Protein AF-U4USR5-F1 (afdb_monomer_lite)

Structure (mmCIF, N/CA/C/O backbone):
data_AF-U4USR5-F1
#
_entry.id   AF-U4USR5-F1
#
loop_
_atom_site.group_PDB
_atom_site.id
_atom_site.type_symbol
_atom_site.label_atom_id
_atom_site.label_alt_id
_atom_site.label_comp_id
_atom_site.label_asym_id
_atom_site.label_entity_id
_atom_site.label_seq_id
_atom_site.pdbx_PDB_ins_code
_atom_site.Cartn_x
_atom_site.Cartn_y
_atom_site.Cartn_z
_atom_site.occupancy
_atom_site.B_iso_or_equiv
_atom_site.auth_seq_id
_atom_site.auth_comp_id
_atom_site.auth_asym_id
_atom_site.auth_atom_id
_atom_site.pdbx_PDB_model_num
ATOM 1 N N . ASN A 1 1 ? 14.265 26.854 -24.270 1.00 50.91 1 ASN A N 1
ATOM 2 C CA . ASN A 1 1 ? 14.059 27.687 -23.066 1.00 50.91 1 ASN A CA 1
ATOM 3 C C . ASN A 1 1 ? 12.694 27.380 -22.438 1.00 50.91 1 ASN A C 1
ATOM 5 O O . ASN A 1 1 ? 11.731 27.232 -23.185 1.00 50.91 1 ASN A O 1
ATOM 9 N N . LYS A 1 2 ? 12.562 27.215 -21.108 1.00 52.47 2 LYS A N 1
ATOM 10 C CA . LYS A 1 2 ? 11.242 26.923 -20.485 1.00 52.47 2 LYS A CA 1
ATOM 11 C C . LYS A 1 2 ? 10.250 28.086 -20.670 1.00 52.47 2 LYS A C 1
ATOM 13 O O . LYS A 1 2 ? 9.057 27.814 -20.776 1.00 52.47 2 LYS A O 1
ATOM 18 N N . SER A 1 3 ? 10.740 29.326 -20.756 1.00 67.44 3 SER A N 1
ATOM 19 C CA . SER A 1 3 ? 9.973 30.542 -21.072 1.00 67.44 3 SER A CA 1
ATOM 20 C C . SER A 1 3 ? 9.390 30.514 -22.492 1.00 67.44 3 SER A C 1
ATOM 22 O O . SER A 1 3 ? 8.180 30.634 -22.654 1.00 67.44 3 SER A O 1
ATOM 24 N N . ASP A 1 4 ? 10.209 30.221 -23.504 1.00 74.31 4 ASP A N 1
ATOM 25 C CA . ASP A 1 4 ? 9.803 30.189 -24.920 1.00 74.31 4 ASP A CA 1
ATOM 26 C C . ASP A 1 4 ? 8.753 29.098 -25.225 1.00 74.31 4 ASP A C 1
ATOM 28 O O . ASP A 1 4 ? 7.831 29.305 -26.013 1.00 74.31 4 ASP A O 1
ATOM 32 N N . ILE A 1 5 ? 8.814 27.942 -24.546 1.00 73.31 5 ILE A N 1
ATOM 33 C CA . ILE A 1 5 ? 7.788 26.882 -24.665 1.00 73.31 5 ILE A CA 1
ATOM 34 C C . ILE A 1 5 ? 6.439 27.353 -24.101 1.00 73.31 5 ILE A C 1
ATOM 36 O O . ILE A 1 5 ? 5.382 26.996 -24.631 1.00 73.31 5 ILE A O 1
ATOM 40 N N . VAL A 1 6 ? 6.459 28.125 -23.010 1.00 76.69 6 VAL A N 1
ATOM 41 C CA . VAL A 1 6 ? 5.252 28.714 -22.416 1.00 76.69 6 VAL A CA 1
ATOM 42 C C . VAL A 1 6 ? 4.698 29.804 -23.339 1.00 76.69 6 VAL A C 1
ATOM 44 O O . VAL A 1 6 ? 3.502 29.771 -23.630 1.00 76.69 6 VAL A O 1
ATOM 47 N N . LEU A 1 7 ? 5.557 30.670 -23.884 1.00 81.75 7 LEU A N 1
ATOM 48 C CA . LEU A 1 7 ? 5.206 31.705 -24.862 1.00 81.75 7 LEU A CA 1
ATOM 49 C C . LEU A 1 7 ? 4.586 31.098 -26.136 1.00 81.75 7 LEU A C 1
ATOM 51 O O . LEU A 1 7 ? 3.471 31.454 -26.505 1.00 81.75 7 LEU A O 1
ATOM 55 N N . SER A 1 8 ? 5.204 30.072 -26.729 1.00 80.62 8 SER A N 1
ATOM 56 C CA . SER A 1 8 ? 4.692 29.345 -27.907 1.00 80.62 8 SER A CA 1
ATOM 57 C C . SER A 1 8 ? 3.323 28.681 -27.671 1.00 80.62 8 SER A C 1
ATOM 59 O O . SER A 1 8 ? 2.438 28.697 -28.537 1.00 80.62 8 SER A O 1
ATOM 61 N N . LYS A 1 9 ? 3.095 28.109 -26.479 1.00 79.44 9 LYS A N 1
ATOM 62 C CA . LYS A 1 9 ? 1.786 27.542 -26.101 1.00 79.44 9 LYS A CA 1
ATOM 63 C C . LYS A 1 9 ? 0.728 28.630 -25.918 1.00 79.44 9 LYS A C 1
ATOM 65 O O . LYS A 1 9 ? -0.415 28.419 -26.328 1.00 79.44 9 LYS A O 1
ATOM 70 N N . SER A 1 10 ? 1.097 29.771 -25.338 1.00 84.81 10 SER A N 1
ATOM 71 C CA . SER A 1 10 ? 0.219 30.935 -25.204 1.00 84.81 10 SER A CA 1
ATOM 72 C C . SER A 1 10 ? -0.142 31.520 -26.571 1.00 84.81 10 SER A C 1
ATOM 74 O O . SER A 1 10 ? -1.332 31.648 -26.850 1.00 84.81 10 SER A O 1
ATOM 76 N N . LEU A 1 11 ? 0.833 31.741 -27.462 1.00 85.25 11 LEU A N 1
ATOM 77 C CA . LEU A 1 11 ? 0.613 32.189 -28.846 1.00 85.25 11 LEU A CA 1
ATOM 78 C C . LEU A 1 11 ? -0.328 31.240 -29.599 1.00 85.25 11 LEU A C 1
ATOM 80 O O . LEU A 1 11 ? -1.320 31.676 -30.173 1.00 85.25 11 LEU A O 1
ATOM 84 N N . SER A 1 12 ? -0.097 29.923 -29.512 1.00 82.62 12 SER A N 1
ATOM 85 C CA . SER A 1 12 ? -0.971 28.920 -30.141 1.00 82.62 12 SER A CA 1
ATOM 86 C C . SER A 1 12 ? -2.401 28.982 -29.605 1.00 82.62 12 SER A C 1
ATOM 88 O O . SER A 1 12 ? -3.348 28.842 -30.370 1.00 82.62 12 SER A O 1
ATOM 90 N N . ARG A 1 13 ? -2.580 29.156 -28.290 1.00 83.69 13 ARG A N 1
ATOM 91 C CA . ARG A 1 13 ? -3.912 29.208 -27.672 1.00 83.69 13 ARG A CA 1
ATOM 92 C C . ARG A 1 13 ? -4.676 30.463 -28.093 1.00 83.69 13 ARG A C 1
ATOM 94 O O . ARG A 1 13 ? -5.873 30.370 -28.345 1.00 83.69 13 ARG A O 1
ATOM 101 N N . ILE A 1 14 ? -3.995 31.604 -28.150 1.00 84.38 14 ILE A N 1
ATOM 102 C CA . ILE A 1 14 ? -4.607 32.897 -28.459 1.00 84.38 14 ILE A CA 1
ATOM 103 C C . ILE A 1 14 ? -4.929 32.985 -29.946 1.00 84.38 14 ILE A C 1
ATOM 105 O O . ILE A 1 14 ? -6.106 33.042 -30.296 1.00 84.38 14 ILE A O 1
ATOM 109 N N . LEU A 1 15 ? -3.923 32.854 -30.811 1.00 82.69 15 LEU A N 1
ATOM 110 C CA . LEU A 1 15 ? -4.082 33.033 -32.255 1.00 82.69 15 LEU A CA 1
ATOM 111 C C . LEU A 1 15 ? -5.043 32.001 -32.883 1.00 82.69 15 LEU A C 1
ATOM 113 O O . LEU A 1 15 ? -5.721 32.314 -33.852 1.00 82.69 15 LEU A O 1
ATOM 117 N N . ARG A 1 16 ? -5.175 30.785 -32.319 1.00 79.25 16 ARG A N 1
ATOM 118 C CA . ARG A 1 16 ? -6.024 29.719 -32.901 1.00 79.25 16 ARG A CA 1
ATOM 119 C C . ARG A 1 16 ? -7.463 29.682 -32.399 1.00 79.25 16 ARG A C 1
ATOM 121 O O . ARG A 1 16 ? -8.344 29.202 -33.114 1.00 79.25 16 ARG A O 1
ATOM 128 N N . HIS A 1 17 ? -7.695 30.096 -31.157 1.00 76.38 17 HIS A N 1
ATOM 129 C CA . HIS A 1 17 ? -8.967 29.826 -30.480 1.00 76.38 17 HIS A CA 1
ATOM 130 C C . HIS A 1 17 ? -9.586 31.060 -29.832 1.00 76.38 17 HIS A C 1
ATOM 132 O O . HIS A 1 17 ? -10.804 31.124 -29.743 1.00 76.38 17 HIS A O 1
ATOM 138 N N . ARG A 1 18 ? -8.774 32.013 -29.357 1.00 80.62 18 ARG A N 1
ATOM 139 C CA . ARG A 1 18 ? -9.235 33.031 -28.401 1.00 80.62 18 ARG A CA 1
ATOM 140 C C . ARG A 1 18 ? -8.898 34.468 -28.800 1.00 80.62 18 ARG A C 1
ATOM 142 O O . ARG A 1 18 ? -9.087 35.350 -27.981 1.00 80.62 18 ARG A O 1
ATOM 149 N N . ALA A 1 19 ? -8.427 34.724 -30.024 1.00 82.50 19 ALA A N 1
ATOM 150 C CA . ALA A 1 19 ? -8.044 36.073 -30.455 1.00 82.50 19 ALA A CA 1
ATOM 151 C C . ALA A 1 19 ? -9.203 37.078 -30.302 1.00 82.50 19 ALA A C 1
ATOM 153 O O . ALA A 1 19 ? -9.041 38.087 -29.625 1.00 82.50 19 ALA A O 1
ATOM 154 N N . ARG A 1 20 ? -10.405 36.733 -30.793 1.00 80.19 20 ARG A N 1
ATOM 155 C CA . ARG A 1 20 ? -11.615 37.564 -30.623 1.00 80.19 20 ARG A CA 1
ATOM 156 C C . ARG A 1 20 ? -12.079 37.673 -29.164 1.00 80.19 20 ARG A C 1
ATOM 158 O O . ARG A 1 20 ? -12.487 38.743 -28.735 1.00 80.19 20 ARG A O 1
ATOM 165 N N . GLU A 1 21 ? -11.982 36.586 -28.390 1.00 79.19 21 GLU A N 1
ATOM 166 C CA . GLU A 1 21 ? -12.336 36.569 -26.954 1.00 79.19 21 GLU A CA 1
ATOM 167 C C . GLU A 1 21 ? -11.385 37.397 -26.079 1.00 79.19 21 GLU A C 1
ATOM 169 O O . GLU A 1 21 ? -11.712 37.730 -24.943 1.00 79.19 21 GLU A O 1
ATOM 174 N N . GLU A 1 22 ? -10.176 37.659 -26.569 1.00 79.38 22 GLU A N 1
ATOM 175 C CA . GLU A 1 22 ? -9.161 38.461 -25.888 1.00 79.38 22 GLU A CA 1
ATOM 176 C C . GLU A 1 22 ? -9.014 39.842 -26.547 1.00 79.38 22 GLU A C 1
ATOM 178 O O . GLU A 1 22 ? -7.989 40.494 -26.362 1.00 79.38 22 GLU A O 1
ATOM 183 N N . HIS A 1 23 ? -10.047 40.266 -27.292 1.00 80.25 23 HIS A N 1
ATOM 184 C CA . HIS A 1 23 ? -10.189 41.571 -27.946 1.00 80.25 23 HIS A CA 1
ATOM 185 C C . HIS A 1 23 ? -9.025 41.957 -28.868 1.00 80.25 23 HIS A C 1
ATOM 187 O O . HIS A 1 23 ? -8.764 43.136 -29.077 1.00 80.25 23 HIS A O 1
ATOM 193 N N . LEU A 1 24 ? -8.330 40.968 -29.430 1.00 82.25 24 LEU A N 1
ATOM 194 C CA . LEU A 1 24 ? -7.304 41.201 -30.436 1.00 82.25 24 LEU A CA 1
ATOM 195 C C . LEU A 1 24 ? -7.965 41.306 -31.808 1.00 82.25 24 LEU A C 1
ATOM 197 O O . LEU A 1 24 ? -8.731 40.416 -32.205 1.00 82.25 24 LEU A O 1
ATOM 201 N N . CYS A 1 25 ? -7.638 42.372 -32.535 1.00 79.44 25 CYS A N 1
ATOM 202 C CA . CYS A 1 25 ? -8.069 42.582 -33.908 1.00 79.44 25 CYS A CA 1
ATOM 203 C C . CYS A 1 25 ? -7.372 41.565 -34.818 1.00 79.44 25 CYS A C 1
ATOM 205 O O . CYS A 1 25 ? -6.269 41.784 -35.309 1.00 79.44 25 CYS A O 1
ATOM 207 N N . ILE A 1 26 ? -8.012 40.407 -34.997 1.00 83.19 26 ILE A N 1
ATOM 208 C CA . ILE A 1 26 ? -7.543 39.364 -35.905 1.00 83.19 26 ILE A CA 1
ATOM 209 C C . ILE A 1 26 ? -8.125 39.590 -37.298 1.00 83.19 26 ILE A C 1
ATOM 211 O O . ILE A 1 26 ? -9.346 39.634 -37.474 1.00 83.19 26 ILE A O 1
ATOM 215 N N . SER A 1 27 ? -7.249 39.729 -38.289 1.00 78.69 27 SER A N 1
ATOM 216 C CA . SER A 1 27 ? -7.652 39.905 -39.682 1.00 78.69 27 SER A CA 1
ATOM 217 C C . SER A 1 27 ? -8.358 38.657 -40.226 1.00 78.69 27 SER A C 1
ATOM 219 O O . SER A 1 27 ? -8.267 37.565 -39.656 1.00 78.69 27 SER A O 1
ATOM 221 N N . GLN A 1 28 ? -9.036 38.784 -41.372 1.00 70.75 28 GLN A N 1
ATOM 222 C CA . GLN A 1 28 ? -9.653 37.638 -42.058 1.00 70.75 28 GLN A CA 1
ATOM 223 C C . GLN A 1 28 ? -8.629 36.561 -42.475 1.00 70.75 28 GLN A C 1
ATOM 225 O O . GLN A 1 28 ? -8.991 35.393 -42.627 1.00 70.75 28 GLN A O 1
ATOM 230 N N . GLU A 1 29 ? -7.351 36.936 -42.596 1.00 66.06 29 GLU A N 1
ATOM 231 C CA . GLU A 1 29 ? -6.219 36.043 -42.882 1.00 66.06 29 GLU A CA 1
ATOM 232 C C . GLU A 1 29 ? -5.592 35.429 -41.613 1.00 66.06 29 GLU A C 1
ATOM 234 O O . GLU A 1 29 ? -4.699 34.587 -41.700 1.00 66.06 29 GLU A O 1
ATOM 239 N N . GLY A 1 30 ? -6.059 35.816 -40.421 1.00 75.75 30 GLY A N 1
ATOM 240 C CA . GLY A 1 30 ? -5.604 35.267 -39.141 1.00 75.75 30 GLY A CA 1
ATOM 241 C C . GLY A 1 30 ? -4.398 35.975 -38.508 1.00 75.75 30 GLY A C 1
ATOM 242 O O . GLY A 1 30 ? -3.832 35.436 -37.553 1.00 75.75 30 GLY A O 1
ATOM 243 N N . TYR A 1 31 ? -3.998 37.147 -39.015 1.00 84.94 31 TYR A N 1
ATOM 244 C CA . TYR A 1 31 ? -2.898 37.957 -38.470 1.00 84.94 31 TYR A CA 1
ATOM 245 C C . TYR A 1 31 ? -3.375 38.905 -37.367 1.00 84.94 31 TYR A C 1
ATOM 247 O O . TYR A 1 31 ? -4.493 39.413 -37.420 1.00 84.94 31 TYR A O 1
ATOM 255 N N . VAL A 1 32 ? -2.513 39.127 -36.375 1.00 88.44 32 VAL A N 1
ATOM 256 C CA . VAL A 1 32 ? -2.702 40.051 -35.248 1.00 88.44 32 VAL A CA 1
ATOM 257 C C . VAL A 1 32 ? -1.451 40.919 -35.106 1.00 88.44 32 VAL A C 1
ATOM 259 O O . VAL A 1 32 ? -0.339 40.391 -35.167 1.00 88.44 32 VAL A O 1
ATOM 262 N N . ALA A 1 33 ? -1.611 42.223 -34.872 1.00 88.38 33 ALA A N 1
ATOM 263 C CA . ALA A 1 33 ? -0.493 43.133 -34.625 1.00 88.38 33 ALA A CA 1
ATOM 264 C C . ALA A 1 33 ? 0.290 42.742 -33.357 1.00 88.38 33 ALA A C 1
ATOM 266 O O . ALA A 1 33 ? -0.286 42.499 -32.294 1.00 88.38 33 ALA A O 1
ATOM 267 N N . VAL A 1 34 ? 1.619 42.684 -33.457 1.00 89.00 34 VAL A N 1
ATOM 268 C CA . VAL A 1 34 ? 2.506 42.261 -32.363 1.00 89.00 34 VAL A CA 1
ATOM 269 C C . VAL A 1 34 ? 2.450 43.244 -31.195 1.00 89.00 34 VAL A C 1
ATOM 271 O O . VAL A 1 34 ? 2.435 42.804 -30.049 1.00 89.00 34 VAL A O 1
ATOM 274 N N . ASP A 1 35 ? 2.318 44.544 -31.452 1.00 84.56 35 ASP A N 1
ATOM 275 C CA . ASP A 1 35 ? 2.227 45.553 -30.389 1.00 84.56 35 ASP A CA 1
ATOM 276 C C . ASP A 1 35 ? 0.935 45.425 -29.573 1.00 84.56 35 ASP A C 1
ATOM 278 O O . ASP A 1 35 ? 0.939 45.587 -28.352 1.00 84.56 35 ASP A O 1
ATOM 282 N N . GLU A 1 36 ? -0.180 45.079 -30.221 1.00 83.38 36 GLU A N 1
ATOM 283 C CA . GLU A 1 36 ? -1.437 44.770 -29.530 1.00 83.38 36 GLU A CA 1
ATOM 284 C C . GLU A 1 36 ? -1.353 43.438 -28.784 1.00 83.38 36 GLU A C 1
ATOM 286 O O . GLU A 1 36 ? -1.863 43.295 -27.669 1.00 83.38 36 GLU A O 1
ATOM 291 N N . LEU A 1 37 ? -0.654 42.465 -29.370 1.00 86.56 37 LEU A N 1
ATOM 292 C CA . LEU A 1 37 ? -0.422 41.176 -28.745 1.00 86.56 37 LEU A CA 1
ATOM 293 C C . LEU A 1 37 ? 0.428 41.307 -27.477 1.00 86.56 37 LEU A C 1
ATOM 295 O O . LEU A 1 37 ? 0.087 40.691 -26.475 1.00 86.56 37 LEU A O 1
ATOM 299 N N . LEU A 1 38 ? 1.486 42.121 -27.475 1.00 85.69 38 LEU A N 1
ATOM 300 C CA . LEU A 1 38 ? 2.340 42.353 -26.303 1.00 85.69 38 LEU A CA 1
ATOM 301 C C . LEU A 1 38 ? 1.616 43.098 -25.175 1.00 85.69 38 LEU A C 1
ATOM 303 O O . LEU A 1 38 ? 1.870 42.839 -23.999 1.00 85.69 38 LEU A O 1
ATOM 307 N N . LYS A 1 39 ? 0.637 43.943 -25.517 1.00 80.25 39 LYS A N 1
ATOM 308 C CA . LYS A 1 39 ? -0.266 44.589 -24.548 1.00 80.25 39 LYS A CA 1
ATOM 309 C C . LYS A 1 39 ? -1.272 43.612 -23.929 1.00 80.25 39 LYS A C 1
ATOM 311 O O . LYS A 1 39 ? -1.892 43.915 -22.910 1.00 80.25 39 LYS A O 1
ATOM 316 N N . ASN A 1 40 ? -1.448 42.425 -24.510 1.00 80.12 40 ASN A N 1
ATOM 317 C CA . ASN A 1 40 ? -2.347 41.413 -23.979 1.00 80.12 40 ASN A CA 1
ATOM 318 C C . ASN A 1 40 ? -1.774 40.787 -22.695 1.00 80.12 40 ASN A C 1
ATOM 320 O O . ASN A 1 40 ? -0.601 40.419 -22.623 1.00 80.12 40 ASN A O 1
ATOM 324 N N . ARG A 1 41 ? -2.629 40.561 -21.688 1.00 76.81 41 ARG A N 1
ATOM 325 C CA . ARG A 1 41 ? -2.259 39.999 -20.370 1.00 76.81 41 ARG A CA 1
ATOM 326 C C . ARG A 1 41 ? -1.422 38.716 -20.410 1.00 76.81 41 ARG A C 1
ATOM 328 O O . ARG A 1 41 ? -0.750 38.403 -19.430 1.00 76.81 41 ARG A O 1
ATOM 335 N N . TYR A 1 42 ? -1.465 37.948 -21.500 1.00 76.19 42 TYR A N 1
ATOM 336 C CA . TYR A 1 42 ? -0.664 36.732 -21.654 1.00 76.19 42 TYR A CA 1
ATOM 337 C C . TYR A 1 42 ? 0.784 36.972 -22.114 1.00 76.19 42 TYR A C 1
ATOM 339 O O . TYR A 1 42 ? 1.575 36.034 -22.014 1.00 76.19 42 TYR A O 1
ATOM 347 N N . PHE A 1 43 ? 1.125 38.178 -22.580 1.00 82.44 43 PHE A N 1
ATOM 348 C CA . PHE A 1 43 ? 2.419 38.517 -23.188 1.00 82.44 43 PHE A CA 1
ATOM 349 C C . PHE A 1 43 ? 3.072 39.790 -22.603 1.00 82.44 43 PHE A C 1
ATOM 351 O O . PHE A 1 43 ? 4.078 40.240 -23.130 1.00 82.44 43 PHE A O 1
ATOM 358 N N . HIS A 1 44 ? 2.566 40.319 -21.479 1.00 69.88 44 HIS A N 1
ATOM 359 C CA . HIS A 1 44 ? 3.055 41.561 -20.843 1.00 69.88 44 HIS A CA 1
ATOM 360 C C . HIS A 1 44 ? 4.520 41.528 -20.361 1.00 69.88 44 HIS A C 1
ATOM 362 O O . HIS A 1 44 ? 5.138 42.575 -20.219 1.00 69.88 44 HIS A O 1
ATOM 368 N N . ASN A 1 45 ? 5.077 40.337 -20.117 1.00 73.12 45 ASN A N 1
ATOM 369 C CA . ASN A 1 45 ? 6.492 40.141 -19.765 1.00 73.12 45 ASN A CA 1
ATOM 370 C C . ASN A 1 45 ? 7.314 39.625 -20.960 1.00 73.12 45 ASN A C 1
ATOM 372 O O . ASN A 1 45 ? 8.316 38.939 -20.763 1.00 73.12 45 ASN A O 1
ATOM 376 N N . CYS A 1 46 ? 6.843 39.844 -22.188 1.00 81.94 46 CYS A N 1
ATOM 377 C CA . CYS A 1 46 ? 7.515 39.425 -23.413 1.00 81.94 46 CYS A CA 1
ATOM 378 C C . CYS A 1 46 ? 7.888 40.656 -24.236 1.00 81.94 46 CYS A C 1
ATOM 380 O O . CYS A 1 46 ? 7.136 41.627 -24.280 1.00 81.94 46 CYS A O 1
ATOM 382 N N . THR A 1 47 ? 9.032 40.608 -24.907 1.00 86.31 47 THR A N 1
ATOM 383 C CA . THR A 1 47 ? 9.431 41.642 -25.867 1.00 86.31 47 THR A CA 1
ATOM 384 C C . THR A 1 47 ? 9.158 41.203 -27.305 1.00 86.31 47 THR A C 1
ATOM 386 O O . THR A 1 47 ? 8.844 40.039 -27.585 1.00 86.31 47 THR A O 1
ATOM 389 N N . VAL A 1 48 ? 9.290 42.133 -28.252 1.00 84.62 48 VAL A N 1
ATOM 390 C CA . VAL A 1 48 ? 9.220 41.819 -29.688 1.00 84.62 48 VAL A CA 1
ATOM 391 C C . VAL A 1 48 ? 10.315 40.814 -30.062 1.00 84.62 48 VAL A C 1
ATOM 393 O O . VAL A 1 48 ? 10.077 39.897 -30.850 1.00 84.62 48 VAL A O 1
ATOM 396 N N . GLU A 1 49 ? 11.491 40.926 -29.448 1.00 83.56 49 GLU A N 1
ATOM 397 C CA . GLU A 1 49 ? 12.619 40.011 -29.616 1.00 83.56 49 GLU A CA 1
ATOM 398 C C . GLU A 1 49 ? 12.279 38.610 -29.098 1.00 83.56 49 GLU A C 1
ATOM 400 O O . GLU A 1 49 ? 12.650 37.626 -29.735 1.00 83.56 49 GLU A O 1
ATOM 405 N N . ASP A 1 50 ? 11.513 38.490 -28.008 1.00 84.12 50 ASP A N 1
ATOM 406 C CA . ASP A 1 50 ? 11.026 37.194 -27.524 1.00 84.12 50 ASP A CA 1
ATOM 407 C C . ASP A 1 50 ? 10.042 36.547 -28.509 1.00 84.12 50 ASP A C 1
ATOM 409 O O . ASP A 1 50 ? 10.081 35.331 -28.716 1.00 84.12 50 ASP A O 1
ATOM 413 N N . ILE A 1 51 ? 9.177 37.340 -29.152 1.00 84.38 51 ILE A N 1
ATOM 414 C CA . ILE A 1 51 ? 8.241 36.844 -30.172 1.00 84.38 51 ILE A CA 1
ATOM 415 C C . ILE A 1 51 ? 8.989 36.409 -31.430 1.00 84.38 51 ILE A C 1
ATOM 417 O O . ILE A 1 51 ? 8.751 35.295 -31.901 1.00 84.38 51 ILE A O 1
ATOM 421 N N . LYS A 1 52 ? 9.913 37.231 -31.943 1.00 83.38 52 LYS A N 1
ATOM 422 C CA . LYS A 1 52 ? 10.778 36.871 -33.080 1.00 83.38 52 LYS A CA 1
ATOM 423 C C . LYS A 1 52 ? 11.539 35.582 -32.779 1.00 83.38 52 LYS A C 1
ATOM 425 O O . LYS A 1 52 ? 11.426 34.612 -33.525 1.00 83.38 52 LYS A O 1
ATOM 430 N N . ARG A 1 53 ? 12.149 35.496 -31.591 1.00 84.31 53 ARG A N 1
ATOM 431 C CA . ARG A 1 53 ? 12.842 34.292 -31.121 1.00 84.31 53 ARG A CA 1
ATOM 432 C C . ARG A 1 53 ? 11.925 33.071 -31.081 1.00 84.31 53 ARG A C 1
ATOM 434 O O . ARG A 1 53 ? 12.353 31.990 -31.473 1.00 84.31 53 ARG A O 1
ATOM 441 N N . VAL A 1 54 ? 10.675 33.192 -30.629 1.00 82.25 54 VAL A N 1
ATOM 442 C CA . VAL A 1 54 ? 9.725 32.062 -30.582 1.00 82.25 54 VAL A CA 1
ATOM 443 C C . VAL A 1 54 ? 9.207 31.654 -31.956 1.00 82.25 54 VAL A C 1
ATOM 445 O O . VAL A 1 54 ? 8.942 30.470 -32.162 1.00 82.25 54 VAL A O 1
ATOM 448 N N . VAL A 1 55 ? 9.058 32.590 -32.888 1.00 81.44 55 VAL A N 1
ATOM 449 C CA . VAL A 1 55 ? 8.663 32.299 -34.273 1.00 81.44 55 VAL A CA 1
ATOM 450 C C . VAL A 1 55 ? 9.785 31.526 -34.967 1.00 81.44 55 VAL A C 1
ATOM 452 O O . VAL A 1 55 ? 9.530 30.419 -35.457 1.00 81.44 55 VAL A O 1
ATOM 455 N N . ASP A 1 56 ? 11.018 32.028 -34.864 1.00 72.62 56 ASP A N 1
ATOM 456 C CA . ASP A 1 56 ? 12.222 31.437 -35.462 1.00 72.62 56 ASP A CA 1
ATOM 457 C C . ASP A 1 56 ? 12.568 30.073 -34.848 1.00 72.62 56 ASP A C 1
ATOM 459 O O . ASP A 1 56 ? 12.966 29.144 -35.550 1.00 72.62 56 ASP A O 1
ATOM 463 N N . SER A 1 57 ? 12.349 29.909 -33.538 1.00 64.69 57 SER A N 1
ATOM 464 C CA . SER A 1 57 ? 12.594 28.650 -32.818 1.00 64.69 57 SER A CA 1
ATOM 465 C C . SER A 1 57 ? 11.395 27.693 -32.777 1.00 64.69 57 SER A C 1
ATOM 467 O O . SER A 1 57 ? 11.457 26.656 -32.108 1.00 64.69 57 SER A O 1
ATOM 469 N N . SER A 1 58 ? 10.277 27.995 -33.456 1.00 62.59 58 SER A N 1
ATOM 470 C CA . SER A 1 58 ? 9.089 27.139 -33.375 1.00 62.59 58 SER A CA 1
ATOM 471 C C . SER A 1 58 ? 9.256 25.827 -34.153 1.00 62.59 58 SER A C 1
ATOM 473 O O . SER A 1 58 ? 9.271 25.797 -35.385 1.00 62.59 58 SER A O 1
ATOM 475 N N . ASP A 1 59 ? 9.265 24.700 -33.431 1.00 50.47 59 ASP A N 1
ATOM 476 C CA . ASP A 1 59 ? 9.210 23.367 -34.039 1.00 50.47 59 ASP A CA 1
ATOM 477 C C . ASP A 1 59 ? 7.968 23.263 -34.938 1.00 50.47 59 ASP A C 1
ATOM 479 O O . ASP A 1 59 ? 6.841 23.147 -34.425 1.00 50.47 59 ASP A O 1
ATOM 483 N N . LYS A 1 60 ? 8.181 23.225 -36.263 1.00 56.72 60 LYS A N 1
ATOM 484 C CA . LYS A 1 60 ? 7.172 23.135 -37.342 1.00 56.72 60 LYS A CA 1
ATOM 485 C C . LYS A 1 60 ? 6.630 24.466 -37.898 1.00 56.72 60 LYS A C 1
ATOM 487 O O . LYS A 1 60 ? 5.503 24.453 -38.387 1.00 56.72 60 LYS A O 1
ATOM 492 N N . GLN A 1 61 ? 7.369 25.583 -37.816 1.00 61.56 61 GLN A N 1
ATOM 493 C CA . GLN A 1 61 ? 6.973 26.872 -38.430 1.00 61.56 61 GLN A CA 1
ATOM 494 C C . GLN A 1 61 ? 5.525 27.244 -38.065 1.00 61.56 61 GLN A C 1
ATOM 496 O O . GLN A 1 61 ? 4.645 27.425 -38.909 1.00 61.56 61 GLN A O 1
ATOM 501 N N . ARG A 1 62 ? 5.220 27.207 -36.762 1.00 66.31 62 ARG A N 1
ATOM 502 C CA . ARG A 1 62 ? 3.831 27.244 -36.259 1.00 66.31 62 ARG A CA 1
ATOM 503 C C . ARG A 1 62 ? 3.190 28.617 -36.368 1.00 66.31 62 ARG A C 1
ATOM 505 O O . ARG A 1 62 ? 1.961 28.703 -36.269 1.00 66.31 62 ARG A O 1
ATOM 512 N N . PHE A 1 63 ? 4.026 29.629 -36.531 1.00 78.62 63 PHE A N 1
ATOM 513 C CA . PHE A 1 63 ? 3.671 31.027 -36.610 1.00 78.62 63 PHE A CA 1
ATOM 514 C C . PHE A 1 63 ? 4.436 31.663 -37.758 1.00 78.62 63 PHE A C 1
ATOM 516 O O . PHE A 1 63 ? 5.536 31.217 -38.079 1.00 78.62 63 PHE A O 1
ATOM 523 N N . SER A 1 64 ? 3.864 32.706 -38.337 1.00 80.00 64 SER A N 1
ATOM 524 C CA . SER A 1 64 ? 4.533 33.521 -39.344 1.00 80.00 64 SER A CA 1
ATOM 525 C C . SER A 1 64 ? 4.443 34.982 -38.940 1.00 80.00 64 SER A C 1
ATOM 527 O O . SER A 1 64 ? 3.385 35.433 -38.499 1.00 80.00 64 SER A O 1
ATOM 529 N N . LEU A 1 65 ? 5.564 35.691 -39.077 1.00 84.06 65 LEU A N 1
ATOM 530 C CA . LEU A 1 65 ? 5.643 37.138 -38.919 1.00 84.06 65 LEU A CA 1
ATOM 531 C C . LEU A 1 65 ? 5.622 37.802 -40.291 1.00 84.06 65 LEU A C 1
ATOM 533 O O . LEU A 1 65 ? 6.206 37.284 -41.242 1.00 84.06 65 LEU A O 1
ATOM 537 N N . ARG A 1 66 ? 4.975 38.959 -40.382 1.00 84.12 66 ARG A N 1
ATOM 538 C CA . ARG A 1 66 ? 5.070 39.850 -41.540 1.00 84.12 66 ARG A CA 1
ATOM 539 C C . ARG A 1 66 ? 5.103 41.298 -41.078 1.00 84.12 66 ARG A C 1
ATOM 541 O O . ARG A 1 66 ? 4.590 41.608 -40.007 1.00 84.12 66 ARG A O 1
ATOM 548 N N . VAL A 1 67 ? 5.675 42.173 -41.895 1.00 82.12 67 VAL A N 1
ATOM 549 C CA . VAL A 1 67 ? 5.498 43.619 -41.742 1.00 82.12 67 VAL A CA 1
ATOM 550 C C . VAL A 1 67 ? 4.416 44.039 -42.725 1.00 82.12 67 VAL A C 1
ATOM 552 O O . VAL A 1 67 ? 4.549 43.794 -43.922 1.00 82.12 67 VAL A O 1
ATOM 555 N N . PHE A 1 68 ? 3.336 44.626 -42.224 1.00 77.44 68 PHE A N 1
ATOM 556 C CA . PHE A 1 68 ? 2.225 45.111 -43.034 1.00 77.44 68 PHE A CA 1
ATOM 557 C C . PHE A 1 68 ? 1.893 46.540 -42.598 1.00 77.44 68 PHE A C 1
ATOM 559 O O . PHE A 1 68 ? 1.715 46.801 -41.411 1.00 77.44 68 PHE A O 1
ATOM 566 N N . ASN A 1 69 ? 1.888 47.483 -43.545 1.00 76.44 69 ASN A N 1
ATOM 567 C CA . ASN A 1 69 ? 1.703 48.921 -43.293 1.00 76.44 69 ASN A CA 1
ATOM 568 C C . ASN A 1 69 ? 2.620 49.501 -42.195 1.00 76.44 69 ASN A C 1
ATOM 570 O O . ASN A 1 69 ? 2.196 50.316 -41.382 1.00 76.44 69 ASN A O 1
ATOM 574 N N . GLY A 1 70 ? 3.881 49.060 -42.151 1.00 72.19 70 GLY A N 1
ATOM 575 C CA . GLY A 1 70 ? 4.865 49.523 -41.165 1.00 72.19 70 GLY A CA 1
ATOM 576 C C . GLY A 1 70 ? 4.726 48.908 -39.766 1.00 72.19 70 GLY A C 1
ATOM 577 O O . GLY A 1 70 ? 5.593 49.143 -38.929 1.00 72.19 70 GLY A O 1
ATOM 578 N N . ALA A 1 71 ? 3.706 48.078 -39.518 1.00 75.81 71 ALA A N 1
ATOM 579 C CA . ALA A 1 71 ? 3.501 47.373 -38.255 1.00 75.81 71 ALA A CA 1
ATOM 580 C C . ALA A 1 71 ? 3.862 45.884 -38.375 1.00 75.81 71 ALA A C 1
ATOM 582 O O . ALA A 1 71 ? 3.621 45.239 -39.399 1.00 75.81 71 ALA A O 1
ATOM 583 N N . LEU A 1 72 ? 4.454 45.321 -37.319 1.00 88.12 72 LEU A N 1
ATOM 584 C CA . LEU A 1 72 ? 4.796 43.900 -37.262 1.00 88.12 72 LEU A CA 1
ATOM 585 C C . LEU A 1 72 ? 3.566 43.087 -36.832 1.00 88.12 72 LEU A C 1
ATOM 587 O O . LEU A 1 72 ? 2.981 43.357 -35.788 1.00 88.12 72 LEU A O 1
ATOM 591 N N . GLU A 1 73 ? 3.195 42.062 -37.597 1.00 90.12 73 GLU A N 1
ATOM 592 C CA . GLU A 1 73 ? 2.036 41.198 -37.339 1.00 90.12 73 GLU A CA 1
ATOM 593 C C . GLU A 1 73 ? 2.432 39.721 -37.256 1.00 90.12 73 GLU A C 1
ATOM 595 O O . GLU A 1 73 ? 3.357 39.277 -37.937 1.00 90.12 73 GLU A O 1
ATOM 600 N N . ILE A 1 74 ? 1.686 38.936 -36.472 1.00 89.12 74 ILE A N 1
ATOM 601 C CA . ILE A 1 74 ? 1.873 37.493 -36.286 1.00 89.12 74 ILE A CA 1
ATOM 602 C C . ILE A 1 74 ? 0.571 36.712 -36.505 1.00 89.12 74 ILE A C 1
ATOM 604 O O . ILE A 1 74 ? -0.494 37.111 -36.037 1.00 89.12 74 ILE A O 1
ATOM 608 N N . CYS A 1 75 ? 0.652 35.554 -37.161 1.00 84.25 75 CYS A N 1
ATOM 609 C CA . CYS A 1 75 ? -0.460 34.607 -37.291 1.00 84.25 75 CYS A CA 1
ATOM 610 C C . CYS A 1 75 ? -0.062 33.193 -36.852 1.00 84.25 75 CYS A C 1
ATOM 612 O O . CYS A 1 75 ? 1.121 32.863 -36.749 1.00 84.25 75 CYS A O 1
ATOM 614 N N . ALA A 1 76 ? -1.053 32.335 -36.587 1.00 80.25 76 ALA A N 1
ATOM 615 C CA . ALA A 1 76 ? -0.828 30.901 -36.427 1.00 80.25 76 ALA A CA 1
ATOM 616 C C . ALA A 1 76 ? -1.133 30.167 -37.734 1.00 80.25 76 ALA A C 1
ATOM 618 O O . ALA A 1 76 ? -2.205 30.308 -38.302 1.00 80.25 76 ALA A O 1
ATOM 619 N N . ASN A 1 77 ? -0.250 29.267 -38.159 1.00 67.12 77 ASN A N 1
ATOM 620 C CA . ASN A 1 77 ? -0.386 28.638 -39.476 1.00 67.12 77 ASN A CA 1
ATOM 621 C C . ASN A 1 77 ? -1.410 27.479 -39.515 1.00 67.12 77 ASN A C 1
ATOM 623 O O . ASN A 1 77 ? -1.774 26.992 -40.587 1.00 67.12 77 ASN A O 1
ATOM 627 N N . GLN A 1 78 ? -1.886 26.977 -38.361 1.00 64.50 78 GLN A N 1
ATOM 628 C CA . GLN A 1 78 ? -2.753 25.784 -38.285 1.00 64.50 78 GLN A CA 1
ATOM 629 C C . GLN A 1 78 ? -3.676 25.753 -37.053 1.00 64.50 78 GLN A C 1
ATOM 631 O O . GLN A 1 78 ? -3.341 26.306 -36.014 1.00 64.50 78 GLN A O 1
ATOM 636 N N . GLY A 1 79 ? -4.773 24.979 -37.121 1.00 60.34 79 GLY A N 1
ATOM 637 C CA . GLY A 1 79 ? -5.540 24.527 -35.946 1.00 60.34 79 GLY A CA 1
ATOM 638 C C . GLY A 1 79 ? -6.616 25.475 -35.402 1.00 60.34 79 GLY A C 1
ATOM 639 O O . GLY A 1 79 ? -6.946 25.365 -34.223 1.00 60.34 79 GLY A O 1
ATOM 640 N N . HIS A 1 80 ? -7.147 26.383 -36.224 1.00 68.31 80 HIS A N 1
ATOM 641 C CA . HIS A 1 80 ? -8.151 27.364 -35.805 1.00 68.31 80 HIS A CA 1
ATOM 642 C C . HIS A 1 80 ? -9.511 26.741 -35.461 1.00 68.31 80 HIS A C 1
ATOM 644 O O . HIS A 1 80 ? -9.979 25.824 -36.139 1.00 68.31 80 HIS A O 1
ATOM 650 N N . SER A 1 81 ? -10.158 27.284 -34.431 1.00 65.81 81 SER A N 1
ATOM 651 C CA . SER A 1 81 ? -11.584 27.065 -34.139 1.00 65.81 81 SER A CA 1
ATOM 652 C C . SER A 1 81 ? -12.412 28.353 -34.195 1.00 65.81 81 SER A C 1
ATOM 654 O O . SER A 1 81 ? -13.590 28.324 -33.860 1.00 65.81 81 SER A O 1
ATOM 656 N N . ILE A 1 82 ? -11.800 29.482 -34.568 1.00 73.56 82 ILE A N 1
ATOM 657 C CA . ILE A 1 82 ? -12.482 30.771 -34.737 1.00 73.56 82 ILE A CA 1
ATOM 658 C C . ILE A 1 82 ? -13.278 30.718 -36.055 1.00 73.56 82 ILE A C 1
ATOM 660 O O . ILE A 1 82 ? -12.720 30.366 -37.094 1.00 73.56 82 ILE A O 1
ATOM 664 N N . GLN A 1 83 ? -14.582 31.006 -36.003 1.00 61.03 83 GLN A N 1
ATOM 665 C CA . GLN A 1 83 ? -15.489 30.980 -37.164 1.00 61.03 83 GLN A CA 1
ATOM 666 C C . GLN A 1 83 ? -15.368 32.268 -38.003 1.00 61.03 83 GLN A C 1
ATOM 668 O O . GLN A 1 83 ? -15.171 33.340 -37.438 1.00 61.03 83 GLN A O 1
ATOM 673 N N . GLY A 1 84 ? -15.491 32.194 -39.333 1.00 60.72 84 GLY A N 1
ATOM 674 C CA . GLY A 1 84 ? -15.395 33.365 -40.226 1.00 60.72 84 GLY A CA 1
ATOM 675 C C . GLY A 1 84 ? -13.966 33.877 -40.457 1.00 60.72 84 GLY A C 1
ATOM 676 O O . GLY A 1 84 ? -13.740 35.084 -40.463 1.00 60.72 84 GLY A O 1
ATOM 677 N N . LEU A 1 85 ? -12.991 32.965 -40.547 1.00 64.38 85 LEU A N 1
ATOM 678 C CA . LEU A 1 85 ? -11.646 33.225 -41.078 1.00 64.38 85 LEU A CA 1
ATOM 679 C C . LEU A 1 85 ? -11.590 32.569 -42.465 1.00 64.38 85 LEU A C 1
ATOM 681 O O . LEU A 1 85 ? -11.348 31.364 -42.563 1.00 64.38 85 LEU A O 1
ATOM 685 N N . ASP A 1 86 ? -11.897 33.336 -43.511 1.00 52.03 86 ASP A N 1
ATOM 686 C CA . ASP A 1 86 ? -12.343 32.773 -44.796 1.00 52.03 86 ASP A CA 1
ATOM 687 C C . ASP A 1 86 ? -11.250 32.540 -45.841 1.00 52.03 86 ASP A C 1
ATOM 689 O O . ASP A 1 86 ? -11.524 31.964 -46.891 1.00 52.03 86 ASP A O 1
ATOM 693 N N . LYS A 1 87 ? -9.985 32.860 -45.561 1.00 52.47 87 LYS A N 1
ATOM 694 C CA . LYS A 1 87 ? -8.870 32.444 -46.427 1.00 52.47 87 LYS A CA 1
ATOM 695 C C . LYS A 1 87 ? -7.638 32.059 -45.618 1.00 52.47 87 LYS A C 1
ATOM 697 O O . LYS A 1 87 ? -6.603 32.709 -45.666 1.00 52.47 87 LYS A O 1
ATOM 702 N N . LEU A 1 88 ? -7.701 30.912 -44.943 1.00 53.25 88 LEU A N 1
ATOM 703 C CA . LEU A 1 88 ? -6.498 30.079 -44.917 1.00 53.25 88 LEU A CA 1
ATOM 704 C C . LEU A 1 88 ? -6.420 29.492 -46.317 1.00 53.25 88 LEU A C 1
ATOM 706 O O . LEU A 1 88 ? -7.239 28.642 -46.635 1.00 53.25 88 LEU A O 1
ATOM 710 N N . SER A 1 89 ? -5.529 29.998 -47.162 1.00 53.81 89 SER A N 1
ATOM 711 C CA . SER A 1 89 ? -5.378 29.587 -48.557 1.00 53.81 89 SER A CA 1
ATOM 712 C C . SER A 1 89 ? -5.333 28.053 -48.667 1.00 53.81 89 SER A C 1
ATOM 714 O O . SER A 1 89 ? -4.317 27.429 -48.366 1.00 53.81 89 SER A O 1
ATOM 716 N N . LEU A 1 90 ? -6.470 27.438 -48.999 1.00 60.22 90 LEU A N 1
ATOM 717 C CA . LEU A 1 90 ? -6.674 25.994 -49.066 1.00 60.22 90 LEU A CA 1
ATOM 718 C C . LEU A 1 90 ? -6.971 25.641 -50.524 1.00 60.22 90 LEU A C 1
ATOM 720 O O . LEU A 1 90 ? -7.938 26.129 -51.101 1.00 60.22 90 LEU A O 1
ATOM 724 N N . VAL A 1 91 ? -6.131 24.803 -51.117 1.00 66.88 91 VAL A N 1
ATOM 725 C CA . VAL A 1 91 ? -6.250 24.335 -52.497 1.00 66.88 91 VAL A CA 1
ATOM 726 C C . VAL A 1 91 ? -6.983 22.987 -52.490 1.00 66.88 91 VAL A C 1
ATOM 728 O O . VAL A 1 91 ? -6.551 22.080 -51.771 1.00 66.88 91 VAL A O 1
ATOM 731 N N . PRO A 1 92 ? -8.091 22.821 -53.234 1.00 72.38 92 PRO A N 1
ATOM 732 C CA . PRO A 1 92 ? -8.785 21.540 -53.326 1.00 72.38 92 PRO A CA 1
ATOM 733 C C . PRO A 1 92 ? -7.911 20.499 -54.032 1.00 72.38 92 PRO A C 1
ATOM 735 O O . PRO A 1 92 ? -7.291 20.784 -55.056 1.00 72.38 92 PRO A O 1
ATOM 738 N N . ILE A 1 93 ? -7.878 19.284 -53.493 1.00 76.06 93 ILE A N 1
ATOM 739 C CA . ILE A 1 93 ? -7.182 18.150 -54.103 1.00 76.06 93 ILE A CA 1
ATOM 740 C C . ILE A 1 93 ? -8.163 17.462 -55.043 1.00 76.06 93 ILE A C 1
ATOM 742 O O . ILE A 1 93 ? -9.178 16.938 -54.592 1.00 76.06 93 ILE A O 1
ATOM 746 N N . ARG A 1 94 ? -7.864 17.499 -56.344 1.00 73.38 94 ARG A N 1
ATOM 747 C CA . ARG A 1 94 ? -8.701 16.894 -57.393 1.00 73.38 94 ARG A CA 1
ATOM 748 C C . ARG A 1 94 ? -8.216 15.511 -57.826 1.00 73.38 94 ARG A C 1
ATOM 750 O O . ARG A 1 94 ? -9.022 14.721 -58.291 1.00 73.38 94 ARG A O 1
ATOM 757 N N . GLU A 1 95 ? -6.938 15.205 -57.607 1.00 68.25 95 GLU A N 1
ATOM 758 C CA . GLU A 1 95 ? -6.331 13.912 -57.935 1.00 68.25 95 GLU A CA 1
ATOM 759 C C . GLU A 1 95 ? -5.472 13.397 -56.766 1.00 68.25 95 GLU A C 1
ATOM 761 O O . GLU A 1 95 ? -4.900 14.210 -56.026 1.00 68.25 95 GLU A O 1
ATOM 766 N N . PRO A 1 96 ? -5.360 12.069 -56.555 1.00 66.69 96 PRO A N 1
ATOM 767 C CA . PRO A 1 96 ? -4.530 11.508 -55.492 1.00 66.69 96 PRO A CA 1
ATOM 768 C C . PRO A 1 96 ? -3.049 11.809 -55.759 1.00 66.69 96 PRO A C 1
ATOM 770 O O . PRO A 1 96 ? -2.469 11.315 -56.721 1.00 66.69 96 PRO A O 1
ATOM 773 N N . GLY A 1 97 ? -2.416 12.623 -54.912 1.00 63.66 97 GLY A N 1
ATOM 774 C CA . GLY A 1 97 ? -0.974 12.869 -55.010 1.00 63.66 97 GLY A CA 1
ATOM 775 C C . GLY A 1 97 ? -0.129 11.694 -54.494 1.00 63.66 97 GLY A C 1
ATOM 776 O O . GLY A 1 97 ? -0.642 10.787 -53.843 1.00 63.66 97 GLY A O 1
ATOM 777 N N . GLN A 1 98 ? 1.194 11.740 -54.707 1.00 62.97 98 GLN A N 1
ATOM 778 C CA . GLN A 1 98 ? 2.168 10.770 -54.164 1.00 62.97 98 GLN A CA 1
ATOM 779 C C . GLN A 1 98 ? 2.428 10.964 -52.650 1.00 62.97 98 GLN A C 1
ATOM 781 O O . GLN A 1 98 ? 3.570 11.085 -52.210 1.00 62.97 98 GLN A O 1
ATOM 786 N N . PHE A 1 99 ? 1.378 11.065 -51.835 1.00 65.69 99 PHE A N 1
ATOM 787 C CA . PHE A 1 99 ? 1.489 11.217 -50.382 1.00 65.69 99 PHE A CA 1
ATOM 788 C C . PHE A 1 99 ? 0.376 10.459 -49.656 1.00 65.69 99 PHE A C 1
ATOM 790 O O . PHE A 1 99 ? -0.746 10.348 -50.145 1.00 65.69 99 PHE A O 1
ATOM 797 N N . GLU A 1 100 ? 0.681 9.952 -48.464 1.00 72.44 100 GLU A N 1
ATOM 798 C CA . GLU A 1 100 ? -0.278 9.197 -47.654 1.00 72.44 100 GLU A CA 1
ATOM 799 C C . GLU A 1 100 ? -1.243 10.136 -46.920 1.00 72.44 100 GLU A C 1
ATOM 801 O O . GLU A 1 100 ? -0.924 11.292 -46.663 1.00 72.44 100 GLU A O 1
ATOM 806 N N . VAL A 1 101 ? -2.428 9.659 -46.538 1.00 78.31 101 VAL A N 1
ATOM 807 C CA . VAL A 1 101 ? -3.400 10.443 -45.757 1.00 78.31 101 VAL A CA 1
ATOM 808 C C . VAL A 1 101 ? -3.629 9.750 -44.428 1.00 78.31 101 VAL A C 1
ATOM 810 O O . VAL A 1 101 ? -4.348 8.760 -44.354 1.00 78.31 101 VAL A O 1
ATOM 813 N N . ILE A 1 102 ? -2.999 10.249 -43.364 1.00 76.00 102 ILE A N 1
ATOM 814 C CA . ILE A 1 102 ? -2.933 9.532 -42.085 1.00 76.00 102 ILE A CA 1
ATOM 815 C C . ILE A 1 102 ? -3.566 10.345 -40.958 1.00 76.00 102 ILE A C 1
ATOM 817 O O . ILE A 1 102 ? -3.288 11.535 -40.783 1.00 76.00 102 ILE A O 1
ATOM 821 N N . HIS A 1 103 ? -4.376 9.683 -40.133 1.00 80.56 103 HIS A N 1
ATOM 822 C CA . HIS A 1 103 ? -4.905 10.215 -38.882 1.00 80.56 103 HIS A CA 1
ATOM 823 C C . HIS A 1 103 ? -4.371 9.431 -37.675 1.00 80.56 103 HIS A C 1
ATOM 825 O O . HIS A 1 103 ? -4.487 8.212 -37.613 1.00 80.56 103 HIS A O 1
ATOM 831 N N . GLY A 1 104 ? -3.805 10.123 -36.682 1.00 72.75 104 GLY A N 1
ATOM 832 C CA . GLY A 1 104 ? -3.301 9.490 -35.457 1.00 72.75 104 GLY A CA 1
ATOM 833 C C . GLY A 1 104 ? -4.267 9.611 -34.278 1.00 72.75 104 GLY A C 1
ATOM 834 O O . GLY A 1 104 ? -4.729 10.710 -33.963 1.00 72.75 104 GLY A O 1
ATOM 835 N N . THR A 1 105 ? -4.521 8.503 -33.576 1.00 72.69 105 THR A N 1
ATOM 836 C CA . THR A 1 105 ? -5.432 8.419 -32.419 1.00 72.69 105 THR A CA 1
ATOM 837 C C . THR A 1 105 ? -4.899 7.493 -31.306 1.00 72.69 105 THR A C 1
ATOM 839 O O . THR A 1 105 ? -3.785 6.975 -31.382 1.00 72.69 105 THR A O 1
ATOM 842 N N . TYR A 1 106 ? -5.655 7.322 -30.218 1.00 69.50 106 TYR A N 1
ATOM 843 C CA . TYR A 1 106 ? -5.297 6.480 -29.062 1.00 69.50 106 TYR A CA 1
ATOM 844 C C . TYR A 1 106 ? -6.113 5.182 -29.041 1.00 69.50 106 TYR A C 1
ATOM 846 O O . TYR A 1 106 ? -7.267 5.180 -29.470 1.00 69.50 106 TYR A O 1
ATOM 854 N N . PHE A 1 107 ? -5.566 4.103 -28.466 1.00 61.03 107 PHE A N 1
ATOM 855 C CA . PHE A 1 107 ? -6.200 2.774 -28.477 1.00 61.03 107 PHE A CA 1
ATOM 856 C C . PHE A 1 107 ? -7.582 2.786 -27.806 1.00 61.03 107 PHE A C 1
ATOM 858 O O . PHE A 1 107 ? -8.554 2.264 -28.342 1.00 61.03 107 PHE A O 1
ATOM 865 N N . GLY A 1 108 ? -7.722 3.525 -26.700 1.00 59.38 108 GLY A N 1
ATOM 866 C CA . GLY A 1 108 ? -9.008 3.712 -26.015 1.00 59.38 108 GLY A CA 1
ATOM 867 C C . GLY A 1 108 ? -10.077 4.470 -26.821 1.00 59.38 108 GLY A C 1
ATOM 868 O O . GLY A 1 108 ? -11.213 4.582 -26.367 1.00 59.38 108 GLY A O 1
ATOM 869 N N . LYS A 1 109 ? -9.740 5.027 -27.993 1.00 71.06 109 LYS A N 1
ATOM 870 C CA . LYS A 1 109 ? -10.688 5.657 -28.929 1.00 71.06 109 LYS A CA 1
ATOM 871 C C . LYS A 1 109 ? -10.967 4.794 -30.161 1.00 71.06 109 LYS A C 1
ATOM 873 O O . LYS A 1 109 ? -11.923 5.089 -30.872 1.00 71.06 109 LYS A O 1
ATOM 878 N N . TRP A 1 110 ? -10.193 3.729 -30.381 1.00 74.00 110 TRP A N 1
ATOM 879 C CA . TRP A 1 110 ? -10.289 2.882 -31.568 1.00 74.00 110 TRP A CA 1
ATOM 880 C C . TRP A 1 110 ? -11.661 2.228 -31.715 1.00 74.00 110 TRP A C 1
ATOM 882 O O . TRP A 1 110 ? -12.273 2.363 -32.764 1.00 74.00 110 TRP A O 1
ATOM 892 N N . ALA A 1 111 ? -12.200 1.624 -30.651 1.00 67.62 111 ALA A N 1
ATOM 893 C CA . ALA A 1 111 ? -13.510 0.964 -30.704 1.00 67.62 111 ALA A CA 1
ATOM 894 C C . ALA A 1 111 ? -14.639 1.912 -31.151 1.00 67.62 111 ALA A C 1
ATOM 896 O O . ALA A 1 111 ? -15.522 1.522 -31.910 1.00 67.62 111 ALA A O 1
ATOM 897 N N . LYS A 1 112 ? -14.579 3.180 -30.720 1.00 72.00 112 LYS A N 1
ATOM 898 C CA . LYS A 1 112 ? -15.542 4.208 -31.123 1.00 72.00 112 LYS A CA 1
ATOM 899 C C . LYS A 1 112 ? -15.337 4.635 -32.577 1.00 72.00 112 LYS A C 1
ATOM 901 O O . LYS A 1 112 ? -16.303 4.698 -33.322 1.00 72.00 112 LYS A O 1
ATOM 906 N N . ILE A 1 113 ? -14.092 4.896 -32.980 1.00 77.56 113 ILE A N 1
ATOM 907 C CA . ILE A 1 113 ? -13.755 5.311 -34.352 1.00 77.56 113 ILE A CA 1
ATOM 908 C C . ILE A 1 113 ? -14.079 4.200 -35.358 1.00 77.56 113 ILE A C 1
ATOM 910 O O . ILE A 1 113 ? -14.587 4.496 -36.429 1.00 77.56 113 ILE A O 1
ATOM 914 N N . LYS A 1 114 ? -13.862 2.930 -35.001 1.00 69.75 114 LYS A N 1
ATOM 915 C CA . LYS A 1 114 ? -14.218 1.779 -35.837 1.00 69.75 114 LYS A CA 1
ATOM 916 C C . LYS A 1 114 ? -15.723 1.726 -36.129 1.00 69.75 114 LYS A C 1
ATOM 918 O O . LYS A 1 114 ? -16.102 1.456 -37.256 1.00 69.75 114 LYS A O 1
ATOM 923 N N . ARG A 1 115 ? -16.557 2.013 -35.123 1.00 68.38 115 ARG A N 1
ATOM 924 C CA . ARG A 1 115 ? -18.022 1.971 -35.237 1.00 68.38 115 ARG A CA 1
ATOM 925 C C . ARG A 1 115 ? -18.623 3.226 -35.872 1.00 68.38 115 ARG A C 1
ATOM 927 O O . ARG A 1 115 ? -19.541 3.134 -36.666 1.00 68.38 115 ARG A O 1
ATOM 934 N N . GLU A 1 116 ? -18.158 4.403 -35.465 1.00 70.31 116 GLU A N 1
ATOM 935 C CA . GLU A 1 116 ? -18.812 5.686 -35.780 1.00 70.31 116 GLU A CA 1
ATOM 936 C C . GLU A 1 116 ? -18.028 6.530 -36.784 1.00 70.31 116 GLU A C 1
ATOM 938 O O . GLU A 1 116 ? -18.534 7.536 -37.277 1.00 70.31 116 GLU A O 1
ATOM 943 N N . GLY A 1 117 ? -16.782 6.155 -37.066 1.00 72.00 117 GLY A N 1
ATOM 944 C CA . GLY A 1 117 ? -15.947 6.886 -37.992 1.00 72.00 117 GLY A CA 1
ATOM 945 C C . GLY A 1 117 ? -15.070 7.998 -37.412 1.00 72.00 117 GLY A C 1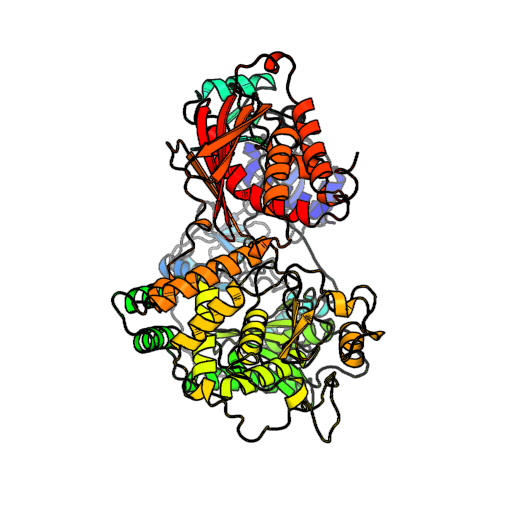
ATOM 946 O O . GLY A 1 117 ? -15.086 8.312 -36.219 1.00 72.00 117 GLY A O 1
ATOM 947 N N . LEU A 1 118 ? -14.267 8.618 -38.278 1.00 78.69 118 LEU A N 1
ATOM 948 C CA . LEU A 1 118 ? -13.500 9.828 -37.986 1.00 78.69 118 LEU A CA 1
ATOM 949 C C . LEU A 1 118 ? -14.404 11.057 -38.056 1.00 78.69 118 LEU A C 1
ATOM 951 O O . LEU A 1 118 ? -15.011 11.306 -39.089 1.00 78.69 118 LEU A O 1
ATOM 955 N N . SER A 1 119 ? -14.432 11.866 -36.993 1.00 76.62 119 SER A N 1
ATOM 956 C CA . SER A 1 119 ? -15.285 13.058 -36.881 1.00 76.62 119 SER A CA 1
ATOM 957 C C . SER A 1 119 ? -14.486 14.335 -36.629 1.00 76.62 119 SER A C 1
ATOM 959 O O . SER A 1 119 ? -13.519 14.344 -35.860 1.00 76.62 119 SER A O 1
ATOM 961 N N . ARG A 1 120 ? -14.941 15.452 -37.217 1.00 68.31 120 ARG A N 1
ATOM 962 C CA . ARG A 1 120 ? -14.395 16.800 -36.960 1.00 68.31 120 ARG A CA 1
ATOM 963 C C . ARG A 1 120 ? -14.675 17.309 -35.546 1.00 68.31 120 ARG A C 1
ATOM 965 O O . ARG A 1 120 ? -13.991 18.227 -35.087 1.00 68.31 120 ARG A O 1
ATOM 972 N N . MET A 1 121 ? -15.625 16.695 -34.834 1.00 74.06 121 MET A N 1
ATOM 973 C CA . MET A 1 121 ? -16.123 17.178 -33.543 1.00 74.06 121 MET A CA 1
ATOM 974 C C . MET A 1 121 ? -16.451 18.684 -33.630 1.00 74.06 121 MET A C 1
ATOM 976 O O . MET A 1 121 ? -17.136 19.101 -34.556 1.00 74.06 121 MET A O 1
ATOM 980 N N . SER A 1 122 ? -15.940 19.518 -32.719 1.00 62.59 122 SER A N 1
ATOM 981 C CA . SER A 1 122 ? -16.158 20.973 -32.716 1.00 62.59 122 SER A CA 1
ATOM 982 C C . SER A 1 122 ? -15.235 21.774 -33.650 1.00 62.59 122 SER A C 1
ATOM 984 O O . SER A 1 122 ? -15.223 23.001 -33.590 1.00 62.59 122 SER A O 1
ATOM 986 N N . ARG A 1 123 ? -14.413 21.122 -34.485 1.00 60.59 123 ARG A N 1
ATOM 987 C CA . ARG A 1 123 ? -13.480 21.804 -35.399 1.00 60.59 123 ARG A CA 1
ATOM 988 C C . ARG A 1 123 ? -14.101 22.050 -36.773 1.00 60.59 123 ARG A C 1
ATOM 990 O O . ARG A 1 123 ? -15.012 21.341 -37.199 1.00 60.59 123 ARG A O 1
ATOM 997 N N . ASN A 1 124 ? -13.513 23.001 -37.500 1.00 60.12 124 ASN A N 1
ATOM 998 C CA . ASN A 1 124 ? -13.902 23.298 -38.881 1.00 60.12 124 ASN A CA 1
ATOM 999 C C . ASN A 1 124 ? -13.474 22.184 -39.857 1.00 60.12 124 ASN A C 1
ATOM 1001 O O . ASN A 1 124 ? -14.158 21.955 -40.843 1.00 60.12 124 ASN A O 1
ATOM 1005 N N . HIS A 1 125 ? -12.371 21.473 -39.580 1.00 67.38 125 HIS A N 1
ATOM 1006 C CA . HIS A 1 125 ? -11.841 20.407 -40.442 1.00 67.38 125 HIS A CA 1
ATOM 1007 C C . HIS A 1 125 ? -11.274 19.231 -39.624 1.00 67.38 125 HIS A C 1
ATOM 1009 O O . HIS A 1 125 ? -10.722 19.427 -38.533 1.00 67.38 125 HIS A O 1
ATOM 1015 N N . ILE A 1 126 ? -11.336 18.016 -40.176 1.00 72.69 126 ILE A N 1
ATOM 1016 C CA . ILE A 1 126 ? -10.496 16.883 -39.769 1.00 72.69 126 ILE A CA 1
ATOM 1017 C C . ILE A 1 126 ? -9.099 17.102 -40.340 1.00 72.69 126 ILE A C 1
ATOM 1019 O O . ILE A 1 126 ? -8.934 17.391 -41.524 1.00 72.69 126 ILE A O 1
ATOM 1023 N N . HIS A 1 127 ? -8.092 16.978 -39.482 1.00 73.81 127 HIS A N 1
ATOM 1024 C CA . HIS A 1 127 ? -6.698 17.137 -39.869 1.00 73.81 127 HIS A CA 1
ATOM 1025 C C . HIS A 1 127 ? -6.063 15.775 -40.134 1.00 73.81 127 HIS A C 1
ATOM 1027 O O . HIS A 1 127 ? -6.133 14.879 -39.284 1.00 73.81 127 HIS A O 1
ATOM 1033 N N . PHE A 1 128 ? -5.401 15.679 -41.280 1.00 77.81 128 PHE A N 1
ATOM 1034 C CA . PHE A 1 128 ? -4.625 14.529 -41.709 1.00 77.81 128 PHE A CA 1
ATOM 1035 C C . PHE A 1 128 ? -3.169 14.945 -41.913 1.00 77.81 128 PHE A C 1
ATOM 1037 O O . PHE A 1 128 ? -2.863 16.103 -42.215 1.00 77.81 128 PHE A O 1
ATOM 1044 N N . ALA A 1 129 ? -2.258 14.002 -41.718 1.00 73.25 129 ALA A N 1
ATOM 1045 C CA . ALA A 1 129 ? -0.863 14.170 -42.078 1.00 73.25 129 ALA A CA 1
ATOM 1046 C C . ALA A 1 129 ? -0.583 13.486 -43.412 1.00 73.25 129 ALA A C 1
ATOM 1048 O O . ALA A 1 129 ? -1.173 12.453 -43.712 1.00 73.25 129 ALA A O 1
ATOM 1049 N N . LYS A 1 130 ? 0.362 14.060 -44.158 1.00 68.94 130 LYS A N 1
ATOM 1050 C CA . LYS A 1 130 ? 0.849 13.529 -45.435 1.00 68.94 130 LYS A CA 1
ATOM 1051 C C . LYS A 1 130 ? 1.834 12.350 -45.306 1.00 68.94 130 LYS A C 1
ATOM 1053 O O . LYS A 1 130 ? 2.408 11.906 -46.291 1.00 68.94 130 LYS A O 1
ATOM 1058 N N . GLY A 1 131 ? 2.086 11.929 -44.067 1.00 65.50 131 GLY A N 1
ATOM 1059 C CA . GLY A 1 131 ? 3.114 10.970 -43.684 1.00 65.50 131 GLY A CA 1
ATOM 1060 C C . GLY A 1 131 ? 3.182 10.811 -42.163 1.00 65.50 131 GLY A C 1
ATOM 1061 O O . GLY A 1 131 ? 2.625 11.615 -41.394 1.00 65.50 131 GLY A O 1
ATOM 1062 N N . LEU A 1 132 ? 3.840 9.746 -41.710 1.00 59.66 132 LEU A N 1
ATOM 1063 C CA . LEU A 1 132 ? 3.995 9.445 -40.287 1.00 59.66 132 LEU A CA 1
ATOM 1064 C C . LEU A 1 132 ? 4.849 10.515 -39.569 1.00 59.66 132 LEU A C 1
ATOM 1066 O O . LEU A 1 132 ? 5.655 11.183 -40.214 1.00 59.66 132 LEU A O 1
ATOM 1070 N N . PRO A 1 133 ? 4.720 10.680 -38.232 1.00 51.44 133 PRO A N 1
ATOM 1071 C CA . PRO A 1 133 ? 5.473 11.642 -37.400 1.00 51.44 133 PRO A CA 1
ATOM 1072 C C . PRO A 1 133 ? 6.992 11.698 -37.580 1.00 51.44 133 PRO A C 1
ATOM 1074 O O . PRO A 1 133 ? 7.658 12.559 -37.009 1.00 51.44 133 PRO A O 1
ATOM 1077 N N . CYS A 1 134 ? 7.536 10.724 -38.280 1.00 48.19 134 CYS A N 1
ATOM 1078 C CA . CYS A 1 134 ? 8.919 10.344 -38.270 1.00 48.19 134 CYS A CA 1
ATOM 1079 C C . CYS A 1 134 ? 9.485 10.113 -39.682 1.00 48.19 134 CYS A C 1
ATOM 1081 O O . CYS A 1 134 ? 10.642 9.718 -39.819 1.00 48.19 134 CYS A O 1
ATOM 1083 N N . ASP A 1 135 ? 8.699 10.460 -40.704 1.00 54.34 135 ASP A N 1
ATOM 1084 C CA . ASP A 1 135 ? 9.178 10.763 -42.047 1.00 54.34 135 ASP A CA 1
ATOM 1085 C C . ASP A 1 135 ? 9.699 12.214 -42.078 1.00 54.34 135 ASP A C 1
ATOM 1087 O O . ASP A 1 135 ? 8.945 13.163 -41.862 1.00 54.34 135 ASP A O 1
ATOM 1091 N N . LYS A 1 136 ? 11.008 12.398 -42.298 1.00 45.97 136 LYS A N 1
ATOM 1092 C CA . LYS A 1 136 ? 11.652 13.726 -42.322 1.00 45.97 136 LYS A CA 1
ATOM 1093 C C . LYS A 1 136 ? 11.251 14.570 -43.535 1.00 45.97 136 LYS A C 1
ATOM 1095 O O . LYS A 1 136 ? 11.450 15.781 -43.500 1.00 45.97 136 LYS A O 1
ATOM 1100 N N . SER A 1 137 ? 10.705 13.950 -44.583 1.00 43.16 137 SER A N 1
ATOM 1101 C CA . SER A 1 137 ? 10.278 14.642 -45.804 1.00 43.16 137 SER A CA 1
ATOM 1102 C C . SER A 1 137 ? 8.918 15.338 -45.655 1.00 43.16 137 SER A C 1
ATOM 1104 O O . SER A 1 137 ? 8.542 16.150 -46.499 1.00 43.16 137 SER A O 1
ATOM 1106 N N . VAL A 1 138 ? 8.193 15.076 -44.556 1.00 48.59 138 VAL A N 1
ATOM 1107 C CA . VAL A 1 138 ? 6.834 15.579 -44.331 1.00 48.59 138 VAL A CA 1
ATOM 1108 C C . VAL A 1 138 ? 6.665 16.124 -42.910 1.00 48.59 138 VAL A C 1
ATOM 1110 O O . VAL A 1 138 ? 6.875 15.438 -41.912 1.00 48.59 138 VAL A O 1
ATOM 1113 N N . ILE A 1 139 ? 6.176 17.359 -42.778 1.00 50.16 139 ILE A N 1
ATOM 1114 C CA . ILE A 1 139 ? 5.831 17.941 -41.472 1.00 50.16 139 ILE A CA 1
ATOM 1115 C C . ILE A 1 139 ? 4.509 17.327 -40.981 1.00 50.16 139 ILE A C 1
ATOM 1117 O O . ILE A 1 139 ? 3.416 17.822 -41.248 1.00 50.16 139 ILE A O 1
ATOM 1121 N N . SER A 1 140 ? 4.592 16.212 -40.253 1.00 55.94 140 SER A N 1
ATOM 1122 C CA . SER A 1 140 ? 3.412 15.492 -39.763 1.00 55.94 140 SER A CA 1
ATOM 1123 C C . SER A 1 140 ? 2.771 16.179 -38.545 1.00 55.94 140 SER A C 1
ATOM 1125 O O . SER A 1 140 ? 3.412 16.464 -37.521 1.00 55.94 140 SER A O 1
ATOM 1127 N N . GLY A 1 141 ? 1.465 16.450 -38.640 1.00 55.00 141 GLY A N 1
ATOM 1128 C CA . GLY A 1 141 ? 0.641 17.032 -37.571 1.00 55.00 141 GLY A CA 1
ATOM 1129 C C . GLY A 1 141 ? 0.203 16.034 -36.489 1.00 55.00 141 GLY A C 1
ATOM 1130 O O . GLY A 1 141 ? -0.451 16.427 -35.519 1.00 55.00 141 GLY A O 1
ATOM 1131 N N . ILE A 1 142 ? 0.554 14.753 -36.634 1.00 63.75 142 ILE A N 1
ATOM 1132 C CA . ILE A 1 142 ? 0.159 13.688 -35.712 1.00 63.75 142 ILE A CA 1
ATOM 1133 C C . ILE A 1 142 ? 0.947 13.797 -34.393 1.00 63.75 142 ILE A C 1
ATOM 1135 O O . ILE A 1 142 ? 2.139 14.111 -34.366 1.00 63.75 142 ILE A O 1
ATOM 1139 N N . ARG A 1 143 ? 0.261 13.577 -33.263 1.00 56.09 143 ARG A N 1
ATOM 1140 C CA . ARG A 1 143 ? 0.877 13.603 -31.927 1.00 56.09 143 ARG A CA 1
ATOM 1141 C C . ARG A 1 143 ? 1.795 12.396 -31.754 1.00 56.09 143 ARG A C 1
ATOM 1143 O O . ARG A 1 143 ? 1.375 11.280 -32.008 1.00 56.09 143 ARG A O 1
ATOM 1150 N N . SER A 1 144 ? 2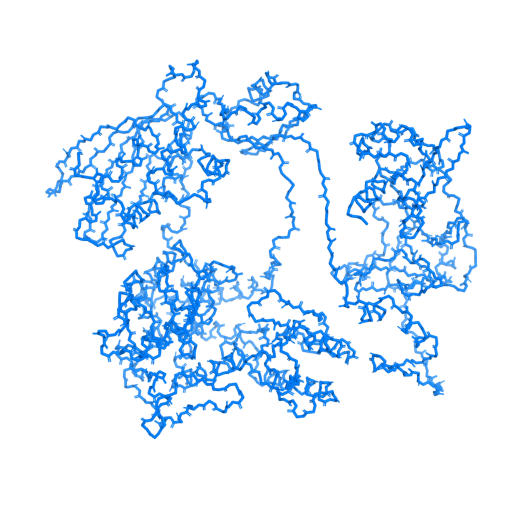.994 12.606 -31.218 1.00 53.59 144 SER A N 1
ATOM 1151 C CA . SER A 1 144 ? 4.015 11.558 -31.055 1.00 53.59 144 SER A CA 1
ATOM 1152 C C . SER A 1 144 ? 3.634 10.407 -30.117 1.00 53.59 144 SER A C 1
ATOM 1154 O O . SER A 1 144 ? 4.299 9.380 -30.124 1.00 53.59 144 SER A O 1
ATOM 1156 N N . ASN A 1 145 ? 2.591 10.569 -29.299 1.00 50.50 145 ASN A N 1
ATOM 1157 C CA . ASN A 1 145 ? 2.096 9.541 -28.385 1.00 50.50 145 ASN A CA 1
ATOM 1158 C C . ASN A 1 145 ? 0.803 8.863 -28.868 1.00 50.50 145 ASN A C 1
ATOM 1160 O O . ASN A 1 145 ? 0.151 8.190 -28.070 1.00 50.50 145 ASN A O 1
ATOM 1164 N N . CYS A 1 146 ? 0.386 9.079 -30.120 1.00 55.38 146 CYS A N 1
ATOM 1165 C CA . CYS A 1 146 ? -0.700 8.292 -30.693 1.00 55.38 146 CYS A CA 1
ATOM 1166 C C . CYS A 1 146 ? -0.294 6.812 -30.743 1.00 55.38 146 CYS A C 1
ATOM 1168 O O . CYS A 1 146 ? 0.865 6.480 -30.973 1.00 55.38 146 CYS A O 1
ATOM 1170 N N . GLN A 1 147 ? -1.256 5.934 -30.496 1.00 59.50 147 GLN A N 1
ATOM 1171 C CA . GLN A 1 147 ? -1.047 4.485 -30.419 1.00 59.50 147 GLN A CA 1
ATOM 1172 C C . GLN A 1 147 ? -1.607 3.767 -31.650 1.00 59.50 147 GLN A C 1
ATOM 1174 O O . GLN A 1 147 ? -1.322 2.595 -31.855 1.00 59.50 147 GLN A O 1
ATOM 1179 N N . VAL A 1 148 ? -2.433 4.461 -32.439 1.00 71.81 148 VAL A N 1
ATOM 1180 C CA . VAL A 1 148 ? -3.116 3.928 -33.617 1.00 71.81 148 VAL A CA 1
ATOM 1181 C C . VAL A 1 148 ? -2.983 4.940 -34.750 1.00 71.81 148 VAL A C 1
ATOM 1183 O O . VAL A 1 148 ? -3.284 6.123 -34.557 1.00 71.81 148 VAL A O 1
ATOM 1186 N N . PHE A 1 149 ? -2.556 4.471 -35.919 1.00 75.62 149 PHE A N 1
ATOM 1187 C CA . PHE A 1 149 ? -2.545 5.230 -37.167 1.00 75.62 149 PHE A CA 1
ATOM 1188 C C . PHE A 1 149 ? -3.639 4.695 -38.081 1.00 75.62 149 PHE A C 1
ATOM 1190 O O . PHE A 1 149 ? -3.780 3.487 -38.245 1.00 75.62 149 PHE A O 1
ATOM 1197 N N . ILE A 1 150 ? -4.422 5.602 -38.650 1.00 79.75 150 ILE A N 1
ATOM 1198 C CA . ILE A 1 150 ? -5.508 5.289 -39.571 1.00 79.75 150 ILE A CA 1
ATOM 1199 C C . ILE A 1 150 ? -5.112 5.856 -40.925 1.00 79.75 150 ILE A C 1
ATOM 1201 O O . ILE A 1 150 ? -4.977 7.074 -41.059 1.00 79.75 150 ILE A O 1
ATOM 1205 N N . TYR A 1 151 ? -4.912 4.972 -41.894 1.00 79.12 151 TYR A N 1
ATOM 1206 C CA . TYR A 1 151 ? -4.613 5.320 -43.276 1.00 79.12 151 TYR A CA 1
ATOM 1207 C C . TYR A 1 151 ? -5.924 5.476 -44.040 1.00 79.12 151 TYR A C 1
ATOM 1209 O O . TYR A 1 151 ? -6.786 4.602 -43.989 1.00 79.12 151 TYR A O 1
ATOM 1217 N N . VAL A 1 152 ? -6.084 6.604 -44.722 1.00 78.94 152 VAL A N 1
ATOM 1218 C CA . VAL A 1 152 ? -7.237 6.883 -45.575 1.00 78.94 152 VAL A CA 1
ATOM 1219 C C . VAL A 1 152 ? -6.832 6.635 -47.019 1.00 78.94 152 VAL A C 1
ATOM 1221 O O . VAL A 1 152 ? -5.866 7.223 -47.509 1.00 78.94 152 VAL A O 1
ATOM 1224 N N . ASN A 1 153 ? -7.595 5.794 -47.714 1.00 79.75 153 ASN A N 1
ATOM 1225 C CA . ASN A 1 153 ? -7.474 5.646 -49.158 1.00 79.75 153 ASN A CA 1
ATOM 1226 C C . ASN A 1 153 ? -8.042 6.903 -49.837 1.00 79.75 153 ASN A C 1
ATOM 1228 O O . ASN A 1 153 ? -9.253 7.045 -50.001 1.00 79.75 153 ASN A O 1
ATOM 1232 N N . LEU A 1 154 ? -7.159 7.840 -50.187 1.00 78.88 154 LEU A N 1
ATOM 1233 C CA . LEU A 1 154 ? -7.548 9.131 -50.756 1.00 78.88 154 LEU A CA 1
ATOM 1234 C C . LEU A 1 154 ? -8.252 8.986 -52.109 1.00 78.88 154 LEU A C 1
ATOM 1236 O O . LEU A 1 154 ? -9.186 9.734 -52.372 1.00 78.88 154 LEU A O 1
ATOM 1240 N N . LYS A 1 155 ? -7.837 8.024 -52.943 1.00 77.94 155 LYS A N 1
ATOM 1241 C CA . LYS A 1 155 ? -8.446 7.789 -54.258 1.00 77.94 155 LYS A CA 1
ATOM 1242 C C . LYS A 1 155 ? -9.917 7.405 -54.116 1.00 77.94 155 LYS A C 1
ATOM 1244 O O . LYS A 1 155 ? -10.773 8.112 -54.635 1.00 77.94 155 LYS A O 1
ATOM 1249 N N . ALA A 1 156 ? -10.195 6.380 -53.310 1.00 76.62 156 ALA A N 1
ATOM 1250 C CA . ALA A 1 156 ? -11.563 5.945 -53.038 1.00 76.62 156 ALA A CA 1
ATOM 1251 C C . ALA A 1 156 ? -12.406 7.061 -52.391 1.00 76.62 156 ALA A C 1
ATOM 1253 O O . ALA A 1 156 ? -13.578 7.227 -52.714 1.00 76.62 156 ALA A O 1
ATOM 1254 N N . ALA A 1 157 ? -11.810 7.869 -51.505 1.00 77.75 157 ALA A N 1
ATOM 1255 C CA . ALA A 1 157 ? -12.518 8.973 -50.862 1.00 77.75 157 ALA A CA 1
ATOM 1256 C C . ALA A 1 157 ? -12.878 10.117 -51.834 1.00 77.75 157 ALA A C 1
ATOM 1258 O O . ALA A 1 157 ? -13.954 10.696 -51.704 1.00 77.75 157 ALA A O 1
ATOM 1259 N N . LEU A 1 158 ? -12.008 10.436 -52.803 1.00 78.00 158 LEU A N 1
ATOM 1260 C CA . LEU A 1 158 ? -12.277 11.444 -53.837 1.00 78.00 158 LEU A CA 1
ATOM 1261 C C . LEU A 1 158 ? -13.313 10.948 -54.859 1.00 78.00 158 LEU A C 1
ATOM 1263 O O . LEU A 1 158 ? -14.204 11.711 -55.221 1.00 78.00 158 LEU A O 1
ATOM 1267 N N . GLU A 1 159 ? -13.244 9.676 -55.268 1.00 77.12 159 GLU A N 1
ATOM 1268 C CA . GLU A 1 159 ? -14.240 9.029 -56.146 1.00 77.12 159 GLU A CA 1
ATOM 1269 C C . GLU A 1 159 ? -15.628 8.970 -55.488 1.00 77.12 159 GLU A C 1
ATOM 1271 O O . GLU A 1 159 ? -16.640 9.186 -56.149 1.00 77.12 159 GLU A O 1
ATOM 1276 N N . ALA A 1 160 ? -15.678 8.790 -54.164 1.00 76.06 160 ALA A N 1
ATOM 1277 C CA . ALA A 1 160 ? -16.898 8.891 -53.361 1.00 76.06 160 ALA A CA 1
ATOM 1278 C C . ALA A 1 160 ? -17.388 10.343 -53.144 1.00 76.06 160 ALA A C 1
ATOM 1280 O O . ALA A 1 160 ? -18.302 10.578 -52.352 1.00 76.06 160 ALA A O 1
ATOM 1281 N N . GLY A 1 161 ? -16.776 11.332 -53.805 1.00 74.88 161 GLY A N 1
ATOM 1282 C CA . GLY A 1 161 ? -17.175 12.738 -53.751 1.00 74.88 161 GLY A CA 1
ATOM 1283 C C . GLY A 1 161 ? -16.780 13.468 -52.466 1.00 74.88 161 GLY A C 1
ATOM 1284 O O . GLY A 1 161 ? -17.303 14.552 -52.199 1.00 74.88 161 GLY A O 1
ATOM 1285 N N . ILE A 1 162 ? -15.876 12.915 -51.647 1.00 77.94 162 ILE A N 1
ATOM 1286 C CA . ILE A 1 162 ? -15.503 13.520 -50.366 1.00 77.94 162 ILE A CA 1
ATOM 1287 C C . ILE A 1 162 ? -14.337 14.497 -50.560 1.00 77.94 162 ILE A C 1
ATOM 1289 O O . ILE A 1 162 ? -13.219 14.077 -50.864 1.00 77.94 162 ILE A O 1
ATOM 1293 N N . PRO A 1 163 ? -14.534 15.809 -50.336 1.00 73.25 163 PRO A N 1
ATOM 1294 C CA . PRO A 1 163 ? -13.510 16.794 -50.636 1.00 73.25 163 PRO A CA 1
ATOM 1295 C C . PRO A 1 163 ? -12.364 16.775 -49.615 1.00 73.25 163 PRO A C 1
ATOM 1297 O O . PRO A 1 163 ? -12.570 16.820 -48.391 1.00 73.25 163 PRO A O 1
ATOM 1300 N N . PHE A 1 164 ? -11.138 16.784 -50.140 1.00 79.50 164 PHE A N 1
ATOM 1301 C CA . PHE A 1 164 ? -9.901 17.019 -49.398 1.00 79.50 164 PHE A CA 1
ATOM 1302 C C . PHE A 1 164 ? -9.234 18.308 -49.873 1.00 79.50 164 PHE A C 1
ATOM 1304 O O . PHE A 1 164 ? -9.257 18.656 -51.051 1.00 79.50 164 PHE A O 1
ATOM 1311 N N . PHE A 1 165 ? -8.607 19.014 -48.939 1.00 76.69 165 PHE A N 1
ATOM 1312 C CA . PHE A 1 165 ? -7.988 20.311 -49.172 1.00 76.69 165 PHE A CA 1
ATOM 1313 C C . PHE A 1 165 ? -6.570 20.336 -48.615 1.00 76.69 165 PHE A C 1
ATOM 1315 O O . PHE A 1 165 ? -6.282 19.745 -47.567 1.00 76.69 165 PHE A O 1
ATOM 1322 N N . LEU A 1 166 ? -5.696 21.076 -49.290 1.00 69.25 166 LEU A N 1
ATOM 1323 C CA . LEU A 1 166 ? -4.312 21.287 -48.906 1.00 69.25 166 LEU A CA 1
ATOM 1324 C C . LEU A 1 166 ? -4.046 22.744 -48.548 1.00 69.25 166 LEU A C 1
ATOM 1326 O O . LEU A 1 166 ? -4.480 23.632 -49.265 1.00 69.25 166 LEU A O 1
ATOM 1330 N N . SER A 1 167 ? -3.303 23.022 -47.480 1.00 61.41 167 SER A N 1
ATOM 1331 C CA . SER A 1 167 ? -2.850 24.394 -47.205 1.00 61.41 167 SER A CA 1
ATOM 1332 C C . SER A 1 167 ? -1.870 24.906 -48.267 1.00 61.41 167 SER A C 1
ATOM 1334 O O . SER A 1 167 ? -1.095 24.130 -48.819 1.00 61.41 167 SER A O 1
ATOM 1336 N N . SER A 1 168 ? -1.856 26.218 -48.509 1.00 52.34 168 SER A N 1
ATOM 1337 C CA . SER A 1 168 ? -1.021 26.902 -49.513 1.00 52.34 168 SER A CA 1
ATOM 1338 C C . SER A 1 168 ? 0.477 26.675 -49.362 1.00 52.34 168 SER A C 1
ATOM 1340 O O . SER A 1 168 ? 1.203 26.704 -50.344 1.00 52.34 168 SER A O 1
ATOM 1342 N N . ASN A 1 169 ? 0.946 26.394 -48.147 1.00 51.31 169 ASN A N 1
ATOM 1343 C CA . ASN A 1 169 ? 2.334 26.019 -47.879 1.00 51.31 169 ASN A CA 1
ATOM 1344 C C . ASN A 1 169 ? 2.636 24.527 -48.136 1.00 51.31 169 ASN A C 1
ATOM 1346 O O . ASN A 1 169 ? 3.703 24.052 -47.765 1.00 51.31 169 ASN A O 1
ATOM 1350 N N . GLY A 1 170 ? 1.691 23.758 -48.688 1.00 53.91 170 GLY A N 1
ATOM 1351 C CA . GLY A 1 170 ? 1.845 22.349 -49.061 1.00 53.91 170 GLY A CA 1
ATOM 1352 C C . GLY A 1 170 ? 1.845 21.343 -47.901 1.00 53.91 170 GLY A C 1
ATOM 1353 O O . GLY A 1 170 ? 1.842 20.131 -48.141 1.00 53.91 170 GLY A O 1
ATOM 1354 N N . GLN A 1 171 ? 1.817 21.818 -46.651 1.00 50.91 171 GLN A N 1
ATOM 1355 C CA . GLN A 1 171 ? 2.195 21.037 -45.466 1.00 50.91 171 GLN A CA 1
ATOM 1356 C C . GLN A 1 171 ? 1.032 20.422 -44.673 1.00 50.91 171 GLN A C 1
ATOM 1358 O O . GLN A 1 171 ? 1.266 19.540 -43.852 1.00 50.91 171 GLN A O 1
ATOM 1363 N N . SER A 1 172 ? -0.216 20.868 -44.849 1.00 54.44 172 SER A N 1
ATOM 1364 C CA . SER A 1 172 ? -1.358 20.370 -44.064 1.00 54.44 172 SER A CA 1
ATOM 1365 C C . SER A 1 172 ? -2.502 19.890 -44.936 1.00 54.44 172 SER A C 1
ATOM 1367 O O . SER A 1 172 ? -3.021 20.654 -45.745 1.00 54.44 172 SER A O 1
ATOM 1369 N N . LEU A 1 173 ? -2.948 18.658 -44.685 1.00 57.75 173 LEU A N 1
ATOM 1370 C CA . LEU A 1 173 ? -4.060 18.016 -45.375 1.00 57.75 173 LEU A CA 1
ATOM 1371 C C . LEU A 1 173 ? -5.321 18.019 -44.499 1.00 57.75 173 LEU A C 1
ATOM 1373 O O . LEU A 1 173 ? -5.250 17.783 -43.286 1.00 57.75 173 LEU A O 1
ATOM 1377 N N . ARG A 1 174 ? -6.478 18.335 -45.085 1.00 57.09 174 ARG A N 1
ATOM 1378 C CA . ARG A 1 174 ? -7.732 18.547 -44.349 1.00 57.09 174 ARG A CA 1
ATOM 1379 C C . ARG A 1 174 ? -8.940 17.995 -45.103 1.00 57.09 174 ARG A C 1
ATOM 1381 O O . ARG A 1 174 ? -8.948 18.010 -46.325 1.00 57.09 174 ARG A O 1
ATOM 1388 N N . SER A 1 175 ? -9.977 17.584 -44.376 1.00 53.19 175 SER A N 1
ATOM 1389 C CA . SER A 1 175 ? -11.319 17.343 -44.933 1.00 53.19 175 SER A CA 1
ATOM 1390 C C . SER A 1 175 ? -12.396 17.920 -44.010 1.00 53.19 175 SER A C 1
ATOM 1392 O O . SER A 1 175 ? -12.170 18.072 -42.809 1.00 53.19 175 SER A O 1
ATOM 1394 N N . ILE A 1 176 ? -13.550 18.281 -44.568 1.00 45.12 176 ILE A N 1
ATOM 1395 C CA . ILE A 1 176 ? -14.678 18.902 -43.848 1.00 45.12 176 ILE A CA 1
ATOM 1396 C C . ILE A 1 176 ? -15.686 17.835 -43.360 1.00 45.12 176 ILE A C 1
ATOM 1398 O O . ILE A 1 176 ? -16.522 18.113 -42.501 1.00 45.12 176 ILE A O 1
ATOM 1402 N N . TRP A 1 177 ? -15.572 16.591 -43.836 1.00 45.81 177 TRP A N 1
ATOM 1403 C CA . TRP A 1 177 ? -16.575 15.535 -43.648 1.00 45.81 177 TRP A CA 1
ATOM 1404 C C . TRP A 1 177 ? -16.195 14.510 -42.570 1.00 45.81 177 TRP A C 1
ATOM 1406 O O . TRP A 1 177 ? -15.028 14.372 -42.217 1.00 45.81 177 TRP A O 1
ATOM 1416 N N . THR A 1 178 ? -17.200 13.823 -42.014 1.00 40.91 178 THR A N 1
ATOM 1417 C CA . THR A 1 178 ? -17.054 12.712 -41.047 1.00 40.91 178 THR A CA 1
ATOM 1418 C C . THR A 1 178 ? -17.125 11.382 -41.813 1.00 40.91 178 THR A C 1
ATOM 1420 O O . THR A 1 178 ? -17.990 11.255 -42.671 1.00 40.91 178 THR A O 1
ATOM 1423 N N . PHE A 1 179 ? -16.247 10.408 -41.535 1.00 50.94 179 PHE A N 1
ATOM 1424 C CA . PHE A 1 179 ? -16.087 9.172 -42.335 1.00 50.94 179 PHE A CA 1
ATOM 1425 C C . PHE A 1 179 ? -16.278 7.901 -41.502 1.00 50.94 179 PHE A C 1
ATOM 1427 O O . PHE A 1 179 ? -15.510 7.746 -40.563 1.00 50.94 179 PHE A O 1
ATOM 1434 N N . ALA A 1 180 ? -17.160 6.956 -41.855 1.00 38.12 180 ALA A N 1
ATOM 1435 C CA . ALA A 1 180 ? -17.242 5.630 -41.208 1.00 38.12 180 ALA A CA 1
ATOM 1436 C C . ALA A 1 180 ? -16.067 4.703 -41.617 1.00 38.12 180 ALA A C 1
ATOM 1438 O O . ALA A 1 180 ? -15.588 4.783 -42.744 1.00 38.12 180 ALA A O 1
ATOM 1439 N N . VAL A 1 181 ? -15.580 3.828 -40.721 1.00 40.06 181 VAL A N 1
ATOM 1440 C CA . VAL A 1 181 ? -14.393 2.962 -40.969 1.00 40.06 181 VAL A CA 1
ATOM 1441 C C . VAL A 1 181 ? -14.733 1.660 -41.724 1.00 40.06 181 VAL A C 1
ATOM 1443 O O . VAL A 1 181 ? -13.831 0.968 -42.182 1.00 40.06 181 VAL A O 1
ATOM 1446 N N . GLU A 1 182 ? -16.012 1.324 -41.914 1.00 34.06 182 GLU A N 1
ATOM 1447 C CA . GLU A 1 182 ? -16.456 0.013 -42.434 1.00 34.06 182 GLU A CA 1
ATOM 1448 C C . GLU A 1 182 ? -16.295 -0.229 -43.953 1.00 34.06 182 GLU A C 1
ATOM 1450 O O . GLU A 1 182 ? -16.685 -1.289 -44.427 1.00 34.06 182 GLU A O 1
ATOM 1455 N N . GLN A 1 183 ? -15.671 0.666 -44.729 1.00 36.06 183 GLN A N 1
ATOM 1456 C CA . GLN A 1 183 ? -15.554 0.507 -46.195 1.00 36.06 183 GLN A CA 1
ATOM 1457 C C . GLN A 1 183 ? -14.137 0.260 -46.758 1.00 36.06 183 GLN A C 1
ATOM 1459 O O . GLN A 1 183 ? -13.918 0.448 -47.950 1.00 36.06 183 GLN A O 1
ATOM 1464 N N . LEU A 1 184 ? -13.157 -0.197 -45.968 1.00 36.19 184 LEU A N 1
ATOM 1465 C CA . LEU A 1 184 ? -11.824 -0.540 -46.502 1.00 36.19 184 LEU A CA 1
ATOM 1466 C C . LEU A 1 184 ? -11.452 -1.994 -46.178 1.00 36.19 184 LEU A C 1
ATOM 1468 O O . LEU A 1 184 ? -11.021 -2.321 -45.074 1.00 36.19 184 LEU A O 1
ATOM 1472 N N . THR A 1 185 ? -11.670 -2.864 -47.162 1.00 30.80 185 THR A N 1
ATOM 1473 C CA . THR A 1 185 ? -11.384 -4.304 -47.155 1.00 30.80 185 THR A CA 1
ATOM 1474 C C . THR A 1 185 ? -9.885 -4.606 -47.138 1.00 30.80 185 THR A C 1
ATOM 1476 O O . THR A 1 185 ? -9.095 -3.940 -47.806 1.00 30.80 185 THR A O 1
ATOM 1479 N N . MET A 1 186 ? -9.507 -5.663 -46.409 1.00 29.98 186 MET A N 1
ATOM 1480 C CA . MET A 1 186 ? -8.209 -6.330 -46.536 1.00 29.98 186 MET A CA 1
ATOM 1481 C C . MET A 1 186 ? -8.123 -6.961 -47.930 1.00 29.98 186 MET A C 1
ATOM 1483 O O . MET A 1 186 ? -8.880 -7.881 -48.229 1.00 29.98 186 MET A O 1
ATOM 1487 N N . GLY A 1 187 ? -7.244 -6.440 -48.785 1.00 28.09 187 GLY A N 1
ATOM 1488 C CA . GLY A 1 187 ? -6.899 -7.075 -50.054 1.00 28.09 187 GLY A CA 1
ATOM 1489 C C . GLY A 1 187 ? -5.910 -8.211 -49.814 1.00 28.09 187 GLY A C 1
ATOM 1490 O O . GLY A 1 187 ? -4.827 -7.977 -49.278 1.00 28.09 187 GLY A O 1
ATOM 1491 N N . ASN A 1 188 ? -6.311 -9.425 -50.188 1.00 37.91 188 ASN A N 1
ATOM 1492 C CA . ASN A 1 188 ? -5.394 -10.506 -50.541 1.00 37.91 188 ASN A CA 1
ATOM 1493 C C . ASN A 1 188 ? -4.504 -10.035 -51.697 1.00 37.91 188 ASN A C 1
ATOM 1495 O O . ASN A 1 188 ? -5.035 -9.392 -52.592 1.00 37.91 188 ASN A O 1
ATOM 1499 N N . ASP A 1 189 ? -3.212 -10.367 -51.678 1.00 30.64 189 ASP A N 1
ATOM 1500 C CA . ASP A 1 189 ? -2.480 -10.827 -52.866 1.00 30.64 189 ASP A CA 1
ATOM 1501 C C . ASP A 1 189 ? -1.100 -11.385 -52.481 1.00 30.64 189 ASP A C 1
ATOM 1503 O O . ASP A 1 189 ? -0.396 -10.885 -51.599 1.00 30.64 189 ASP A O 1
ATOM 1507 N N . SER A 1 190 ? -0.780 -12.494 -53.136 1.00 33.19 190 SER A N 1
ATOM 1508 C CA . SER A 1 190 ? 0.392 -13.355 -53.029 1.00 33.19 190 SER A CA 1
ATOM 1509 C C . SER A 1 190 ? 1.530 -12.937 -53.982 1.00 33.19 190 SER A C 1
ATOM 1511 O O . SER A 1 190 ? 1.278 -12.330 -55.012 1.00 33.19 190 SER A O 1
ATOM 1513 N N . GLU A 1 191 ? 2.758 -13.365 -53.645 1.00 35.12 191 GLU A N 1
ATOM 1514 C CA . GLU A 1 191 ? 3.963 -13.507 -54.503 1.00 35.12 191 GLU A CA 1
ATOM 1515 C C . GLU A 1 191 ? 4.740 -12.256 -54.988 1.00 35.12 191 GLU A C 1
ATOM 1517 O O . GLU A 1 191 ? 4.427 -11.643 -56.002 1.00 35.12 191 GLU A O 1
ATOM 1522 N N . ASN A 1 192 ? 5.873 -11.950 -54.330 1.00 32.59 192 ASN A N 1
ATOM 1523 C CA . ASN A 1 192 ? 7.237 -12.160 -54.871 1.00 32.59 192 ASN A CA 1
ATOM 1524 C C . ASN A 1 192 ? 8.325 -11.760 -53.847 1.00 32.59 192 ASN A C 1
ATOM 1526 O O . ASN A 1 192 ? 8.151 -10.842 -53.047 1.00 32.59 192 ASN A O 1
ATOM 1530 N N . ALA A 1 193 ? 9.446 -12.484 -53.841 1.00 41.28 193 ALA A N 1
ATOM 1531 C CA . ALA A 1 193 ? 10.452 -12.461 -52.778 1.00 41.28 193 ALA A CA 1
ATOM 1532 C C . ALA A 1 193 ? 11.562 -11.389 -52.935 1.00 41.28 193 ALA A C 1
ATOM 1534 O O . ALA A 1 193 ? 12.011 -11.091 -54.037 1.00 41.28 193 ALA A O 1
ATOM 1535 N N . SER A 1 194 ? 12.085 -10.958 -51.773 1.00 46.25 194 SER A N 1
ATOM 1536 C CA . SER A 1 194 ? 13.502 -10.621 -51.494 1.00 46.25 194 SER A CA 1
ATOM 1537 C C . SER A 1 194 ? 14.028 -9.188 -51.701 1.00 46.25 194 SER A C 1
ATOM 1539 O O . SER A 1 194 ? 14.612 -8.859 -52.726 1.00 46.25 194 SER A O 1
ATOM 1541 N N . THR A 1 195 ? 14.027 -8.383 -50.627 1.00 42.25 195 THR A N 1
ATOM 1542 C CA . THR A 1 195 ? 15.271 -7.877 -49.983 1.00 42.25 195 THR A CA 1
ATOM 1543 C C . THR A 1 195 ? 14.945 -7.222 -48.637 1.00 42.25 195 THR A C 1
ATOM 1545 O O . THR A 1 195 ? 14.336 -6.156 -48.570 1.00 42.25 195 THR A O 1
ATOM 1548 N N . VAL A 1 196 ? 15.356 -7.865 -47.542 1.00 45.81 196 VAL A N 1
ATOM 1549 C CA . VAL A 1 196 ? 15.168 -7.351 -46.180 1.00 45.81 196 VAL A CA 1
ATOM 1550 C C . VAL A 1 196 ? 16.394 -6.524 -45.785 1.00 45.81 196 VAL A C 1
ATOM 1552 O O . VAL A 1 196 ? 17.518 -7.012 -45.830 1.00 45.81 196 VAL A O 1
ATOM 1555 N N . TYR A 1 197 ? 16.185 -5.265 -45.406 1.00 47.91 197 TYR A N 1
ATOM 1556 C CA . TYR A 1 197 ? 17.232 -4.321 -45.010 1.00 47.91 197 TYR A CA 1
ATOM 1557 C C . TYR A 1 197 ? 17.363 -4.297 -43.492 1.00 47.91 197 TYR A C 1
ATOM 1559 O O . TYR A 1 197 ? 16.361 -4.151 -42.802 1.00 47.91 197 TYR A O 1
ATOM 1567 N N . HIS A 1 198 ? 18.571 -4.428 -42.953 1.00 49.81 198 HIS A N 1
ATOM 1568 C CA . HIS A 1 198 ? 18.775 -4.668 -41.524 1.00 49.81 198 HIS A CA 1
ATOM 1569 C C . HIS A 1 198 ? 19.500 -3.515 -40.815 1.00 49.81 198 HIS A C 1
ATOM 1571 O O . HIS A 1 198 ? 20.542 -3.061 -41.282 1.00 49.81 198 HIS A O 1
ATOM 1577 N N . CYS A 1 199 ? 18.987 -3.061 -39.663 1.00 52.47 199 CYS A N 1
ATOM 1578 C CA . CYS A 1 199 ? 19.573 -1.976 -38.861 1.00 52.47 199 CYS A CA 1
ATOM 1579 C C . CYS A 1 199 ? 20.320 -2.449 -37.636 1.00 52.47 199 CYS A C 1
ATOM 1581 O O . CYS A 1 199 ? 19.697 -2.782 -36.639 1.00 52.47 199 CYS A O 1
ATOM 1583 N N . ALA A 1 200 ? 21.644 -2.299 -37.654 1.00 42.69 200 ALA A N 1
ATOM 1584 C CA . ALA A 1 200 ? 22.519 -2.676 -36.550 1.00 42.69 200 ALA A CA 1
ATOM 1585 C C . ALA A 1 200 ? 22.248 -1.906 -35.238 1.00 42.69 200 ALA A C 1
ATOM 1587 O O . ALA A 1 200 ? 22.319 -2.488 -34.160 1.00 42.69 200 ALA A O 1
ATOM 1588 N N . ASN A 1 201 ? 21.854 -0.623 -35.289 1.00 45.66 201 ASN A N 1
ATOM 1589 C CA . ASN A 1 201 ? 21.551 0.150 -34.075 1.00 45.66 201 ASN A CA 1
ATOM 1590 C C . ASN A 1 201 ? 20.321 -0.375 -33.338 1.00 45.66 201 ASN A C 1
ATOM 1592 O O . ASN A 1 201 ? 20.214 -0.160 -32.129 1.00 45.66 201 ASN A O 1
ATOM 1596 N N . CYS A 1 202 ? 19.383 -0.997 -34.062 1.00 47.41 202 CYS A N 1
ATOM 1597 C CA . CYS A 1 202 ? 18.122 -1.489 -33.521 1.00 47.41 202 CYS A CA 1
ATOM 1598 C C . CYS A 1 202 ? 17.805 -2.955 -33.766 1.00 47.41 202 CYS A C 1
ATOM 1600 O O . CYS A 1 202 ? 16.718 -3.385 -33.401 1.00 47.41 202 CYS A O 1
ATOM 1602 N N . ASN A 1 203 ? 18.733 -3.698 -34.345 1.00 41.09 203 ASN A N 1
ATOM 1603 C CA . ASN A 1 203 ? 18.594 -5.087 -34.753 1.00 41.09 203 ASN A CA 1
ATOM 1604 C C . ASN A 1 203 ? 17.236 -5.409 -35.419 1.00 41.09 203 ASN A C 1
ATOM 1606 O O . ASN A 1 203 ? 16.617 -6.425 -35.125 1.00 41.09 203 ASN A O 1
ATOM 1610 N N . MET A 1 204 ? 16.724 -4.509 -36.270 1.00 45.12 204 MET A N 1
ATOM 1611 C CA . MET A 1 204 ? 15.420 -4.657 -36.931 1.00 45.12 204 MET A CA 1
ATOM 1612 C C . MET A 1 204 ? 15.577 -4.870 -38.435 1.00 45.12 204 MET A C 1
ATOM 1614 O O . MET A 1 204 ? 16.409 -4.226 -39.074 1.00 45.12 204 MET A O 1
ATOM 1618 N N . ASN A 1 205 ? 14.725 -5.742 -38.974 1.00 43.28 205 ASN A N 1
ATOM 1619 C CA . ASN A 1 205 ? 14.623 -6.101 -40.382 1.00 43.28 205 ASN A CA 1
ATOM 1620 C C . ASN A 1 205 ? 13.475 -5.333 -41.041 1.00 43.28 205 ASN A C 1
ATOM 1622 O O . ASN A 1 205 ? 12.346 -5.343 -40.556 1.00 43.28 205 ASN A O 1
ATOM 1626 N N . PHE A 1 206 ? 13.763 -4.676 -42.154 1.00 54.72 206 PHE A N 1
ATOM 1627 C CA . PHE A 1 206 ? 12.828 -3.827 -42.871 1.00 54.72 206 PHE A CA 1
ATOM 1628 C C . PHE A 1 206 ? 12.532 -4.434 -44.233 1.00 54.72 206 PHE A C 1
ATOM 1630 O O . PHE A 1 206 ? 13.456 -4.836 -44.934 1.00 54.72 206 PHE A O 1
ATOM 1637 N N . PRO A 1 207 ? 11.261 -4.467 -44.645 1.00 43.38 207 PRO A N 1
ATOM 1638 C CA . PRO A 1 207 ? 10.857 -5.145 -45.871 1.00 43.38 207 PRO A CA 1
ATOM 1639 C C . PRO A 1 207 ? 11.349 -4.443 -47.148 1.00 43.38 207 PRO A C 1
ATOM 1641 O O . PRO A 1 207 ? 11.213 -5.001 -48.227 1.00 43.38 207 PRO A O 1
ATOM 1644 N N . ASN A 1 208 ? 11.890 -3.220 -47.048 1.00 51.88 208 ASN A N 1
ATOM 1645 C CA . ASN A 1 208 ? 12.534 -2.499 -48.148 1.00 51.88 208 ASN A CA 1
ATOM 1646 C C . ASN A 1 208 ? 13.465 -1.377 -47.632 1.00 51.88 208 ASN A C 1
ATOM 1648 O O . ASN A 1 208 ? 13.378 -0.954 -46.473 1.00 51.88 208 ASN A O 1
ATOM 1652 N N . LYS A 1 209 ? 14.338 -0.860 -48.514 1.00 46.41 209 LYS A N 1
ATOM 1653 C CA . LYS A 1 209 ? 15.392 0.128 -48.195 1.00 46.41 209 LYS A CA 1
ATOM 1654 C C . LYS A 1 209 ? 14.842 1.419 -47.606 1.00 46.41 209 LYS A C 1
ATOM 1656 O O . LYS A 1 209 ? 15.439 2.023 -46.725 1.00 46.41 209 LYS A O 1
ATOM 1661 N N . LYS A 1 210 ? 13.662 1.824 -48.069 1.00 45.69 210 LYS A N 1
ATOM 1662 C CA . LYS A 1 210 ? 13.023 3.075 -47.666 1.00 45.69 210 LYS A CA 1
ATOM 1663 C C . LYS A 1 210 ? 12.560 3.007 -46.209 1.00 45.69 210 LYS A C 1
ATOM 1665 O O . LYS A 1 210 ? 12.808 3.935 -45.448 1.00 45.69 210 LYS A O 1
ATOM 1670 N N . ALA A 1 211 ? 11.973 1.883 -45.792 1.00 43.94 211 ALA A N 1
ATOM 1671 C CA . ALA A 1 211 ? 11.607 1.638 -44.396 1.00 43.94 211 ALA A CA 1
ATOM 1672 C C . ALA A 1 211 ? 12.839 1.568 -43.472 1.00 43.94 211 ALA A C 1
ATOM 1674 O O . ALA A 1 211 ? 12.797 2.078 -42.350 1.00 43.94 211 ALA A O 1
ATOM 1675 N N . TYR A 1 212 ? 13.948 1.017 -43.970 1.00 51.81 212 TYR A N 1
ATOM 1676 C CA . TYR A 1 212 ? 1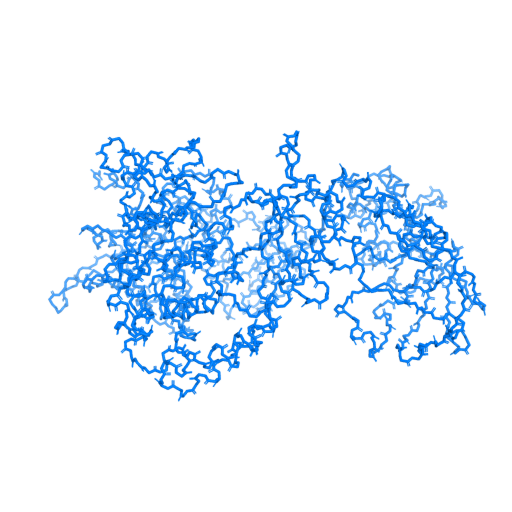5.239 0.994 -43.284 1.00 51.81 212 TYR A CA 1
ATOM 1677 C C . TYR A 1 212 ? 15.860 2.389 -43.099 1.00 51.81 212 TYR A C 1
ATOM 1679 O O . TYR A 1 212 ? 16.244 2.765 -41.989 1.00 51.81 212 TYR A O 1
ATOM 1687 N N . ASP A 1 213 ? 15.888 3.202 -44.152 1.00 52.88 213 ASP A N 1
ATOM 1688 C CA . ASP A 1 213 ? 16.464 4.549 -44.107 1.00 52.88 213 ASP A CA 1
ATOM 1689 C C . ASP A 1 213 ? 15.597 5.515 -43.285 1.00 52.88 213 ASP A C 1
ATOM 1691 O O . ASP A 1 213 ? 16.123 6.378 -42.575 1.00 52.88 213 ASP A O 1
ATOM 1695 N N . ILE A 1 214 ? 14.269 5.336 -43.306 1.00 50.03 214 ILE A N 1
ATOM 1696 C CA . ILE A 1 214 ? 13.330 6.036 -42.421 1.00 50.03 214 ILE A CA 1
ATOM 1697 C C . ILE A 1 214 ? 13.624 5.659 -40.974 1.00 50.03 214 ILE A C 1
ATOM 1699 O O . ILE A 1 214 ? 13.791 6.549 -40.143 1.00 50.03 214 ILE A O 1
ATOM 1703 N N . HIS A 1 215 ? 13.746 4.364 -40.678 1.00 51.16 215 HIS A N 1
ATOM 1704 C CA . HIS A 1 215 ? 14.082 3.869 -39.352 1.00 51.16 215 HIS A CA 1
ATOM 1705 C C . HIS A 1 215 ? 15.379 4.481 -38.795 1.00 51.16 215 HIS A C 1
ATOM 1707 O O . HIS A 1 215 ? 15.352 5.019 -37.686 1.00 51.16 215 HIS A O 1
ATOM 1713 N N . ASN A 1 216 ? 16.475 4.481 -39.567 1.00 46.47 216 ASN A N 1
ATOM 1714 C CA . ASN A 1 216 ? 17.762 5.070 -39.159 1.00 46.47 216 ASN A CA 1
ATOM 1715 C C . ASN A 1 216 ? 17.674 6.585 -38.909 1.00 46.47 216 ASN A C 1
ATOM 1717 O O . ASN A 1 216 ? 18.405 7.149 -38.094 1.00 46.47 216 ASN A O 1
ATOM 1721 N N . ASN A 1 217 ? 16.747 7.259 -39.587 1.00 47.53 217 ASN A N 1
ATOM 1722 C CA . ASN A 1 217 ? 16.564 8.696 -39.488 1.00 47.53 217 ASN A CA 1
ATOM 1723 C C . ASN A 1 217 ? 15.496 9.129 -38.469 1.00 47.53 217 ASN A C 1
ATOM 1725 O O . ASN A 1 217 ? 15.432 10.320 -38.166 1.00 47.53 217 ASN A O 1
ATOM 1729 N N . GLN A 1 218 ? 14.682 8.228 -37.904 1.00 45.00 218 GLN A N 1
ATOM 1730 C CA . GLN A 1 218 ? 13.554 8.608 -37.044 1.00 45.00 218 GLN A CA 1
ATOM 1731 C C . GLN A 1 218 ? 13.996 9.288 -35.742 1.00 45.00 218 GLN A C 1
ATOM 1733 O O . GLN A 1 218 ? 14.900 8.791 -35.076 1.00 45.00 218 GLN A O 1
ATOM 1738 N N . PRO A 1 219 ? 13.302 10.342 -35.269 1.00 38.31 219 PRO A N 1
ATOM 1739 C CA . PRO A 1 219 ? 13.656 11.048 -34.038 1.00 38.31 219 PRO A CA 1
ATOM 1740 C C . PRO A 1 219 ? 13.689 10.158 -32.798 1.00 38.31 219 PRO A C 1
ATOM 1742 O O . PRO A 1 219 ? 14.411 10.479 -31.874 1.00 38.31 219 PRO A O 1
ATOM 1745 N N . ALA A 1 220 ? 12.936 9.052 -32.763 1.00 39.50 220 ALA A N 1
ATOM 1746 C CA . ALA A 1 220 ? 12.964 8.063 -31.683 1.00 39.50 220 ALA A CA 1
ATOM 1747 C C . ALA A 1 220 ? 14.202 7.152 -31.748 1.00 39.50 220 ALA A C 1
ATOM 1749 O O . ALA A 1 220 ? 14.753 6.819 -30.707 1.00 39.50 220 ALA A O 1
ATOM 1750 N N . HIS A 1 221 ? 14.678 6.814 -32.950 1.00 44.62 221 HIS A N 1
ATOM 1751 C CA . HIS A 1 221 ? 15.969 6.160 -33.179 1.00 44.62 221 HIS A CA 1
ATOM 1752 C C . HIS A 1 221 ? 17.116 7.135 -32.863 1.00 44.62 221 HIS A C 1
ATOM 1754 O O . HIS A 1 221 ? 18.031 6.808 -32.112 1.00 44.62 221 HIS A O 1
ATOM 1760 N N . GLN A 1 222 ? 16.992 8.392 -33.300 1.00 44.72 222 GLN A N 1
ATOM 1761 C CA . GLN A 1 222 ? 17.899 9.484 -32.951 1.00 44.72 222 GLN A CA 1
ATOM 1762 C C . GLN A 1 222 ? 17.799 9.902 -31.474 1.00 44.72 222 GLN A C 1
ATOM 1764 O O . GLN A 1 222 ? 18.767 10.426 -30.954 1.00 44.72 222 GLN A O 1
ATOM 1769 N N . MET A 1 223 ? 16.682 9.655 -30.775 1.00 35.53 223 MET A N 1
ATOM 1770 C CA . MET A 1 223 ? 16.482 9.796 -29.320 1.00 35.53 223 MET A CA 1
ATOM 1771 C C . MET A 1 223 ? 16.797 8.509 -28.570 1.00 35.53 223 MET A C 1
ATOM 1773 O O . MET A 1 223 ? 16.895 8.536 -27.364 1.00 35.53 223 MET A O 1
ATOM 1777 N N . VAL A 1 224 ? 17.002 7.373 -29.209 1.00 38.50 224 VAL A N 1
ATOM 1778 C CA . VAL A 1 224 ? 17.724 6.259 -28.590 1.00 38.50 224 VAL A CA 1
ATOM 1779 C C . VAL A 1 224 ? 19.227 6.526 -28.709 1.00 38.50 224 VAL A C 1
ATOM 1781 O O . VAL A 1 224 ? 19.969 6.206 -27.783 1.00 38.50 224 VAL A O 1
ATOM 1784 N N . ALA A 1 225 ? 19.629 7.253 -29.757 1.00 38.09 225 ALA A N 1
ATOM 1785 C CA . ALA A 1 225 ? 20.924 7.916 -29.869 1.00 38.09 225 ALA A CA 1
ATOM 1786 C C . ALA A 1 225 ? 21.051 9.215 -29.023 1.00 38.09 225 ALA A C 1
ATOM 1788 O O . ALA A 1 225 ? 22.171 9.649 -28.776 1.00 38.09 225 ALA A O 1
ATOM 1789 N N . LYS A 1 226 ? 19.938 9.821 -28.546 1.00 34.50 226 LYS A N 1
ATOM 1790 C CA . LYS A 1 226 ? 19.891 11.086 -27.757 1.00 34.50 226 LYS A CA 1
ATOM 1791 C C . LYS A 1 226 ? 19.102 11.042 -26.431 1.00 34.50 226 LYS A C 1
ATOM 1793 O O . LYS A 1 226 ? 19.006 12.047 -25.746 1.00 34.50 226 LYS A O 1
ATOM 1798 N N . ALA A 1 227 ? 18.577 9.907 -25.970 1.00 36.09 227 ALA A N 1
ATOM 1799 C CA . ALA A 1 227 ? 18.131 9.677 -24.579 1.00 36.09 227 ALA A CA 1
ATOM 1800 C C . ALA A 1 227 ? 19.333 9.420 -23.658 1.00 36.09 227 ALA A C 1
ATOM 1802 O O . ALA A 1 227 ? 19.205 8.929 -22.540 1.00 36.09 227 ALA A O 1
ATOM 1803 N N . THR A 1 228 ? 20.497 9.817 -24.143 1.00 36.03 228 THR A N 1
ATOM 1804 C CA . THR A 1 228 ? 21.577 10.470 -23.425 1.00 36.03 228 THR A CA 1
ATOM 1805 C C . THR A 1 228 ? 21.215 11.876 -22.873 1.00 36.03 228 THR A C 1
ATOM 1807 O O . THR A 1 228 ? 21.964 12.348 -22.031 1.00 36.03 228 THR A O 1
ATOM 1810 N N . THR A 1 229 ? 20.083 12.540 -23.207 1.00 28.38 229 THR A N 1
ATOM 1811 C CA . THR A 1 229 ? 19.799 13.953 -22.796 1.00 28.38 229 THR A CA 1
ATOM 1812 C C . THR A 1 229 ? 18.300 14.356 -22.551 1.00 28.38 229 THR A C 1
ATOM 1814 O O . THR A 1 229 ? 17.737 15.216 -23.210 1.00 28.38 229 THR A O 1
ATOM 1817 N N . ILE A 1 230 ? 17.615 13.735 -21.574 1.00 30.38 230 ILE A N 1
ATOM 1818 C CA . ILE A 1 230 ? 16.865 14.372 -20.434 1.00 30.38 230 ILE A CA 1
ATOM 1819 C C . ILE A 1 230 ? 15.736 15.480 -20.631 1.00 30.38 230 ILE A C 1
ATOM 1821 O O . ILE A 1 230 ? 16.017 16.634 -20.917 1.00 30.38 230 ILE A O 1
ATOM 1825 N N . SER A 1 231 ? 14.467 15.150 -20.250 1.00 37.44 231 SER A N 1
ATOM 1826 C CA . SER A 1 231 ? 13.446 15.825 -19.341 1.00 37.44 231 SER A CA 1
ATOM 1827 C C . SER A 1 231 ? 12.706 17.218 -19.536 1.00 37.44 231 SER A C 1
ATOM 1829 O O . SER A 1 231 ? 13.309 18.272 -19.362 1.00 37.44 231 SER A O 1
ATOM 1831 N N . GLY A 1 232 ? 11.331 17.244 -19.611 1.00 32.72 232 GLY A N 1
ATOM 1832 C CA . GLY A 1 232 ? 10.396 18.086 -18.753 1.00 32.72 232 GLY A CA 1
ATOM 1833 C C . GLY A 1 232 ? 9.344 19.174 -19.267 1.00 32.72 232 GLY A C 1
ATOM 1834 O O . GLY A 1 232 ? 9.754 20.149 -19.884 1.00 32.72 232 GLY A O 1
ATOM 1835 N N . LYS A 1 233 ? 8.032 19.129 -18.810 1.00 35.34 233 LYS A N 1
ATOM 1836 C CA . LYS A 1 233 ? 7.038 20.225 -18.328 1.00 35.34 233 LYS A CA 1
ATOM 1837 C C . LYS A 1 233 ? 5.610 20.613 -18.989 1.00 35.34 233 LYS A C 1
ATOM 1839 O O . LYS A 1 233 ? 5.435 20.525 -20.202 1.00 35.34 233 LYS A O 1
ATOM 1844 N N . LYS A 1 234 ? 4.593 21.097 -18.160 1.00 38.06 234 LYS A N 1
ATOM 1845 C CA . LYS A 1 234 ? 3.071 21.440 -18.282 1.00 38.06 234 LYS A CA 1
ATOM 1846 C C . LYS A 1 234 ? 2.592 22.982 -18.037 1.00 38.06 234 LYS A C 1
ATOM 1848 O O . LYS A 1 234 ? 3.506 23.774 -17.894 1.00 38.06 234 LYS A O 1
ATOM 1853 N N . ASN A 1 235 ? 1.245 23.380 -17.969 1.00 38.94 235 ASN A N 1
ATOM 1854 C CA . ASN A 1 235 ? 0.363 24.665 -18.220 1.00 38.94 235 ASN A CA 1
ATOM 1855 C C . ASN A 1 235 ? -0.316 25.589 -17.049 1.00 38.94 235 ASN A C 1
ATOM 1857 O O . ASN A 1 235 ? -0.241 25.131 -15.916 1.00 38.94 235 ASN A O 1
ATOM 1861 N N . PHE A 1 236 ? -1.078 26.756 -17.294 1.00 40.94 236 PHE A N 1
ATOM 1862 C CA . PHE A 1 236 ? -1.865 27.713 -16.328 1.00 40.94 236 PHE A CA 1
ATOM 1863 C C . PHE A 1 236 ? -3.223 28.536 -16.727 1.00 40.94 236 PHE A C 1
ATOM 1865 O O . PHE A 1 236 ? -3.572 28.545 -17.911 1.00 40.94 236 PHE A O 1
ATOM 1872 N N . GLN A 1 237 ? -3.955 29.251 -15.767 1.00 51.53 237 GLN A N 1
ATOM 1873 C CA . GLN A 1 237 ? -5.455 29.609 -15.535 1.00 51.53 237 GLN A CA 1
ATOM 1874 C C . GLN A 1 237 ? -5.896 31.076 -15.003 1.00 51.53 237 GLN A C 1
ATOM 1876 O O . GLN A 1 237 ? -4.990 31.834 -14.681 1.00 51.53 237 GLN A O 1
ATOM 1881 N N . ARG A 1 238 ? -7.223 31.473 -14.853 1.00 55.50 238 ARG A N 1
ATOM 1882 C CA . ARG A 1 238 ? -7.842 32.802 -14.360 1.00 55.50 238 ARG A CA 1
ATOM 1883 C C . ARG A 1 238 ? -8.057 32.959 -12.809 1.00 55.50 238 ARG A C 1
ATOM 1885 O O . ARG A 1 238 ? -8.210 31.924 -12.162 1.00 55.50 238 ARG A O 1
ATOM 1892 N N . PRO A 1 239 ? -8.137 34.194 -12.228 1.00 68.81 239 PRO A N 1
ATOM 1893 C CA . PRO A 1 239 ? -8.224 34.438 -10.777 1.00 68.81 239 PRO A CA 1
ATOM 1894 C C . PRO A 1 239 ? -9.651 34.543 -10.223 1.00 68.81 239 PRO A C 1
ATOM 1896 O O . PRO A 1 239 ? -10.493 35.267 -10.739 1.00 68.81 239 PRO A O 1
ATOM 1899 N N . GLY A 1 240 ? -9.894 33.842 -9.126 1.00 82.75 240 GLY A N 1
ATOM 1900 C CA . GLY A 1 240 ? -11.150 33.871 -8.392 1.00 82.75 240 GLY A CA 1
ATOM 1901 C C . GLY A 1 240 ? -10.960 33.213 -7.039 1.00 82.75 240 GLY A C 1
ATOM 1902 O O . GLY A 1 240 ? -9.903 32.634 -6.759 1.00 82.75 240 GLY A O 1
ATOM 1903 N N . ILE A 1 241 ? -11.983 33.284 -6.207 1.00 84.88 241 ILE A N 1
ATOM 1904 C CA . ILE A 1 241 ? -12.007 32.642 -4.905 1.00 84.88 241 ILE A CA 1
ATOM 1905 C C . ILE A 1 241 ? -13.011 31.500 -4.876 1.00 84.88 241 ILE A C 1
ATOM 1907 O O . ILE A 1 241 ? -14.036 31.481 -5.555 1.00 84.88 241 ILE A O 1
ATOM 1911 N N . TYR A 1 242 ? -12.683 30.533 -4.045 1.00 85.56 242 TYR A N 1
ATOM 1912 C CA . TYR A 1 242 ? -13.523 29.439 -3.631 1.00 85.56 242 TYR A CA 1
ATOM 1913 C C . TYR A 1 242 ? -13.918 29.678 -2.180 1.00 85.56 242 TYR A C 1
ATOM 1915 O O . TYR A 1 242 ? -13.042 29.769 -1.320 1.00 85.56 242 TYR A O 1
ATOM 1923 N N . VAL A 1 243 ? -15.217 29.770 -1.920 1.00 80.12 243 VAL A N 1
ATOM 1924 C CA . VAL A 1 243 ? -15.791 30.098 -0.616 1.00 80.12 243 VAL A CA 1
ATOM 1925 C C . VAL A 1 243 ? -16.639 28.933 -0.121 1.00 80.12 243 VAL A C 1
ATOM 1927 O O . VAL A 1 243 ? -17.507 28.432 -0.831 1.00 80.12 243 VAL A O 1
ATOM 1930 N N . ARG A 1 244 ? -16.404 28.498 1.116 1.00 80.62 244 ARG A N 1
ATOM 1931 C CA . ARG A 1 244 ? -17.195 27.487 1.837 1.00 80.62 244 ARG A CA 1
ATOM 1932 C C . ARG A 1 244 ? -17.456 27.922 3.277 1.00 80.62 244 ARG A C 1
ATOM 1934 O O . ARG A 1 244 ? -16.878 28.900 3.732 1.00 80.62 244 ARG A O 1
ATOM 1941 N N . GLY A 1 245 ? -18.288 27.178 4.005 1.00 65.19 245 GLY A N 1
ATOM 1942 C CA . GLY A 1 245 ? -18.492 27.366 5.452 1.00 65.19 245 GLY A CA 1
ATOM 1943 C C . GLY A 1 245 ? -19.687 28.247 5.830 1.00 65.19 245 GLY A C 1
ATOM 1944 O O . GLY A 1 245 ? -19.989 28.395 7.013 1.00 65.19 245 GLY A O 1
ATOM 1945 N N . TYR A 1 246 ? -20.421 28.779 4.847 1.00 71.56 246 TYR A N 1
ATOM 1946 C CA . TYR A 1 246 ? -21.686 29.470 5.091 1.00 71.56 246 TYR A CA 1
ATOM 1947 C C . TYR A 1 246 ? -22.860 28.464 5.208 1.00 71.56 246 TYR A C 1
ATOM 1949 O O . TYR A 1 246 ? -22.829 27.395 4.597 1.00 71.56 246 TYR A O 1
ATOM 1957 N N . PRO A 1 247 ? -23.903 28.767 5.999 1.00 59.12 247 PRO A N 1
ATOM 1958 C CA . PRO A 1 247 ? -25.093 27.916 6.119 1.00 59.12 247 PRO A CA 1
ATOM 1959 C C . PRO A 1 247 ? -25.903 27.723 4.824 1.00 59.12 247 PRO A C 1
ATOM 1961 O O . PRO A 1 247 ? -25.988 28.639 4.018 1.00 59.12 247 PRO A O 1
ATOM 1964 N N . GLN A 1 248 ? -26.583 26.577 4.664 1.00 54.16 248 GLN A N 1
ATOM 1965 C CA . GLN A 1 248 ? -27.378 26.256 3.455 1.00 54.16 248 GLN A CA 1
ATOM 1966 C C . GLN A 1 248 ? -28.530 27.234 3.164 1.00 54.16 248 GLN A C 1
ATOM 1968 O O . GLN A 1 248 ? -28.928 27.379 2.018 1.00 54.16 248 GLN A O 1
ATOM 1973 N N . HIS A 1 249 ? -29.042 27.915 4.188 1.00 52.59 249 HIS A N 1
ATOM 1974 C CA . HIS A 1 249 ? -30.090 28.938 4.085 1.00 52.59 249 HIS A CA 1
ATOM 1975 C C . HIS A 1 249 ? -29.525 30.370 4.140 1.00 52.59 249 HIS A C 1
ATOM 1977 O O . HIS A 1 249 ? -30.260 31.321 4.380 1.00 52.59 249 HIS A O 1
ATOM 1983 N N . THR A 1 250 ? -28.212 30.553 3.968 1.00 63.19 250 THR A N 1
ATOM 1984 C CA . THR A 1 250 ? -27.649 31.887 3.724 1.00 63.19 250 THR A CA 1
ATOM 1985 C C . THR A 1 250 ? -28.152 32.384 2.378 1.00 63.19 250 THR A C 1
ATOM 1987 O O . THR A 1 250 ? -27.945 31.715 1.362 1.00 63.19 250 THR A O 1
ATOM 1990 N N . LEU A 1 251 ? -28.801 33.550 2.366 1.00 63.19 251 LEU A N 1
ATOM 1991 C CA . LEU A 1 251 ? -29.273 34.148 1.126 1.00 63.19 251 LEU A CA 1
ATOM 1992 C C . LEU A 1 251 ? -28.063 34.421 0.230 1.00 63.19 251 LEU A C 1
ATOM 1994 O O . LEU A 1 251 ? -27.055 34.981 0.660 1.00 63.19 251 LEU A O 1
ATOM 1998 N N . GLN A 1 252 ? -28.151 34.007 -1.032 1.00 65.56 252 GLN A N 1
ATOM 1999 C CA . GLN A 1 252 ? -27.066 34.159 -2.008 1.00 65.56 252 GLN A CA 1
ATOM 2000 C C . GLN A 1 252 ? -26.630 35.626 -2.158 1.00 65.56 252 GLN A C 1
ATOM 2002 O O . GLN A 1 252 ? -25.442 35.912 -2.326 1.00 65.56 252 GLN A O 1
ATOM 2007 N N . ALA A 1 253 ? -27.585 36.547 -2.003 1.00 66.19 253 ALA A N 1
ATOM 2008 C CA . ALA A 1 253 ? -27.351 37.983 -1.967 1.00 66.19 253 ALA A CA 1
ATOM 2009 C C . ALA A 1 253 ? -26.409 38.410 -0.828 1.00 66.19 253 ALA A C 1
ATOM 2011 O O . ALA A 1 253 ? -25.581 39.286 -1.050 1.00 66.19 253 ALA A O 1
ATOM 2012 N N . ASP A 1 254 ? -26.447 37.769 0.344 1.00 68.94 254 ASP A N 1
ATOM 2013 C CA . ASP A 1 254 ? -25.606 38.140 1.492 1.00 68.94 254 ASP A CA 1
ATOM 2014 C C . ASP A 1 254 ? -24.129 37.810 1.252 1.00 68.94 254 ASP A C 1
ATOM 2016 O O . ASP A 1 254 ? -23.246 38.583 1.623 1.00 68.94 254 ASP A O 1
ATOM 2020 N N . LEU A 1 255 ? -23.842 36.687 0.583 1.00 75.19 255 LEU A N 1
ATOM 2021 C CA . LEU A 1 255 ? -22.477 36.301 0.203 1.00 75.19 255 LEU A CA 1
ATOM 2022 C C . LEU A 1 255 ? -21.906 37.237 -0.855 1.00 75.19 255 LEU A C 1
ATOM 2024 O O . LEU A 1 255 ? -20.767 37.688 -0.734 1.00 75.19 255 LEU A O 1
ATOM 2028 N N . VAL A 1 256 ? -22.696 37.539 -1.886 1.00 73.06 256 VAL A N 1
ATOM 2029 C CA . VAL A 1 256 ? -22.277 38.467 -2.940 1.00 73.06 256 VAL A CA 1
ATOM 2030 C C . VAL A 1 256 ? -22.100 39.862 -2.355 1.00 73.06 256 VAL A C 1
ATOM 2032 O O . VAL A 1 256 ? -21.071 40.479 -2.606 1.00 73.06 256 VAL A O 1
ATOM 2035 N N . LYS A 1 257 ? -23.021 40.326 -1.505 1.00 73.38 257 LYS A N 1
ATOM 2036 C CA . LYS A 1 257 ? -22.928 41.616 -0.811 1.00 73.38 257 LYS A CA 1
ATOM 2037 C C . LYS A 1 257 ? -21.688 41.694 0.078 1.00 73.38 257 LYS A C 1
ATOM 2039 O O . LYS A 1 257 ? -20.990 42.698 0.019 1.00 73.38 257 LYS A O 1
ATOM 2044 N N . TYR A 1 258 ? -21.374 40.644 0.841 1.00 84.38 258 TYR A N 1
ATOM 2045 C CA . TYR A 1 258 ? -20.174 40.588 1.682 1.00 84.38 258 TYR A CA 1
ATOM 2046 C C . TYR A 1 258 ? -18.884 40.685 0.862 1.00 84.38 258 TYR A C 1
ATOM 2048 O O . TYR A 1 258 ? -18.035 41.527 1.142 1.00 84.38 258 TYR A O 1
ATOM 2056 N N . PHE A 1 259 ? -18.733 39.864 -0.184 1.00 87.31 259 PHE A N 1
ATOM 2057 C CA . PHE A 1 259 ? -17.509 39.874 -0.992 1.00 87.31 259 PHE A CA 1
ATOM 2058 C C . PHE A 1 259 ? -17.418 41.069 -1.949 1.00 87.31 259 PHE A C 1
ATOM 2060 O O . PHE A 1 259 ? -16.308 41.473 -2.291 1.00 87.31 259 PHE A O 1
ATOM 2067 N N . SER A 1 260 ? -18.545 41.697 -2.298 1.00 81.31 260 SER A N 1
ATOM 2068 C CA . SER A 1 260 ? -18.563 42.937 -3.087 1.00 81.31 260 SER A CA 1
ATOM 2069 C C . SER A 1 260 ? -17.963 44.131 -2.338 1.00 81.31 260 SER A C 1
ATOM 2071 O O . SER A 1 260 ? -17.560 45.098 -2.975 1.00 81.31 260 SER A O 1
ATOM 2073 N N . GLN A 1 261 ? -17.823 44.055 -1.007 1.00 83.44 261 GLN A N 1
ATOM 2074 C CA . GLN A 1 261 ? -17.125 45.073 -0.206 1.00 83.44 261 GLN A CA 1
ATOM 2075 C C . GLN A 1 261 ? -15.618 45.139 -0.508 1.00 83.44 261 GLN A C 1
ATOM 2077 O O . GLN A 1 261 ? -14.990 46.162 -0.260 1.00 83.44 261 GLN A O 1
ATOM 2082 N N . PHE A 1 262 ? -15.026 44.060 -1.038 1.00 83.88 262 PHE A N 1
ATOM 2083 C CA . PHE A 1 262 ? -13.601 44.007 -1.395 1.00 83.88 262 PHE A CA 1
ATOM 2084 C C . PHE A 1 262 ? -13.331 44.448 -2.838 1.00 83.88 262 PHE A C 1
ATOM 2086 O O . PHE A 1 262 ? -12.188 44.743 -3.189 1.00 83.88 262 PHE A O 1
ATOM 2093 N N . GLY A 1 263 ? -14.374 44.471 -3.668 1.00 76.75 263 GLY A N 1
ATOM 2094 C CA . GLY A 1 263 ? -14.329 44.808 -5.084 1.00 76.75 263 GLY A CA 1
ATOM 2095 C C . GLY A 1 263 ? -15.450 44.110 -5.862 1.00 76.75 263 GLY A C 1
ATOM 2096 O O . GLY A 1 263 ? -16.074 43.181 -5.345 1.00 76.75 263 GLY A O 1
ATOM 2097 N N . PRO A 1 264 ? -15.731 44.538 -7.103 1.00 71.69 264 PRO A N 1
ATOM 2098 C CA . PRO A 1 264 ? -16.887 44.059 -7.850 1.00 71.69 264 PRO A CA 1
ATOM 2099 C C . PRO A 1 264 ? -16.761 42.568 -8.187 1.00 71.69 264 PRO A C 1
ATOM 2101 O O . PRO A 1 264 ? -15.834 42.117 -8.868 1.00 71.69 264 PRO A O 1
ATOM 2104 N N . VAL A 1 265 ? -17.736 41.798 -7.709 1.00 77.56 265 VAL A N 1
ATOM 2105 C CA . VAL A 1 265 ? -17.915 40.390 -8.064 1.00 77.56 265 VAL A CA 1
ATOM 2106 C C . VAL A 1 265 ? -18.515 40.336 -9.468 1.00 77.56 265 VAL A C 1
ATOM 2108 O O . VAL A 1 265 ? -19.648 40.758 -9.677 1.00 77.56 265 VAL A O 1
ATOM 2111 N N . VAL A 1 266 ? -17.760 39.817 -10.437 1.00 64.88 266 VAL A N 1
ATOM 2112 C CA . VAL A 1 266 ? -18.180 39.791 -11.854 1.00 64.88 266 VAL A CA 1
ATOM 2113 C C . VAL A 1 266 ? -18.834 38.486 -12.260 1.00 64.88 266 VAL A C 1
ATOM 2115 O O . VAL A 1 266 ? -19.563 38.426 -13.246 1.00 64.88 266 VAL A O 1
ATOM 2118 N N . TRP A 1 267 ? -18.559 37.419 -11.521 1.00 71.12 267 TRP A N 1
ATOM 2119 C CA . TRP A 1 267 ? -19.204 36.145 -11.751 1.00 71.12 267 TRP A CA 1
ATOM 2120 C C . TRP A 1 267 ? -19.304 35.380 -10.450 1.00 71.12 267 TRP A C 1
ATOM 2122 O O . TRP A 1 267 ? -18.353 35.320 -9.669 1.00 71.12 267 TRP A O 1
ATOM 2132 N N . VAL A 1 268 ? -20.458 34.764 -10.246 1.00 65.19 268 VAL A N 1
ATOM 2133 C CA . VAL A 1 268 ? -20.705 33.909 -9.100 1.00 65.19 268 VAL A CA 1
ATOM 2134 C C . VAL A 1 268 ? -21.307 32.596 -9.568 1.00 65.19 268 VAL A C 1
ATOM 2136 O O . VAL A 1 268 ? -22.151 32.559 -10.462 1.00 65.19 268 VAL A O 1
ATOM 2139 N N . HIS A 1 269 ? -20.873 31.507 -8.951 1.00 64.94 269 HIS A N 1
ATOM 2140 C CA . HIS A 1 269 ? -21.521 30.214 -9.080 1.00 64.94 269 HIS A CA 1
ATOM 2141 C C . HIS A 1 269 ? -21.757 29.619 -7.709 1.00 64.94 269 HIS A C 1
ATOM 2143 O O . HIS A 1 269 ? -20.816 29.415 -6.939 1.00 64.94 269 HIS A O 1
ATOM 2149 N N . PHE A 1 270 ? -23.018 29.306 -7.447 1.00 59.12 270 PHE A N 1
ATOM 2150 C CA . PHE A 1 270 ? -23.460 28.651 -6.232 1.00 59.12 270 PHE A CA 1
ATOM 2151 C C . PHE A 1 270 ? -23.551 27.148 -6.484 1.00 59.12 270 PHE A C 1
ATOM 2153 O O . PHE A 1 270 ? -24.392 26.675 -7.245 1.00 59.12 270 PHE A O 1
ATOM 2160 N N . GLY A 1 271 ? -22.653 26.403 -5.853 1.00 53.78 271 GLY A N 1
ATOM 2161 C CA . GLY A 1 271 ? -22.778 24.968 -5.664 1.00 53.78 271 GLY A CA 1
ATOM 2162 C C . GLY A 1 271 ? -23.559 24.646 -4.387 1.00 53.78 271 GLY A C 1
ATOM 2163 O O . GLY A 1 271 ? -23.833 25.515 -3.561 1.00 53.78 271 GLY A O 1
ATOM 2164 N N . TYR A 1 272 ? -23.882 23.365 -4.208 1.00 49.78 272 TYR A N 1
ATOM 2165 C CA . TYR A 1 272 ? -24.697 22.870 -3.089 1.00 49.78 272 TYR A CA 1
ATOM 2166 C C . TYR A 1 272 ? -24.144 23.226 -1.690 1.00 49.78 272 TYR A C 1
ATOM 2168 O O . TYR A 1 272 ? -24.910 23.449 -0.756 1.00 49.78 272 TYR A O 1
ATOM 2176 N N . ASP A 1 273 ? -22.817 23.302 -1.539 1.00 56.75 273 ASP A N 1
ATOM 2177 C CA . ASP A 1 273 ? -22.130 23.630 -0.280 1.00 56.75 273 ASP A CA 1
ATOM 2178 C C . ASP A 1 273 ? -20.935 24.592 -0.465 1.00 56.75 273 ASP A C 1
ATOM 2180 O O . ASP A 1 273 ? -20.078 24.685 0.417 1.00 56.75 273 ASP A O 1
ATOM 2184 N N . PHE A 1 274 ? -20.820 25.263 -1.619 1.00 80.00 274 PHE A N 1
ATOM 2185 C CA . PHE A 1 274 ? -19.722 26.187 -1.937 1.00 80.00 274 PHE A CA 1
ATOM 2186 C C . PHE A 1 274 ? -20.130 27.275 -2.927 1.00 80.00 274 PHE A C 1
ATOM 2188 O O . PHE A 1 274 ? -21.010 27.067 -3.755 1.00 80.00 274 PHE A O 1
ATOM 2195 N N . THR A 1 275 ? -19.414 28.395 -2.901 1.00 74.88 275 THR A N 1
ATOM 2196 C CA . THR A 1 275 ? -19.567 29.480 -3.867 1.00 74.88 275 THR A CA 1
ATOM 2197 C C . THR A 1 275 ? -18.227 29.757 -4.528 1.00 74.88 275 THR A C 1
ATOM 2199 O O . THR A 1 275 ? -17.207 29.910 -3.858 1.00 74.88 275 THR A O 1
ATOM 2202 N N . LEU A 1 276 ? -18.215 29.833 -5.852 1.00 79.44 276 LEU A N 1
ATOM 2203 C CA . LEU A 1 276 ? -17.101 30.387 -6.611 1.00 79.44 276 LEU A CA 1
ATOM 2204 C C . LEU A 1 276 ? -17.411 31.839 -6.936 1.00 79.44 276 LEU A C 1
ATOM 2206 O O . LEU A 1 276 ? -18.476 32.109 -7.483 1.00 79.44 276 LEU A O 1
ATOM 2210 N N . LEU A 1 277 ? -16.487 32.743 -6.632 1.00 79.69 277 LEU A N 1
ATOM 2211 C CA . LEU A 1 277 ? -16.606 34.157 -6.975 1.00 79.69 277 LEU A CA 1
ATOM 2212 C C . LEU A 1 277 ? -15.379 34.546 -7.786 1.00 79.69 277 LEU A C 1
ATOM 2214 O O . LEU A 1 277 ? -14.252 34.430 -7.303 1.00 79.69 277 LEU A O 1
ATOM 2218 N N . ASP A 1 278 ? -15.590 34.994 -9.014 1.00 79.94 278 ASP A N 1
ATOM 2219 C CA . ASP A 1 278 ? -14.532 35.626 -9.788 1.00 79.94 278 ASP A CA 1
ATOM 2220 C C . ASP A 1 278 ? -14.673 37.141 -9.616 1.00 79.94 278 ASP A C 1
ATOM 2222 O O . ASP A 1 278 ? -15.773 37.700 -9.674 1.00 79.94 278 ASP A O 1
ATOM 2226 N N . PHE A 1 279 ? -13.540 37.794 -9.387 1.00 80.06 279 PHE A N 1
ATOM 2227 C CA . PHE A 1 279 ? -13.448 39.248 -9.357 1.00 80.06 279 PHE A CA 1
ATOM 2228 C C . PHE A 1 279 ? -12.902 39.736 -10.692 1.00 80.06 279 PHE A C 1
ATOM 2230 O O . PHE A 1 279 ? -12.238 38.990 -11.419 1.00 80.06 279 PHE A O 1
ATOM 2237 N N . ASN A 1 280 ? -13.178 40.995 -11.016 1.00 71.06 280 ASN A N 1
ATOM 2238 C CA . ASN A 1 280 ? -12.604 41.631 -12.199 1.00 71.06 280 ASN A CA 1
ATOM 2239 C C . ASN A 1 280 ? -11.064 41.689 -12.136 1.00 71.06 280 ASN A C 1
ATOM 2241 O O . ASN A 1 280 ? -10.420 41.659 -13.184 1.00 71.06 280 ASN A O 1
ATOM 2245 N N . GLU A 1 281 ? -10.467 41.699 -10.937 1.00 73.75 281 GLU A N 1
ATOM 2246 C CA . GLU A 1 281 ? -9.022 41.835 -10.745 1.00 73.75 281 GLU A CA 1
ATOM 2247 C C . GLU A 1 281 ? -8.424 40.821 -9.755 1.00 73.75 281 GLU A C 1
ATOM 2249 O O . GLU A 1 281 ? -9.000 40.483 -8.718 1.00 73.75 281 GLU A O 1
ATOM 2254 N N . LYS A 1 282 ? -7.195 40.367 -10.045 1.00 76.94 282 LYS A N 1
ATOM 2255 C CA . LYS A 1 282 ? -6.420 39.489 -9.148 1.00 76.94 282 LYS A CA 1
ATOM 2256 C C . LYS A 1 282 ? -6.026 40.197 -7.847 1.00 76.94 282 LYS A C 1
ATOM 2258 O O . LYS A 1 282 ? -5.981 39.539 -6.815 1.00 76.94 282 LYS A O 1
ATOM 2263 N N . SER A 1 283 ? -5.807 41.510 -7.893 1.00 77.31 283 SER A N 1
ATOM 2264 C CA . SER A 1 283 ? -5.547 42.366 -6.727 1.00 77.31 283 SER A CA 1
ATOM 2265 C C . SER A 1 283 ? -6.663 42.256 -5.682 1.00 77.31 283 SER A C 1
ATOM 2267 O O . SER A 1 283 ? -6.397 42.280 -4.486 1.00 77.31 283 SER A O 1
ATOM 2269 N N . ILE A 1 284 ? -7.914 42.065 -6.112 1.00 82.25 284 ILE A N 1
ATOM 2270 C CA . ILE A 1 284 ? -9.060 41.874 -5.219 1.00 82.25 284 ILE A CA 1
ATOM 2271 C C . ILE A 1 284 ? -9.033 40.478 -4.615 1.00 82.25 284 ILE A C 1
ATOM 2273 O O . ILE A 1 284 ? -9.241 40.336 -3.418 1.00 82.25 284 ILE A O 1
ATOM 2277 N N . VAL A 1 285 ? -8.704 39.448 -5.402 1.00 82.06 285 VAL A N 1
ATOM 2278 C CA . VAL A 1 285 ? -8.470 38.100 -4.859 1.00 82.06 285 VAL A CA 1
ATOM 2279 C C . VAL A 1 285 ? -7.343 38.133 -3.825 1.00 82.06 285 VAL A C 1
ATOM 2281 O O . VAL A 1 285 ? -7.469 37.511 -2.780 1.00 82.06 285 VAL A O 1
ATOM 2284 N N . GLU A 1 286 ? -6.273 38.885 -4.072 1.00 81.38 286 GLU A N 1
ATOM 2285 C CA . GLU A 1 286 ? -5.175 39.074 -3.122 1.00 81.38 286 GLU A CA 1
ATOM 2286 C C . GLU A 1 286 ? -5.619 39.857 -1.883 1.00 81.38 286 GLU A C 1
ATOM 2288 O O . GLU A 1 286 ? -5.314 39.406 -0.790 1.00 81.38 286 GLU A O 1
ATOM 2293 N N . LYS A 1 287 ? -6.417 40.926 -2.013 1.00 81.81 287 LYS A N 1
ATOM 2294 C CA . LYS A 1 287 ? -7.017 41.667 -0.882 1.00 81.81 287 LYS A CA 1
ATOM 2295 C C . LYS A 1 287 ? -7.979 40.815 -0.052 1.00 81.81 287 LYS A C 1
ATOM 2297 O O . LYS A 1 287 ? -8.033 40.918 1.171 1.00 81.81 287 LYS A O 1
ATOM 2302 N N . VAL A 1 288 ? -8.758 39.965 -0.714 1.00 82.50 288 VAL A N 1
ATOM 2303 C CA . VAL A 1 288 ? -9.645 39.012 -0.050 1.00 82.50 288 VAL A CA 1
ATOM 2304 C C . VAL A 1 288 ? -8.798 37.971 0.675 1.00 82.50 288 VAL A C 1
ATOM 2306 O O . VAL A 1 288 ? -9.017 37.729 1.853 1.00 82.50 288 VAL A O 1
ATOM 2309 N N . LEU A 1 289 ? -7.803 37.374 0.021 1.00 81.75 289 LEU A N 1
ATOM 2310 C CA . LEU A 1 289 ? -6.953 36.351 0.634 1.00 81.75 289 LEU A CA 1
ATOM 2311 C C . LEU A 1 289 ? -5.990 36.915 1.691 1.00 81.75 289 LEU A C 1
ATOM 2313 O O . LEU A 1 289 ? -5.612 36.174 2.592 1.00 81.75 289 LEU A O 1
ATOM 2317 N N . SER A 1 290 ? -5.625 38.198 1.620 1.00 76.44 290 SER A N 1
ATOM 2318 C CA . SER A 1 290 ? -4.813 38.884 2.631 1.00 76.44 290 SER A CA 1
ATOM 2319 C C . SER A 1 290 ? -5.608 39.189 3.895 1.00 76.44 290 SER A C 1
ATOM 2321 O O . SER A 1 290 ? -5.025 39.388 4.959 1.00 76.44 290 SER A O 1
ATOM 2323 N N . LYS A 1 291 ? -6.946 39.204 3.817 1.00 72.25 291 LYS A N 1
ATOM 2324 C CA . LYS A 1 291 ? -7.789 39.196 5.009 1.00 72.25 291 LYS A CA 1
ATOM 2325 C C . LYS A 1 291 ? -7.805 37.777 5.580 1.00 72.25 291 LYS A C 1
ATOM 2327 O O . LYS A 1 291 ? -8.522 36.898 5.106 1.00 72.25 291 LYS A O 1
ATOM 2332 N N . ASN A 1 292 ? -6.993 37.579 6.616 1.00 54.62 292 ASN A N 1
ATOM 2333 C CA . ASN A 1 292 ? -6.685 36.285 7.239 1.00 54.62 292 ASN A CA 1
ATOM 2334 C C . ASN A 1 292 ? -7.921 35.484 7.714 1.00 54.62 292 ASN A C 1
ATOM 2336 O O . ASN A 1 292 ? -7.886 34.248 7.759 1.00 54.62 292 ASN A O 1
ATOM 2340 N N . CYS A 1 293 ? -9.034 36.160 8.027 1.00 69.56 293 CYS A N 1
ATOM 2341 C CA . CYS A 1 293 ? -10.313 35.526 8.338 1.00 69.56 293 CYS A CA 1
ATOM 2342 C C . CYS A 1 293 ? -11.498 36.268 7.708 1.00 69.56 293 CYS A C 1
ATOM 2344 O O . CYS A 1 293 ? -11.642 37.486 7.822 1.00 69.56 293 CYS A O 1
ATOM 2346 N N . HIS A 1 294 ? -12.402 35.493 7.109 1.00 80.19 294 HIS A N 1
ATOM 2347 C CA . HIS A 1 294 ? -13.696 35.960 6.619 1.00 80.19 294 HIS A CA 1
ATOM 2348 C C . HIS A 1 294 ? -14.783 35.399 7.511 1.00 80.19 294 HIS A C 1
ATOM 2350 O O . HIS A 1 294 ? -14.753 34.212 7.831 1.00 80.19 294 HIS A O 1
ATOM 2356 N N . TYR A 1 295 ? -15.743 36.230 7.887 1.00 70.44 295 TYR A N 1
ATOM 2357 C CA . TYR A 1 295 ? -16.870 35.820 8.710 1.00 70.44 295 TYR A CA 1
ATOM 2358 C C . TYR A 1 295 ? -18.165 36.347 8.117 1.00 70.44 295 TYR A C 1
ATOM 2360 O O . TYR A 1 295 ? -18.241 37.511 7.736 1.00 70.44 295 TYR A O 1
ATOM 2368 N N . LEU A 1 296 ? -19.183 35.493 8.083 1.00 68.06 296 LEU A N 1
ATOM 2369 C CA . LEU A 1 296 ? -20.533 35.865 7.684 1.00 68.06 296 LEU A CA 1
ATOM 2370 C C . LEU A 1 296 ? -21.515 35.256 8.682 1.00 68.06 296 LEU A C 1
ATOM 2372 O O . LEU A 1 296 ? -21.542 34.037 8.862 1.00 68.06 296 LEU A O 1
ATOM 2376 N N . ASN A 1 297 ? -22.299 36.108 9.346 1.00 60.81 297 ASN A N 1
ATOM 2377 C CA . ASN A 1 297 ? -23.250 35.721 10.393 1.00 60.81 297 ASN A CA 1
ATOM 2378 C C . ASN A 1 297 ? -22.616 34.844 11.497 1.00 60.81 297 ASN A C 1
ATOM 2380 O O . ASN A 1 297 ? -23.110 33.761 11.799 1.00 60.81 297 ASN A O 1
ATOM 2384 N N . GLY A 1 298 ? -21.465 35.263 12.038 1.00 52.56 298 GLY A N 1
ATOM 2385 C CA . GLY A 1 298 ? -20.764 34.563 13.127 1.00 52.56 298 GLY A CA 1
ATOM 2386 C C . GLY A 1 298 ? -19.994 33.294 12.731 1.00 52.56 298 GLY A C 1
ATOM 2387 O O . GLY A 1 298 ? -19.294 32.722 13.561 1.00 52.56 298 GLY A O 1
ATOM 2388 N N . ARG A 1 299 ? -20.053 32.855 11.466 1.00 55.56 299 ARG A N 1
ATOM 2389 C CA . ARG A 1 299 ? -19.306 31.682 10.980 1.00 55.56 299 ARG A CA 1
ATOM 2390 C C . ARG A 1 299 ? -18.122 32.047 10.117 1.00 55.56 299 ARG A C 1
ATOM 2392 O O . ARG A 1 299 ? -18.245 32.890 9.227 1.00 55.56 299 ARG A O 1
ATOM 2399 N N . ARG A 1 300 ? -17.003 31.351 10.326 1.00 69.56 300 ARG A N 1
ATOM 2400 C CA . ARG A 1 300 ? -15.814 31.518 9.493 1.00 69.56 300 ARG A CA 1
ATOM 2401 C C . ARG A 1 300 ? -16.059 30.941 8.101 1.00 69.56 300 ARG A C 1
ATOM 2403 O O . ARG A 1 300 ? -16.396 29.769 7.942 1.00 69.56 300 ARG A O 1
ATOM 2410 N N . LEU A 1 301 ? -15.840 31.764 7.087 1.00 75.81 301 LEU A N 1
ATOM 2411 C CA . LEU A 1 301 ? -15.818 31.331 5.702 1.00 75.81 301 LEU A CA 1
ATOM 2412 C C . LEU A 1 301 ? -14.423 30.814 5.351 1.00 75.81 301 LEU A C 1
ATOM 2414 O O . LEU A 1 301 ? -13.407 31.459 5.616 1.00 75.81 301 LEU A O 1
ATOM 2418 N N . LEU A 1 302 ? -14.375 29.654 4.705 1.00 75.56 302 LEU A N 1
ATOM 2419 C CA . LEU A 1 302 ? -13.163 29.134 4.097 1.00 75.56 302 LEU A CA 1
ATOM 2420 C C . LEU A 1 302 ? -13.016 29.753 2.711 1.00 75.56 302 LEU A C 1
ATOM 2422 O O . LEU A 1 302 ? -13.688 29.317 1.778 1.00 75.56 302 LEU A O 1
ATOM 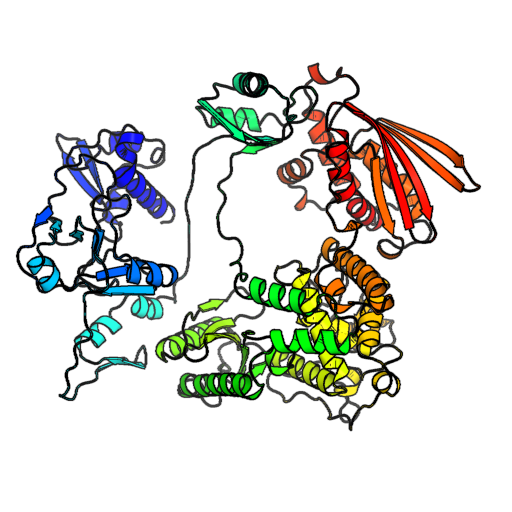2426 N N . VAL A 1 303 ? -12.123 30.731 2.587 1.00 81.44 303 VAL A N 1
ATOM 2427 C CA . VAL A 1 303 ? -11.835 31.417 1.325 1.00 81.44 303 VAL A CA 1
ATOM 2428 C C . VAL A 1 303 ? -10.466 30.986 0.814 1.00 81.44 303 VAL A C 1
ATOM 2430 O O . VAL A 1 303 ? -9.467 31.086 1.521 1.00 81.44 303 VAL A O 1
ATOM 2433 N N . LYS A 1 304 ? -10.411 30.449 -0.403 1.00 81.31 304 LYS A N 1
ATOM 2434 C CA . LYS A 1 304 ? -9.172 30.006 -1.058 1.00 81.31 304 LYS A CA 1
ATOM 2435 C C . LYS A 1 304 ? -9.088 30.566 -2.459 1.00 81.31 304 LYS A C 1
ATOM 2437 O O . LYS A 1 304 ? -10.116 30.794 -3.083 1.00 81.31 304 LYS A O 1
ATOM 2442 N N . TYR A 1 305 ? -7.877 30.700 -2.992 1.00 78.94 305 TYR A N 1
ATOM 2443 C CA . TYR A 1 305 ? -7.727 30.891 -4.429 1.00 78.94 305 TYR A CA 1
ATOM 2444 C C . TYR A 1 305 ? -8.350 29.694 -5.163 1.00 78.94 305 TYR A C 1
ATOM 2446 O O . TYR A 1 305 ? -8.174 28.538 -4.769 1.00 78.94 305 TYR A O 1
ATOM 2454 N N . LYS A 1 306 ? -9.089 29.963 -6.232 1.00 74.81 306 LYS A N 1
ATOM 2455 C CA . LYS A 1 306 ? -9.690 28.960 -7.114 1.00 74.81 306 LYS A CA 1
ATOM 2456 C C . LYS A 1 306 ? -8.577 28.185 -7.841 1.00 74.81 306 LYS A C 1
ATOM 2458 O O . LYS A 1 306 ? -8.088 28.611 -8.883 1.00 74.81 306 LYS A O 1
ATOM 2463 N N . GLU A 1 307 ? -8.130 27.066 -7.262 1.00 55.59 307 GLU A N 1
ATOM 2464 C CA . GLU A 1 307 ? -7.040 26.239 -7.806 1.00 55.59 307 GLU A CA 1
ATOM 2465 C C . GLU A 1 307 ? -7.456 25.350 -8.999 1.00 55.59 307 GLU A C 1
ATOM 2467 O O . GLU A 1 307 ? -8.566 24.822 -9.094 1.00 55.59 307 GLU A O 1
ATOM 2472 N N . ASN A 1 308 ? -6.492 25.117 -9.892 1.00 45.97 308 ASN A N 1
ATOM 2473 C CA . ASN A 1 308 ? -6.565 24.230 -11.054 1.00 45.97 308 ASN A CA 1
ATOM 2474 C C . ASN A 1 308 ? -6.496 22.755 -10.607 1.00 45.97 308 ASN A C 1
ATOM 2476 O O . ASN A 1 308 ? -5.412 22.271 -10.269 1.00 45.97 308 ASN A O 1
ATOM 2480 N N . LYS A 1 309 ? -7.589 21.980 -10.645 1.00 34.91 309 LYS A N 1
ATOM 2481 C CA . LYS A 1 309 ? -7.473 20.516 -10.480 1.00 34.91 309 LYS A CA 1
ATOM 2482 C C . LYS A 1 309 ? -6.651 19.929 -11.641 1.00 34.91 309 LYS A C 1
ATOM 2484 O O . LYS A 1 309 ? -7.151 19.762 -12.752 1.00 34.91 309 LYS A O 1
ATOM 2489 N N . LYS A 1 310 ? -5.391 19.554 -11.382 1.00 28.70 310 LYS A N 1
ATOM 2490 C CA . LYS A 1 310 ? -4.655 18.579 -12.204 1.00 28.70 310 LYS A CA 1
ATOM 2491 C C . LYS A 1 310 ? -5.374 17.233 -12.088 1.00 28.70 310 LYS A C 1
ATOM 2493 O O . LYS A 1 310 ? -5.283 16.581 -11.055 1.00 28.70 310 LYS A O 1
ATOM 2498 N N . ALA A 1 311 ? -6.028 16.777 -13.150 1.00 30.20 311 ALA A N 1
ATOM 2499 C CA . ALA A 1 311 ? -6.347 15.360 -13.282 1.00 30.20 311 ALA A CA 1
ATOM 2500 C C . ALA A 1 311 ? -5.061 14.601 -13.652 1.00 30.20 311 ALA A C 1
ATOM 2502 O O . ALA A 1 311 ? -4.644 14.615 -14.805 1.00 30.20 311 ALA A O 1
ATOM 2503 N N . PHE A 1 312 ? -4.393 14.047 -12.643 1.00 26.06 312 PHE A N 1
ATOM 2504 C CA . PHE A 1 312 ? -3.757 12.725 -12.643 1.00 26.06 312 PHE A CA 1
ATOM 2505 C C . PHE A 1 312 ? -3.758 12.290 -11.175 1.00 26.06 312 PHE A C 1
ATOM 2507 O O . PHE A 1 312 ? -2.787 12.488 -10.452 1.00 26.06 312 PHE A O 1
ATOM 2514 N N . GLY A 1 313 ? -4.907 11.781 -10.725 1.00 25.80 313 GLY A N 1
ATOM 2515 C CA . GLY A 1 313 ? -4.870 10.747 -9.700 1.00 25.80 313 GLY A CA 1
ATOM 2516 C C . GLY A 1 313 ? -4.245 9.483 -10.304 1.00 25.80 313 GLY A C 1
ATOM 2517 O O . GLY A 1 313 ? -4.105 9.416 -11.535 1.00 25.80 313 GLY A O 1
ATOM 2518 N N . PRO A 1 314 ? -3.857 8.502 -9.475 1.00 24.89 314 PRO A N 1
ATOM 2519 C CA . PRO A 1 314 ? -3.468 7.190 -9.970 1.00 24.89 314 PRO A CA 1
ATOM 2520 C C . PRO A 1 314 ? -4.523 6.698 -10.964 1.00 24.89 314 PRO A C 1
ATOM 2522 O O . PRO A 1 314 ? -5.716 6.984 -10.819 1.00 24.89 314 PRO A O 1
ATOM 2525 N N . VAL A 1 315 ? -4.062 6.016 -12.013 1.00 25.88 315 VAL A N 1
ATOM 2526 C CA . VAL A 1 315 ? -4.930 5.211 -12.871 1.00 25.88 315 VAL A CA 1
ATOM 2527 C C . VAL A 1 315 ? -5.851 4.431 -11.935 1.00 25.88 315 VAL A C 1
ATOM 2529 O O . VAL A 1 315 ? -5.359 3.688 -11.092 1.00 25.88 315 VAL A O 1
ATOM 2532 N N . ARG A 1 316 ? -7.170 4.638 -12.031 1.00 25.17 316 ARG A N 1
ATOM 2533 C CA . ARG A 1 316 ? -8.121 3.678 -11.472 1.00 25.17 316 ARG A CA 1
ATOM 2534 C C . ARG A 1 316 ? -7.885 2.370 -12.226 1.00 25.17 316 ARG A C 1
ATOM 2536 O O . ARG A 1 316 ? -8.383 2.212 -13.339 1.00 25.17 316 ARG A O 1
ATOM 2543 N N . GLN A 1 317 ? -7.067 1.484 -11.667 1.00 34.44 317 GLN A N 1
ATOM 2544 C CA . GLN A 1 317 ? -7.286 0.052 -11.817 1.00 34.44 317 GLN A CA 1
ATOM 2545 C C . GLN A 1 317 ? -8.594 -0.219 -11.071 1.00 34.44 317 GLN A C 1
ATOM 2547 O O . GLN A 1 317 ? -8.552 -0.367 -9.867 1.00 34.44 317 GLN A O 1
ATOM 2552 N N . ASP A 1 318 ? -9.745 -0.095 -11.737 1.00 36.06 318 ASP A N 1
ATOM 2553 C CA . ASP A 1 318 ? -11.043 -0.512 -11.171 1.00 36.06 318 ASP A CA 1
ATOM 2554 C C . ASP A 1 318 ? -12.138 -0.395 -12.233 1.00 36.06 318 ASP A C 1
ATOM 2556 O O . ASP A 1 318 ? -12.836 0.608 -12.364 1.00 36.06 318 ASP A O 1
ATOM 2560 N N . ARG A 1 319 ? -12.220 -1.406 -13.096 1.00 32.44 319 ARG A N 1
ATOM 2561 C CA . ARG A 1 319 ? -13.461 -1.729 -13.828 1.00 32.44 319 ARG A CA 1
ATOM 2562 C C . ARG A 1 319 ? -13.644 -3.238 -13.960 1.00 32.44 319 ARG A C 1
ATOM 2564 O O . ARG A 1 319 ? -14.773 -3.706 -14.038 1.00 32.44 319 ARG A O 1
ATOM 2571 N N . THR A 1 320 ? -12.548 -3.994 -14.014 1.00 39.66 320 THR A N 1
ATOM 2572 C CA . THR A 1 320 ? -12.539 -5.464 -13.940 1.00 39.66 320 THR A CA 1
ATOM 2573 C C . THR A 1 320 ? -12.572 -5.961 -12.496 1.00 39.66 320 THR A C 1
ATOM 2575 O O . THR A 1 320 ? -13.266 -6.935 -12.207 1.00 39.66 320 THR A O 1
ATOM 2578 N N . ASP A 1 321 ? -11.879 -5.258 -11.600 1.00 53.41 321 ASP A N 1
ATOM 2579 C CA . ASP A 1 321 ? -11.828 -5.560 -10.168 1.00 53.41 321 ASP A CA 1
ATOM 2580 C C . ASP A 1 321 ? -13.195 -5.356 -9.505 1.00 53.41 321 ASP A C 1
ATOM 2582 O O . ASP A 1 321 ? -13.666 -6.283 -8.853 1.00 53.41 321 ASP A O 1
ATOM 2586 N N . ASP A 1 322 ? -13.891 -4.252 -9.807 1.00 59.34 322 ASP A N 1
ATOM 2587 C CA . ASP A 1 322 ? -15.283 -4.024 -9.383 1.00 59.34 322 ASP A CA 1
ATOM 2588 C C . ASP A 1 322 ? -16.208 -5.194 -9.762 1.00 59.34 322 ASP A C 1
ATOM 2590 O O . ASP A 1 322 ? -16.911 -5.734 -8.919 1.00 59.34 322 ASP A O 1
ATOM 2594 N N . LYS A 1 323 ? -16.180 -5.666 -11.018 1.00 73.25 323 LYS A N 1
ATOM 2595 C CA . LYS A 1 323 ? -17.041 -6.785 -11.450 1.00 73.25 323 LYS A CA 1
ATOM 2596 C C . LYS A 1 323 ? -16.705 -8.106 -10.760 1.00 73.25 323 LYS A C 1
ATOM 2598 O O . LYS A 1 323 ? -17.603 -8.895 -10.486 1.00 73.25 323 LYS A O 1
ATOM 2603 N N . THR A 1 324 ? -15.419 -8.364 -10.535 1.00 79.06 324 THR A N 1
ATOM 2604 C CA . THR A 1 324 ? -14.959 -9.591 -9.870 1.00 79.06 324 THR A CA 1
ATOM 2605 C C . THR A 1 324 ? -15.349 -9.570 -8.397 1.00 79.06 324 THR A C 1
ATOM 2607 O O . THR A 1 324 ? -15.843 -10.569 -7.885 1.00 79.06 324 THR A O 1
ATOM 2610 N N . PHE A 1 325 ? -15.193 -8.419 -7.740 1.00 83.25 325 PHE A N 1
ATOM 2611 C CA . PHE A 1 325 ? -15.634 -8.196 -6.369 1.00 83.25 325 PHE A CA 1
ATOM 2612 C C . PHE A 1 325 ? -17.149 -8.378 -6.230 1.00 83.25 325 PHE A C 1
ATOM 2614 O O . PHE A 1 325 ? -17.578 -9.184 -5.411 1.00 83.25 325 PHE A O 1
ATOM 2621 N N . GLU A 1 326 ? -17.953 -7.736 -7.082 1.00 83.00 326 GLU A N 1
ATOM 2622 C CA . GLU A 1 326 ? -19.415 -7.898 -7.080 1.00 83.00 326 GLU A CA 1
ATOM 2623 C C . GLU A 1 326 ? -19.835 -9.362 -7.282 1.00 83.00 326 GLU A C 1
ATOM 2625 O O . GLU A 1 326 ? -20.726 -9.862 -6.596 1.00 83.00 326 GLU A O 1
ATOM 2630 N N . ALA A 1 327 ? -19.163 -10.090 -8.182 1.00 85.81 327 ALA A N 1
ATOM 2631 C CA . ALA A 1 327 ? -19.430 -11.509 -8.406 1.00 85.81 327 ALA A CA 1
ATOM 2632 C C . ALA A 1 327 ? -19.074 -12.387 -7.194 1.00 85.81 327 ALA A C 1
ATOM 2634 O O . ALA A 1 327 ? -19.779 -13.360 -6.928 1.00 85.81 327 ALA A O 1
ATOM 2635 N N . ILE A 1 328 ? -17.998 -12.057 -6.469 1.00 87.94 328 ILE A N 1
ATOM 2636 C CA . ILE A 1 328 ? -17.620 -12.737 -5.224 1.00 87.94 328 ILE A CA 1
ATOM 2637 C C . ILE A 1 328 ? -18.659 -12.437 -4.151 1.00 87.94 328 ILE A C 1
ATOM 2639 O O . ILE A 1 328 ? -19.272 -13.364 -3.643 1.00 87.94 328 ILE A O 1
ATOM 2643 N N . VAL A 1 329 ? -18.931 -11.164 -3.862 1.00 88.00 329 VAL A N 1
ATOM 2644 C CA . VAL A 1 329 ? -19.884 -10.751 -2.820 1.00 88.00 329 VAL A CA 1
ATOM 2645 C C . VAL A 1 329 ? -21.273 -11.344 -3.063 1.00 88.00 329 VAL A C 1
ATOM 2647 O O . VAL A 1 329 ? -21.887 -11.856 -2.132 1.00 88.00 329 VAL A O 1
ATOM 2650 N N . THR A 1 330 ? -21.741 -11.353 -4.313 1.00 88.56 330 THR A N 1
ATOM 2651 C CA . THR A 1 330 ? -23.017 -11.986 -4.680 1.00 88.56 330 THR A CA 1
ATOM 2652 C C . THR A 1 330 ? -22.990 -13.497 -4.450 1.00 88.56 330 THR A C 1
ATOM 2654 O O . THR A 1 330 ? -23.968 -14.047 -3.963 1.00 88.56 330 THR A O 1
ATOM 2657 N N . GLY A 1 331 ? -21.885 -14.170 -4.789 1.00 88.94 331 GLY A N 1
ATOM 2658 C CA . GLY A 1 331 ? -21.742 -15.619 -4.615 1.00 88.94 331 GLY A CA 1
ATOM 2659 C C . GLY A 1 331 ? -21.529 -16.068 -3.167 1.00 88.94 331 GLY A C 1
ATOM 2660 O O . GLY A 1 331 ? -21.764 -17.232 -2.868 1.00 88.94 331 GLY A O 1
ATOM 2661 N N . LEU A 1 332 ? -21.083 -15.169 -2.288 1.00 90.94 332 LEU A N 1
ATOM 2662 C CA . LEU A 1 332 ? -20.942 -15.418 -0.849 1.00 90.94 332 LEU A CA 1
ATOM 2663 C C . LEU A 1 332 ? -22.227 -15.118 -0.071 1.00 90.94 332 LEU A C 1
ATOM 2665 O O . LEU A 1 332 ? -22.352 -15.496 1.091 1.00 90.94 332 LEU A O 1
ATOM 2669 N N . LYS A 1 333 ? -23.171 -14.401 -0.687 1.00 81.19 333 LYS A N 1
ATOM 2670 C CA . LYS A 1 333 ? -24.427 -14.042 -0.043 1.00 81.19 333 LYS A CA 1
ATOM 2671 C C . LYS A 1 333 ? -25.201 -15.318 0.304 1.00 81.19 333 LYS A C 1
ATOM 2673 O O . LYS A 1 333 ? -25.355 -16.192 -0.542 1.00 81.19 333 LYS A O 1
ATOM 2678 N N . ASP A 1 334 ? -25.670 -15.397 1.547 1.00 83.38 334 ASP A N 1
ATOM 2679 C CA . ASP A 1 334 ? -26.441 -16.525 2.088 1.00 83.38 334 ASP A CA 1
ATOM 2680 C C . ASP A 1 334 ? -25.658 -17.860 2.191 1.00 83.38 334 ASP A C 1
ATOM 2682 O O . ASP A 1 334 ? -26.256 -18.922 2.366 1.00 83.38 334 ASP A O 1
ATOM 2686 N N . VAL A 1 335 ? -24.318 -17.820 2.126 1.00 87.88 335 VAL A N 1
ATOM 2687 C CA . VAL A 1 335 ? -23.436 -18.969 2.399 1.00 87.88 335 VAL A CA 1
ATOM 2688 C C . VAL A 1 335 ? -22.914 -18.876 3.833 1.00 87.88 335 VAL A C 1
ATOM 2690 O O . VAL A 1 335 ? -22.209 -17.932 4.177 1.00 87.88 335 VAL A O 1
ATOM 2693 N N . ASP A 1 336 ? -23.240 -19.862 4.671 1.00 87.88 336 ASP A N 1
ATOM 2694 C CA . ASP A 1 336 ? -22.852 -19.855 6.090 1.00 87.88 336 ASP A CA 1
ATOM 2695 C C . ASP A 1 336 ? -21.609 -20.700 6.418 1.00 87.88 336 ASP A C 1
ATOM 2697 O O . ASP A 1 336 ? -21.047 -20.538 7.499 1.00 87.88 336 ASP A O 1
ATOM 2701 N N . ASP A 1 337 ? -21.144 -21.549 5.496 1.00 91.56 337 ASP A N 1
ATOM 2702 C CA . ASP A 1 337 ? -19.938 -22.367 5.674 1.00 91.56 337 ASP A CA 1
ATOM 2703 C C . ASP A 1 337 ? -18.687 -21.675 5.108 1.00 91.56 337 ASP A C 1
ATOM 2705 O O . ASP A 1 337 ? -18.624 -21.347 3.921 1.00 91.56 337 ASP A O 1
ATOM 2709 N N . PHE A 1 338 ? -17.672 -21.480 5.954 1.00 93.62 338 PHE A N 1
ATOM 2710 C CA . PHE A 1 338 ? -16.471 -20.721 5.597 1.00 93.62 338 PHE A CA 1
ATOM 2711 C C . PHE A 1 338 ? -15.589 -21.403 4.538 1.00 93.62 338 PHE A C 1
ATOM 2713 O O . PHE A 1 338 ? -14.967 -20.717 3.725 1.00 93.62 338 PHE A O 1
ATOM 2720 N N . GLU A 1 339 ? -15.525 -22.735 4.513 1.00 93.06 339 GLU A N 1
ATOM 2721 C CA . GLU A 1 339 ? -14.738 -23.467 3.511 1.00 93.06 339 GLU A CA 1
ATOM 2722 C C . GLU A 1 339 ? -15.408 -23.375 2.133 1.00 93.06 339 GLU A C 1
ATOM 2724 O O . GLU A 1 339 ? -14.741 -23.174 1.112 1.00 93.06 339 GLU A O 1
ATOM 2729 N N . VAL A 1 340 ? -16.745 -23.426 2.097 1.00 93.88 340 VAL A N 1
ATOM 2730 C CA . VAL A 1 340 ? -17.531 -23.178 0.881 1.00 93.88 340 VAL A CA 1
ATOM 2731 C C . VAL A 1 340 ? -17.375 -21.726 0.422 1.00 93.88 340 VAL A C 1
ATOM 2733 O O . VAL A 1 340 ? -17.110 -21.492 -0.760 1.00 93.88 340 VAL A O 1
ATOM 2736 N N . GLU A 1 341 ? -17.468 -20.751 1.333 1.00 94.50 341 GLU A N 1
ATOM 2737 C CA . GLU A 1 341 ? -17.200 -19.336 1.041 1.00 94.50 341 GLU A CA 1
ATOM 2738 C C . GLU A 1 341 ? -15.803 -19.153 0.418 1.00 94.50 341 GLU A C 1
ATOM 2740 O O . GLU A 1 341 ? -15.643 -18.502 -0.622 1.00 94.50 341 GLU A O 1
ATOM 2745 N N . PHE A 1 342 ? -14.777 -19.765 1.015 1.00 94.75 342 PHE A N 1
ATOM 2746 C CA . PHE A 1 342 ? -13.414 -19.732 0.497 1.00 94.75 342 PHE A CA 1
ATOM 2747 C C . PHE A 1 342 ? -13.323 -20.331 -0.915 1.00 94.75 342 PHE A C 1
ATOM 2749 O O . PHE A 1 342 ? -12.732 -19.713 -1.809 1.00 94.75 342 PHE A O 1
ATOM 2756 N N . GLY A 1 343 ? -13.954 -21.486 -1.147 1.00 92.94 343 GLY A N 1
ATOM 2757 C CA . GLY A 1 343 ? -14.032 -22.124 -2.461 1.00 92.94 343 GLY A CA 1
ATOM 2758 C C . GLY A 1 343 ? -14.647 -21.212 -3.529 1.00 92.94 343 GLY A C 1
ATOM 2759 O O . GLY A 1 343 ? -14.083 -21.067 -4.620 1.00 92.94 343 GLY A O 1
ATOM 2760 N N . VAL A 1 344 ? -15.750 -20.528 -3.201 1.00 92.19 344 VAL A N 1
ATOM 2761 C CA . VAL A 1 344 ? -16.393 -19.538 -4.082 1.00 92.19 344 VAL A CA 1
ATOM 2762 C C . VAL A 1 344 ? -15.435 -18.390 -4.395 1.00 92.19 344 VAL A C 1
ATOM 2764 O O . VAL A 1 344 ? -15.257 -18.040 -5.565 1.00 92.19 344 VAL A O 1
ATOM 2767 N N . MET A 1 345 ? -14.785 -17.818 -3.378 1.00 91.94 345 MET A N 1
ATOM 2768 C CA . MET A 1 345 ? -13.845 -16.710 -3.558 1.00 91.94 345 MET A CA 1
ATOM 2769 C C . MET A 1 345 ? -12.685 -17.107 -4.483 1.00 91.94 345 MET A C 1
ATOM 2771 O O . MET A 1 345 ? -12.391 -16.394 -5.447 1.00 91.94 345 MET A O 1
ATOM 2775 N N . ILE A 1 346 ? -12.035 -18.247 -4.235 1.00 89.75 346 ILE A N 1
ATOM 2776 C CA . ILE A 1 346 ? -10.881 -18.689 -5.029 1.00 89.75 346 ILE A CA 1
ATOM 2777 C C . ILE A 1 346 ? -11.272 -19.014 -6.469 1.00 89.75 346 ILE A C 1
ATOM 2779 O O . ILE A 1 346 ? -10.556 -18.602 -7.383 1.00 89.75 346 ILE A O 1
ATOM 2783 N N . ALA A 1 347 ? -12.421 -19.652 -6.697 1.00 88.44 347 ALA A N 1
ATOM 2784 C CA . ALA A 1 347 ? -12.902 -19.945 -8.047 1.00 88.44 347 ALA A CA 1
ATOM 2785 C C . ALA A 1 347 ? -13.081 -18.676 -8.904 1.00 88.44 347 ALA A C 1
ATOM 2787 O O . ALA A 1 347 ? -12.915 -18.719 -10.123 1.00 88.44 347 ALA A O 1
ATOM 2788 N N . LYS A 1 348 ? -13.396 -17.531 -8.281 1.00 87.06 348 LYS A N 1
ATOM 2789 C CA . LYS A 1 348 ? -13.527 -16.235 -8.968 1.00 87.06 348 LYS A CA 1
ATOM 2790 C C . LYS A 1 348 ? -12.213 -15.461 -9.071 1.00 87.06 348 LYS A C 1
ATOM 2792 O O . LYS A 1 348 ? -12.022 -14.751 -10.055 1.00 87.06 348 LYS A O 1
ATOM 2797 N N . LEU A 1 349 ? -11.322 -15.572 -8.083 1.00 82.69 349 LEU A N 1
ATOM 2798 C CA . LEU A 1 349 ? -10.033 -14.863 -8.065 1.00 82.69 349 LEU A CA 1
ATOM 2799 C C . LEU A 1 349 ? -8.936 -15.540 -8.891 1.00 82.69 349 LEU A C 1
ATOM 2801 O O . LEU A 1 349 ? -7.982 -14.870 -9.296 1.00 82.69 349 LEU A O 1
ATOM 2805 N N . LYS A 1 350 ? -9.064 -16.850 -9.110 1.00 77.75 350 LYS A N 1
ATOM 2806 C CA . LYS A 1 350 ? -8.157 -17.690 -9.899 1.00 77.75 350 LYS A CA 1
ATOM 2807 C C . LYS A 1 350 ? -8.958 -18.581 -10.878 1.00 77.75 350 LYS A C 1
ATOM 2809 O O . LYS A 1 350 ? -8.920 -19.802 -10.751 1.00 77.75 350 LYS A O 1
ATOM 2814 N N . PRO A 1 351 ? -9.713 -18.011 -11.844 1.00 57.75 351 PRO A N 1
ATOM 2815 C CA . PRO A 1 351 ? -10.553 -18.776 -12.770 1.00 57.75 351 PRO A CA 1
ATOM 2816 C C . PRO A 1 351 ? -9.754 -19.585 -13.807 1.00 57.75 351 PRO A C 1
ATOM 2818 O O . PRO A 1 351 ? -10.285 -20.537 -14.378 1.00 57.75 351 PRO A O 1
ATOM 2821 N N . ASN A 1 352 ? -8.487 -19.235 -14.058 1.00 59.00 352 ASN A N 1
ATOM 2822 C CA . ASN A 1 352 ? -7.621 -19.973 -14.975 1.00 59.00 352 ASN A CA 1
ATOM 2823 C C . ASN A 1 352 ? -7.020 -21.184 -14.255 1.00 59.00 352 ASN A C 1
ATOM 2825 O O . ASN A 1 352 ? -6.419 -21.050 -13.188 1.00 59.00 352 ASN A O 1
ATOM 2829 N N . ARG A 1 353 ? -7.149 -22.382 -14.844 1.00 57.12 353 ARG A N 1
ATOM 2830 C CA . ARG A 1 353 ? -6.472 -23.582 -14.327 1.00 57.12 353 ARG A CA 1
ATOM 2831 C C . ARG A 1 353 ? -4.974 -23.274 -14.240 1.00 57.12 353 ARG A C 1
ATOM 2833 O O . ARG A 1 353 ? -4.403 -22.860 -15.244 1.00 57.12 353 ARG A O 1
ATOM 2840 N N . ARG A 1 354 ? -4.358 -23.508 -13.072 1.00 60.12 354 ARG A N 1
ATOM 2841 C CA . ARG A 1 3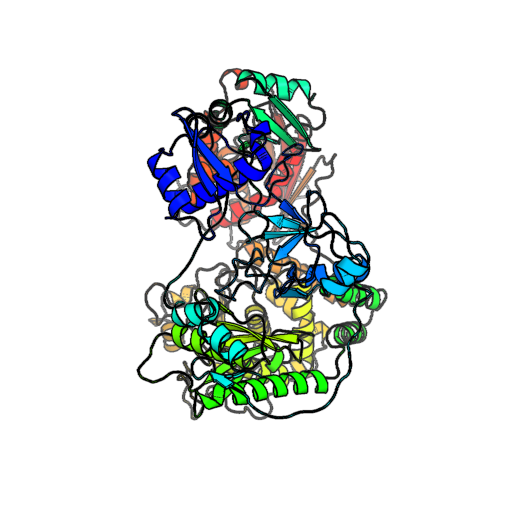54 ? -2.930 -23.300 -12.724 1.00 60.12 354 ARG A CA 1
ATOM 2842 C C . ARG A 1 354 ? -1.943 -23.465 -13.897 1.00 60.12 354 ARG A C 1
ATOM 2844 O O . ARG A 1 354 ? -1.010 -22.681 -14.013 1.00 60.12 354 ARG A O 1
ATOM 2851 N N . ALA A 1 355 ? -2.177 -24.437 -14.780 1.00 61.03 355 ALA A N 1
ATOM 2852 C CA . ALA A 1 355 ? -1.395 -24.683 -15.992 1.00 61.03 355 ALA A CA 1
ATOM 2853 C C . ALA A 1 355 ? -1.274 -23.471 -16.943 1.00 61.03 355 ALA A C 1
ATOM 2855 O O . ALA A 1 355 ? -0.174 -23.164 -17.383 1.00 61.03 355 ALA A O 1
ATOM 2856 N N . GLN A 1 356 ? -2.356 -22.734 -17.217 1.00 60.56 356 GLN A N 1
ATOM 2857 C CA . GLN A 1 356 ? -2.338 -21.625 -18.185 1.00 60.56 356 GLN A CA 1
ATOM 2858 C C . GLN A 1 356 ? -1.548 -20.408 -17.686 1.00 60.56 356 GLN A C 1
ATOM 2860 O O . GLN A 1 356 ? -0.906 -19.714 -18.473 1.00 60.56 356 GLN A O 1
ATOM 2865 N N . GLU A 1 357 ? -1.584 -20.143 -16.377 1.00 66.12 357 GLU A N 1
ATOM 2866 C CA . GLU A 1 357 ? -0.783 -19.075 -15.774 1.00 66.12 357 GLU A CA 1
ATOM 2867 C C . GLU A 1 357 ? 0.702 -19.466 -15.784 1.00 66.12 357 GLU A C 1
ATOM 2869 O O . GLU A 1 357 ? 1.527 -18.687 -16.257 1.00 66.12 357 GLU A O 1
ATOM 2874 N N . VAL A 1 358 ? 1.036 -20.701 -15.383 1.00 70.44 358 VAL A N 1
ATOM 2875 C CA . VAL A 1 358 ? 2.409 -21.243 -15.442 1.00 70.44 358 VAL A CA 1
ATOM 2876 C C . VAL A 1 358 ? 2.978 -21.191 -16.863 1.00 70.44 358 VAL A C 1
ATOM 2878 O O . VAL A 1 358 ? 4.073 -20.664 -17.051 1.00 70.44 358 VAL A O 1
ATOM 2881 N N . GLU A 1 359 ? 2.221 -21.618 -17.876 1.00 78.81 359 GLU A N 1
ATOM 2882 C CA . GLU A 1 359 ? 2.636 -21.540 -19.285 1.00 78.81 359 GLU A CA 1
ATOM 2883 C C . GLU A 1 359 ? 2.893 -20.097 -19.744 1.00 78.81 359 GLU A C 1
ATOM 2885 O O . GLU A 1 359 ? 3.868 -19.824 -20.451 1.00 78.81 359 GLU A O 1
ATOM 2890 N N . ALA A 1 360 ? 2.048 -19.144 -19.334 1.00 77.81 360 ALA A N 1
ATOM 2891 C CA . ALA A 1 360 ? 2.243 -17.733 -19.650 1.00 77.81 360 ALA A CA 1
ATOM 2892 C C . ALA A 1 360 ? 3.525 -17.176 -19.006 1.00 77.81 360 ALA A C 1
ATOM 2894 O O . ALA A 1 360 ? 4.239 -16.396 -19.643 1.00 77.81 360 ALA A O 1
ATOM 2895 N N . TYR A 1 361 ? 3.840 -17.590 -17.776 1.00 80.00 361 TYR A N 1
ATOM 2896 C CA . TYR A 1 361 ? 5.060 -17.195 -17.068 1.00 80.00 361 TYR A CA 1
ATOM 2897 C C . TYR A 1 361 ? 6.316 -17.795 -17.697 1.00 80.00 361 TYR A C 1
ATOM 2899 O O . TYR A 1 361 ? 7.283 -17.076 -17.961 1.00 80.00 361 TYR A O 1
ATOM 2907 N N . GLU A 1 362 ? 6.298 -19.092 -17.993 1.00 86.19 362 GLU A N 1
ATOM 2908 C CA . GLU A 1 362 ? 7.401 -19.779 -18.662 1.00 86.19 362 GLU A CA 1
ATOM 2909 C C . GLU A 1 362 ? 7.676 -19.184 -20.041 1.00 86.19 362 GLU A C 1
ATOM 2911 O O . GLU A 1 362 ? 8.836 -18.969 -20.399 1.00 86.19 362 GLU A O 1
ATOM 2916 N N . LEU A 1 363 ? 6.622 -18.831 -20.781 1.00 89.69 363 LEU A N 1
ATOM 2917 C CA . LEU A 1 363 ? 6.733 -18.148 -22.063 1.00 89.69 363 LEU A CA 1
ATOM 2918 C C . LEU A 1 363 ? 7.407 -16.778 -21.931 1.00 89.69 363 LEU A C 1
ATOM 2920 O O . LEU A 1 363 ? 8.279 -16.458 -22.733 1.00 89.69 363 LEU A O 1
ATOM 2924 N N . ILE A 1 364 ? 7.049 -15.983 -20.920 1.00 90.00 364 ILE A N 1
ATOM 2925 C CA . ILE A 1 364 ? 7.676 -14.674 -20.682 1.00 90.00 364 ILE A CA 1
ATOM 2926 C C . ILE A 1 364 ? 9.152 -14.840 -20.335 1.00 90.00 364 ILE A C 1
ATOM 2928 O O . ILE A 1 364 ? 9.995 -14.165 -20.921 1.00 90.00 364 ILE A O 1
ATOM 2932 N N . CYS A 1 365 ? 9.483 -15.757 -19.426 1.00 91.44 365 CYS A N 1
ATOM 2933 C CA . CYS A 1 365 ? 10.870 -16.046 -19.068 1.00 91.44 365 CYS A CA 1
ATOM 2934 C C . CYS A 1 365 ? 11.671 -16.550 -20.277 1.00 91.44 365 CYS A C 1
ATOM 2936 O O . CYS A 1 365 ? 12.822 -16.153 -20.458 1.00 91.44 365 CYS A O 1
ATOM 2938 N N . LYS A 1 366 ? 11.068 -17.390 -21.125 1.00 93.12 366 LYS A N 1
ATOM 2939 C CA . LYS A 1 366 ? 11.666 -17.872 -22.375 1.00 93.12 366 LYS A CA 1
ATOM 2940 C C . LYS A 1 366 ? 11.937 -16.728 -23.348 1.00 93.12 366 LYS A C 1
ATOM 2942 O O . LYS A 1 366 ? 13.062 -16.618 -23.826 1.00 93.12 366 LYS A O 1
ATOM 2947 N N . ASP A 1 367 ? 10.953 -15.869 -23.600 1.00 93.69 367 ASP A N 1
ATOM 2948 C CA . ASP A 1 367 ? 11.105 -14.725 -24.501 1.00 93.69 367 ASP A CA 1
ATOM 2949 C C . ASP A 1 367 ? 12.150 -13.734 -23.941 1.00 93.69 367 ASP A C 1
ATOM 2951 O O . ASP A 1 367 ? 13.013 -13.270 -24.682 1.00 93.69 367 ASP A O 1
ATOM 2955 N N . LEU A 1 368 ? 12.172 -13.473 -22.626 1.00 93.81 368 LEU A N 1
ATOM 2956 C CA . LEU A 1 368 ? 13.221 -12.658 -21.994 1.00 93.81 368 LEU A CA 1
ATOM 2957 C C . LEU A 1 368 ? 14.621 -13.242 -22.225 1.00 93.81 368 LEU A C 1
ATOM 2959 O O . LEU A 1 368 ? 15.507 -12.504 -22.655 1.00 93.81 368 LEU A O 1
ATOM 2963 N N . ARG A 1 369 ? 14.820 -14.548 -21.992 1.00 93.75 369 ARG A N 1
ATOM 2964 C CA . ARG A 1 369 ? 16.103 -15.227 -22.260 1.00 93.75 369 ARG A CA 1
ATOM 2965 C C . ARG A 1 369 ? 16.490 -15.135 -23.731 1.00 93.75 369 ARG A C 1
ATOM 2967 O O . ARG A 1 369 ? 17.642 -14.850 -24.028 1.00 93.75 369 ARG A O 1
ATOM 2974 N N . GLN A 1 370 ? 15.532 -15.340 -24.633 1.00 92.00 370 GLN A N 1
ATOM 2975 C CA . GLN A 1 370 ? 15.771 -15.304 -26.071 1.00 92.00 370 GLN A CA 1
ATOM 2976 C C . GLN A 1 370 ? 16.290 -13.935 -26.527 1.00 92.00 370 GLN A C 1
ATOM 2978 O O . GLN A 1 370 ? 17.324 -13.870 -27.179 1.00 92.00 370 GLN A O 1
ATOM 2983 N N . PHE A 1 371 ? 15.599 -12.841 -26.188 1.00 91.69 371 PHE A N 1
ATOM 2984 C CA . PHE A 1 371 ? 15.952 -11.522 -26.733 1.00 91.69 371 PHE A CA 1
ATOM 2985 C C . PHE A 1 371 ? 17.087 -10.834 -25.987 1.00 91.69 371 PHE A C 1
ATOM 2987 O O . PHE A 1 371 ? 17.842 -10.076 -26.587 1.00 91.69 371 PHE A O 1
ATOM 2994 N N . LEU A 1 372 ? 17.200 -11.045 -24.677 1.00 92.50 372 LEU A N 1
ATOM 2995 C CA . LEU A 1 372 ? 18.250 -10.409 -23.887 1.00 92.50 372 LEU A CA 1
ATOM 2996 C C . LEU A 1 372 ? 19.552 -11.224 -23.909 1.00 92.50 372 LEU A C 1
ATOM 2998 O O . LEU A 1 372 ? 20.628 -10.628 -23.838 1.00 92.50 372 LEU A O 1
ATOM 3002 N N . GLY A 1 373 ? 19.468 -12.550 -24.074 1.00 87.75 373 GLY A N 1
ATOM 3003 C CA . GLY A 1 373 ? 20.619 -13.457 -24.072 1.00 87.75 373 GLY A CA 1
ATOM 3004 C C . GLY A 1 373 ? 21.591 -13.242 -25.233 1.00 87.75 373 GLY A C 1
ATOM 3005 O O . GLY A 1 373 ? 22.771 -13.543 -25.087 1.00 87.75 373 GLY A O 1
ATOM 3006 N N . GLU A 1 374 ? 21.142 -12.642 -26.345 1.00 84.38 374 GLU A N 1
ATOM 3007 C CA . GLU A 1 374 ? 22.025 -12.231 -27.451 1.00 84.38 374 GLU A CA 1
ATOM 3008 C C . GLU A 1 374 ? 23.075 -11.200 -27.009 1.00 84.38 374 GLU A C 1
ATOM 3010 O O . GLU A 1 374 ? 24.187 -11.174 -27.531 1.00 84.38 374 GLU A O 1
ATOM 3015 N N . LYS A 1 375 ? 22.724 -10.334 -26.049 1.00 86.62 375 LYS A N 1
ATOM 3016 C CA . LYS A 1 375 ? 23.599 -9.261 -25.563 1.00 86.62 375 LYS A CA 1
ATOM 3017 C C . LYS A 1 375 ? 24.236 -9.579 -24.217 1.00 86.62 375 LYS A C 1
ATOM 3019 O O . LYS A 1 375 ? 25.388 -9.219 -23.986 1.00 86.62 375 LYS A O 1
ATOM 3024 N N . PHE A 1 376 ? 23.478 -10.194 -23.319 1.00 89.12 376 PHE A N 1
ATOM 3025 C CA . PHE A 1 376 ? 23.921 -10.518 -21.971 1.00 89.12 376 PHE A CA 1
ATOM 3026 C C . PHE A 1 376 ? 24.205 -12.019 -21.893 1.00 89.12 376 PHE A C 1
ATOM 3028 O O . PHE A 1 376 ? 23.354 -12.818 -21.501 1.00 89.12 376 PHE A O 1
ATOM 3035 N N . PHE A 1 377 ? 25.411 -12.398 -22.319 1.00 79.62 377 PHE A N 1
ATOM 3036 C CA . PHE A 1 377 ? 25.864 -13.786 -22.281 1.00 79.62 377 PHE A CA 1
ATOM 3037 C C . PHE A 1 377 ? 25.899 -14.288 -20.829 1.00 79.62 377 PHE A C 1
ATOM 3039 O O . PHE A 1 377 ? 26.330 -13.562 -19.937 1.00 79.62 377 PHE A O 1
ATOM 3046 N N . ASN A 1 378 ? 25.430 -15.515 -20.585 1.00 83.81 378 ASN A N 1
ATOM 3047 C CA . ASN A 1 378 ? 25.245 -16.104 -19.247 1.00 83.81 378 ASN A CA 1
ATOM 3048 C C . ASN A 1 378 ? 24.222 -15.394 -18.340 1.00 83.81 378 ASN A C 1
ATOM 3050 O O . ASN A 1 378 ? 24.229 -15.622 -17.126 1.00 83.81 378 ASN A O 1
ATOM 3054 N N . MET A 1 379 ? 23.337 -14.550 -18.888 1.00 89.56 379 MET A N 1
ATOM 3055 C CA . MET A 1 379 ? 22.258 -13.992 -18.076 1.00 89.56 379 MET A CA 1
ATOM 3056 C C . MET A 1 379 ? 21.331 -15.089 -17.564 1.00 89.56 379 MET A C 1
ATOM 3058 O O . MET A 1 379 ? 21.011 -16.051 -18.268 1.00 89.56 379 MET A O 1
ATOM 3062 N N . GLU A 1 380 ? 20.798 -14.868 -16.373 1.00 89.38 380 GLU A N 1
ATOM 3063 C CA . GLU A 1 380 ? 19.764 -15.724 -15.812 1.00 89.38 380 GLU A CA 1
ATOM 3064 C C . GLU A 1 380 ? 18.507 -14.911 -15.541 1.00 89.38 380 GLU A C 1
ATOM 3066 O O . GLU A 1 380 ? 18.562 -13.732 -15.187 1.00 89.38 380 GLU A O 1
ATOM 3071 N N . VAL A 1 381 ? 17.359 -15.558 -15.716 1.00 91.31 381 VAL A N 1
ATOM 3072 C CA . VAL A 1 381 ? 16.044 -14.955 -15.502 1.00 91.31 381 VAL A CA 1
ATOM 3073 C C . VAL A 1 381 ? 15.421 -15.617 -14.287 1.00 91.31 381 VAL A C 1
ATOM 3075 O O . VAL A 1 381 ? 15.077 -16.800 -14.345 1.00 91.31 381 VAL A O 1
ATOM 3078 N N . HIS A 1 382 ? 15.267 -14.835 -13.221 1.00 88.62 382 HIS A N 1
ATOM 3079 C CA . HIS A 1 382 ? 14.753 -15.266 -11.926 1.00 88.62 382 HIS A CA 1
ATOM 3080 C C . HIS A 1 382 ? 13.420 -14.564 -11.641 1.00 88.62 382 HIS A C 1
ATOM 3082 O O . HIS A 1 382 ? 13.421 -13.401 -11.221 1.00 88.62 382 HIS A O 1
ATOM 3088 N N . PRO A 1 383 ? 12.270 -15.207 -11.905 1.00 88.75 383 PRO A N 1
ATOM 3089 C CA . PRO A 1 383 ? 10.980 -14.649 -11.522 1.00 88.75 383 PRO A CA 1
ATOM 3090 C C . PRO A 1 383 ? 10.844 -14.636 -9.994 1.00 88.75 383 PRO A C 1
ATOM 3092 O O . PRO A 1 383 ? 11.359 -15.515 -9.304 1.00 88.75 383 PRO A O 1
ATOM 3095 N N . PHE A 1 384 ? 10.126 -13.656 -9.457 1.00 88.06 384 PHE A N 1
ATOM 3096 C CA . PHE A 1 384 ? 9.821 -13.558 -8.031 1.00 88.06 384 PHE A CA 1
ATOM 3097 C C . PHE A 1 384 ? 8.461 -12.877 -7.802 1.00 88.06 384 PHE A C 1
ATOM 3099 O O . PHE A 1 384 ? 7.693 -12.649 -8.737 1.00 88.06 384 PHE A O 1
ATOM 3106 N N . GLY A 1 385 ? 8.114 -12.606 -6.543 1.00 85.75 385 GLY A N 1
ATOM 3107 C CA . GLY A 1 385 ? 6.910 -11.865 -6.177 1.00 85.75 385 GLY A CA 1
ATOM 3108 C C . GLY A 1 385 ? 5.667 -12.738 -5.982 1.00 85.75 385 GLY A C 1
ATOM 3109 O O . GLY A 1 385 ? 5.739 -13.933 -5.680 1.00 85.75 385 GLY A O 1
ATOM 3110 N N . SER A 1 386 ? 4.486 -12.121 -6.120 1.00 81.25 386 SER A N 1
ATOM 3111 C CA . SER A 1 386 ? 3.194 -12.772 -5.807 1.00 81.25 386 SER A CA 1
ATOM 3112 C C . SER A 1 386 ? 2.950 -14.037 -6.633 1.00 81.25 386 SER A C 1
ATOM 3114 O O . SER A 1 386 ? 2.302 -14.966 -6.165 1.00 81.25 386 SER A O 1
ATOM 3116 N N . THR A 1 387 ? 3.486 -14.075 -7.846 1.00 76.38 387 THR A N 1
ATOM 3117 C CA . THR A 1 387 ? 3.364 -15.205 -8.762 1.00 76.38 387 THR A CA 1
ATOM 3118 C C . THR A 1 387 ? 4.109 -16.441 -8.254 1.00 76.38 387 THR A C 1
ATOM 3120 O O . THR A 1 387 ? 3.521 -17.511 -8.138 1.00 76.38 387 THR A O 1
ATOM 3123 N N . VAL A 1 388 ? 5.384 -16.291 -7.881 1.00 79.44 388 VAL A N 1
ATOM 3124 C CA . VAL A 1 388 ? 6.242 -17.410 -7.439 1.00 79.44 388 VAL A CA 1
ATOM 3125 C C . VAL A 1 388 ? 5.893 -17.890 -6.031 1.00 79.44 388 VAL A C 1
ATOM 3127 O O . VAL A 1 388 ? 6.049 -19.062 -5.707 1.00 79.44 388 VAL A O 1
ATOM 3130 N N . THR A 1 389 ? 5.369 -16.990 -5.204 1.00 83.94 389 THR A N 1
ATOM 3131 C CA . THR A 1 389 ? 4.868 -17.305 -3.856 1.00 83.94 389 THR A CA 1
ATOM 3132 C C . THR A 1 389 ? 3.498 -17.988 -3.860 1.00 83.94 389 THR A C 1
ATOM 3134 O O . THR A 1 389 ? 2.970 -18.287 -2.795 1.00 83.94 389 THR A O 1
ATOM 3137 N N . GLU A 1 390 ? 2.900 -18.205 -5.039 1.00 83.12 390 GLU A N 1
ATOM 3138 C CA . GLU A 1 390 ? 1.549 -18.748 -5.246 1.00 83.12 390 GLU A CA 1
ATOM 3139 C C . GLU A 1 390 ? 0.402 -17.904 -4.639 1.00 83.12 390 GLU A C 1
ATOM 3141 O O . GLU A 1 390 ? -0.771 -18.299 -4.631 1.00 83.12 390 GLU A O 1
ATOM 3146 N N . LEU A 1 391 ? 0.712 -16.687 -4.187 1.00 86.62 391 LEU A N 1
ATOM 3147 C CA . LEU A 1 391 ? -0.243 -15.744 -3.608 1.00 86.62 391 LEU A CA 1
ATOM 3148 C C . LEU A 1 391 ? -0.878 -14.811 -4.656 1.00 86.62 391 LEU A C 1
ATOM 3150 O O . LEU A 1 391 ? -1.690 -13.958 -4.300 1.00 86.62 391 LEU A O 1
ATOM 3154 N N . GLY A 1 392 ? -0.482 -14.887 -5.928 1.00 80.56 392 GLY A N 1
ATOM 3155 C CA . GLY A 1 392 ? -0.996 -14.060 -7.026 1.00 80.56 392 GLY A CA 1
ATOM 3156 C C . GLY A 1 392 ? -2.486 -14.282 -7.295 1.00 80.56 392 GLY A C 1
ATOM 3157 O O . GLY A 1 392 ? -2.981 -15.394 -7.165 1.00 80.56 392 GLY A O 1
ATOM 3158 N N . PHE A 1 393 ? -3.202 -13.218 -7.659 1.00 80.12 393 PHE A N 1
ATOM 3159 C CA . PHE A 1 393 ? -4.537 -13.306 -8.271 1.00 80.12 393 PHE A CA 1
ATOM 3160 C C . PHE A 1 393 ? -4.413 -13.162 -9.792 1.00 80.12 393 PHE A C 1
ATOM 3162 O O . PHE A 1 393 ? -3.346 -12.779 -10.282 1.00 80.12 393 PHE A O 1
ATOM 3169 N N . SER A 1 394 ? -5.479 -13.414 -10.551 1.00 71.94 394 SER A N 1
ATOM 3170 C CA . SER A 1 394 ? -5.404 -13.303 -12.011 1.00 71.94 394 SER A CA 1
ATOM 3171 C C . SER A 1 394 ? -4.912 -11.939 -12.491 1.00 71.94 394 SER A C 1
ATOM 3173 O O . SER A 1 394 ? -5.284 -10.895 -11.954 1.00 71.94 394 SER A O 1
ATOM 3175 N N . ASN A 1 395 ? -4.068 -11.971 -13.525 1.00 65.19 395 ASN A N 1
ATOM 3176 C CA . ASN A 1 395 ? -3.370 -10.811 -14.090 1.00 65.19 395 ASN A CA 1
ATOM 3177 C C . ASN A 1 395 ? -2.413 -10.100 -13.115 1.00 65.19 395 ASN A C 1
ATOM 3179 O O . ASN A 1 395 ? -2.116 -8.924 -13.321 1.00 65.19 395 ASN A O 1
ATOM 3183 N N . SER A 1 396 ? -1.936 -10.779 -12.063 1.00 73.69 396 SER A N 1
ATOM 3184 C CA . SER A 1 396 ? -0.855 -10.238 -11.229 1.00 73.69 396 SER A CA 1
ATOM 3185 C C . SER A 1 396 ? 0.379 -9.938 -12.075 1.00 73.69 396 SER A C 1
ATOM 3187 O O . SER A 1 396 ? 0.725 -10.704 -12.978 1.00 73.69 396 SER A O 1
ATOM 3189 N N . ASP A 1 397 ? 1.044 -8.834 -11.741 1.00 81.00 397 ASP A N 1
ATOM 3190 C CA . ASP A 1 397 ? 2.329 -8.461 -12.323 1.00 81.00 397 ASP A CA 1
ATOM 3191 C C . ASP A 1 397 ? 3.360 -9.587 -12.120 1.00 81.00 397 ASP A C 1
ATOM 3193 O O . ASP A 1 397 ? 3.302 -10.359 -11.155 1.00 81.00 397 ASP A O 1
ATOM 3197 N N . ILE A 1 398 ? 4.316 -9.676 -13.042 1.00 83.44 398 ILE A N 1
ATOM 3198 C CA . ILE A 1 398 ? 5.474 -10.562 -12.926 1.00 83.44 398 ILE A CA 1
ATOM 3199 C C . ILE A 1 398 ? 6.677 -9.718 -12.570 1.00 83.44 398 ILE A C 1
ATOM 3201 O O . ILE A 1 398 ? 7.142 -8.913 -13.378 1.00 83.44 398 ILE A O 1
ATOM 3205 N N . ASP A 1 399 ? 7.216 -9.960 -11.388 1.00 90.00 399 ASP A N 1
ATOM 3206 C CA . ASP A 1 399 ? 8.484 -9.387 -10.985 1.00 90.00 399 ASP A CA 1
ATOM 3207 C C . ASP A 1 399 ? 9.621 -10.308 -11.449 1.00 90.00 399 ASP A C 1
ATOM 3209 O O . ASP A 1 399 ? 9.587 -11.523 -11.237 1.00 90.00 399 ASP A O 1
ATOM 3213 N N . VAL A 1 400 ? 10.627 -9.747 -12.116 1.00 91.62 400 VAL A N 1
ATOM 3214 C CA . VAL A 1 400 ? 11.763 -10.498 -12.666 1.00 91.62 400 VAL A CA 1
ATOM 3215 C C . VAL A 1 400 ? 13.069 -9.854 -12.236 1.00 91.62 400 VAL A C 1
ATOM 3217 O O . VAL A 1 400 ? 13.257 -8.645 -12.372 1.00 91.62 400 VAL A O 1
ATOM 3220 N N . TYR A 1 401 ? 13.989 -10.666 -11.729 1.00 91.56 401 TYR A N 1
ATOM 3221 C CA . TYR A 1 401 ? 15.385 -10.299 -11.562 1.00 91.56 401 TYR A CA 1
ATOM 3222 C C . TYR A 1 401 ? 16.207 -10.886 -12.710 1.00 91.56 401 TYR A C 1
ATOM 3224 O O . TYR A 1 401 ? 16.068 -12.065 -13.044 1.00 91.56 401 TYR A O 1
ATOM 3232 N N . LEU A 1 402 ? 17.066 -10.065 -13.311 1.00 92.06 402 LEU A N 1
ATOM 3233 C CA . LEU A 1 402 ? 18.037 -10.528 -14.299 1.00 92.06 402 LEU A CA 1
ATOM 3234 C C . LEU A 1 402 ? 19.426 -10.583 -13.662 1.00 92.06 402 LEU A C 1
ATOM 3236 O O . LEU A 1 402 ? 19.990 -9.543 -13.314 1.00 92.06 402 LEU A O 1
ATOM 3240 N N . ALA A 1 403 ? 19.973 -11.790 -13.529 1.00 88.06 403 ALA A N 1
ATOM 3241 C CA . ALA A 1 403 ? 21.332 -12.003 -13.040 1.00 88.06 403 ALA A CA 1
ATOM 3242 C C . ALA A 1 403 ? 22.347 -11.895 -14.182 1.00 88.06 403 ALA A C 1
ATOM 3244 O O . ALA A 1 403 ? 22.000 -12.092 -15.347 1.00 88.06 403 ALA A O 1
ATOM 3245 N N . ASN A 1 404 ? 23.607 -11.623 -13.834 1.00 86.00 404 ASN A N 1
ATOM 3246 C CA . ASN A 1 404 ? 24.751 -11.621 -14.757 1.00 86.00 404 ASN A CA 1
ATOM 3247 C C . ASN A 1 404 ? 24.598 -10.663 -15.958 1.00 86.00 404 ASN A C 1
ATOM 3249 O O . ASN A 1 404 ? 25.215 -10.848 -17.001 1.00 86.00 404 ASN A O 1
ATOM 3253 N N . VAL A 1 405 ? 23.782 -9.612 -15.813 1.00 84.56 405 VAL A N 1
ATOM 3254 C CA . VAL A 1 405 ? 23.606 -8.557 -16.831 1.00 84.56 405 VAL A CA 1
ATOM 3255 C C . VAL A 1 405 ? 24.499 -7.336 -16.596 1.00 84.56 405 VAL A C 1
ATOM 3257 O O . VAL A 1 405 ? 24.631 -6.492 -17.481 1.00 84.56 405 VAL A O 1
ATOM 3260 N N . LYS A 1 406 ? 25.095 -7.220 -15.401 1.00 77.38 406 LYS A N 1
ATOM 3261 C CA . LYS A 1 406 ? 25.997 -6.125 -15.029 1.00 77.38 406 LYS A CA 1
ATOM 3262 C C . LYS A 1 406 ? 27.452 -6.492 -15.337 1.00 77.38 406 LYS A C 1
ATOM 3264 O O . LYS A 1 406 ? 27.946 -7.467 -14.774 1.00 77.38 406 LYS A O 1
ATOM 3269 N N . PRO A 1 407 ? 28.164 -5.715 -16.171 1.00 69.25 407 PRO A N 1
ATOM 3270 C CA . PRO A 1 407 ? 29.614 -5.826 -16.287 1.00 69.25 407 PRO A CA 1
ATOM 3271 C C . PRO A 1 407 ? 30.288 -5.381 -14.983 1.00 69.25 407 PRO A C 1
ATOM 3273 O O . PRO A 1 407 ? 29.869 -4.386 -14.393 1.00 69.25 407 PRO A O 1
ATOM 3276 N N . PHE A 1 408 ? 31.386 -6.035 -14.586 1.00 60.41 408 PHE A N 1
ATOM 3277 C CA . PHE A 1 408 ? 32.158 -5.686 -13.378 1.00 60.41 408 PHE A CA 1
ATOM 3278 C C . PHE A 1 408 ? 32.576 -4.202 -13.300 1.00 60.41 408 PHE A C 1
ATOM 3280 O O . PHE A 1 408 ? 32.752 -3.668 -12.211 1.00 60.41 408 PHE A O 1
ATOM 3287 N N . ALA A 1 409 ? 32.707 -3.523 -14.446 1.00 53.59 409 ALA A N 1
ATOM 3288 C CA . ALA A 1 409 ? 33.156 -2.134 -14.549 1.00 53.59 409 ALA A CA 1
ATOM 3289 C C . ALA A 1 409 ? 32.033 -1.069 -14.507 1.00 53.59 409 ALA A C 1
ATOM 3291 O O . ALA A 1 409 ? 32.338 0.120 -14.595 1.00 53.59 409 ALA A O 1
ATOM 3292 N N . GLN A 1 410 ? 30.746 -1.443 -14.416 1.00 60.44 410 GLN A N 1
ATOM 3293 C CA . GLN A 1 410 ? 29.623 -0.492 -14.473 1.00 60.44 410 GLN A CA 1
ATOM 3294 C C . GLN A 1 410 ? 28.750 -0.546 -13.201 1.00 60.44 410 GLN A C 1
ATOM 3296 O O . GLN A 1 410 ? 27.903 -1.431 -13.091 1.00 60.44 410 GLN A O 1
ATOM 3301 N N . PRO A 1 411 ? 28.906 0.406 -12.255 1.00 63.12 411 PRO A N 1
ATOM 3302 C CA . PRO A 1 411 ? 28.176 0.383 -10.982 1.00 63.12 411 PRO A CA 1
ATOM 3303 C C . PRO A 1 411 ? 26.731 0.912 -11.066 1.00 63.12 411 PRO A C 1
ATOM 3305 O O . PRO A 1 411 ? 25.933 0.606 -10.186 1.00 63.12 411 PRO A O 1
ATOM 3308 N N . ASP A 1 412 ? 26.381 1.700 -12.093 1.00 79.69 412 ASP A N 1
ATOM 3309 C CA . ASP A 1 412 ? 25.037 2.284 -12.249 1.00 79.69 412 ASP A CA 1
ATOM 3310 C C . ASP A 1 412 ? 24.094 1.363 -13.045 1.00 79.69 412 ASP A C 1
ATOM 3312 O O . ASP A 1 412 ? 24.397 0.938 -14.164 1.00 79.69 412 ASP A O 1
ATOM 3316 N N . ASP A 1 413 ? 22.910 1.114 -12.487 1.00 84.62 413 ASP A N 1
ATOM 3317 C CA . ASP A 1 413 ? 21.861 0.268 -13.057 1.00 84.62 413 ASP A CA 1
ATOM 3318 C C . ASP A 1 413 ? 21.180 0.912 -14.268 1.00 84.62 413 ASP A C 1
ATOM 3320 O O . ASP A 1 413 ? 20.741 0.232 -15.203 1.00 84.62 413 ASP A O 1
ATOM 3324 N N . ILE A 1 414 ? 21.041 2.242 -14.263 1.00 88.69 414 ILE A N 1
ATOM 3325 C CA . ILE A 1 414 ? 20.161 2.954 -15.196 1.00 88.69 414 ILE A CA 1
ATOM 3326 C C . ILE A 1 414 ? 20.568 2.778 -16.668 1.00 88.69 414 ILE A C 1
ATOM 3328 O O . ILE A 1 414 ? 19.671 2.577 -17.501 1.00 88.69 414 ILE A O 1
ATOM 3332 N N . PRO A 1 415 ? 21.858 2.842 -17.052 1.00 89.31 415 PRO A N 1
ATOM 3333 C CA . PRO A 1 415 ? 22.280 2.590 -18.428 1.00 89.31 415 PRO A CA 1
ATOM 3334 C C . PRO A 1 415 ? 21.900 1.188 -18.918 1.00 89.31 415 PRO A C 1
ATOM 3336 O O . PRO A 1 415 ? 21.373 1.055 -20.025 1.00 89.31 415 PRO A O 1
ATOM 3339 N N . ILE A 1 416 ? 22.088 0.168 -18.079 1.00 89.62 416 ILE A N 1
ATOM 3340 C CA . ILE A 1 416 ? 21.784 -1.230 -18.407 1.00 89.62 416 ILE A CA 1
ATOM 3341 C C . ILE A 1 416 ? 20.268 -1.418 -18.535 1.00 89.62 416 ILE A C 1
ATOM 3343 O O . ILE A 1 416 ? 19.797 -1.981 -19.521 1.00 89.62 416 ILE A O 1
ATOM 3347 N N . LEU A 1 417 ? 19.475 -0.844 -17.624 1.00 90.69 417 LEU A N 1
ATOM 3348 C CA . LEU A 1 417 ? 18.008 -0.854 -17.707 1.00 90.69 417 LEU A CA 1
ATOM 3349 C C . LEU A 1 417 ? 17.489 -0.151 -18.973 1.00 90.69 417 LEU A C 1
ATOM 3351 O O . LEU A 1 417 ? 16.544 -0.617 -19.616 1.00 90.69 417 LEU A O 1
ATOM 3355 N N . ARG A 1 418 ? 18.107 0.965 -19.382 1.00 90.19 418 ARG A N 1
ATOM 3356 C CA . ARG A 1 418 ? 17.779 1.629 -20.657 1.00 90.19 418 ARG A CA 1
ATOM 3357 C C . ARG A 1 418 ? 18.112 0.746 -21.850 1.00 90.19 418 ARG A C 1
ATOM 3359 O O . ARG A 1 418 ? 17.384 0.797 -22.839 1.00 90.19 418 ARG A O 1
ATOM 3366 N N . GLU A 1 419 ? 19.181 -0.033 -21.772 1.00 90.25 419 GLU A N 1
ATOM 3367 C CA . GLU A 1 419 ? 19.574 -0.954 -22.829 1.00 90.25 419 GLU A CA 1
ATOM 3368 C C . GLU A 1 419 ? 18.618 -2.145 -22.932 1.00 90.25 419 GLU A C 1
ATOM 3370 O O . GLU A 1 419 ? 18.083 -2.392 -24.012 1.00 90.25 419 GLU A O 1
ATOM 3375 N N . ILE A 1 420 ? 18.283 -2.780 -21.805 1.00 92.38 420 ILE A N 1
ATOM 3376 C CA . ILE A 1 420 ? 17.240 -3.814 -21.711 1.00 92.38 420 ILE A CA 1
ATOM 3377 C C . ILE A 1 420 ? 15.940 -3.300 -22.333 1.00 92.38 420 ILE A C 1
ATOM 3379 O O . ILE A 1 420 ? 15.390 -3.934 -23.232 1.00 92.38 420 ILE A O 1
ATOM 3383 N N . LYS A 1 421 ? 15.483 -2.098 -21.953 1.00 90.38 421 LYS A N 1
ATOM 3384 C CA . LYS A 1 421 ? 14.295 -1.470 -22.553 1.00 90.38 421 LYS A CA 1
ATOM 3385 C C . LYS A 1 421 ? 14.387 -1.415 -24.084 1.00 90.38 421 LYS A C 1
ATOM 3387 O O . LYS A 1 421 ? 13.399 -1.724 -24.746 1.00 90.38 421 LYS A O 1
ATOM 3392 N N . LYS A 1 422 ? 15.517 -0.983 -24.661 1.00 86.38 422 LYS A N 1
ATOM 3393 C CA . LYS A 1 422 ? 15.670 -0.892 -26.126 1.00 86.38 422 LYS A CA 1
ATOM 3394 C C . LYS A 1 422 ? 15.499 -2.261 -26.779 1.00 86.38 422 LYS A C 1
ATOM 3396 O O . LYS A 1 422 ? 14.757 -2.353 -27.752 1.00 86.38 422 LYS A O 1
ATOM 3401 N N . ILE A 1 423 ? 16.146 -3.293 -26.237 1.00 89.88 423 ILE A N 1
ATOM 3402 C CA . ILE A 1 423 ? 16.073 -4.668 -26.753 1.00 89.88 423 ILE A CA 1
ATOM 3403 C C . ILE A 1 423 ? 14.634 -5.188 -26.686 1.00 89.88 423 ILE A C 1
ATOM 3405 O O . ILE A 1 423 ? 14.093 -5.638 -27.693 1.00 89.88 423 ILE A O 1
ATOM 3409 N N . LEU A 1 424 ? 13.966 -5.018 -25.541 1.00 86.81 424 LEU A N 1
ATOM 3410 C CA . LEU A 1 424 ? 12.574 -5.439 -25.368 1.00 86.81 424 LEU A CA 1
ATOM 3411 C C . LEU A 1 424 ? 11.632 -4.747 -26.361 1.00 86.81 424 LEU A C 1
ATOM 3413 O O . LEU A 1 424 ? 10.770 -5.405 -26.934 1.00 86.81 424 LEU A O 1
ATOM 3417 N N . VAL A 1 425 ? 11.818 -3.451 -26.632 1.00 78.69 425 VAL A N 1
ATOM 3418 C CA . VAL A 1 425 ? 11.020 -2.730 -27.643 1.00 78.69 425 VAL A CA 1
ATOM 3419 C C . VAL A 1 425 ? 11.247 -3.282 -29.057 1.00 78.69 425 VAL A C 1
ATOM 3421 O O . VAL A 1 425 ? 10.299 -3.357 -29.835 1.00 78.69 425 VAL A O 1
ATOM 3424 N N . ARG A 1 426 ? 12.481 -3.672 -29.397 1.00 76.75 426 ARG A N 1
ATOM 3425 C CA . ARG A 1 426 ? 12.855 -4.201 -30.725 1.00 76.75 426 ARG A CA 1
ATOM 3426 C C . ARG A 1 426 ? 12.413 -5.641 -30.946 1.00 76.75 426 ARG A C 1
ATOM 3428 O O . ARG A 1 426 ? 12.179 -6.028 -32.080 1.00 76.75 426 ARG A O 1
ATOM 3435 N N . SER A 1 427 ? 12.247 -6.407 -29.869 1.00 82.69 427 SER A N 1
ATOM 3436 C CA . SER A 1 427 ? 11.777 -7.795 -29.941 1.00 82.69 427 SER A CA 1
ATOM 3437 C C . SER A 1 427 ? 10.380 -7.945 -30.555 1.00 82.69 427 SER A C 1
ATOM 3439 O O . SER A 1 427 ? 10.012 -9.038 -30.970 1.00 82.69 427 SER A O 1
ATOM 3441 N N . HIS A 1 428 ? 9.562 -6.882 -30.547 1.00 79.12 428 HIS A N 1
ATOM 3442 C CA . HIS A 1 428 ? 8.125 -6.925 -30.856 1.00 79.12 428 HIS A CA 1
ATOM 3443 C C . HIS A 1 428 ? 7.303 -7.898 -29.989 1.00 79.12 428 HIS A C 1
ATOM 3445 O O . HIS A 1 428 ? 6.138 -8.154 -30.289 1.00 79.12 428 HIS A O 1
ATOM 3451 N N . ARG A 1 429 ? 7.874 -8.412 -28.892 1.00 78.38 429 ARG A N 1
ATOM 3452 C CA . ARG A 1 429 ? 7.196 -9.287 -27.920 1.00 78.38 429 ARG A CA 1
ATOM 3453 C C . ARG A 1 429 ? 6.786 -8.558 -26.655 1.00 78.38 429 ARG A C 1
ATOM 3455 O O . ARG A 1 429 ? 5.848 -8.976 -25.982 1.00 78.38 429 ARG A O 1
ATOM 3462 N N . PHE A 1 430 ? 7.421 -7.424 -26.383 1.00 79.06 430 PHE A N 1
ATOM 3463 C CA . PHE A 1 430 ? 7.122 -6.570 -25.244 1.00 79.06 430 PHE A CA 1
ATOM 3464 C C . PHE A 1 430 ? 6.701 -5.173 -25.714 1.00 79.06 430 PHE A C 1
ATOM 3466 O O . PHE A 1 430 ? 7.286 -4.592 -26.628 1.00 79.06 430 PHE A O 1
ATOM 3473 N N . GLY A 1 431 ? 5.666 -4.630 -25.080 1.00 64.56 431 GLY A N 1
ATOM 3474 C CA . GLY A 1 431 ? 5.128 -3.296 -25.311 1.00 64.56 431 GLY A CA 1
ATOM 3475 C C . GLY A 1 431 ? 5.146 -2.448 -24.045 1.00 64.56 431 GLY A C 1
ATOM 3476 O O . GLY A 1 431 ? 5.428 -2.929 -22.951 1.00 64.56 431 GLY A O 1
ATOM 3477 N N . CYS A 1 432 ? 4.839 -1.157 -24.190 1.00 75.69 432 CYS A N 1
ATOM 3478 C CA . CYS A 1 432 ? 4.783 -0.211 -23.068 1.00 75.69 432 CYS A CA 1
ATOM 3479 C C . CYS A 1 432 ? 6.056 -0.196 -22.196 1.00 75.69 432 CYS A C 1
ATOM 3481 O O . CYS A 1 432 ? 5.968 0.038 -20.996 1.00 75.69 432 CYS A O 1
ATOM 3483 N N . CYS A 1 433 ? 7.235 -0.428 -22.781 1.00 75.19 433 CYS A N 1
ATOM 3484 C CA . CYS A 1 433 ? 8.483 -0.519 -22.027 1.00 75.19 433 CYS A CA 1
ATOM 3485 C C . CYS A 1 433 ? 8.984 0.869 -21.587 1.00 75.19 433 CYS A C 1
ATOM 3487 O O . CYS A 1 433 ? 9.253 1.738 -22.425 1.00 75.19 433 CYS A O 1
ATOM 3489 N N . PHE A 1 434 ? 9.196 1.085 -20.290 1.00 77.06 434 PHE A N 1
ATOM 3490 C CA . PHE A 1 434 ? 9.838 2.289 -19.755 1.00 77.06 434 PHE A CA 1
ATOM 3491 C C . PHE A 1 434 ? 10.653 1.996 -18.494 1.00 77.06 434 PHE A C 1
ATOM 3493 O O . PHE A 1 434 ? 10.369 1.068 -17.749 1.00 77.06 434 PHE A O 1
ATOM 3500 N N . VAL A 1 435 ? 11.683 2.810 -18.263 1.00 81.81 435 VAL A N 1
ATOM 3501 C CA . VAL A 1 435 ? 12.528 2.727 -17.064 1.00 81.81 435 VAL A CA 1
ATOM 3502 C C . VAL A 1 435 ? 11.918 3.601 -15.971 1.00 81.81 435 VAL A C 1
ATOM 3504 O O . VAL A 1 435 ? 11.515 4.734 -16.252 1.00 81.81 435 VAL A O 1
ATOM 3507 N N . ILE A 1 436 ? 11.896 3.102 -14.738 1.00 79.31 436 ILE A N 1
ATOM 3508 C CA . ILE A 1 436 ? 11.546 3.837 -13.521 1.00 79.31 436 ILE A CA 1
ATOM 3509 C C . ILE A 1 436 ? 12.843 4.037 -12.721 1.00 79.31 436 ILE A C 1
ATOM 3511 O O . ILE A 1 436 ? 13.218 3.168 -11.939 1.00 79.31 436 ILE A O 1
ATOM 3515 N N . PRO A 1 437 ? 13.565 5.152 -12.938 1.00 77.00 437 PRO A N 1
ATOM 3516 C CA . PRO A 1 437 ? 14.898 5.338 -12.367 1.00 77.00 437 PRO A CA 1
ATOM 3517 C C . PRO A 1 437 ? 14.889 5.857 -10.925 1.00 77.00 437 PRO A C 1
ATOM 3519 O O . PRO A 1 437 ? 15.895 5.768 -10.244 1.00 77.00 437 PRO A O 1
ATOM 3522 N N . SER A 1 438 ? 13.782 6.450 -10.473 1.00 72.81 438 SER A N 1
ATOM 3523 C CA . SER A 1 438 ? 13.688 7.159 -9.189 1.00 72.81 438 SER A CA 1
ATOM 3524 C C . SER A 1 438 ? 13.114 6.309 -8.049 1.00 72.81 438 SER A C 1
ATOM 3526 O O . SER A 1 438 ? 12.717 6.861 -7.028 1.00 72.81 438 SER A O 1
ATOM 3528 N N . ALA A 1 439 ? 12.957 5.002 -8.256 1.00 69.69 439 ALA A N 1
ATOM 3529 C CA . ALA A 1 439 ? 12.512 4.073 -7.221 1.00 69.69 439 ALA A CA 1
ATOM 3530 C C . ALA A 1 439 ? 13.719 3.551 -6.427 1.00 69.69 439 ALA A C 1
ATOM 3532 O O . ALA A 1 439 ? 14.820 3.500 -6.966 1.00 69.69 439 ALA A O 1
ATOM 3533 N N . ASN A 1 440 ? 13.499 3.110 -5.182 1.00 71.31 440 ASN A N 1
ATOM 3534 C CA . ASN A 1 440 ? 14.558 2.547 -4.325 1.00 71.31 440 ASN A CA 1
ATOM 3535 C C . ASN A 1 440 ? 15.291 1.368 -4.988 1.00 71.31 440 ASN A C 1
ATOM 3537 O O . ASN A 1 440 ? 16.481 1.178 -4.776 1.00 71.31 440 ASN A O 1
ATOM 3541 N N . VAL A 1 441 ? 14.576 0.596 -5.811 1.00 78.88 441 VAL A N 1
ATOM 3542 C CA . VAL A 1 441 ? 15.163 -0.359 -6.752 1.00 78.88 441 VAL A CA 1
ATOM 3543 C C . VAL A 1 441 ? 14.734 0.076 -8.153 1.00 78.88 441 VAL A C 1
ATOM 3545 O O . VAL A 1 441 ? 13.540 0.005 -8.461 1.00 78.88 441 VAL A O 1
ATOM 3548 N N . PRO A 1 442 ? 15.654 0.572 -8.994 1.00 85.00 442 PRO A N 1
ATOM 3549 C CA . PRO A 1 442 ? 15.329 0.932 -10.365 1.00 85.00 442 PRO A CA 1
ATOM 3550 C C . PRO A 1 442 ? 14.877 -0.280 -11.186 1.00 85.00 442 PRO A C 1
ATOM 3552 O O . PRO A 1 442 ? 15.488 -1.348 -11.127 1.00 85.00 442 PRO A O 1
ATOM 3555 N N . ILE A 1 443 ? 13.817 -0.106 -11.980 1.00 90.31 443 ILE A N 1
ATOM 3556 C CA . ILE A 1 443 ? 13.222 -1.190 -12.780 1.00 90.31 443 ILE A CA 1
ATOM 3557 C C . ILE A 1 443 ? 12.899 -0.766 -14.217 1.00 90.31 443 ILE A C 1
ATOM 3559 O O . ILE A 1 443 ? 12.711 0.418 -14.513 1.00 90.31 443 ILE A O 1
ATOM 3563 N N . VAL A 1 444 ? 12.779 -1.743 -15.114 1.00 90.62 444 VAL A N 1
ATOM 3564 C CA . VAL A 1 444 ? 12.084 -1.627 -16.402 1.00 90.62 444 VAL A CA 1
ATOM 3565 C C . VAL A 1 444 ? 10.686 -2.203 -16.238 1.00 90.62 444 VAL A C 1
ATOM 3567 O O . VAL A 1 444 ? 10.535 -3.391 -15.980 1.00 90.62 444 VAL A O 1
ATOM 3570 N N . ARG A 1 445 ? 9.662 -1.380 -16.453 1.00 87.56 445 ARG A N 1
ATOM 3571 C CA . ARG A 1 445 ? 8.276 -1.841 -16.553 1.00 87.56 445 ARG A CA 1
ATOM 3572 C C . ARG A 1 445 ? 7.903 -2.041 -18.014 1.00 87.56 445 ARG A C 1
ATOM 3574 O O . ARG A 1 445 ? 8.185 -1.169 -18.839 1.00 87.56 445 ARG A O 1
ATOM 3581 N N . CYS A 1 446 ? 7.274 -3.162 -18.342 1.00 79.94 446 CYS A N 1
ATOM 3582 C CA . CYS A 1 446 ? 6.793 -3.487 -19.686 1.00 79.94 446 CYS A CA 1
ATOM 3583 C C . CYS A 1 446 ? 5.565 -4.407 -19.639 1.00 79.94 446 CYS A C 1
ATOM 3585 O O . CYS A 1 446 ? 5.139 -4.829 -18.571 1.00 79.94 446 CYS A O 1
ATOM 3587 N N . VAL A 1 447 ? 4.963 -4.689 -20.792 1.00 79.94 447 VAL A N 1
ATOM 3588 C CA . VAL A 1 447 ? 3.846 -5.633 -20.940 1.00 79.94 447 VAL A CA 1
ATOM 3589 C C . VAL A 1 447 ? 4.228 -6.657 -21.993 1.00 79.94 447 VAL A C 1
ATOM 3591 O O . VAL A 1 447 ? 4.583 -6.277 -23.109 1.00 79.94 447 VAL A O 1
ATOM 3594 N N . HIS A 1 448 ? 4.137 -7.941 -21.674 1.00 82.38 448 HIS A N 1
ATOM 3595 C CA . HIS A 1 448 ? 4.333 -8.991 -22.663 1.00 82.38 448 HIS A CA 1
ATOM 3596 C C . HIS A 1 448 ? 3.098 -9.083 -23.569 1.00 82.38 448 HIS A C 1
ATOM 3598 O O . HIS A 1 448 ? 1.989 -9.338 -23.108 1.00 82.38 448 HIS A O 1
ATOM 3604 N N . LEU A 1 449 ? 3.267 -8.839 -24.868 1.00 71.19 449 LEU A N 1
ATOM 3605 C CA . LEU A 1 449 ? 2.160 -8.583 -25.796 1.00 71.19 449 LEU A CA 1
ATOM 3606 C C . LEU A 1 449 ? 1.288 -9.811 -26.057 1.00 71.19 449 LEU A C 1
ATOM 3608 O O . LEU A 1 449 ? 0.090 -9.662 -26.277 1.00 71.19 449 LEU A O 1
ATOM 3612 N N . LYS A 1 450 ? 1.873 -11.014 -26.024 1.00 76.38 450 LYS A N 1
ATOM 3613 C CA . LYS A 1 450 ? 1.134 -12.258 -26.277 1.00 76.38 450 LYS A CA 1
ATOM 3614 C C . LYS A 1 450 ? 0.267 -12.676 -25.088 1.00 76.38 450 LYS A C 1
ATOM 3616 O O . LYS A 1 450 ? -0.828 -13.181 -25.297 1.00 76.38 450 LYS A O 1
ATOM 3621 N N . THR A 1 451 ? 0.747 -12.477 -23.861 1.00 76.69 451 THR A N 1
ATOM 3622 C CA . THR A 1 451 ? 0.013 -12.869 -22.641 1.00 76.69 451 THR A CA 1
ATOM 3623 C C . THR A 1 451 ? -0.795 -11.718 -22.044 1.00 76.69 451 THR A C 1
ATOM 3625 O O . THR A 1 451 ? -1.702 -11.955 -21.258 1.00 76.69 451 THR A O 1
ATOM 3628 N N . GLY A 1 452 ? -0.465 -10.469 -22.383 1.00 72.69 452 GLY A N 1
ATOM 3629 C CA . GLY A 1 452 ? -1.063 -9.270 -21.797 1.00 72.69 452 GLY A CA 1
ATOM 3630 C C . GLY A 1 452 ? -0.584 -8.946 -20.377 1.00 72.69 452 GLY A C 1
ATOM 3631 O O . GLY A 1 452 ? -1.070 -7.981 -19.792 1.00 72.69 452 GLY A O 1
ATOM 3632 N N . ILE A 1 453 ? 0.361 -9.714 -19.822 1.00 76.00 453 ILE A N 1
ATOM 3633 C CA . ILE A 1 453 ? 0.807 -9.575 -18.428 1.00 76.00 453 ILE A CA 1
ATOM 3634 C C . ILE A 1 453 ? 1.864 -8.470 -18.301 1.00 76.00 453 ILE A C 1
ATOM 3636 O O . ILE A 1 453 ? 2.785 -8.368 -19.119 1.00 76.00 453 ILE A O 1
ATOM 3640 N N . GLN A 1 454 ? 1.740 -7.641 -17.261 1.00 82.25 454 GLN A N 1
ATOM 3641 C CA . GLN A 1 454 ? 2.733 -6.625 -16.914 1.00 82.25 454 GLN A CA 1
ATOM 3642 C C . GLN A 1 454 ? 3.958 -7.270 -16.252 1.00 82.25 454 GLN A C 1
ATOM 3644 O O . GLN A 1 454 ? 3.828 -8.158 -15.417 1.00 82.25 454 GLN A O 1
ATOM 3649 N N . CYS A 1 455 ? 5.148 -6.809 -16.625 1.00 85.00 455 CYS A N 1
ATOM 3650 C CA . CYS A 1 455 ? 6.423 -7.286 -16.108 1.00 85.00 455 CYS A CA 1
ATOM 3651 C C . CYS A 1 455 ? 7.232 -6.119 -15.525 1.00 85.00 455 CYS A C 1
ATOM 3653 O O . CYS A 1 455 ? 7.455 -5.118 -16.218 1.00 85.00 455 CYS A O 1
ATOM 3655 N N . ASP A 1 456 ? 7.718 -6.290 -14.299 1.00 90.88 456 ASP A N 1
ATOM 3656 C CA . ASP A 1 456 ? 8.608 -5.376 -13.589 1.00 90.88 456 ASP A CA 1
ATOM 3657 C C . ASP A 1 456 ? 9.991 -6.034 -13.457 1.00 90.88 456 ASP A C 1
ATOM 3659 O O . ASP A 1 456 ? 10.181 -7.014 -12.742 1.00 90.88 456 ASP A O 1
ATOM 3663 N N . ILE A 1 457 ? 10.971 -5.519 -14.198 1.00 92.44 457 ILE A N 1
ATOM 3664 C CA . ILE A 1 457 ? 12.288 -6.141 -14.368 1.00 92.44 457 ILE A CA 1
ATOM 3665 C C . ILE A 1 457 ? 13.341 -5.322 -13.625 1.00 92.44 457 ILE A C 1
ATOM 3667 O O . ILE A 1 457 ? 13.553 -4.152 -13.948 1.00 92.44 457 ILE A O 1
ATOM 3671 N N . ASN A 1 458 ? 14.045 -5.935 -12.679 1.00 90.81 458 ASN A N 1
ATOM 3672 C CA . ASN A 1 458 ? 15.147 -5.320 -11.944 1.00 90.81 458 ASN A CA 1
ATOM 3673 C C . ASN A 1 458 ? 16.467 -6.076 -12.172 1.00 90.81 458 ASN A C 1
ATOM 3675 O O . ASN A 1 458 ? 16.470 -7.248 -12.542 1.00 90.81 458 ASN A O 1
ATOM 3679 N N . ILE A 1 459 ? 17.588 -5.388 -11.959 1.00 89.00 459 ILE A N 1
ATOM 3680 C CA . ILE A 1 459 ? 18.942 -5.943 -12.146 1.00 89.00 459 ILE A CA 1
ATOM 3681 C C . ILE A 1 459 ? 19.837 -5.735 -10.922 1.00 89.00 459 ILE A C 1
ATOM 3683 O O . ILE A 1 459 ? 21.015 -6.084 -10.951 1.00 89.00 459 ILE A O 1
ATOM 3687 N N . ASN A 1 460 ? 19.308 -5.106 -9.868 1.00 81.56 460 ASN A N 1
ATOM 3688 C CA . ASN A 1 460 ? 20.132 -4.615 -8.774 1.00 81.56 460 ASN A CA 1
ATOM 3689 C C . ASN A 1 460 ? 20.550 -5.745 -7.832 1.00 81.56 460 ASN A C 1
ATOM 3691 O O . ASN A 1 460 ? 21.737 -6.012 -7.664 1.00 81.56 460 ASN A O 1
ATOM 3695 N N . ASN A 1 461 ? 19.570 -6.430 -7.238 1.00 75.25 461 ASN A N 1
ATOM 3696 C CA . ASN A 1 461 ? 19.824 -7.474 -6.257 1.00 75.25 461 ASN A CA 1
ATOM 3697 C C . ASN A 1 461 ? 18.788 -8.603 -6.324 1.00 75.25 461 ASN A C 1
ATOM 3699 O O . ASN A 1 461 ? 17.668 -8.432 -6.802 1.00 75.25 461 ASN A O 1
ATOM 3703 N N . MET A 1 462 ? 19.188 -9.762 -5.804 1.00 83.00 462 MET A N 1
ATOM 3704 C CA . MET A 1 462 ? 18.356 -10.964 -5.715 1.00 83.00 462 MET A CA 1
ATOM 3705 C C . MET A 1 462 ? 17.454 -10.986 -4.477 1.00 83.00 462 MET A C 1
ATOM 3707 O O . MET A 1 462 ? 16.776 -11.983 -4.249 1.00 83.00 462 MET A O 1
ATOM 3711 N N . LEU A 1 463 ? 17.400 -9.912 -3.679 1.00 83.19 463 LEU A N 1
ATOM 3712 C CA . LEU A 1 463 ? 16.666 -9.913 -2.409 1.00 83.19 463 LEU A CA 1
ATOM 3713 C C . LEU A 1 463 ? 15.190 -10.280 -2.615 1.00 83.19 463 LEU A C 1
ATOM 3715 O O . LEU A 1 463 ? 14.634 -11.076 -1.866 1.00 83.19 463 LEU A O 1
ATOM 3719 N N . GLY A 1 464 ? 14.568 -9.763 -3.681 1.00 86.75 464 GLY A N 1
ATOM 3720 C CA . GLY A 1 464 ? 13.194 -10.119 -4.049 1.00 86.75 464 GLY A CA 1
ATOM 3721 C C . GLY A 1 464 ? 13.009 -11.607 -4.369 1.00 86.75 464 GLY A C 1
ATOM 3722 O O . GLY A 1 464 ? 11.981 -12.180 -4.005 1.00 86.75 464 GLY A O 1
ATOM 3723 N N . VAL A 1 465 ? 14.009 -12.239 -4.992 1.00 85.88 465 VAL A N 1
ATOM 3724 C CA . VAL A 1 465 ? 14.022 -13.676 -5.311 1.00 85.88 465 VAL A CA 1
ATOM 3725 C C . VAL A 1 465 ? 14.100 -14.490 -4.024 1.00 85.88 465 VAL A C 1
ATOM 3727 O O . VAL A 1 465 ? 13.213 -15.300 -3.769 1.00 85.88 465 VAL A O 1
ATOM 3730 N N . PHE A 1 466 ? 15.077 -14.205 -3.159 1.00 85.69 466 PHE A N 1
ATOM 3731 C CA . PHE A 1 466 ? 15.267 -14.942 -1.906 1.00 85.69 466 PHE A CA 1
ATOM 3732 C C . PHE A 1 466 ? 14.093 -14.776 -0.938 1.00 85.69 466 PHE A C 1
ATOM 3734 O O . PHE A 1 466 ? 13.619 -15.762 -0.379 1.00 85.69 466 PHE A O 1
ATOM 3741 N N . ASN A 1 467 ? 13.547 -13.563 -0.807 1.00 89.38 467 ASN A N 1
ATOM 3742 C CA . ASN A 1 467 ? 12.339 -13.326 -0.015 1.00 89.38 467 ASN A CA 1
ATOM 3743 C C . ASN A 1 467 ? 11.136 -14.106 -0.564 1.00 89.38 467 ASN A C 1
ATOM 3745 O O . ASN A 1 467 ? 10.327 -14.625 0.202 1.00 89.38 467 ASN A O 1
ATOM 3749 N N . SER A 1 468 ? 11.016 -14.225 -1.888 1.00 89.62 468 SER A N 1
ATOM 3750 C CA . SER A 1 468 ? 9.934 -15.001 -2.506 1.00 89.62 468 SER A CA 1
ATOM 3751 C C . SER A 1 468 ? 10.117 -16.504 -2.311 1.00 89.62 468 SER A C 1
ATOM 3753 O O . SER A 1 468 ? 9.134 -17.207 -2.087 1.00 89.62 468 SER A O 1
ATOM 3755 N N . GLU A 1 469 ? 11.350 -17.009 -2.346 1.00 86.62 469 GLU A N 1
ATOM 3756 C CA . GLU A 1 469 ? 11.645 -18.405 -2.012 1.00 86.62 469 GLU A CA 1
ATOM 3757 C C . GLU A 1 469 ? 11.332 -18.727 -0.551 1.00 86.62 469 GLU A C 1
ATOM 3759 O O . GLU A 1 469 ? 10.693 -19.744 -0.284 1.00 86.62 469 GLU A O 1
ATOM 3764 N N . LEU A 1 470 ? 11.696 -17.836 0.374 1.00 88.38 470 LEU A N 1
ATOM 3765 C CA . LEU A 1 470 ? 11.374 -17.968 1.792 1.00 88.38 470 LEU A CA 1
ATOM 3766 C C . LEU A 1 470 ? 9.856 -17.984 2.030 1.00 88.38 470 LEU A C 1
ATOM 3768 O O . LEU A 1 470 ? 9.342 -18.857 2.726 1.00 88.38 470 LEU A O 1
ATOM 3772 N N . ILE A 1 471 ? 9.113 -17.056 1.417 1.00 92.69 471 ILE A N 1
ATOM 3773 C CA . ILE A 1 471 ? 7.646 -17.051 1.503 1.00 92.69 471 ILE A CA 1
ATOM 3774 C C . ILE A 1 471 ? 7.082 -18.354 0.931 1.00 92.69 471 ILE A C 1
ATOM 3776 O O . ILE A 1 471 ? 6.222 -18.963 1.559 1.00 92.69 471 ILE A O 1
ATOM 3780 N N . ARG A 1 472 ? 7.563 -18.805 -0.234 1.00 87.94 472 ARG A N 1
ATOM 3781 C CA . ARG A 1 472 ? 7.117 -20.058 -0.858 1.00 87.94 472 ARG A CA 1
ATOM 3782 C C . ARG A 1 472 ? 7.357 -21.259 0.056 1.00 87.94 472 ARG A C 1
ATOM 3784 O O . ARG A 1 472 ? 6.475 -22.105 0.155 1.00 87.94 472 ARG A O 1
ATOM 3791 N N . TYR A 1 473 ? 8.498 -21.310 0.746 1.00 88.50 473 TYR A N 1
ATOM 3792 C CA . TYR A 1 473 ? 8.766 -22.326 1.761 1.00 88.50 473 TYR A CA 1
ATOM 3793 C C . TYR A 1 473 ? 7.679 -22.318 2.845 1.00 88.50 473 TYR A C 1
ATOM 3795 O O . TYR A 1 473 ? 7.016 -23.337 3.029 1.00 88.50 473 TYR A O 1
ATOM 3803 N N . TYR A 1 474 ? 7.401 -21.172 3.474 1.00 91.56 474 TYR A N 1
ATOM 3804 C CA . TYR A 1 474 ? 6.359 -21.083 4.504 1.00 91.56 474 TYR A CA 1
ATOM 3805 C C . TYR A 1 474 ? 4.961 -21.441 3.987 1.00 91.56 474 TYR A C 1
ATOM 3807 O O . TYR A 1 474 ? 4.235 -22.173 4.654 1.00 91.56 474 TYR A O 1
ATOM 3815 N N . MET A 1 475 ? 4.587 -20.979 2.789 1.00 92.06 475 MET A N 1
ATOM 3816 C CA . MET A 1 475 ? 3.293 -21.314 2.178 1.00 92.06 475 MET A CA 1
ATOM 3817 C C . MET A 1 475 ? 3.162 -22.814 1.866 1.00 92.06 475 MET A C 1
ATOM 3819 O O . MET A 1 475 ? 2.045 -23.315 1.791 1.00 92.06 475 MET A O 1
ATOM 3823 N N . SER A 1 476 ? 4.281 -23.527 1.691 1.00 87.88 476 SER A N 1
ATOM 3824 C CA . SER A 1 476 ? 4.303 -24.968 1.406 1.00 87.88 476 SER A CA 1
ATOM 3825 C C . SER A 1 476 ? 4.257 -25.867 2.645 1.00 87.88 476 SER A C 1
ATOM 3827 O O . SER A 1 476 ? 4.101 -27.076 2.492 1.00 87.88 476 SER A O 1
ATOM 3829 N N . ILE A 1 477 ? 4.380 -25.304 3.856 1.00 88.69 477 ILE A N 1
ATOM 3830 C CA . ILE A 1 477 ? 4.373 -26.076 5.111 1.00 88.69 477 ILE A CA 1
ATOM 3831 C C . ILE A 1 477 ? 3.026 -26.780 5.324 1.00 88.69 477 ILE A C 1
ATOM 3833 O O . ILE A 1 477 ? 2.997 -27.957 5.674 1.00 88.69 477 ILE A O 1
ATOM 3837 N N . ASP A 1 478 ? 1.917 -26.070 5.110 1.00 90.56 478 ASP A N 1
ATOM 3838 C CA . ASP A 1 478 ? 0.557 -26.606 5.221 1.00 90.56 478 ASP A CA 1
ATOM 3839 C C . ASP A 1 478 ? -0.369 -25.846 4.253 1.00 90.56 478 ASP A C 1
ATOM 3841 O O . ASP A 1 478 ? -0.296 -24.612 4.201 1.00 90.56 478 ASP A O 1
ATOM 3845 N N . PRO A 1 479 ? -1.267 -26.523 3.507 1.00 90.75 479 PRO A N 1
ATOM 3846 C CA . PRO A 1 479 ? -2.207 -25.859 2.601 1.00 90.75 479 PRO A CA 1
ATOM 3847 C C . PRO A 1 479 ? -3.006 -24.718 3.251 1.00 90.75 479 PRO A C 1
ATOM 3849 O O . PRO A 1 479 ? -3.236 -23.687 2.614 1.00 90.75 479 PRO A O 1
ATOM 3852 N N . LYS A 1 480 ? -3.374 -24.851 4.533 1.00 93.94 480 LYS A N 1
ATOM 3853 C CA . LYS A 1 480 ? -4.147 -23.843 5.274 1.00 93.94 480 LYS A CA 1
ATOM 3854 C C . LYS A 1 480 ? -3.379 -22.534 5.458 1.00 93.94 480 LYS A C 1
ATOM 3856 O O . LYS A 1 480 ? -3.995 -21.473 5.489 1.00 93.94 480 LYS A O 1
ATOM 3861 N N . VAL A 1 481 ? -2.043 -22.572 5.511 1.00 94.94 481 VAL A N 1
ATOM 3862 C CA . VAL A 1 481 ? -1.195 -21.367 5.604 1.00 94.94 481 VAL A CA 1
ATOM 3863 C C . VAL A 1 481 ? -1.372 -20.506 4.357 1.00 94.94 481 VAL A C 1
ATOM 3865 O O . VAL A 1 481 ? -1.656 -19.310 4.450 1.00 94.94 481 VAL A O 1
ATOM 3868 N N . GLN A 1 482 ? -1.270 -21.122 3.179 1.00 93.81 482 GLN A N 1
ATOM 3869 C CA . GLN A 1 482 ? -1.486 -20.435 1.910 1.00 93.81 482 GLN A CA 1
ATOM 3870 C C . GLN A 1 482 ? -2.925 -19.917 1.788 1.00 93.81 482 GLN A C 1
ATOM 3872 O O . GLN A 1 482 ? -3.140 -18.767 1.397 1.00 93.81 482 GLN A O 1
ATOM 3877 N N . GLN A 1 483 ? -3.911 -20.752 2.120 1.00 95.50 483 GLN A N 1
ATOM 3878 C CA . GLN A 1 483 ? -5.329 -20.401 2.039 1.00 95.50 483 GLN A CA 1
ATOM 3879 C C . GLN A 1 483 ? -5.667 -19.207 2.950 1.00 95.50 483 GLN A C 1
ATOM 3881 O O . GLN A 1 483 ? -6.276 -18.239 2.488 1.00 95.50 483 GLN A O 1
ATOM 3886 N N . ALA A 1 484 ? -5.194 -19.211 4.201 1.00 97.06 484 ALA A N 1
ATOM 3887 C CA . ALA A 1 484 ? -5.418 -18.126 5.154 1.00 97.06 484 ALA A CA 1
ATOM 3888 C C . ALA A 1 484 ? -4.761 -16.828 4.671 1.00 97.06 484 ALA A C 1
ATOM 3890 O O . ALA A 1 484 ? -5.387 -15.764 4.684 1.00 97.06 484 ALA A O 1
ATOM 3891 N N . MET A 1 485 ? -3.533 -16.907 4.147 1.00 95.75 485 MET A N 1
ATOM 3892 C CA . MET A 1 485 ? -2.861 -15.744 3.572 1.00 95.75 485 MET A CA 1
ATOM 3893 C C . MET A 1 485 ? -3.620 -15.180 2.362 1.00 95.75 485 MET A C 1
ATOM 3895 O O . MET A 1 485 ? -3.679 -13.963 2.203 1.00 95.75 485 MET A O 1
ATOM 3899 N N . LEU A 1 486 ? -4.235 -16.014 1.514 1.00 94.00 486 LEU A N 1
ATOM 3900 C CA . LEU A 1 486 ? -5.065 -15.548 0.393 1.00 94.00 486 LEU A CA 1
ATOM 3901 C C . LEU A 1 486 ? -6.319 -14.804 0.875 1.00 94.00 486 LEU A C 1
ATOM 3903 O O . LEU A 1 486 ? -6.616 -13.732 0.335 1.00 94.00 486 LEU A O 1
ATOM 3907 N N . VAL A 1 487 ? -7.000 -15.314 1.910 1.00 95.62 487 VAL A N 1
ATOM 3908 C CA . VAL A 1 487 ? -8.136 -14.635 2.565 1.00 95.62 487 VAL A CA 1
ATOM 3909 C C . VAL A 1 487 ? -7.705 -13.265 3.082 1.00 95.62 487 VAL A C 1
ATOM 3911 O O . VAL A 1 487 ? -8.258 -12.244 2.668 1.00 95.62 487 VAL A O 1
ATOM 3914 N N . LEU A 1 488 ? -6.658 -13.215 3.910 1.00 95.81 488 LEU A N 1
ATOM 3915 C CA . LEU A 1 488 ? -6.137 -11.971 4.485 1.00 95.81 488 LEU A CA 1
ATOM 3916 C C . LEU A 1 488 ? -5.640 -11.005 3.400 1.00 95.81 488 LEU A C 1
ATOM 3918 O O . LEU A 1 488 ? -5.857 -9.792 3.471 1.00 95.81 488 LEU A O 1
ATOM 3922 N N . LYS A 1 489 ? -5.011 -11.526 2.339 1.00 91.69 489 LYS A N 1
ATOM 3923 C CA . LYS A 1 489 ? -4.531 -10.728 1.208 1.00 91.69 489 LYS A CA 1
ATOM 3924 C C . LYS A 1 489 ? -5.685 -10.045 0.483 1.00 91.69 489 LYS A C 1
ATOM 3926 O O . LYS A 1 489 ? -5.529 -8.867 0.133 1.00 91.69 489 LYS A O 1
ATOM 3931 N N . TYR A 1 490 ? -6.783 -10.760 0.233 1.00 90.50 490 TYR A N 1
ATOM 3932 C CA . TYR A 1 490 ? -7.949 -10.228 -0.469 1.00 90.50 490 TYR A CA 1
ATOM 3933 C C . TYR A 1 490 ? -8.777 -9.294 0.418 1.00 90.50 490 TYR A C 1
ATOM 3935 O O . TYR A 1 490 ? -9.127 -8.198 -0.018 1.00 90.50 490 TYR A O 1
ATOM 3943 N N . TRP A 1 491 ? -8.967 -9.644 1.690 1.00 92.38 491 TRP A N 1
ATOM 3944 C CA . TRP A 1 491 ? -9.537 -8.762 2.710 1.00 92.38 491 TRP A CA 1
ATOM 3945 C C . TRP A 1 491 ? -8.811 -7.412 2.768 1.00 92.38 491 TRP A C 1
ATOM 3947 O O . TRP A 1 491 ? -9.426 -6.349 2.656 1.00 92.38 491 TRP A O 1
ATOM 3957 N N . ALA A 1 492 ? -7.476 -7.441 2.819 1.00 89.75 492 ALA A N 1
ATOM 3958 C CA . ALA A 1 492 ? -6.672 -6.226 2.854 1.00 89.75 492 ALA A CA 1
ATOM 3959 C C . ALA A 1 492 ? -6.812 -5.378 1.573 1.00 89.75 492 ALA A C 1
ATOM 3961 O O . ALA A 1 492 ? -6.688 -4.151 1.622 1.00 89.75 492 ALA A O 1
ATOM 3962 N N . LYS A 1 493 ? -7.071 -6.019 0.421 1.00 84.00 493 LYS A N 1
ATOM 3963 C CA . LYS A 1 493 ? -7.369 -5.334 -0.846 1.00 84.00 493 LYS A CA 1
ATOM 3964 C C . LYS A 1 493 ? -8.727 -4.627 -0.772 1.00 84.00 493 LYS A C 1
ATOM 3966 O O . LYS A 1 493 ? -8.773 -3.431 -1.043 1.00 84.00 493 LYS A O 1
ATOM 3971 N N . CYS A 1 494 ? -9.784 -5.328 -0.357 1.00 82.94 494 CYS A N 1
ATOM 3972 C CA . CYS A 1 494 ? -11.152 -4.791 -0.281 1.00 82.94 494 CYS A CA 1
ATOM 3973 C C . CYS A 1 494 ? -11.232 -3.553 0.620 1.00 82.94 494 CYS A C 1
ATOM 3975 O O . CYS A 1 494 ? -11.855 -2.547 0.282 1.00 82.94 494 CYS A O 1
ATOM 3977 N N . HIS A 1 495 ? -10.482 -3.569 1.721 1.00 81.12 495 HIS A N 1
ATOM 3978 C CA . HIS A 1 495 ? -10.444 -2.457 2.666 1.00 81.12 495 HIS A CA 1
ATOM 3979 C C . HIS A 1 495 ? -9.380 -1.406 2.360 1.00 81.12 495 HIS A C 1
ATOM 3981 O O . HIS A 1 495 ? -9.171 -0.506 3.165 1.00 81.12 495 HIS A O 1
ATOM 3987 N N . ASN A 1 496 ? -8.745 -1.419 1.186 1.00 77.06 496 ASN A N 1
ATOM 3988 C CA . ASN A 1 496 ? -7.763 -0.406 0.784 1.00 77.06 496 ASN A CA 1
ATOM 3989 C C . ASN A 1 496 ? -6.595 -0.245 1.778 1.00 77.06 496 ASN A C 1
ATOM 3991 O O . ASN A 1 496 ? -6.107 0.864 2.001 1.00 77.06 496 ASN A O 1
ATOM 3995 N N . PHE A 1 497 ? -6.119 -1.347 2.361 1.00 74.62 497 PHE A N 1
ATOM 3996 C CA . PHE A 1 497 ? -4.872 -1.351 3.130 1.00 74.62 497 PHE A CA 1
ATOM 3997 C C . PHE A 1 497 ? -3.623 -1.368 2.232 1.00 74.62 497 PHE A C 1
ATOM 3999 O O . PHE A 1 497 ? -2.516 -1.448 2.755 1.00 74.62 497 PHE A O 1
ATOM 4006 N N . LYS A 1 498 ? -3.787 -1.306 0.898 1.00 62.88 498 LYS A N 1
ATOM 4007 C CA . LYS A 1 498 ? -2.746 -1.458 -0.140 1.00 62.88 498 LYS A CA 1
ATOM 4008 C C . LYS A 1 498 ? -2.889 -0.400 -1.240 1.00 62.88 498 LYS A C 1
ATOM 4010 O O . LYS A 1 498 ? -4.001 0.030 -1.530 1.00 62.88 498 LYS A O 1
ATOM 4015 N N . GLY A 1 499 ? -1.779 0.016 -1.871 1.00 50.41 499 GLY A N 1
ATOM 4016 C CA . GLY A 1 499 ? -1.794 0.772 -3.144 1.00 50.41 499 GLY A CA 1
ATOM 4017 C C . GLY A 1 499 ? -1.346 2.249 -3.144 1.00 50.41 499 GLY A C 1
ATOM 4018 O O . GLY A 1 499 ? -1.225 2.834 -4.218 1.00 50.41 499 GLY A O 1
ATOM 4019 N N . GLN A 1 500 ? -1.051 2.870 -1.997 1.00 52.53 500 GLN A N 1
ATOM 4020 C CA . GLN A 1 500 ? -0.478 4.227 -1.914 1.00 52.53 500 GLN A CA 1
ATOM 4021 C C . GLN A 1 500 ? 0.736 4.240 -0.984 1.00 52.53 500 GLN A C 1
ATOM 4023 O O . GLN A 1 500 ? 0.920 3.326 -0.187 1.00 52.53 500 GLN A O 1
ATOM 4028 N N . SER A 1 501 ? 1.546 5.299 -1.045 1.00 50.97 501 SER A N 1
ATOM 4029 C CA . SER A 1 501 ? 2.774 5.475 -0.251 1.00 50.97 501 SER A CA 1
ATOM 4030 C C . SER A 1 501 ? 2.551 5.621 1.265 1.00 50.97 501 SER A C 1
ATOM 4032 O O . SER A 1 501 ? 3.419 6.154 1.939 1.00 50.97 501 SER A O 1
ATOM 4034 N N . GLN A 1 502 ? 1.373 5.268 1.782 1.00 57.53 502 GLN A N 1
ATOM 4035 C CA . GLN A 1 502 ? 0.998 5.342 3.200 1.00 57.53 502 GLN A CA 1
ATOM 4036 C C . GLN A 1 502 ? 0.380 4.030 3.715 1.00 57.53 502 GLN A C 1
ATOM 4038 O O . GLN A 1 502 ? -0.135 3.982 4.832 1.00 57.53 502 GLN A O 1
ATOM 4043 N N . PHE A 1 503 ? 0.361 2.994 2.872 1.00 79.31 503 PHE A N 1
ATOM 4044 C CA . PHE A 1 503 ? -0.383 1.748 3.046 1.00 79.31 503 PHE A CA 1
ATOM 4045 C C . PHE A 1 503 ? 0.572 0.566 3.247 1.00 79.31 503 PHE A C 1
ATOM 4047 O O . PHE A 1 503 ? 1.741 0.633 2.868 1.00 79.31 503 PHE A O 1
ATOM 4054 N N . PHE A 1 504 ? 0.075 -0.534 3.809 1.00 85.94 504 PHE A N 1
ATOM 4055 C CA . PHE A 1 504 ? 0.860 -1.756 3.946 1.00 85.94 504 PHE A CA 1
ATOM 4056 C C . PHE A 1 504 ? 1.093 -2.386 2.568 1.00 85.94 504 PHE A C 1
ATOM 4058 O O . PHE A 1 504 ? 0.180 -2.521 1.748 1.00 85.94 504 PHE A O 1
ATOM 4065 N N . SER A 1 505 ? 2.330 -2.797 2.293 1.00 88.56 505 SER A N 1
ATOM 4066 C CA . SER A 1 505 ? 2.623 -3.576 1.090 1.00 88.56 505 SER A CA 1
ATOM 4067 C C . SER A 1 505 ? 2.114 -5.018 1.243 1.00 88.56 505 SER A C 1
ATOM 4069 O O . SER A 1 505 ? 1.933 -5.514 2.356 1.00 88.56 505 SER A O 1
ATOM 4071 N N . ASN A 1 506 ? 1.900 -5.725 0.124 1.00 86.06 506 ASN A N 1
ATOM 4072 C CA . ASN A 1 506 ? 1.604 -7.169 0.156 1.00 86.06 506 ASN A CA 1
ATOM 4073 C C . ASN A 1 506 ? 2.678 -7.940 0.933 1.00 86.06 506 ASN A C 1
ATOM 4075 O O . ASN A 1 506 ? 2.363 -8.844 1.702 1.00 86.06 506 ASN A O 1
ATOM 4079 N N . TYR A 1 507 ? 3.933 -7.551 0.727 1.00 91.81 507 TYR A N 1
ATOM 4080 C CA . TYR A 1 507 ? 5.083 -8.149 1.379 1.00 91.81 507 TYR A CA 1
ATOM 4081 C C . TYR A 1 507 ? 5.064 -7.914 2.896 1.00 91.81 507 TYR A C 1
ATOM 4083 O O . TYR A 1 507 ? 5.158 -8.878 3.645 1.00 91.81 507 TYR A O 1
ATOM 4091 N N . ALA A 1 508 ? 4.812 -6.680 3.351 1.00 93.00 508 ALA A N 1
ATOM 4092 C CA . ALA A 1 508 ? 4.706 -6.359 4.777 1.00 93.00 508 ALA A CA 1
ATOM 4093 C C . ALA A 1 508 ? 3.623 -7.188 5.486 1.00 93.00 508 ALA A C 1
ATOM 4095 O O . ALA A 1 508 ? 3.892 -7.787 6.521 1.00 93.00 508 ALA A O 1
ATOM 4096 N N . PHE A 1 509 ? 2.430 -7.302 4.891 1.00 91.56 509 PHE A N 1
ATOM 4097 C CA . PHE A 1 509 ? 1.371 -8.168 5.425 1.00 91.56 509 PHE A CA 1
ATOM 4098 C C . PHE A 1 509 ? 1.771 -9.644 5.479 1.00 91.56 509 PHE A C 1
ATOM 4100 O O . PHE A 1 509 ? 1.396 -10.343 6.412 1.00 91.56 509 PHE A O 1
ATOM 4107 N N . THR A 1 510 ? 2.522 -10.119 4.484 1.00 95.56 510 THR A N 1
ATOM 4108 C CA . THR A 1 510 ? 2.990 -11.511 4.450 1.00 95.56 510 THR A CA 1
ATOM 4109 C C . THR A 1 510 ? 4.020 -11.763 5.552 1.00 95.56 510 THR A C 1
ATOM 4111 O O . THR A 1 510 ? 3.958 -12.797 6.206 1.00 95.56 510 THR A O 1
ATOM 4114 N N . MET A 1 511 ? 4.920 -10.807 5.814 1.00 97.31 511 MET A N 1
ATOM 4115 C CA . MET A 1 511 ? 5.879 -10.894 6.925 1.00 97.31 511 MET A CA 1
ATOM 4116 C C . MET A 1 511 ? 5.175 -10.891 8.283 1.00 97.31 511 MET A C 1
ATOM 4118 O O . MET A 1 511 ? 5.513 -11.698 9.141 1.00 97.31 511 MET A O 1
ATOM 4122 N N . MET A 1 512 ? 4.156 -10.044 8.455 1.00 97.75 512 MET A N 1
ATOM 4123 C CA . MET A 1 512 ? 3.301 -10.058 9.646 1.00 97.75 512 MET A CA 1
ATOM 4124 C C . MET A 1 512 ? 2.606 -11.419 9.825 1.00 97.75 512 MET A C 1
ATOM 4126 O O . MET A 1 512 ? 2.628 -12.004 10.901 1.00 97.75 512 MET A O 1
ATOM 4130 N N . PHE A 1 513 ? 2.031 -11.979 8.760 1.00 98.19 513 PHE A N 1
ATOM 4131 C CA . PHE A 1 513 ? 1.382 -13.290 8.831 1.00 98.19 513 PHE A CA 1
ATOM 4132 C C . PHE A 1 513 ? 2.357 -14.425 9.186 1.00 98.19 513 PHE A C 1
ATOM 4134 O O . PHE A 1 513 ? 2.046 -15.246 10.045 1.00 98.19 513 PHE A O 1
ATOM 4141 N N . ILE A 1 514 ? 3.551 -14.445 8.583 1.00 97.94 514 ILE A N 1
ATOM 4142 C CA . ILE A 1 514 ? 4.604 -15.415 8.928 1.00 97.94 514 ILE A CA 1
ATOM 4143 C C . ILE A 1 514 ? 5.009 -15.262 10.395 1.00 97.94 514 ILE A C 1
ATOM 4145 O O . ILE A 1 514 ? 5.056 -16.256 11.110 1.00 97.94 514 ILE A O 1
ATOM 4149 N N . PHE A 1 515 ? 5.239 -14.033 10.860 1.00 98.56 515 PHE A N 1
ATOM 4150 C CA . PHE A 1 515 ? 5.590 -13.773 12.253 1.00 98.56 515 PHE A CA 1
ATOM 4151 C C . PHE A 1 515 ? 4.523 -14.261 13.234 1.00 98.56 515 PHE A C 1
ATOM 4153 O O . PHE A 1 515 ? 4.863 -14.894 14.230 1.00 98.56 515 PHE A O 1
ATOM 4160 N N . PHE A 1 516 ? 3.244 -14.011 12.941 1.00 98.38 516 PHE A N 1
ATOM 4161 C CA . PHE A 1 516 ? 2.121 -14.536 13.721 1.00 98.38 516 PHE A CA 1
ATOM 4162 C C . PHE A 1 516 ? 2.186 -16.067 13.835 1.00 98.38 516 PHE A C 1
ATOM 4164 O O . PHE A 1 516 ? 2.069 -16.609 14.930 1.00 98.38 516 PHE A O 1
ATOM 4171 N N . LEU A 1 517 ? 2.443 -16.766 12.729 1.00 97.69 517 LEU A N 1
ATOM 4172 C CA . LEU A 1 517 ? 2.572 -18.223 12.727 1.00 97.69 517 LEU A CA 1
ATOM 4173 C C . LEU A 1 517 ? 3.869 -18.729 13.389 1.00 97.69 517 LEU A C 1
ATOM 4175 O O . LEU A 1 517 ? 3.950 -19.894 13.768 1.00 97.69 517 LEU A O 1
ATOM 4179 N N . GLN A 1 518 ? 4.890 -17.891 13.557 1.00 97.19 518 GLN A N 1
ATOM 4180 C CA . GLN A 1 518 ? 6.068 -18.233 14.366 1.00 97.19 518 GLN A CA 1
ATOM 4181 C C . GLN A 1 518 ? 5.769 -18.190 15.874 1.00 97.19 518 GLN A C 1
ATOM 4183 O O . GLN A 1 518 ? 6.529 -18.749 16.662 1.00 97.19 518 GLN A O 1
ATOM 4188 N N . GLN A 1 519 ? 4.656 -17.572 16.286 1.00 96.69 519 GLN A N 1
ATOM 4189 C CA . GLN A 1 519 ? 4.244 -17.523 17.687 1.00 96.69 519 GLN A CA 1
ATOM 4190 C C . GLN A 1 519 ? 3.509 -18.798 18.123 1.00 96.69 519 GLN A C 1
ATOM 4192 O O . GLN A 1 519 ? 3.087 -19.629 17.312 1.00 96.69 519 GLN A O 1
ATOM 4197 N N . SER A 1 520 ? 3.335 -18.936 19.440 1.00 92.81 520 SER A N 1
ATOM 4198 C CA . SER A 1 520 ? 2.457 -19.953 20.022 1.00 92.81 520 SER A CA 1
ATOM 4199 C C . SER A 1 520 ? 1.028 -19.814 19.475 1.00 92.81 520 SER A C 1
ATOM 4201 O O . SER A 1 520 ? 0.535 -18.686 19.379 1.00 92.81 520 SER A O 1
ATOM 4203 N N . PRO A 1 521 ? 0.337 -20.920 19.138 1.00 94.62 521 PRO A N 1
ATOM 4204 C CA . PRO A 1 521 ? 0.749 -22.320 19.308 1.00 94.62 521 PRO A CA 1
ATOM 4205 C C . PRO A 1 521 ? 1.423 -22.950 18.072 1.00 94.62 521 PRO A C 1
ATOM 4207 O O . PRO A 1 521 ? 1.688 -24.151 18.071 1.00 94.62 521 PRO A O 1
ATOM 4210 N N . TYR A 1 522 ? 1.660 -22.195 16.996 1.00 95.19 522 TYR A N 1
ATOM 4211 C CA . TYR A 1 522 ? 2.031 -22.757 15.691 1.00 95.19 522 TYR A CA 1
ATOM 4212 C C . TYR A 1 522 ? 3.530 -23.014 15.531 1.00 95.19 522 TYR A C 1
ATOM 4214 O O . TYR A 1 522 ? 3.891 -24.032 14.935 1.00 95.19 522 TYR A O 1
ATOM 4222 N N . TYR A 1 523 ? 4.377 -22.137 16.080 1.00 93.94 523 TYR A N 1
ATOM 4223 C CA . TYR A 1 523 ? 5.838 -22.283 16.134 1.00 93.94 523 TYR A CA 1
ATOM 4224 C C . TYR A 1 523 ? 6.502 -22.595 14.787 1.00 93.94 523 TYR A C 1
ATOM 4226 O O . TYR A 1 523 ? 7.398 -23.440 14.716 1.00 93.94 523 TYR A O 1
ATOM 4234 N N . LEU A 1 524 ? 6.070 -21.936 13.704 1.00 92.81 524 LEU A N 1
ATOM 4235 C CA . LEU A 1 524 ? 6.779 -22.030 12.426 1.00 92.81 524 LEU A CA 1
ATOM 4236 C C . LEU A 1 524 ? 8.273 -21.706 12.615 1.00 92.81 524 LEU A C 1
ATOM 4238 O O . LEU A 1 524 ? 8.621 -20.888 13.470 1.00 92.81 524 LEU A O 1
ATOM 4242 N N . PRO A 1 525 ? 9.161 -22.332 11.822 1.00 91.75 525 PRO A N 1
ATOM 4243 C CA . PRO A 1 525 ? 10.599 -22.149 11.974 1.00 91.75 525 PRO A CA 1
ATOM 4244 C C . PRO A 1 525 ? 10.986 -20.677 11.801 1.00 91.75 525 PRO A C 1
ATOM 4246 O O . PRO A 1 525 ? 10.351 -19.932 11.052 1.00 91.75 525 PRO A O 1
ATOM 4249 N N . THR A 1 526 ? 12.027 -20.249 12.510 1.00 92.12 526 THR A N 1
ATOM 4250 C CA . THR A 1 526 ? 12.554 -18.887 12.398 1.00 92.12 526 THR A CA 1
ATOM 4251 C C . THR A 1 526 ? 13.446 -18.792 11.165 1.00 92.12 526 THR A C 1
ATOM 4253 O O . THR A 1 526 ? 13.968 -19.800 10.684 1.00 92.12 526 THR A O 1
ATOM 4256 N N . VAL A 1 527 ? 13.652 -17.594 10.614 1.00 89.81 527 VAL A N 1
ATOM 4257 C CA . VAL A 1 527 ? 14.570 -17.475 9.463 1.00 89.81 527 VAL A CA 1
ATOM 4258 C C . VAL A 1 527 ? 16.000 -17.780 9.894 1.00 89.81 527 VAL A C 1
ATOM 4260 O O . VAL A 1 527 ? 16.718 -18.447 9.153 1.00 89.81 527 VAL A O 1
ATOM 4263 N N . GLU A 1 528 ? 16.361 -17.419 11.127 1.00 87.88 528 GLU A N 1
ATOM 4264 C CA . GLU A 1 528 ? 17.614 -17.838 11.750 1.00 87.88 528 GLU A CA 1
ATOM 4265 C C . GLU A 1 528 ? 17.778 -19.365 11.729 1.00 87.88 528 GLU A C 1
ATOM 4267 O O . GLU A 1 528 ? 18.808 -19.858 11.274 1.00 87.88 528 GLU A O 1
ATOM 4272 N N . SER A 1 529 ? 16.765 -20.134 12.149 1.00 85.50 529 SER A N 1
ATOM 4273 C CA . SER A 1 529 ? 16.869 -21.598 12.183 1.00 85.50 529 SER A CA 1
ATOM 4274 C C . SER A 1 529 ? 16.946 -22.214 10.785 1.00 85.50 529 SER A C 1
ATOM 4276 O O . SER A 1 529 ? 17.598 -23.238 10.605 1.00 85.50 529 SER A O 1
ATOM 4278 N N . ILE A 1 530 ? 16.309 -21.595 9.785 1.00 83.38 530 ILE A N 1
ATOM 4279 C CA . ILE A 1 530 ? 16.358 -22.047 8.383 1.00 83.38 530 ILE A CA 1
ATOM 4280 C C . ILE A 1 530 ? 17.726 -21.741 7.742 1.00 83.38 530 ILE A C 1
ATOM 4282 O O . ILE A 1 530 ? 18.177 -22.489 6.873 1.00 83.38 530 ILE A O 1
ATOM 4286 N N . GLN A 1 531 ? 18.391 -20.658 8.159 1.00 79.25 531 GLN A N 1
ATOM 4287 C CA . GLN A 1 531 ? 19.713 -20.256 7.662 1.00 79.25 531 GLN A CA 1
ATOM 4288 C C . GLN A 1 531 ? 20.888 -20.922 8.390 1.00 79.25 531 GLN A C 1
ATOM 4290 O O . GLN A 1 531 ? 22.027 -20.799 7.935 1.00 79.25 531 GLN A O 1
ATOM 4295 N N . GLN A 1 532 ? 20.655 -21.621 9.504 1.00 72.06 532 GLN A N 1
ATOM 4296 C CA . GLN A 1 532 ? 21.712 -22.331 10.223 1.00 72.06 532 GLN A CA 1
ATOM 4297 C C . GLN A 1 532 ? 22.226 -23.524 9.406 1.00 72.06 532 GLN A C 1
ATOM 4299 O O . GLN A 1 532 ? 21.601 -24.581 9.326 1.00 72.06 532 GLN A O 1
ATOM 4304 N N . VAL A 1 533 ? 23.425 -23.378 8.839 1.00 62.91 533 VAL A N 1
ATOM 4305 C CA . VAL A 1 533 ? 24.135 -24.450 8.128 1.00 62.91 533 VAL A CA 1
ATOM 4306 C C . VAL A 1 533 ? 25.476 -24.678 8.820 1.00 62.91 533 VAL A C 1
ATOM 4308 O O . VAL A 1 533 ? 26.254 -23.745 8.988 1.00 62.91 533 VAL A O 1
ATOM 4311 N N . LYS A 1 534 ? 25.764 -25.921 9.240 1.00 55.47 534 LYS A N 1
ATOM 4312 C CA . LYS A 1 534 ? 27.001 -26.287 9.970 1.00 55.47 534 LYS A CA 1
ATOM 4313 C C . LYS A 1 534 ? 27.271 -25.406 11.210 1.00 55.47 534 LYS A C 1
ATOM 4315 O O . LYS A 1 534 ? 28.413 -25.033 11.456 1.00 55.47 534 LYS A O 1
ATOM 4320 N N . GLN A 1 535 ? 26.225 -25.071 11.975 1.00 56.78 535 GLN A N 1
ATOM 4321 C CA . GLN A 1 535 ? 26.296 -24.195 13.162 1.00 56.78 535 GLN A CA 1
ATOM 4322 C C . GLN A 1 535 ? 26.797 -22.763 12.874 1.00 56.78 535 GLN A C 1
ATOM 4324 O O . GLN A 1 535 ? 27.234 -22.061 13.784 1.00 56.78 535 GLN A O 1
ATOM 4329 N N . GLN A 1 536 ? 26.727 -22.310 11.619 1.00 50.12 536 GLN A N 1
ATOM 4330 C CA . GLN A 1 536 ? 27.022 -20.934 11.225 1.00 50.12 536 GLN A CA 1
ATOM 4331 C C . GLN A 1 536 ? 25.737 -20.225 10.791 1.00 50.12 536 GLN A C 1
ATOM 4333 O O . GLN A 1 536 ? 24.925 -20.789 10.056 1.00 50.12 536 GLN A O 1
ATOM 4338 N N . THR A 1 537 ? 25.572 -18.984 11.249 1.00 57.97 537 THR A N 1
ATOM 4339 C CA . THR A 1 537 ? 24.422 -18.129 10.934 1.00 57.97 537 THR A CA 1
ATOM 4340 C C . THR A 1 537 ? 24.789 -17.144 9.827 1.00 57.97 537 THR A C 1
ATOM 4342 O O . THR A 1 537 ? 25.775 -16.413 9.950 1.00 57.97 537 THR A O 1
ATOM 4345 N N . PHE A 1 538 ? 23.990 -17.096 8.761 1.00 61.81 538 PHE A N 1
ATOM 4346 C CA . PHE A 1 538 ? 24.182 -16.163 7.649 1.00 61.81 538 PHE A CA 1
ATOM 4347 C C . PHE A 1 538 ? 23.252 -14.955 7.785 1.00 61.81 538 PHE A C 1
ATOM 4349 O O . PHE A 1 538 ? 22.089 -15.022 7.415 1.00 61.81 538 PHE A O 1
ATOM 4356 N N . TRP A 1 539 ? 23.782 -13.833 8.273 1.00 52.38 539 TRP A N 1
ATOM 4357 C CA . TRP A 1 539 ? 23.020 -12.585 8.452 1.00 52.38 539 TRP A CA 1
ATOM 4358 C C . TRP A 1 539 ? 22.743 -11.838 7.138 1.00 52.38 539 TRP A C 1
ATOM 4360 O O . TRP A 1 539 ? 21.884 -10.964 7.092 1.00 52.38 539 TRP A O 1
ATOM 4370 N N . SER A 1 540 ? 23.483 -12.160 6.072 1.00 55.06 540 SER A N 1
ATOM 4371 C CA . SER A 1 540 ? 23.341 -11.560 4.745 1.00 55.06 540 SER A CA 1
ATOM 4372 C C . SER A 1 540 ? 23.631 -12.589 3.652 1.00 55.06 540 SER A C 1
ATOM 4374 O O . SER A 1 540 ? 24.468 -13.479 3.817 1.00 55.06 540 SER A O 1
ATOM 4376 N N . ILE A 1 541 ? 22.918 -12.487 2.526 1.00 57.91 541 ILE A N 1
ATOM 4377 C CA . ILE A 1 541 ? 23.148 -13.338 1.353 1.00 57.91 541 ILE A CA 1
ATOM 4378 C C . ILE A 1 541 ? 24.059 -12.565 0.390 1.00 57.91 541 ILE A C 1
ATOM 4380 O O . ILE A 1 541 ? 23.644 -11.509 -0.100 1.00 57.91 541 ILE A O 1
ATOM 4384 N N . PRO A 1 542 ? 25.284 -13.045 0.095 1.00 51.06 542 PRO A N 1
ATOM 4385 C CA . PRO A 1 542 ? 26.137 -12.428 -0.913 1.00 51.06 542 PRO A CA 1
ATOM 4386 C C . PRO A 1 542 ? 25.397 -12.292 -2.245 1.00 51.06 542 PRO A C 1
ATOM 4388 O O . PRO A 1 542 ? 24.725 -13.233 -2.686 1.00 51.06 542 PRO A O 1
ATOM 4391 N N . HIS A 1 543 ? 25.547 -11.139 -2.904 1.00 48.47 543 HIS A N 1
ATOM 4392 C CA . HIS A 1 543 ? 25.058 -10.939 -4.266 1.00 48.47 543 HIS A CA 1
ATOM 4393 C C . HIS A 1 543 ? 25.517 -12.122 -5.139 1.00 48.47 543 HIS A C 1
ATOM 4395 O O . HIS A 1 543 ? 26.714 -12.380 -5.232 1.00 48.47 543 HIS A O 1
ATOM 4401 N N . HIS A 1 544 ? 24.566 -12.835 -5.755 1.00 49.75 544 HIS A N 1
ATOM 4402 C CA . HIS A 1 544 ? 24.794 -13.973 -6.668 1.00 49.75 544 HIS A CA 1
ATOM 4403 C C . HIS A 1 544 ? 25.106 -15.348 -6.042 1.00 49.75 544 HIS A C 1
ATOM 4405 O O . HIS A 1 544 ? 25.572 -16.242 -6.745 1.00 49.75 544 HIS A O 1
ATOM 4411 N N . SER A 1 545 ? 24.815 -15.571 -4.757 1.00 56.59 545 SER A N 1
ATOM 4412 C CA . SER A 1 545 ? 24.918 -16.907 -4.140 1.00 56.59 545 SER A CA 1
ATOM 4413 C C . SER A 1 545 ? 23.561 -17.622 -4.049 1.00 56.59 545 SER A C 1
ATOM 4415 O O . SER A 1 545 ? 22.517 -16.977 -3.970 1.00 56.59 545 SER A O 1
ATOM 4417 N N . LYS A 1 546 ? 23.552 -18.968 -4.078 1.00 57.50 546 LYS A N 1
ATOM 4418 C CA . LYS A 1 546 ? 22.342 -19.744 -3.744 1.00 57.50 546 LYS A CA 1
ATOM 4419 C C . LYS A 1 546 ? 21.963 -19.441 -2.292 1.00 57.50 546 LYS A C 1
ATOM 4421 O O . LYS A 1 546 ? 22.864 -19.408 -1.450 1.00 57.50 546 LYS A O 1
ATOM 4426 N N . PRO A 1 547 ? 20.676 -19.236 -1.981 1.00 57.72 547 PRO A N 1
ATOM 4427 C CA . PRO A 1 547 ? 20.296 -18.892 -0.628 1.00 57.72 547 PRO A CA 1
ATOM 4428 C C . PRO A 1 547 ? 20.608 -20.070 0.305 1.00 57.72 547 PRO A C 1
ATOM 4430 O O . PRO A 1 547 ? 20.347 -21.222 -0.059 1.00 57.72 547 PRO A O 1
ATOM 4433 N N . PRO A 1 548 ? 21.160 -19.815 1.503 1.00 59.41 548 PRO A N 1
ATOM 4434 C CA . PRO A 1 548 ? 21.570 -20.854 2.440 1.00 59.41 548 PRO A CA 1
ATOM 4435 C C . PRO A 1 548 ? 20.365 -21.403 3.218 1.00 59.41 548 PRO A C 1
ATOM 4437 O O . PRO A 1 548 ? 20.439 -21.596 4.425 1.00 59.41 548 PRO A O 1
ATOM 4440 N N . PHE A 1 549 ? 19.229 -21.617 2.551 1.00 67.25 549 PHE A N 1
ATOM 4441 C CA . PHE A 1 549 ? 18.079 -22.254 3.176 1.00 67.25 549 PHE A CA 1
ATOM 4442 C C . PHE A 1 549 ? 18.347 -23.755 3.213 1.00 67.25 549 PHE A C 1
ATOM 4444 O O . PHE A 1 549 ? 18.312 -24.430 2.180 1.00 67.25 549 PHE A O 1
ATOM 4451 N N . ALA A 1 550 ? 18.648 -24.285 4.395 1.00 57.19 550 ALA A N 1
ATOM 4452 C CA . ALA A 1 550 ? 18.666 -25.726 4.571 1.00 57.19 550 ALA A CA 1
ATOM 4453 C C . ALA A 1 550 ? 17.234 -26.240 4.344 1.00 57.19 550 ALA A C 1
ATOM 4455 O O . ALA A 1 550 ? 16.301 -25.701 4.946 1.00 57.19 550 ALA A O 1
ATOM 4456 N N . PRO A 1 551 ? 17.013 -27.268 3.503 1.00 53.16 551 PRO A N 1
ATOM 4457 C CA . PRO A 1 551 ? 15.751 -27.984 3.509 1.00 53.16 551 PRO A CA 1
ATOM 4458 C C . PRO A 1 551 ? 15.586 -28.578 4.908 1.00 53.16 551 PRO A C 1
ATOM 4460 O O . PRO A 1 551 ? 16.189 -29.601 5.230 1.00 53.16 551 PRO A O 1
ATOM 4463 N N . MET A 1 552 ? 14.818 -27.918 5.774 1.00 55.16 552 MET A N 1
ATOM 4464 C CA . MET A 1 552 ? 14.402 -28.554 7.011 1.00 55.16 552 MET A CA 1
ATOM 4465 C C . MET A 1 552 ? 13.523 -29.731 6.603 1.00 55.16 552 MET A C 1
ATOM 4467 O O . MET A 1 552 ? 12.509 -29.551 5.924 1.00 55.16 552 MET A O 1
ATOM 4471 N N . ALA A 1 553 ? 13.948 -30.944 6.956 1.00 53.28 553 ALA A N 1
ATOM 4472 C CA . ALA A 1 553 ? 13.124 -32.133 6.811 1.00 53.28 553 ALA A CA 1
ATOM 4473 C C . ALA A 1 553 ? 11.730 -31.829 7.381 1.00 53.28 553 ALA A C 1
ATOM 4475 O O . ALA A 1 553 ? 11.639 -31.415 8.532 1.00 53.28 553 ALA A O 1
ATOM 4476 N N . GLN A 1 554 ? 10.700 -31.955 6.530 1.00 63.97 554 GLN A N 1
ATOM 4477 C CA . GLN A 1 554 ? 9.265 -31.745 6.789 1.00 63.97 554 GLN A CA 1
ATOM 4478 C C . GLN A 1 554 ? 8.946 -31.187 8.186 1.00 63.97 554 GLN A C 1
ATOM 4480 O O . GLN A 1 554 ? 8.535 -31.938 9.072 1.00 63.97 554 GLN A O 1
ATOM 4485 N N . PHE A 1 555 ? 9.124 -29.876 8.387 1.00 77.94 555 PHE A N 1
ATOM 4486 C CA . PHE A 1 555 ? 8.603 -29.229 9.588 1.00 77.94 555 PHE A CA 1
ATOM 4487 C C . PHE A 1 555 ? 7.103 -29.534 9.693 1.00 77.94 555 PHE A C 1
ATOM 4489 O O . PHE A 1 555 ? 6.362 -29.371 8.721 1.00 77.94 555 PHE A O 1
ATOM 4496 N N . ARG A 1 556 ? 6.656 -29.987 10.866 1.00 79.00 556 ARG A N 1
ATOM 4497 C CA . ARG A 1 556 ? 5.243 -30.225 11.164 1.00 79.00 556 ARG A CA 1
ATOM 4498 C C . ARG A 1 556 ? 4.900 -29.579 12.492 1.00 79.00 556 ARG A C 1
ATOM 4500 O O . ARG A 1 556 ? 5.606 -29.765 13.476 1.00 79.00 556 ARG A O 1
ATOM 4507 N N . SER A 1 557 ? 3.781 -28.868 12.508 1.00 87.19 557 SER A N 1
ATOM 4508 C CA . SER A 1 557 ? 3.186 -28.311 13.717 1.00 87.19 557 SER A CA 1
ATOM 4509 C C . SER A 1 557 ? 1.868 -29.026 13.979 1.00 87.19 557 SER A C 1
ATOM 4511 O O . SER A 1 557 ? 0.965 -29.015 13.137 1.00 87.19 557 SER A O 1
ATOM 4513 N N . GLU A 1 558 ? 1.758 -29.687 15.131 1.00 89.62 558 GLU A N 1
ATOM 4514 C CA . GLU A 1 558 ? 0.540 -30.405 15.514 1.00 89.62 558 GLU A CA 1
ATOM 4515 C C . GLU A 1 558 ? -0.636 -29.437 15.694 1.00 89.62 558 GLU A C 1
ATOM 4517 O O . GLU A 1 558 ? -1.737 -29.708 15.215 1.00 89.62 558 GLU A O 1
ATOM 4522 N N . ALA A 1 559 ? -0.384 -28.270 16.298 1.00 93.00 559 ALA A N 1
ATOM 4523 C CA . ALA A 1 559 ? -1.373 -27.207 16.438 1.00 93.00 559 ALA A CA 1
ATOM 4524 C C . ALA A 1 559 ? -1.873 -26.713 15.073 1.00 93.00 559 ALA A C 1
ATOM 4526 O O . ALA A 1 559 ? -3.078 -26.616 14.863 1.00 93.00 559 ALA A O 1
ATOM 4527 N N . LEU A 1 560 ? -0.965 -26.474 14.118 1.00 93.06 560 LEU A N 1
ATOM 4528 C CA . LEU A 1 560 ? -1.339 -26.065 12.759 1.00 93.06 560 LEU A CA 1
ATOM 4529 C C . LEU A 1 560 ? -2.129 -27.151 12.020 1.00 93.06 560 LEU A C 1
ATOM 4531 O O . LEU A 1 560 ? -3.065 -26.847 11.285 1.00 93.06 560 LEU A O 1
ATOM 4535 N N . THR A 1 561 ? -1.758 -28.417 12.219 1.00 90.88 561 THR A N 1
ATOM 4536 C CA . THR A 1 561 ? -2.429 -29.556 11.579 1.00 90.88 561 THR A CA 1
ATOM 4537 C C . THR A 1 561 ? -3.875 -29.682 12.060 1.00 90.88 561 THR A C 1
ATOM 4539 O O . THR A 1 561 ? -4.757 -29.971 11.255 1.00 90.88 561 THR A O 1
ATOM 4542 N N . LYS A 1 562 ? -4.118 -29.447 13.357 1.00 93.06 562 LYS A N 1
ATOM 4543 C CA . LYS A 1 562 ? -5.448 -29.520 13.982 1.00 93.06 562 LYS A CA 1
ATOM 4544 C C . LYS A 1 562 ? -6.297 -28.261 13.782 1.00 93.06 562 LYS A C 1
ATOM 4546 O O . LYS A 1 562 ? -7.515 -28.359 13.882 1.00 93.06 562 LYS A O 1
ATOM 4551 N N . ALA A 1 563 ? -5.680 -27.109 13.524 1.00 94.25 563 ALA A N 1
ATOM 4552 C CA . ALA A 1 563 ? -6.389 -25.843 13.372 1.00 94.25 563 ALA A CA 1
ATOM 4553 C C . ALA A 1 563 ? -7.276 -25.819 12.119 1.00 94.25 563 ALA A C 1
ATOM 4555 O O . ALA A 1 563 ? -6.879 -26.276 11.043 1.00 94.25 563 ALA A O 1
ATOM 4556 N N . LEU A 1 564 ? -8.456 -25.214 12.237 1.00 95.06 564 LEU A N 1
ATOM 4557 C CA . LEU A 1 564 ? -9.316 -24.921 11.089 1.00 95.06 564 LEU A CA 1
ATOM 4558 C C . LEU A 1 564 ? -8.821 -23.675 10.341 1.00 95.06 564 LEU A C 1
ATOM 4560 O O . LEU A 1 564 ? -8.210 -22.780 10.929 1.00 95.06 564 LEU A O 1
ATOM 4564 N N . LEU A 1 565 ? -9.134 -23.558 9.045 1.00 96.44 565 LEU A N 1
ATOM 4565 C CA . LEU A 1 565 ? -8.745 -22.385 8.252 1.00 96.44 565 LEU A CA 1
ATOM 4566 C C . LEU A 1 565 ? -9.285 -21.081 8.858 1.00 96.44 565 LEU A C 1
ATOM 4568 O O . LEU A 1 565 ? -8.567 -20.084 8.958 1.00 96.44 565 LEU A O 1
ATOM 4572 N N . LEU A 1 566 ? -10.545 -21.106 9.298 1.00 96.62 566 LEU A N 1
ATOM 4573 C CA . LEU A 1 566 ? -11.189 -19.974 9.955 1.00 96.62 566 LEU A CA 1
ATOM 4574 C C . LEU A 1 566 ? -10.490 -19.592 11.268 1.00 96.62 566 LEU A C 1
ATOM 4576 O O . LEU A 1 566 ? -10.355 -18.407 11.560 1.00 96.62 566 LEU A O 1
ATOM 4580 N N . GLU A 1 567 ? -10.019 -20.571 12.042 1.00 95.50 567 GLU A N 1
ATOM 4581 C CA . GLU A 1 567 ? -9.309 -20.316 13.300 1.00 95.50 567 GLU A CA 1
ATOM 4582 C C . GLU A 1 567 ? -7.977 -19.605 13.056 1.00 95.50 567 GLU A C 1
ATOM 4584 O O . GLU A 1 567 ? -7.640 -18.688 13.801 1.00 95.50 567 GLU A O 1
ATOM 4589 N N . LEU A 1 568 ? -7.249 -19.953 11.986 1.00 96.88 568 LEU A N 1
ATOM 4590 C CA . LEU A 1 568 ? -6.024 -19.241 11.602 1.00 96.88 568 LEU A CA 1
ATOM 4591 C C . LEU A 1 568 ? -6.304 -17.768 11.279 1.00 96.88 568 LEU A C 1
ATOM 4593 O O . LEU A 1 568 ? -5.578 -16.879 11.728 1.00 96.88 568 LEU A O 1
ATOM 4597 N N . VAL A 1 569 ? -7.368 -17.502 10.515 1.00 98.00 569 VAL A N 1
ATOM 4598 C CA . VAL A 1 569 ? -7.780 -16.139 10.139 1.00 98.00 569 VAL A CA 1
ATOM 4599 C C . VAL A 1 569 ? -8.248 -15.348 11.366 1.00 98.00 569 VAL A C 1
ATOM 4601 O O . VAL A 1 569 ? -7.842 -14.201 11.556 1.00 98.00 569 VAL A O 1
ATOM 4604 N N . GLU A 1 570 ? -9.054 -15.962 12.231 1.00 97.62 570 GLU A N 1
ATOM 4605 C CA . GLU A 1 570 ? -9.531 -15.367 13.482 1.00 97.62 570 GLU A CA 1
ATOM 4606 C C . GLU A 1 570 ? -8.376 -15.018 14.426 1.00 97.62 570 GLU A C 1
ATOM 4608 O O . GLU A 1 570 ? -8.312 -13.904 14.953 1.00 97.62 570 GLU A O 1
ATOM 4613 N N . GLN A 1 571 ? -7.446 -15.952 14.626 1.00 97.25 571 GLN A N 1
ATOM 4614 C CA . GLN A 1 571 ? -6.312 -15.759 15.522 1.00 97.25 571 GLN A CA 1
ATOM 4615 C C . GLN A 1 571 ? -5.336 -14.709 14.996 1.00 97.25 571 GLN A C 1
ATOM 4617 O O . GLN A 1 571 ? -4.823 -13.936 15.800 1.00 97.25 571 GLN A O 1
ATOM 4622 N N . PHE A 1 572 ? -5.148 -14.592 13.677 1.00 98.06 572 PHE A N 1
ATOM 4623 C CA . PHE A 1 572 ? -4.393 -13.480 13.093 1.00 98.06 572 PHE A CA 1
ATOM 4624 C C . PHE A 1 572 ? -5.016 -12.125 13.459 1.00 98.06 572 PHE A C 1
ATOM 4626 O O . PHE A 1 572 ? -4.315 -11.206 13.892 1.00 98.06 572 PHE A O 1
ATOM 4633 N N . PHE A 1 573 ? -6.340 -11.995 13.316 1.00 98.19 573 PHE A N 1
ATOM 4634 C CA . PHE A 1 573 ? -7.046 -10.770 13.683 1.00 98.19 573 PHE A CA 1
ATOM 4635 C C . PHE A 1 573 ? -6.949 -10.476 15.178 1.00 98.19 573 PHE A C 1
ATOM 4637 O O . PHE A 1 573 ? -6.702 -9.331 15.551 1.00 98.19 573 PHE A O 1
ATOM 4644 N N . LYS A 1 574 ? -7.093 -11.492 16.034 1.00 96.75 574 LYS A N 1
ATOM 4645 C CA . LYS A 1 574 ? -6.907 -11.343 17.482 1.00 96.75 574 LYS A CA 1
ATOM 4646 C C . LYS A 1 574 ? -5.491 -10.868 17.813 1.00 96.75 574 LYS A C 1
ATOM 4648 O O . LYS A 1 574 ? -5.342 -9.862 18.497 1.00 96.75 574 LYS A O 1
ATOM 4653 N N . PHE A 1 575 ? -4.478 -11.534 17.262 1.00 97.62 575 PHE A N 1
ATOM 4654 C CA . PHE A 1 575 ? -3.070 -11.231 17.498 1.00 97.62 575 PHE A CA 1
ATOM 4655 C C . PHE A 1 575 ? -2.748 -9.766 17.186 1.00 97.62 575 PHE A C 1
ATOM 4657 O O . PHE A 1 575 ? -2.247 -9.034 18.033 1.00 97.62 575 PHE A O 1
ATOM 4664 N N . TYR A 1 576 ? -3.118 -9.292 15.995 1.00 97.44 576 TYR A N 1
ATOM 4665 C CA . TYR A 1 576 ? -2.800 -7.929 15.566 1.00 97.44 576 TYR A CA 1
ATOM 4666 C C . TYR A 1 576 ? -3.772 -6.845 16.053 1.00 97.44 576 TYR A C 1
ATOM 4668 O O . TYR A 1 576 ? -3.476 -5.658 15.896 1.00 97.44 576 TYR A O 1
ATOM 4676 N N . ALA A 1 577 ? -4.901 -7.214 16.659 1.00 94.06 577 ALA A N 1
ATOM 4677 C CA . ALA A 1 577 ? -5.752 -6.278 17.395 1.00 94.06 577 ALA A CA 1
ATOM 4678 C C . ALA A 1 577 ? -5.151 -5.870 18.753 1.00 94.06 577 ALA A C 1
ATOM 4680 O O . ALA A 1 577 ? -5.472 -4.788 19.250 1.00 94.06 577 ALA A O 1
ATOM 4681 N N . GLU A 1 578 ? -4.314 -6.737 19.328 1.00 89.88 578 GLU A N 1
ATOM 4682 C CA . GLU A 1 578 ? -3.765 -6.637 20.688 1.00 89.88 578 GLU A CA 1
ATOM 4683 C C . GLU A 1 578 ? -2.231 -6.423 20.691 1.00 89.88 578 GLU A C 1
ATOM 4685 O O . GLU A 1 578 ? -1.650 -6.138 21.732 1.00 89.88 578 GLU A O 1
ATOM 4690 N N . TYR A 1 579 ? -1.565 -6.512 19.530 1.00 94.31 579 TYR A N 1
ATOM 4691 C CA . TYR A 1 579 ? -0.106 -6.394 19.415 1.00 94.31 579 TYR A CA 1
ATOM 4692 C C . TYR A 1 579 ? 0.436 -5.015 19.871 1.00 94.31 579 TYR A C 1
ATOM 4694 O O . TYR A 1 579 ? -0.074 -3.981 19.422 1.00 94.31 579 TYR A O 1
ATOM 4702 N N . PRO A 1 580 ? 1.510 -4.949 20.683 1.00 87.81 580 PRO A N 1
ATOM 4703 C CA . PRO A 1 580 ? 2.050 -3.697 21.228 1.00 87.81 580 PRO A CA 1
ATOM 4704 C C . PRO A 1 580 ? 2.992 -2.971 20.241 1.00 87.81 580 PRO A C 1
ATOM 4706 O O . PRO A 1 580 ? 4.183 -2.789 20.486 1.00 87.81 580 PRO A O 1
ATOM 4709 N N . TYR A 1 581 ? 2.450 -2.482 19.117 1.00 89.94 581 TYR A N 1
ATOM 4710 C CA . TYR A 1 581 ? 3.211 -1.847 18.016 1.00 89.94 581 TYR A CA 1
ATOM 4711 C C . TYR A 1 581 ? 4.140 -0.688 18.425 1.00 89.94 581 TYR A C 1
ATOM 4713 O O . TYR A 1 581 ? 5.110 -0.380 17.723 1.00 89.94 581 TYR A O 1
ATOM 4721 N N . HIS A 1 582 ? 3.812 0.010 19.513 1.00 82.44 582 HIS A N 1
ATOM 4722 C CA . HIS A 1 582 ? 4.577 1.156 19.996 1.00 82.44 582 HIS A CA 1
ATOM 4723 C C . HIS A 1 582 ? 5.865 0.729 20.712 1.00 82.44 582 HIS A C 1
ATOM 4725 O O . HIS A 1 582 ? 6.868 1.415 20.543 1.00 82.44 582 HIS A O 1
ATOM 4731 N N . GLN A 1 583 ? 5.860 -0.424 21.390 1.00 83.81 583 GLN A N 1
ATOM 4732 C CA . GLN A 1 583 ? 6.987 -0.955 22.167 1.00 83.81 583 GLN A CA 1
ATOM 4733 C C . GLN A 1 583 ? 7.816 -1.974 21.388 1.00 83.81 583 GLN A C 1
ATOM 4735 O O . GLN A 1 583 ? 9.032 -2.024 21.550 1.00 83.81 583 GLN A O 1
ATOM 4740 N N . GLU A 1 584 ? 7.182 -2.774 20.528 1.00 91.56 584 GLU A N 1
ATOM 4741 C CA . GLU A 1 584 ? 7.815 -3.956 19.942 1.00 91.56 584 GLU A CA 1
ATOM 4742 C C . GLU A 1 584 ? 8.059 -3.843 18.430 1.00 91.56 584 GLU A C 1
ATOM 4744 O O . GLU A 1 584 ? 7.317 -3.208 17.673 1.00 91.56 584 GLU A O 1
ATOM 4749 N N . VAL A 1 585 ? 9.132 -4.495 17.990 1.00 94.56 585 VAL A N 1
ATOM 4750 C CA . VAL A 1 585 ? 9.479 -4.774 16.600 1.00 94.56 585 VAL A CA 1
ATOM 4751 C C . VAL A 1 585 ? 9.005 -6.181 16.251 1.00 94.56 585 VAL A C 1
ATOM 4753 O O . VAL A 1 585 ? 9.362 -7.155 16.916 1.00 94.56 585 VAL A O 1
ATOM 4756 N N . ILE A 1 586 ? 8.265 -6.285 15.148 1.00 97.81 586 ILE A N 1
ATOM 4757 C CA . ILE A 1 586 ? 7.883 -7.556 14.532 1.00 97.81 586 ILE A CA 1
ATOM 4758 C C . ILE A 1 586 ? 9.124 -8.085 13.808 1.00 97.81 586 ILE A C 1
ATOM 4760 O O . ILE A 1 586 ? 9.498 -7.552 12.759 1.00 97.81 586 ILE A O 1
ATOM 4764 N N . CYS A 1 587 ? 9.773 -9.105 14.378 1.00 96.44 587 CYS A N 1
ATOM 4765 C CA . CYS A 1 587 ? 11.018 -9.687 13.871 1.00 96.44 587 CYS A CA 1
ATOM 4766 C C . CYS A 1 587 ? 10.803 -11.144 13.416 1.00 96.44 587 CYS A C 1
ATOM 4768 O O . CYS A 1 587 ? 10.951 -12.079 14.210 1.00 96.44 587 CYS A O 1
ATOM 4770 N N . PRO A 1 588 ? 10.482 -11.370 12.123 1.00 95.94 588 PRO A N 1
ATOM 4771 C CA . PRO A 1 588 ? 10.376 -12.718 11.568 1.00 95.94 588 PRO A CA 1
ATOM 4772 C C . PRO A 1 588 ? 11.710 -13.478 11.540 1.00 95.94 588 PRO A C 1
ATOM 4774 O O . PRO A 1 588 ? 11.718 -14.705 11.432 1.00 95.94 588 PRO A O 1
ATOM 4777 N N . TYR A 1 589 ? 12.842 -12.765 11.624 1.00 92.81 589 TYR A N 1
ATOM 4778 C CA . TYR A 1 589 ? 14.165 -13.383 11.621 1.00 92.81 589 TYR A CA 1
ATOM 4779 C C . TYR A 1 589 ? 14.376 -14.282 12.844 1.00 92.81 589 TYR A C 1
ATOM 4781 O O . TYR A 1 589 ? 14.646 -15.473 12.690 1.00 92.81 589 TYR A O 1
ATOM 4789 N N . LEU A 1 590 ? 14.173 -13.722 14.043 1.00 92.94 590 LEU A N 1
ATOM 4790 C CA . LEU A 1 590 ? 14.230 -14.449 15.316 1.00 92.94 590 LEU A CA 1
ATOM 4791 C C . LEU A 1 590 ? 12.901 -15.129 15.673 1.00 92.94 590 LEU A C 1
ATOM 4793 O O . LEU A 1 590 ? 12.859 -15.910 16.620 1.00 92.94 590 LEU A O 1
ATOM 4797 N N . GLY A 1 591 ? 11.811 -14.796 14.974 1.00 95.19 591 GLY A N 1
ATOM 4798 C CA . GLY A 1 591 ? 10.455 -15.237 15.307 1.00 95.19 591 GLY A CA 1
ATOM 4799 C C . GLY A 1 591 ? 9.967 -14.740 16.670 1.00 95.19 591 GLY A C 1
ATOM 4800 O O . GLY A 1 591 ? 9.139 -15.393 17.296 1.00 95.19 591 GLY A O 1
ATOM 4801 N N . LYS A 1 592 ? 10.490 -13.607 17.155 1.00 94.12 592 LYS A N 1
ATOM 4802 C CA . LYS A 1 592 ? 10.179 -13.036 18.477 1.00 94.12 592 LYS A CA 1
ATOM 4803 C C . LYS A 1 592 ? 9.883 -11.548 18.374 1.00 94.12 592 LYS A C 1
ATOM 4805 O O . LYS A 1 592 ? 10.473 -10.863 17.542 1.00 94.12 592 LYS A O 1
ATOM 4810 N N . SER A 1 593 ? 9.010 -11.043 19.238 1.00 94.44 593 SER A N 1
ATOM 4811 C CA . SER A 1 593 ? 8.923 -9.603 19.475 1.00 94.44 593 SER A CA 1
ATOM 4812 C C . SER A 1 593 ? 10.200 -9.109 20.148 1.00 94.44 593 SER A C 1
ATOM 4814 O O . SER A 1 593 ? 10.684 -9.733 21.092 1.00 94.44 593 SER A O 1
ATOM 4816 N N . ILE A 1 594 ? 10.751 -7.996 19.666 1.00 92.38 594 ILE A N 1
ATOM 4817 C CA . ILE A 1 594 ? 11.933 -7.357 20.256 1.00 92.38 594 ILE A CA 1
ATOM 4818 C C . ILE A 1 594 ? 11.562 -5.939 20.675 1.00 92.38 594 ILE A C 1
ATOM 4820 O O . ILE A 1 594 ? 11.018 -5.193 19.864 1.00 92.38 594 ILE A O 1
ATOM 4824 N N . LEU A 1 595 ? 11.873 -5.547 21.910 1.00 90.50 595 LEU A N 1
ATOM 4825 C CA . LEU A 1 595 ? 11.652 -4.176 22.371 1.00 90.50 595 LEU A CA 1
ATOM 4826 C C . LEU A 1 595 ? 12.437 -3.187 21.505 1.00 90.50 595 LEU A C 1
ATOM 4828 O O . LEU A 1 595 ? 13.617 -3.397 21.221 1.00 90.50 595 LEU A O 1
ATOM 4832 N N . LYS A 1 596 ? 11.809 -2.079 21.109 1.00 87.62 596 LYS A N 1
ATOM 4833 C CA . LYS A 1 596 ? 12.472 -1.013 20.340 1.00 87.62 596 LYS A CA 1
ATOM 4834 C C . LYS A 1 596 ? 13.664 -0.419 21.094 1.00 87.62 596 LYS A C 1
ATOM 4836 O O . LYS A 1 596 ? 14.665 -0.083 20.470 1.00 87.62 596 LYS A O 1
ATOM 4841 N N . GLU A 1 597 ? 13.581 -0.359 22.419 1.00 85.56 597 GLU A N 1
ATOM 4842 C CA . GLU A 1 597 ? 14.654 0.081 23.322 1.00 85.56 597 GLU A CA 1
ATOM 4843 C C . GLU A 1 597 ? 15.912 -0.790 23.208 1.00 85.56 597 GLU A C 1
ATOM 4845 O O . GLU A 1 597 ? 17.027 -0.278 23.274 1.00 85.56 597 GLU A O 1
ATOM 4850 N N . ALA A 1 598 ? 15.768 -2.092 22.929 1.00 86.50 598 ALA A N 1
ATOM 4851 C CA . ALA A 1 598 ? 16.909 -2.997 22.783 1.00 86.50 598 ALA A CA 1
ATOM 4852 C C . ALA A 1 598 ? 17.838 -2.602 21.616 1.00 86.50 598 ALA A C 1
ATOM 4854 O O . ALA A 1 598 ? 19.022 -2.932 21.629 1.00 86.50 598 ALA A O 1
ATOM 4855 N N . PHE A 1 599 ? 17.324 -1.872 20.620 1.00 85.12 599 PHE A N 1
ATOM 4856 C CA . PHE A 1 599 ? 18.112 -1.359 19.496 1.00 85.12 599 PHE A CA 1
ATOM 4857 C C . PHE A 1 599 ? 18.879 -0.069 19.834 1.00 85.12 599 PHE A C 1
ATOM 4859 O O . PHE A 1 599 ? 19.774 0.302 19.078 1.00 85.12 599 PHE A O 1
ATOM 4866 N N . GLN A 1 600 ? 18.560 0.603 20.948 1.00 80.00 600 GLN A N 1
ATOM 4867 C CA . GLN A 1 600 ? 19.281 1.793 21.420 1.00 80.00 600 GLN A CA 1
ATOM 4868 C C . GLN A 1 600 ? 20.592 1.417 22.125 1.00 80.00 600 GLN A C 1
ATOM 4870 O O . GLN A 1 600 ? 21.601 2.089 21.920 1.00 80.00 600 GLN A O 1
ATOM 4875 N N . SER A 1 601 ? 20.602 0.293 22.854 1.00 77.56 601 SER A N 1
ATOM 4876 C CA . SER A 1 601 ? 21.791 -0.245 23.537 1.00 77.56 601 SER A CA 1
ATOM 4877 C C . SER A 1 601 ? 22.080 -1.711 23.159 1.00 77.56 601 SER A C 1
ATOM 4879 O O . SER A 1 601 ? 22.004 -2.598 24.015 1.00 77.56 601 SER A O 1
ATOM 4881 N N . PRO A 1 602 ? 22.439 -2.019 21.891 1.00 77.06 602 PRO A N 1
ATOM 4882 C CA . PRO A 1 602 ? 22.635 -3.399 21.427 1.00 77.06 602 PRO A CA 1
ATOM 4883 C C . PRO A 1 602 ? 23.687 -4.193 22.210 1.00 77.06 602 PRO A C 1
ATOM 4885 O O . PRO A 1 602 ? 23.562 -5.408 22.351 1.00 77.06 602 PRO A O 1
ATOM 4888 N N . SER A 1 603 ? 24.727 -3.519 22.713 1.00 73.94 603 SER A N 1
ATOM 4889 C CA . SER A 1 603 ? 25.869 -4.123 23.414 1.00 73.94 603 SER A CA 1
ATOM 4890 C C . SER A 1 603 ? 25.506 -4.840 24.713 1.00 73.94 603 SER A C 1
ATOM 4892 O O . SER A 1 603 ? 26.246 -5.722 25.137 1.00 73.94 603 SER A O 1
ATOM 4894 N N . GLU A 1 604 ? 24.373 -4.492 25.320 1.00 73.06 604 GLU A N 1
ATOM 4895 C CA . GLU A 1 604 ? 23.943 -4.985 26.635 1.00 73.06 604 GLU A CA 1
ATOM 4896 C C . GLU A 1 604 ? 22.918 -6.129 26.539 1.00 73.06 604 GLU A C 1
ATOM 4898 O O . GLU A 1 604 ? 22.433 -6.633 27.547 1.00 73.06 604 GLU A O 1
ATOM 4903 N N . GLN A 1 605 ? 22.579 -6.560 25.321 1.00 78.44 605 GLN A N 1
ATOM 4904 C CA . GLN A 1 605 ? 21.496 -7.506 25.059 1.00 78.44 605 GLN A CA 1
ATOM 4905 C C . GLN A 1 605 ? 22.018 -8.903 24.704 1.00 78.44 605 GLN A C 1
ATOM 4907 O O . GLN A 1 605 ? 23.031 -9.053 24.019 1.00 78.44 605 GLN A O 1
ATOM 4912 N N . ALA A 1 606 ? 21.269 -9.952 25.066 1.00 72.31 606 ALA A N 1
ATOM 4913 C CA . ALA A 1 606 ? 21.628 -11.342 24.744 1.00 72.31 606 ALA A CA 1
ATOM 4914 C C . ALA A 1 606 ? 21.802 -11.593 23.226 1.00 72.31 606 ALA A C 1
ATOM 4916 O O . ALA A 1 606 ? 22.631 -12.402 22.817 1.00 72.31 606 ALA A O 1
ATOM 4917 N N . ASN A 1 607 ? 21.079 -10.842 22.385 1.00 75.06 607 ASN A N 1
ATOM 4918 C CA . ASN A 1 607 ? 21.147 -10.907 20.919 1.00 75.06 607 ASN A CA 1
ATOM 4919 C C . ASN A 1 607 ? 22.050 -9.816 20.306 1.00 75.06 607 ASN A C 1
ATOM 4921 O O . ASN A 1 607 ? 21.820 -9.386 19.175 1.00 75.06 607 ASN A O 1
ATOM 4925 N N . CYS A 1 608 ? 23.068 -9.354 21.040 1.00 72.25 608 CYS A N 1
ATOM 4926 C CA . CYS A 1 608 ? 23.925 -8.219 20.680 1.00 72.25 608 CYS A CA 1
ATOM 4927 C C . CYS A 1 608 ? 24.415 -8.240 19.220 1.00 72.25 608 CYS A C 1
ATOM 4929 O O . CYS A 1 608 ? 24.229 -7.260 18.504 1.00 72.25 608 CYS A O 1
ATOM 4931 N N . LYS A 1 609 ? 24.929 -9.374 18.720 1.00 77.62 609 LYS A N 1
ATOM 4932 C CA . LYS A 1 609 ? 25.417 -9.487 17.329 1.00 77.62 609 LYS A CA 1
ATOM 4933 C C . LYS A 1 609 ? 24.325 -9.251 16.277 1.00 77.62 609 LYS A C 1
ATOM 4935 O O . LYS A 1 609 ? 24.576 -8.585 15.278 1.00 77.62 609 LYS A O 1
ATOM 4940 N N . PHE A 1 610 ? 23.122 -9.777 16.501 1.00 83.81 610 PHE A N 1
ATOM 4941 C CA . PHE A 1 610 ? 21.976 -9.586 15.606 1.00 83.81 610 PHE A CA 1
ATOM 4942 C C . PHE A 1 610 ? 21.483 -8.134 15.624 1.00 83.81 610 PHE A C 1
ATOM 4944 O O . PHE A 1 610 ? 21.215 -7.550 14.573 1.00 83.81 610 PHE A O 1
ATOM 4951 N N . LEU A 1 611 ? 21.377 -7.542 16.816 1.00 81.81 611 LEU A N 1
ATOM 4952 C CA . LEU A 1 611 ? 20.935 -6.157 16.976 1.00 81.81 611 LEU A CA 1
ATOM 4953 C C . LEU A 1 611 ? 21.947 -5.193 16.352 1.00 81.81 611 LEU A C 1
ATOM 4955 O O . LEU A 1 611 ? 21.557 -4.309 15.598 1.00 81.81 611 LEU A O 1
ATOM 4959 N N . GLN A 1 612 ? 23.244 -5.420 16.573 1.00 80.81 612 GLN A N 1
ATOM 4960 C CA . GLN A 1 612 ? 24.317 -4.685 15.905 1.00 80.81 612 GLN A CA 1
ATOM 4961 C C . GLN A 1 612 ? 24.233 -4.826 14.384 1.00 80.81 612 GLN A C 1
ATOM 4963 O O . GLN A 1 612 ? 24.321 -3.822 13.686 1.00 80.81 612 GLN A O 1
ATOM 4968 N N . ALA A 1 613 ? 24.008 -6.038 13.866 1.00 79.69 613 ALA A N 1
ATOM 4969 C CA . ALA A 1 613 ? 23.843 -6.262 12.432 1.00 79.69 613 ALA A CA 1
ATOM 4970 C C . ALA A 1 613 ? 22.631 -5.512 11.862 1.00 79.69 613 ALA A C 1
ATOM 4972 O O . ALA A 1 613 ? 22.759 -4.927 10.799 1.00 79.69 613 ALA A O 1
ATOM 4973 N N . SER A 1 614 ? 21.509 -5.471 12.591 1.00 81.06 614 SER A N 1
ATOM 4974 C CA . SER A 1 614 ? 20.284 -4.734 12.223 1.00 81.06 614 SER A CA 1
ATOM 4975 C C . SER A 1 614 ? 20.449 -3.208 12.270 1.00 81.06 614 SER A C 1
ATOM 4977 O O . SER A 1 614 ? 19.636 -2.461 11.719 1.00 81.06 614 SER A O 1
ATOM 4979 N N . MET A 1 615 ? 21.491 -2.737 12.956 1.00 79.31 615 MET A N 1
ATOM 4980 C CA . MET A 1 615 ? 21.849 -1.326 13.043 1.00 79.31 615 MET A CA 1
ATOM 4981 C C . MET A 1 615 ? 23.060 -0.955 12.183 1.00 79.31 615 MET A C 1
ATOM 4983 O O . MET A 1 615 ? 23.414 0.221 12.122 1.00 79.31 615 MET A O 1
ATOM 4987 N N . ALA A 1 616 ? 23.692 -1.916 11.504 1.00 65.50 616 ALA A N 1
ATOM 4988 C CA . ALA A 1 616 ? 24.925 -1.703 10.757 1.00 65.50 616 ALA A CA 1
ATOM 4989 C C . ALA A 1 616 ? 24.656 -0.954 9.437 1.00 65.50 616 ALA A C 1
ATOM 4991 O O . ALA A 1 616 ? 24.553 -1.552 8.369 1.00 65.50 616 ALA A O 1
ATOM 4992 N N . GLY A 1 617 ? 24.543 0.372 9.510 1.00 57.38 617 GLY A N 1
ATOM 4993 C CA . GLY A 1 617 ? 24.449 1.315 8.392 1.00 57.38 617 GLY A CA 1
ATOM 4994 C C . GLY A 1 617 ? 24.876 2.721 8.841 1.00 57.38 617 GLY A C 1
ATOM 4995 O O . GLY A 1 617 ? 25.047 2.952 10.034 1.00 57.38 617 GLY A O 1
ATOM 4996 N N . ASN A 1 618 ? 25.066 3.674 7.915 1.00 43.66 618 ASN A N 1
ATOM 4997 C CA . ASN A 1 618 ? 25.230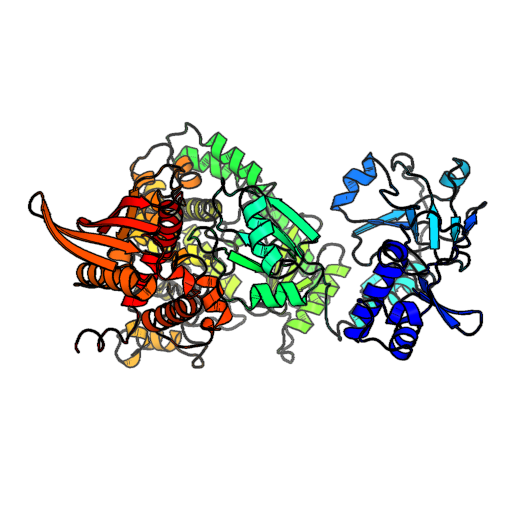 5.096 8.287 1.00 43.66 618 ASN A CA 1
ATOM 4998 C C . ASN A 1 618 ? 24.022 5.561 9.131 1.00 43.66 618 ASN A C 1
ATOM 5000 O O . ASN A 1 618 ? 22.980 4.918 9.057 1.00 43.66 618 ASN A O 1
ATOM 5004 N N . GLU A 1 619 ? 24.112 6.670 9.877 1.00 42.44 619 GLU A N 1
ATOM 5005 C CA . GLU A 1 619 ? 23.047 7.159 10.789 1.00 42.44 619 GLU A CA 1
ATOM 5006 C C . GLU A 1 619 ? 21.623 7.199 10.167 1.00 42.44 619 GLU A C 1
ATOM 5008 O O . GLU A 1 619 ? 20.635 7.062 10.884 1.00 42.44 619 GLU A O 1
ATOM 5013 N N . ASP A 1 620 ? 21.510 7.275 8.832 1.00 50.81 620 ASP A N 1
ATOM 5014 C CA . ASP A 1 620 ? 20.257 7.246 8.056 1.00 50.81 620 ASP A CA 1
ATOM 5015 C C . ASP A 1 620 ? 19.815 5.858 7.507 1.00 50.81 620 ASP A C 1
ATOM 5017 O O . ASP A 1 620 ? 18.752 5.751 6.890 1.00 50.81 620 ASP A O 1
ATOM 5021 N N . ASN A 1 621 ? 20.605 4.792 7.694 1.00 60.44 621 ASN A N 1
ATOM 5022 C CA . ASN A 1 621 ? 20.473 3.476 7.035 1.00 60.44 621 ASN A CA 1
ATOM 5023 C C . ASN A 1 621 ? 20.303 2.274 7.994 1.00 60.44 621 ASN A C 1
ATOM 5025 O O . ASN A 1 621 ? 20.299 1.135 7.526 1.00 60.44 621 ASN A O 1
ATOM 5029 N N . GLY A 1 622 ? 20.190 2.491 9.306 1.00 73.75 622 GLY A N 1
ATOM 5030 C CA . GLY A 1 622 ? 19.856 1.433 10.271 1.00 73.75 622 GLY A CA 1
ATOM 5031 C C . GLY A 1 622 ? 18.359 1.088 10.294 1.00 73.75 622 GLY A C 1
ATOM 5032 O O . GLY A 1 622 ? 17.536 1.802 9.709 1.00 73.75 622 GLY A O 1
ATOM 5033 N N . LEU A 1 623 ? 17.977 0.015 11.001 1.00 85.25 623 LEU A N 1
ATOM 5034 C CA . LEU A 1 623 ? 16.567 -0.344 11.168 1.00 85.25 623 LEU A CA 1
ATOM 5035 C C . LEU A 1 623 ? 15.780 0.818 11.795 1.00 85.25 623 LEU A C 1
ATOM 5037 O O . LEU A 1 623 ? 15.983 1.189 12.948 1.00 85.25 623 LEU A O 1
ATOM 5041 N N . ALA A 1 624 ? 14.844 1.389 11.032 1.00 85.69 624 ALA A N 1
ATOM 5042 C CA . ALA A 1 624 ? 14.031 2.530 11.456 1.00 85.69 624 ALA A CA 1
ATOM 5043 C C . ALA A 1 624 ? 12.956 2.131 12.495 1.00 85.69 624 ALA A C 1
ATOM 5045 O O . ALA A 1 624 ? 11.756 2.116 12.188 1.00 85.69 624 ALA A O 1
ATOM 5046 N N . VAL A 1 625 ? 13.390 1.799 13.715 1.00 85.06 625 VAL A N 1
ATOM 5047 C CA . VAL A 1 625 ? 12.561 1.278 14.818 1.00 85.06 625 VAL A CA 1
ATOM 5048 C C . VAL A 1 625 ? 11.594 2.308 15.402 1.00 85.06 625 VAL A C 1
ATOM 5050 O O . VAL A 1 625 ? 10.495 1.942 15.809 1.00 85.06 625 VAL A O 1
ATOM 5053 N N . SER A 1 626 ? 11.942 3.598 15.363 1.00 76.81 626 SER A N 1
ATOM 5054 C CA . SER A 1 626 ? 11.133 4.708 15.902 1.00 76.81 626 SER A CA 1
ATOM 5055 C C . SER A 1 626 ? 9.863 5.015 15.098 1.00 76.81 626 SER A C 1
ATOM 5057 O O . SER A 1 626 ? 9.075 5.888 15.461 1.00 76.81 626 SER A O 1
ATOM 5059 N N . ARG A 1 627 ? 9.632 4.316 13.981 1.00 80.69 627 ARG A N 1
ATOM 5060 C CA . ARG A 1 627 ? 8.407 4.460 13.186 1.00 80.69 627 ARG A CA 1
ATOM 5061 C C . ARG A 1 627 ? 7.202 3.856 13.916 1.00 80.69 627 ARG A C 1
ATOM 5063 O O . ARG A 1 627 ? 7.337 2.982 14.770 1.00 80.69 627 ARG A O 1
ATOM 5070 N N . THR A 1 628 ? 6.005 4.302 13.517 1.00 80.00 628 THR A N 1
ATOM 5071 C CA . THR A 1 628 ? 4.718 3.858 14.087 1.00 80.00 628 THR A CA 1
ATOM 5072 C C . THR A 1 628 ? 4.584 2.333 14.108 1.00 80.00 628 THR A C 1
ATOM 5074 O O . THR A 1 628 ? 4.099 1.768 15.079 1.00 80.00 628 THR A O 1
ATOM 5077 N N . VAL A 1 629 ? 5.038 1.666 13.044 1.00 89.50 629 VAL A N 1
ATOM 5078 C CA . VAL A 1 629 ? 5.129 0.205 12.960 1.00 89.50 629 VAL A CA 1
ATOM 5079 C C . VAL A 1 629 ? 6.518 -0.159 12.463 1.00 89.50 629 VAL A C 1
ATOM 5081 O O . VAL A 1 629 ? 7.012 0.433 11.493 1.00 89.50 629 VAL A O 1
ATOM 5084 N N . CYS A 1 630 ? 7.126 -1.161 13.092 1.00 93.50 630 CYS A N 1
ATOM 5085 C CA . CYS A 1 630 ? 8.371 -1.752 12.630 1.00 93.50 630 CYS A CA 1
ATOM 5086 C C . CYS A 1 630 ? 8.171 -3.242 12.350 1.00 93.50 630 CYS A C 1
ATOM 5088 O O . CYS A 1 630 ? 8.090 -4.047 13.275 1.00 93.50 630 CYS A O 1
ATOM 5090 N N . VAL A 1 631 ? 8.073 -3.590 11.065 1.00 96.12 631 VAL A N 1
ATOM 5091 C CA . VAL A 1 631 ? 8.187 -4.972 10.587 1.00 96.12 631 VAL A CA 1
ATOM 5092 C C . VAL A 1 631 ? 9.549 -5.099 9.922 1.00 96.12 631 VAL A C 1
ATOM 5094 O O . VAL A 1 631 ? 9.812 -4.426 8.922 1.00 96.12 631 VAL A O 1
ATOM 5097 N N . GLN A 1 632 ? 10.420 -5.925 10.488 1.00 95.12 632 GLN A N 1
ATOM 5098 C CA . GLN A 1 632 ? 11.764 -6.133 9.963 1.00 95.12 632 GLN A CA 1
ATOM 5099 C C . GLN A 1 632 ? 11.726 -7.058 8.739 1.00 95.12 632 GLN A C 1
ATOM 5101 O O . GLN A 1 632 ? 11.011 -8.064 8.732 1.00 95.12 632 GLN A O 1
ATOM 5106 N N . ASP A 1 633 ? 12.488 -6.726 7.696 1.00 93.31 633 ASP A N 1
ATOM 5107 C CA . ASP A 1 633 ? 12.777 -7.671 6.618 1.00 93.31 633 ASP A CA 1
ATOM 5108 C C . ASP A 1 633 ? 13.703 -8.781 7.155 1.00 93.31 633 ASP A C 1
ATOM 5110 O O . ASP A 1 633 ? 14.731 -8.479 7.760 1.00 93.31 633 ASP A O 1
ATOM 5114 N N . PRO A 1 634 ? 13.359 -10.065 6.971 1.00 90.75 634 PRO A N 1
ATOM 5115 C CA . PRO A 1 634 ? 14.135 -11.154 7.546 1.00 90.75 634 PRO A CA 1
ATOM 5116 C C . PRO A 1 634 ? 15.480 -11.416 6.858 1.00 90.75 634 PRO A C 1
ATOM 5118 O O . PRO A 1 634 ? 16.283 -12.149 7.419 1.00 90.75 634 PRO A O 1
ATOM 5121 N N . LEU A 1 635 ? 15.731 -10.900 5.651 1.00 86.44 635 LEU A N 1
ATOM 5122 C CA . LEU A 1 635 ? 16.997 -11.108 4.933 1.00 86.44 635 LEU A CA 1
ATOM 5123 C C . LEU A 1 635 ? 17.824 -9.820 4.808 1.00 86.44 635 LEU A C 1
ATOM 5125 O O . LEU A 1 635 ? 19.034 -9.884 4.610 1.00 86.44 635 LEU A O 1
ATOM 5129 N N . ASP A 1 636 ? 17.178 -8.659 4.924 1.00 86.19 636 ASP A N 1
ATOM 5130 C CA . ASP A 1 636 ? 17.799 -7.334 4.989 1.00 86.19 636 ASP A CA 1
ATOM 5131 C C . ASP A 1 636 ? 17.495 -6.695 6.354 1.00 86.19 636 ASP A C 1
ATOM 5133 O O . ASP A 1 636 ? 16.547 -5.925 6.511 1.00 86.19 636 ASP A O 1
ATOM 5137 N N . LEU A 1 637 ? 18.288 -7.049 7.370 1.00 87.44 637 LEU A N 1
ATOM 5138 C CA . LEU A 1 637 ? 17.988 -6.751 8.779 1.00 87.44 637 LEU A CA 1
ATOM 5139 C C . LEU A 1 637 ? 17.880 -5.253 9.108 1.00 87.44 637 LEU A C 1
ATOM 5141 O O . LEU A 1 637 ? 17.262 -4.888 10.111 1.00 87.44 637 LEU A O 1
ATOM 5145 N N . ASN A 1 638 ? 18.413 -4.385 8.249 1.00 87.38 638 ASN A N 1
ATOM 5146 C CA . ASN A 1 638 ? 18.362 -2.931 8.401 1.00 87.38 638 ASN A CA 1
ATOM 5147 C C . ASN A 1 638 ? 17.065 -2.323 7.853 1.00 87.38 638 ASN A C 1
ATOM 5149 O O . ASN A 1 638 ? 16.836 -1.114 7.931 1.00 87.38 638 ASN A O 1
ATOM 5153 N N . LYS A 1 639 ? 16.196 -3.137 7.252 1.00 88.56 639 LYS A N 1
ATOM 5154 C CA . LYS A 1 639 ? 15.041 -2.657 6.507 1.00 88.56 639 LYS A CA 1
ATOM 5155 C C . LYS A 1 639 ? 13.746 -2.856 7.277 1.00 88.56 639 LYS A C 1
ATOM 5157 O O . LYS A 1 639 ? 13.262 -3.966 7.472 1.00 88.56 639 LYS A O 1
ATOM 5162 N N . ASN A 1 640 ? 13.106 -1.735 7.598 1.00 91.81 640 ASN A N 1
ATOM 5163 C CA . ASN A 1 640 ? 11.721 -1.707 8.054 1.00 91.81 640 ASN A CA 1
ATOM 5164 C C . ASN A 1 640 ? 10.774 -1.692 6.835 1.00 91.81 640 ASN A C 1
ATOM 5166 O O . ASN A 1 640 ? 10.659 -0.684 6.127 1.00 91.81 640 ASN A O 1
ATOM 5170 N N . VAL A 1 641 ? 10.053 -2.790 6.589 1.00 92.00 641 VAL A N 1
ATOM 5171 C CA . VAL A 1 641 ? 9.154 -2.934 5.424 1.00 92.00 641 VAL A CA 1
ATOM 5172 C C . VAL A 1 641 ? 7.862 -2.115 5.550 1.00 92.00 641 VAL A C 1
ATOM 5174 O O . VAL A 1 641 ? 7.115 -1.981 4.577 1.00 92.00 641 VAL A O 1
ATOM 5177 N N . THR A 1 642 ? 7.614 -1.526 6.723 1.00 92.00 642 THR A N 1
ATOM 5178 C CA . THR A 1 642 ? 6.479 -0.646 7.032 1.00 92.00 642 THR A CA 1
ATOM 5179 C C . THR A 1 642 ? 6.877 0.822 7.206 1.00 92.00 642 THR A C 1
ATOM 5181 O O . THR A 1 642 ? 6.076 1.603 7.706 1.00 92.00 642 THR A O 1
ATOM 5184 N N . ILE A 1 643 ? 8.056 1.252 6.729 1.00 85.62 643 ILE A N 1
ATOM 5185 C CA . ILE A 1 643 ? 8.541 2.646 6.868 1.00 85.62 643 ILE A CA 1
ATOM 5186 C C . ILE A 1 643 ? 7.564 3.719 6.349 1.00 85.62 643 ILE A C 1
ATOM 5188 O O . ILE A 1 643 ? 7.572 4.858 6.809 1.00 85.62 643 ILE A O 1
ATOM 5192 N N . THR A 1 644 ? 6.718 3.361 5.382 1.00 81.56 644 THR A N 1
ATOM 5193 C CA . THR A 1 644 ? 5.727 4.265 4.782 1.00 81.56 644 THR A CA 1
ATOM 5194 C C . THR A 1 644 ? 4.387 4.284 5.521 1.00 81.56 644 THR A C 1
ATOM 5196 O O . THR A 1 644 ? 3.563 5.159 5.264 1.00 81.56 644 THR A O 1
ATOM 5199 N N . VAL A 1 645 ? 4.142 3.344 6.436 1.00 82.06 645 VAL A N 1
ATOM 5200 C CA . VAL A 1 645 ? 2.869 3.218 7.151 1.00 82.06 645 VAL A CA 1
ATOM 5201 C C . VAL A 1 645 ? 2.733 4.341 8.177 1.00 82.06 645 VAL A C 1
ATOM 5203 O O . VAL A 1 645 ? 3.639 4.617 8.957 1.00 82.06 645 VAL A O 1
ATOM 5206 N N . THR A 1 646 ? 1.571 4.993 8.174 1.00 79.19 646 THR A N 1
ATOM 5207 C CA . THR A 1 646 ? 1.260 6.115 9.074 1.00 79.19 646 THR A CA 1
ATOM 5208 C C . THR A 1 646 ? 0.443 5.658 10.287 1.00 79.19 646 THR A C 1
ATOM 5210 O O . THR A 1 646 ? -0.298 4.679 10.194 1.00 79.19 646 THR A O 1
ATOM 5213 N N . GLY A 1 647 ? 0.489 6.410 11.394 1.00 75.50 647 GLY A N 1
ATOM 5214 C CA . GLY A 1 647 ? -0.360 6.187 12.579 1.00 75.50 647 GLY A CA 1
ATOM 5215 C C . GLY A 1 647 ? -1.852 5.985 12.275 1.00 75.50 647 GLY A C 1
ATOM 5216 O O . GLY A 1 647 ? -2.418 4.975 12.694 1.00 75.50 647 GLY A O 1
ATOM 5217 N N . PRO A 1 648 ? -2.497 6.847 11.463 1.00 75.00 648 PRO A N 1
ATOM 5218 C CA . PRO A 1 648 ? -3.887 6.640 11.055 1.00 75.00 648 PRO A CA 1
ATOM 5219 C C . PRO A 1 648 ? -4.136 5.314 10.323 1.00 75.00 648 PRO A C 1
ATOM 5221 O O . PRO A 1 648 ? -5.191 4.705 10.491 1.00 75.00 648 PRO A O 1
ATOM 5224 N N . MET A 1 649 ? -3.181 4.856 9.508 1.00 80.94 649 MET A N 1
ATOM 5225 C CA . MET A 1 649 ? -3.291 3.579 8.800 1.00 80.94 649 MET A CA 1
ATOM 5226 C C . MET A 1 649 ? -3.139 2.387 9.749 1.00 80.94 649 MET A C 1
ATOM 5228 O O . MET A 1 649 ? -3.892 1.423 9.623 1.00 80.94 649 MET A O 1
ATOM 5232 N N . LEU A 1 650 ? -2.229 2.466 10.726 1.00 85.12 650 LEU A N 1
ATOM 5233 C CA . LEU A 1 650 ? -2.120 1.463 11.785 1.00 85.12 650 LEU A CA 1
ATOM 5234 C C . LEU A 1 650 ? -3.409 1.390 12.614 1.00 85.12 650 LEU A C 1
ATOM 5236 O O . LEU A 1 650 ? -3.959 0.308 12.780 1.00 85.12 650 LEU A O 1
ATOM 5240 N N . ARG A 1 651 ? -3.944 2.528 13.076 1.00 78.25 651 ARG A N 1
ATOM 5241 C CA . ARG A 1 651 ? -5.219 2.557 13.820 1.00 78.25 651 ARG A CA 1
ATOM 5242 C C . ARG A 1 651 ? -6.344 1.909 13.035 1.00 78.25 651 ARG A C 1
ATOM 5244 O O . ARG A 1 651 ? -7.117 1.124 13.578 1.00 78.25 651 ARG A O 1
ATOM 5251 N N . ARG A 1 652 ? -6.409 2.206 11.737 1.00 82.44 652 ARG A N 1
ATOM 5252 C CA . ARG A 1 652 ? -7.358 1.554 10.845 1.00 82.44 652 ARG A CA 1
ATOM 5253 C C . ARG A 1 652 ? -7.153 0.040 10.842 1.00 82.44 652 ARG A C 1
ATOM 5255 O O . ARG A 1 652 ? -8.136 -0.673 10.983 1.00 82.44 652 ARG A O 1
ATOM 5262 N N . LEU A 1 653 ? -5.920 -0.450 10.703 1.00 90.38 653 LEU A N 1
ATOM 5263 C CA . LEU A 1 653 ? -5.641 -1.887 10.737 1.00 90.38 653 LEU A CA 1
ATOM 5264 C C . LEU A 1 653 ? -6.147 -2.513 12.041 1.00 90.38 653 LEU A C 1
ATOM 5266 O O . LEU A 1 653 ? -6.900 -3.477 11.982 1.00 90.38 653 LEU A O 1
ATOM 5270 N N . VAL A 1 654 ? -5.820 -1.920 13.191 1.00 89.44 654 VAL A N 1
ATOM 5271 C CA . VAL A 1 654 ? -6.230 -2.411 14.518 1.00 89.44 654 VAL A CA 1
ATOM 5272 C C . VAL A 1 654 ? -7.755 -2.480 14.654 1.00 89.44 654 VAL A C 1
ATOM 5274 O O . VAL A 1 654 ? -8.284 -3.513 15.057 1.00 89.44 654 VAL A O 1
ATOM 5277 N N . LEU A 1 655 ? -8.485 -1.429 14.259 1.00 85.19 655 LEU A N 1
ATOM 5278 C CA . LEU A 1 655 ? -9.956 -1.422 14.296 1.00 85.19 655 LEU A CA 1
ATOM 5279 C C . LEU A 1 655 ? -10.563 -2.517 13.411 1.00 85.19 655 LEU A C 1
ATOM 5281 O O . LEU A 1 655 ? -11.512 -3.196 13.798 1.00 85.19 655 LEU A O 1
ATOM 5285 N N . PHE A 1 656 ? -10.004 -2.701 12.220 1.00 92.12 656 PHE A N 1
ATOM 5286 C CA . PHE A 1 656 ? -10.437 -3.740 11.294 1.00 92.12 656 PHE A CA 1
ATOM 5287 C C . PHE A 1 656 ? -10.074 -5.147 11.786 1.00 92.12 656 PHE A C 1
ATOM 5289 O O . PHE A 1 656 ? -10.863 -6.063 11.578 1.00 92.12 656 PHE A O 1
ATOM 5296 N N . CYS A 1 657 ? -8.952 -5.327 12.487 1.00 95.50 657 CYS A N 1
ATOM 5297 C CA . CYS A 1 657 ? -8.609 -6.577 13.162 1.00 95.50 657 CYS A CA 1
ATOM 5298 C C . CYS A 1 657 ? -9.586 -6.885 14.309 1.00 95.50 657 CYS A C 1
ATOM 5300 O O . CYS A 1 657 ? -10.079 -8.005 14.406 1.00 95.50 657 CYS A O 1
ATOM 5302 N N . ARG A 1 658 ? -9.972 -5.893 15.125 1.00 91.62 658 ARG A N 1
ATOM 5303 C CA . ARG A 1 658 ? -11.001 -6.071 16.172 1.00 91.62 658 ARG A CA 1
ATOM 5304 C C . ARG A 1 658 ? -12.350 -6.486 15.588 1.00 91.62 658 ARG A C 1
ATOM 5306 O O . ARG A 1 658 ? -12.980 -7.417 16.089 1.00 91.62 658 ARG A O 1
ATOM 5313 N N . LEU A 1 659 ? -12.769 -5.838 14.501 1.00 90.12 659 LEU A N 1
ATOM 5314 C CA . LEU A 1 659 ? -13.972 -6.238 13.773 1.00 90.12 659 LEU A CA 1
ATOM 5315 C C . LEU A 1 659 ? -13.825 -7.650 13.187 1.00 90.12 659 LEU A C 1
ATOM 5317 O O . LEU A 1 659 ? -14.731 -8.461 13.337 1.00 90.12 659 LEU A O 1
ATOM 5321 N N . GLY A 1 660 ? -12.681 -7.959 12.574 1.00 95.50 660 GLY A N 1
ATOM 5322 C CA . GLY A 1 660 ? -12.387 -9.273 12.004 1.00 95.50 660 GLY A CA 1
ATOM 5323 C C . GLY A 1 660 ? -12.499 -10.396 13.034 1.00 95.50 660 GLY A C 1
ATOM 5324 O O . GLY A 1 660 ? -13.183 -11.383 12.773 1.00 95.50 660 GLY A O 1
ATOM 5325 N N . LYS A 1 661 ? -11.939 -10.201 14.237 1.00 95.00 661 LYS A N 1
ATOM 5326 C CA . LYS A 1 661 ? -12.091 -11.101 15.395 1.00 95.00 661 LYS A CA 1
ATOM 5327 C C . LYS A 1 661 ? -13.572 -11.341 15.718 1.00 95.00 661 LYS A C 1
ATOM 5329 O O . LYS A 1 661 ? -14.007 -12.487 15.788 1.00 95.00 661 LYS A O 1
ATOM 5334 N N . LYS A 1 662 ? -14.370 -10.272 15.844 1.00 93.31 662 LYS A N 1
ATOM 5335 C CA . LYS A 1 662 ? -15.814 -10.360 16.137 1.00 93.31 662 LYS A CA 1
ATOM 5336 C C . LYS A 1 662 ? -16.602 -11.080 15.035 1.00 93.31 662 LYS A C 1
ATOM 5338 O O . LYS A 1 662 ? -17.474 -11.890 15.339 1.00 93.31 662 LYS A O 1
ATOM 5343 N N . ILE A 1 663 ? -16.305 -10.796 13.767 1.00 94.50 663 ILE A N 1
ATOM 5344 C CA . ILE A 1 663 ? -16.963 -11.434 12.620 1.00 94.50 663 ILE A CA 1
ATOM 5345 C C . ILE A 1 663 ? -16.647 -12.932 12.591 1.00 94.50 663 ILE A C 1
ATOM 5347 O O . ILE A 1 663 ? -17.571 -13.739 12.482 1.00 94.50 663 ILE A O 1
ATOM 5351 N N . CYS A 1 664 ? -15.375 -13.313 12.733 1.00 96.00 664 CYS A N 1
ATOM 5352 C CA . CYS A 1 664 ? -14.960 -14.716 12.695 1.00 96.00 664 CYS A CA 1
ATOM 5353 C C . CYS A 1 664 ? -15.596 -15.537 13.826 1.00 96.00 664 CYS A C 1
ATOM 5355 O O . CYS A 1 664 ? -16.056 -16.654 13.582 1.00 96.00 664 CYS A O 1
ATOM 5357 N N . ALA A 1 665 ? -15.717 -14.952 15.023 1.00 92.31 665 ALA A N 1
ATOM 5358 C CA . ALA A 1 665 ? -16.381 -15.578 16.164 1.00 92.31 665 ALA A CA 1
ATOM 5359 C C . ALA A 1 665 ? -17.876 -15.868 15.918 1.00 92.31 665 ALA A C 1
ATOM 5361 O O . ALA A 1 665 ? -18.433 -16.772 16.535 1.00 92.31 665 ALA A O 1
ATOM 5362 N N . SER A 1 666 ? -18.534 -15.149 14.996 1.00 90.88 666 SER A N 1
ATOM 5363 C CA . SER A 1 666 ? -19.948 -15.390 14.665 1.00 90.88 666 SER A CA 1
ATOM 5364 C C . SER A 1 666 ? -20.193 -16.674 13.866 1.00 90.88 666 SER A C 1
ATOM 5366 O O . SER A 1 666 ? -21.336 -17.124 13.801 1.00 90.88 666 SER A O 1
ATOM 5368 N N . ARG A 1 667 ? -19.144 -17.242 13.244 1.00 89.62 667 ARG A N 1
ATOM 5369 C CA . ARG A 1 667 ? -19.168 -18.463 12.411 1.00 89.62 667 ARG A CA 1
ATOM 5370 C C . ARG A 1 667 ? -20.176 -18.467 11.245 1.00 89.62 667 ARG A C 1
ATOM 5372 O O . ARG A 1 667 ? -20.334 -19.502 10.619 1.00 89.62 667 ARG A O 1
ATOM 5379 N N . LYS A 1 668 ? -20.841 -17.345 10.940 1.00 88.25 668 LYS A N 1
ATOM 5380 C CA . LYS A 1 668 ? -21.873 -17.243 9.892 1.00 88.25 668 LYS A CA 1
ATOM 5381 C C . LYS A 1 668 ? -21.553 -16.160 8.878 1.00 88.25 668 LYS A C 1
ATOM 5383 O O . LYS A 1 668 ? -21.338 -15.006 9.279 1.00 88.25 668 LYS A O 1
ATOM 5388 N N . SER A 1 669 ? -21.588 -16.531 7.599 1.00 89.38 669 SER A N 1
ATOM 5389 C CA . SER A 1 669 ? -21.309 -15.659 6.448 1.00 89.38 669 SER A CA 1
ATOM 5390 C C . SER A 1 669 ? -20.032 -14.833 6.665 1.00 89.38 669 SER A C 1
ATOM 5392 O O . SER A 1 669 ? -20.002 -13.605 6.528 1.00 89.38 669 SER A O 1
ATOM 5394 N N . VAL A 1 670 ? -18.990 -15.501 7.169 1.00 94.38 670 VAL A N 1
ATOM 5395 C CA . VAL A 1 670 ? -17.807 -14.849 7.732 1.00 94.38 670 VAL A CA 1
ATOM 5396 C C . VAL A 1 670 ? -17.051 -14.114 6.640 1.00 94.38 670 VAL A C 1
ATOM 5398 O O . VAL A 1 670 ? -16.716 -12.945 6.822 1.00 94.38 670 VAL A O 1
ATOM 5401 N N . LEU A 1 671 ? -16.788 -14.762 5.507 1.00 93.69 671 LEU A N 1
ATOM 5402 C CA . LEU A 1 671 ? -16.040 -14.150 4.419 1.00 93.69 671 LEU A CA 1
ATOM 5403 C C . LEU A 1 671 ? -16.846 -13.017 3.781 1.00 93.69 671 LEU A C 1
ATOM 5405 O O . LEU A 1 671 ? -16.287 -11.945 3.552 1.00 93.69 671 LEU A O 1
ATOM 5409 N N . TYR A 1 672 ? -18.156 -13.198 3.574 1.00 91.44 672 TYR A N 1
ATOM 5410 C CA . TYR A 1 672 ? -19.037 -12.119 3.113 1.00 91.44 672 TYR A CA 1
ATOM 5411 C C . TYR A 1 672 ? -18.902 -10.871 3.999 1.00 91.44 672 TYR A C 1
ATOM 5413 O O . TYR A 1 672 ? -18.638 -9.771 3.500 1.00 91.44 672 TYR A O 1
ATOM 5421 N N . LYS A 1 673 ? -19.011 -11.037 5.321 1.00 91.06 673 LYS A N 1
ATOM 5422 C CA . LYS A 1 673 ? -18.901 -9.935 6.286 1.00 91.06 673 LYS A CA 1
ATOM 5423 C C . LYS A 1 673 ? -17.492 -9.358 6.338 1.00 91.06 673 LYS A C 1
ATOM 5425 O O . LYS A 1 673 ? -17.338 -8.142 6.293 1.00 91.06 673 LYS A O 1
ATOM 5430 N N . LEU A 1 674 ? -16.454 -10.197 6.357 1.00 91.50 674 LEU A N 1
ATOM 5431 C CA . LEU A 1 674 ? -15.061 -9.746 6.343 1.00 91.50 674 LEU A CA 1
ATOM 5432 C C . LEU A 1 674 ? -14.768 -8.858 5.133 1.00 91.50 674 LEU A C 1
ATOM 5434 O O . LEU A 1 674 ? -14.029 -7.889 5.275 1.00 91.50 674 LEU A O 1
ATOM 5438 N N . LEU A 1 675 ? -15.318 -9.159 3.955 1.00 89.19 675 LEU A N 1
ATOM 5439 C CA . LEU A 1 675 ? -15.057 -8.394 2.732 1.00 89.19 675 LEU A CA 1
ATOM 5440 C C . LEU A 1 675 ? -15.902 -7.116 2.607 1.00 89.19 675 LEU A C 1
ATOM 5442 O O . LEU A 1 675 ? -15.486 -6.198 1.899 1.00 89.19 675 LEU A O 1
ATOM 5446 N N . THR A 1 676 ? -17.058 -7.037 3.273 1.00 83.94 676 THR A N 1
ATOM 5447 C CA . THR A 1 676 ? -18.046 -5.962 3.057 1.00 83.94 676 THR A CA 1
ATOM 5448 C C . THR A 1 676 ? -18.252 -5.038 4.257 1.00 83.94 676 THR A C 1
ATOM 5450 O O . THR A 1 676 ? -18.548 -3.854 4.074 1.00 83.94 676 THR A O 1
ATOM 5453 N N . GLU A 1 677 ? -18.083 -5.531 5.483 1.00 84.00 677 GLU A N 1
ATOM 5454 C CA . GLU A 1 677 ? -18.297 -4.746 6.694 1.00 84.00 677 GLU A CA 1
ATOM 5455 C C . GLU A 1 677 ? -17.103 -3.844 7.020 1.00 84.00 677 GLU A C 1
ATOM 5457 O O . GLU A 1 677 ? -15.948 -4.112 6.686 1.00 84.00 677 GLU A O 1
ATOM 5462 N N . VAL A 1 678 ? -17.393 -2.742 7.711 1.00 78.38 678 VAL A N 1
ATOM 5463 C CA . VAL A 1 678 ? -16.399 -1.770 8.174 1.00 78.38 678 VAL A CA 1
ATOM 5464 C C . VAL A 1 678 ? -16.678 -1.397 9.634 1.00 78.38 678 VAL A C 1
ATOM 5466 O O . VAL A 1 678 ? -17.851 -1.354 10.014 1.00 78.38 678 VAL A O 1
ATOM 5469 N N . PRO A 1 679 ? -15.653 -1.088 10.455 1.00 72.31 679 PRO A N 1
ATOM 5470 C CA . PRO A 1 679 ? -15.856 -0.734 11.860 1.00 72.31 679 PRO A CA 1
ATOM 5471 C C . PRO A 1 679 ? -16.789 0.474 12.030 1.00 72.31 679 PRO A C 1
ATOM 5473 O O . PRO A 1 679 ? -16.740 1.417 11.231 1.00 72.31 679 PRO A O 1
ATOM 5476 N N . CYS A 1 680 ? -17.612 0.470 13.083 1.00 54.56 680 CYS A N 1
ATOM 5477 C CA . CYS A 1 680 ? -18.554 1.554 13.386 1.00 54.56 680 CYS A CA 1
ATOM 5478 C C . CYS A 1 680 ? -17.850 2.916 13.517 1.00 54.56 680 CYS A C 1
ATOM 5480 O O . CYS A 1 680 ? -18.336 3.904 12.966 1.00 54.56 680 CYS A O 1
ATOM 5482 N N . ASP A 1 681 ? -16.659 2.933 14.122 1.00 51.00 681 ASP A N 1
ATOM 5483 C CA . ASP A 1 681 ? -15.825 4.133 14.305 1.00 51.00 681 ASP A CA 1
ATOM 5484 C C . ASP A 1 681 ? -15.055 4.540 13.038 1.00 51.00 681 ASP A C 1
ATOM 5486 O O . ASP A 1 681 ? -14.483 5.626 12.958 1.00 51.00 681 ASP A O 1
ATOM 5490 N N . TYR A 1 682 ? -15.026 3.666 12.024 1.00 48.19 682 TYR A N 1
ATOM 5491 C CA . TYR A 1 682 ? -14.337 3.899 10.754 1.00 48.19 682 TYR A CA 1
ATOM 5492 C C . TYR A 1 682 ? -15.246 4.500 9.678 1.00 48.19 682 TYR A C 1
ATOM 5494 O O . TYR A 1 682 ? -14.772 5.159 8.741 1.00 48.19 682 TYR A O 1
ATOM 5502 N N . LYS A 1 683 ? -16.571 4.347 9.803 1.00 40.78 683 LYS A N 1
ATOM 5503 C CA . LYS A 1 683 ? -17.451 5.268 9.089 1.00 40.78 683 LYS A CA 1
ATOM 5504 C C . LYS A 1 683 ? -17.044 6.655 9.579 1.00 40.78 683 LYS A C 1
ATOM 5506 O O . LYS A 1 683 ? -16.983 6.887 10.779 1.00 40.78 683 LYS A O 1
ATOM 5511 N N . LYS A 1 684 ? -16.796 7.600 8.660 1.00 42.69 684 LYS A N 1
ATOM 5512 C CA . LYS A 1 684 ? -17.122 9.002 8.953 1.00 42.69 684 LYS A CA 1
ATOM 5513 C C . LYS A 1 684 ? -18.520 8.903 9.533 1.00 42.69 684 LYS A C 1
ATOM 5515 O O . LYS A 1 684 ? -19.418 8.673 8.723 1.00 42.69 684 LYS A O 1
ATOM 5520 N N . GLN A 1 685 ? -18.695 8.907 10.860 1.00 37.44 685 GLN A N 1
ATOM 5521 C CA . GLN A 1 685 ? -20.027 8.818 11.429 1.00 37.44 685 GLN A CA 1
ATOM 5522 C C . GLN A 1 685 ? -20.765 9.932 10.703 1.00 37.44 685 GLN A C 1
ATOM 5524 O O . GLN A 1 685 ? -20.295 11.081 10.735 1.00 37.44 685 GLN A O 1
ATOM 5529 N N . PRO A 1 686 ? -21.780 9.617 9.880 1.00 37.97 686 PRO A N 1
ATOM 5530 C CA . PRO A 1 686 ? -22.549 10.672 9.288 1.00 37.97 686 PRO A CA 1
ATOM 5531 C C . PRO A 1 686 ? -23.212 11.303 10.498 1.00 37.97 686 PRO A C 1
ATOM 5533 O O . PRO A 1 686 ? -24.193 10.785 11.009 1.00 37.97 686 PRO A O 1
ATOM 5536 N N . VAL A 1 687 ? -22.618 12.383 11.007 1.00 44.72 687 VAL A N 1
ATOM 5537 C CA . VAL A 1 687 ? -23.283 13.255 11.956 1.00 44.72 687 VAL A CA 1
ATOM 5538 C C . VAL A 1 687 ? -24.535 13.664 11.196 1.00 44.72 687 VAL A C 1
ATOM 5540 O O . VAL A 1 687 ? -24.450 14.408 10.202 1.00 44.72 687 VAL A O 1
ATOM 5543 N N . HIS A 1 688 ? -25.660 13.031 11.542 1.00 44.75 688 HIS A N 1
ATOM 5544 C CA . HIS A 1 688 ? -26.927 13.202 10.849 1.00 44.75 688 HIS A CA 1
ATOM 5545 C C . HIS A 1 688 ? -27.230 14.700 10.804 1.00 44.75 688 HIS A C 1
ATOM 5547 O O . HIS A 1 688 ? -26.735 15.475 11.625 1.00 44.75 688 HIS A O 1
ATOM 5553 N N . GLU A 1 689 ? -27.974 15.163 9.800 1.00 42.03 689 GLU A N 1
ATOM 5554 C CA . GLU A 1 689 ? -28.233 16.605 9.663 1.00 42.03 689 GLU A CA 1
ATOM 5555 C C . GLU A 1 689 ? -28.846 17.241 10.922 1.00 42.03 689 GLU A C 1
ATOM 5557 O O . GLU A 1 689 ? -28.611 18.429 11.145 1.00 42.03 689 GLU A O 1
ATOM 5562 N N . ASN A 1 690 ? -29.487 16.418 11.764 1.00 49.66 690 ASN A N 1
ATOM 5563 C CA . ASN A 1 690 ? -30.141 16.774 13.022 1.00 49.66 690 ASN A CA 1
ATOM 5564 C C . ASN A 1 690 ? -29.480 16.149 14.273 1.00 49.66 690 ASN A C 1
ATOM 5566 O O . ASN A 1 690 ? -30.153 15.977 15.278 1.00 49.66 690 ASN A O 1
ATOM 5570 N N . ALA A 1 691 ? -28.205 15.743 14.232 1.00 62.66 691 ALA A N 1
ATOM 5571 C CA . ALA A 1 691 ? -27.576 15.127 15.405 1.00 62.66 691 ALA A CA 1
ATOM 5572 C C . ALA A 1 691 ? -27.377 16.149 16.544 1.00 62.66 691 ALA A C 1
ATOM 5574 O O . ALA A 1 691 ? -26.669 17.149 16.376 1.00 62.66 691 ALA A O 1
ATOM 5575 N N . ASP A 1 692 ? -27.994 15.869 17.692 1.00 81.81 692 ASP A N 1
ATOM 5576 C CA . ASP A 1 692 ? -27.860 16.638 18.936 1.00 81.81 692 ASP A CA 1
ATOM 5577 C C . ASP A 1 692 ? -26.728 16.118 19.831 1.00 81.81 692 ASP A C 1
ATOM 5579 O O . ASP A 1 692 ? -26.380 16.764 20.814 1.00 81.81 692 ASP A O 1
ATOM 5583 N N . SER A 1 693 ? -26.092 15.007 19.458 1.00 85.31 693 SER A N 1
ATOM 5584 C CA . SER A 1 693 ? -24.947 14.448 20.171 1.00 85.31 693 SER A CA 1
ATOM 5585 C C . SER A 1 693 ? -23.936 13.769 19.240 1.00 85.31 693 SER A C 1
ATOM 5587 O O . SER A 1 693 ? -24.229 13.490 18.072 1.00 85.31 693 SER A O 1
ATOM 5589 N N . PHE A 1 694 ? -22.718 13.543 19.738 1.00 85.06 694 PHE A N 1
ATOM 5590 C CA . PHE A 1 694 ? -21.704 12.692 19.105 1.00 85.06 694 PHE A CA 1
ATOM 5591 C C . PHE A 1 694 ? -20.840 11.996 20.160 1.00 85.06 694 PHE A C 1
ATOM 5593 O O . PHE A 1 694 ? -20.789 12.429 21.311 1.00 85.06 694 PHE A O 1
ATOM 5600 N N . GLN A 1 695 ? -20.143 10.935 19.750 1.00 82.94 695 GLN A N 1
ATOM 5601 C CA . GLN A 1 695 ? -19.274 10.153 20.627 1.00 82.94 695 GLN A CA 1
ATOM 5602 C C . GLN A 1 695 ? -17.878 9.979 20.025 1.00 82.94 695 GLN A C 1
ATOM 5604 O O . GLN A 1 695 ? -17.726 9.884 18.805 1.00 82.94 695 GLN A O 1
ATOM 5609 N N . VAL A 1 696 ? -16.863 9.937 20.886 1.00 81.12 696 VAL A N 1
ATOM 5610 C CA . VAL A 1 696 ? -15.488 9.552 20.547 1.00 81.12 696 VAL A CA 1
ATOM 5611 C C . VAL A 1 696 ? -15.037 8.484 21.533 1.00 81.12 696 VAL A C 1
ATOM 5613 O O . VAL A 1 696 ? -15.112 8.701 22.738 1.00 81.12 696 VAL A O 1
ATOM 5616 N N . VAL A 1 697 ? -14.556 7.355 21.017 1.00 80.00 697 VAL A N 1
ATOM 5617 C CA . VAL A 1 697 ? -13.979 6.275 21.826 1.00 80.00 697 VAL A CA 1
ATOM 5618 C C . VAL A 1 697 ? -12.458 6.351 21.747 1.00 80.00 697 VAL A C 1
ATOM 5620 O O . VAL A 1 697 ? -11.886 6.441 20.656 1.00 80.00 697 VAL A O 1
ATOM 5623 N N . ILE A 1 698 ? -11.803 6.333 22.904 1.00 78.94 698 ILE A N 1
ATOM 5624 C CA . ILE A 1 698 ? -10.349 6.289 23.050 1.00 78.94 698 ILE A CA 1
ATOM 5625 C C . ILE A 1 698 ? -9.986 4.966 23.718 1.00 78.94 698 ILE A C 1
ATOM 5627 O O . ILE A 1 698 ? -10.462 4.687 24.809 1.00 78.94 698 ILE A O 1
ATOM 5631 N N . HIS A 1 699 ? -9.147 4.159 23.071 1.00 73.56 699 HIS A N 1
ATOM 5632 C CA . HIS A 1 699 ? -8.726 2.862 23.604 1.00 73.56 699 HIS A CA 1
ATOM 5633 C C . HIS A 1 699 ? -7.334 2.948 24.235 1.00 73.56 699 HIS A C 1
ATOM 5635 O O . HIS A 1 699 ? -6.401 3.419 23.578 1.00 73.56 699 HIS A O 1
ATOM 5641 N N . GLU A 1 700 ? -7.180 2.398 25.439 1.00 69.88 700 GLU A N 1
ATOM 5642 C CA . GLU A 1 700 ? -5.924 2.305 26.193 1.00 69.88 700 GLU A CA 1
ATOM 5643 C C . GLU A 1 700 ? -4.810 1.656 25.366 1.00 69.88 700 GLU A C 1
ATOM 5645 O O . GLU A 1 700 ? -3.722 2.212 25.239 1.00 69.88 700 GLU A O 1
ATOM 5650 N N . ALA A 1 701 ? -5.110 0.541 24.690 1.00 56.44 701 ALA A N 1
ATOM 5651 C CA . ALA A 1 701 ? -4.144 -0.226 23.896 1.00 56.44 701 ALA A CA 1
ATOM 5652 C C . ALA A 1 701 ? -3.487 0.552 22.733 1.00 56.44 701 ALA A C 1
ATOM 5654 O O . ALA A 1 701 ? -2.492 0.102 22.169 1.00 56.44 701 ALA A O 1
ATOM 5655 N N . VAL A 1 702 ? -4.054 1.693 22.325 1.00 50.78 702 VAL A N 1
ATOM 5656 C CA . VAL A 1 702 ? -3.501 2.537 21.248 1.00 50.78 702 VAL A CA 1
ATOM 5657 C C . VAL A 1 702 ? -2.490 3.554 21.791 1.00 50.78 702 VAL A C 1
ATOM 5659 O O . VAL A 1 702 ? -1.716 4.106 21.015 1.00 50.78 702 VAL A O 1
ATOM 5662 N N . ILE A 1 703 ? -2.506 3.806 23.100 1.00 61.78 703 ILE A N 1
ATOM 5663 C CA . ILE A 1 703 ? -1.901 4.984 23.725 1.00 61.78 703 ILE A CA 1
ATOM 5664 C C . ILE A 1 703 ? -0.903 4.582 24.827 1.00 61.78 703 ILE A C 1
ATOM 5666 O O . ILE A 1 703 ? 0.207 5.101 24.836 1.00 61.78 703 ILE A O 1
ATOM 5670 N N . GLY A 1 704 ? -1.242 3.587 25.658 1.00 56.12 704 GLY A N 1
ATOM 5671 C CA . GLY A 1 704 ? -0.387 3.047 26.724 1.00 56.12 704 GLY A CA 1
ATOM 5672 C C . GLY A 1 704 ? -0.267 3.940 27.975 1.00 56.12 704 GLY A C 1
ATOM 5673 O O . GLY A 1 704 ? -0.637 5.110 27.960 1.00 56.12 704 GLY A O 1
ATOM 5674 N N . GLY A 1 705 ? 0.261 3.374 29.072 1.00 63.38 705 GLY A N 1
ATOM 5675 C CA . GLY A 1 705 ? 0.666 4.090 30.297 1.00 63.38 705 GLY A CA 1
ATOM 5676 C C . GLY A 1 705 ? -0.337 4.055 31.474 1.00 63.38 705 GLY A C 1
ATOM 5677 O O . GLY A 1 705 ? -1.543 4.079 31.255 1.00 63.38 705 GLY A O 1
ATOM 5678 N N . PRO A 1 706 ? 0.128 4.050 32.744 1.00 61.38 706 PRO A N 1
ATOM 5679 C CA . PRO A 1 706 ? -0.731 3.863 33.925 1.00 61.38 706 PRO A CA 1
ATOM 5680 C C . PRO A 1 706 ? -1.667 5.049 34.239 1.00 61.38 706 PRO A C 1
ATOM 5682 O O . PRO A 1 706 ? -2.703 4.854 34.871 1.00 61.38 706 PRO A O 1
ATOM 5685 N N . GLU A 1 707 ? -1.345 6.269 33.782 1.00 76.94 707 GLU A N 1
ATOM 5686 C CA . GLU A 1 707 ? -2.159 7.485 33.996 1.00 76.94 707 GLU A CA 1
ATOM 5687 C C . GLU A 1 707 ? -2.903 7.964 32.730 1.00 76.94 707 GLU A C 1
ATOM 5689 O O . GLU A 1 707 ? -3.363 9.107 32.668 1.00 76.94 707 GLU A O 1
ATOM 5694 N N . TRP A 1 708 ? -3.058 7.116 31.704 1.00 81.25 708 TRP A N 1
ATOM 5695 C CA . TRP A 1 708 ? -3.587 7.537 30.398 1.00 81.25 708 TRP A CA 1
ATOM 5696 C C . TRP A 1 708 ? -4.957 8.231 30.486 1.00 81.25 708 TRP A C 1
ATOM 5698 O O . TRP A 1 708 ? -5.197 9.208 29.778 1.00 81.25 708 TRP A O 1
ATOM 5708 N N . PHE A 1 709 ? -5.843 7.768 31.374 1.00 85.06 709 PHE A N 1
ATOM 5709 C CA . PHE A 1 709 ? -7.180 8.341 31.530 1.00 85.06 709 PHE A CA 1
ATOM 5710 C C . PHE A 1 709 ? -7.136 9.744 32.151 1.00 85.06 709 PHE A C 1
ATOM 5712 O O . PHE A 1 709 ? -7.849 10.642 31.715 1.00 85.06 709 PHE A O 1
ATOM 5719 N N . LYS A 1 710 ? -6.250 9.975 33.123 1.00 85.31 710 LYS A N 1
ATOM 5720 C CA . LYS A 1 710 ? -6.043 11.303 33.717 1.00 85.31 710 LYS A CA 1
ATOM 5721 C C . LYS A 1 710 ? -5.470 12.274 32.682 1.00 85.31 710 LYS A C 1
ATOM 5723 O O . LYS A 1 710 ? -6.006 13.367 32.506 1.00 85.31 710 LYS A O 1
ATOM 5728 N N . ASN A 1 711 ? -4.472 11.824 31.919 1.00 87.25 711 ASN A N 1
ATOM 5729 C CA . ASN A 1 711 ? -3.896 12.590 30.813 1.00 87.25 711 ASN A CA 1
ATOM 5730 C C . ASN A 1 711 ? -4.946 12.913 29.742 1.00 87.25 711 ASN A C 1
ATOM 5732 O O . ASN A 1 711 ? -4.893 13.977 29.133 1.00 87.25 711 ASN A O 1
ATOM 5736 N N . LEU A 1 712 ? -5.912 12.017 29.507 1.00 89.12 712 LEU A N 1
ATOM 5737 C CA . LEU A 1 712 ? -7.017 12.246 28.576 1.00 89.12 712 LEU A CA 1
ATOM 5738 C C . LEU A 1 712 ? -7.913 13.400 29.032 1.00 89.12 712 LEU A C 1
ATOM 5740 O O . LEU A 1 712 ? -8.243 14.262 28.218 1.00 89.12 712 LEU A O 1
ATOM 5744 N N . ILE A 1 713 ? -8.300 13.422 30.310 1.00 90.25 713 ILE A N 1
ATOM 5745 C CA . ILE A 1 713 ? -9.126 14.486 30.900 1.00 90.25 713 ILE A CA 1
ATOM 5746 C C . ILE A 1 713 ? -8.397 15.834 30.828 1.00 90.25 713 ILE A C 1
ATOM 5748 O O . ILE A 1 713 ? -8.974 16.830 30.384 1.00 90.25 713 ILE A O 1
ATOM 5752 N N . GLU A 1 714 ? -7.113 15.862 31.191 1.00 90.19 714 GLU A N 1
ATOM 5753 C CA . GLU A 1 714 ? -6.284 17.067 31.109 1.00 90.19 714 GLU A CA 1
ATOM 5754 C C . GLU A 1 714 ? -6.130 17.554 29.664 1.00 90.19 714 GLU A C 1
ATOM 5756 O O . GLU A 1 714 ? -6.380 18.724 29.357 1.00 90.19 714 GLU A O 1
ATOM 5761 N N . PHE A 1 715 ? -5.792 16.646 28.749 1.00 92.12 715 PHE A N 1
ATOM 5762 C CA . PHE A 1 715 ? -5.624 16.971 27.343 1.00 92.12 715 PHE A CA 1
ATOM 5763 C C . PHE A 1 715 ? -6.930 17.443 26.694 1.00 92.12 715 PHE A C 1
ATOM 5765 O O . PHE A 1 715 ? -6.911 18.350 25.862 1.00 92.12 715 PHE A O 1
ATOM 5772 N N . LEU A 1 716 ? -8.077 16.874 27.078 1.00 93.62 716 LEU A N 1
ATOM 5773 C CA . LEU A 1 716 ? -9.385 17.325 26.610 1.00 93.62 716 LEU A CA 1
ATOM 5774 C C . LEU A 1 716 ? -9.615 18.800 26.952 1.00 93.62 716 LEU A C 1
ATOM 5776 O O . LEU A 1 716 ? -10.026 19.569 26.077 1.00 93.62 716 LEU A O 1
ATOM 5780 N N . ARG A 1 717 ? -9.273 19.214 28.178 1.00 93.31 717 ARG A N 1
ATOM 5781 C CA . ARG A 1 717 ? -9.318 20.621 28.592 1.00 93.31 717 ARG A CA 1
ATOM 5782 C C . ARG A 1 717 ? -8.373 21.481 27.751 1.00 93.31 717 ARG A C 1
ATOM 5784 O O . ARG A 1 717 ? -8.825 22.472 27.182 1.00 93.31 717 ARG A O 1
ATOM 5791 N N . ILE A 1 718 ? -7.112 21.069 27.577 1.00 93.56 718 ILE A N 1
ATOM 5792 C CA . ILE A 1 718 ? -6.128 21.785 26.737 1.00 93.56 718 ILE A CA 1
ATOM 5793 C C . ILE A 1 718 ? -6.651 21.946 25.301 1.00 93.56 718 ILE A C 1
ATOM 5795 O O . ILE A 1 718 ? -6.622 23.035 24.729 1.00 93.56 718 ILE A O 1
ATOM 5799 N N . ALA A 1 719 ? -7.175 20.884 24.694 1.00 93.56 719 ALA A N 1
ATOM 5800 C CA . ALA A 1 719 ? -7.679 20.940 23.328 1.00 93.56 719 ALA A CA 1
ATOM 5801 C C . ALA A 1 719 ? -8.864 21.913 23.188 1.00 93.56 719 ALA A C 1
ATOM 5803 O O . ALA A 1 719 ? -8.965 22.639 22.196 1.00 93.56 719 ALA A O 1
ATOM 5804 N N . LEU A 1 720 ? -9.763 21.959 24.170 1.00 95.12 720 LEU A N 1
ATOM 5805 C CA . LEU A 1 720 ? -10.930 22.839 24.139 1.00 95.12 720 LEU A CA 1
ATOM 5806 C C . LEU A 1 720 ? -10.559 24.297 24.438 1.00 95.12 720 LEU A C 1
ATOM 5808 O O . LEU A 1 720 ? -10.887 25.180 23.643 1.00 95.12 720 LEU A O 1
ATOM 5812 N N . GLU A 1 721 ? -9.854 24.556 25.534 1.00 94.00 721 GLU A N 1
ATOM 5813 C CA . GLU A 1 721 ? -9.516 25.908 25.991 1.00 94.00 721 GLU A CA 1
ATOM 5814 C C . GLU A 1 721 ? -8.387 26.517 25.164 1.00 94.00 721 GLU A C 1
ATOM 5816 O O . GLU A 1 721 ? -8.500 27.635 24.668 1.00 94.00 721 GLU A O 1
ATOM 5821 N N . THR A 1 722 ? -7.313 25.767 24.950 1.00 92.06 722 THR A N 1
ATOM 5822 C CA . THR A 1 722 ? -6.081 26.284 24.355 1.00 92.06 722 THR A CA 1
ATOM 5823 C C . THR A 1 722 ? -6.124 26.216 22.834 1.00 92.06 722 THR A C 1
ATOM 5825 O O . THR A 1 722 ? -5.807 27.191 22.145 1.00 92.06 722 THR A O 1
ATOM 5828 N N . PHE A 1 723 ? -6.546 25.083 22.261 1.00 93.81 723 PHE A N 1
ATOM 5829 C CA . PHE A 1 723 ? -6.547 24.945 20.799 1.00 93.81 723 PHE A CA 1
ATOM 5830 C C . PHE A 1 723 ? -7.787 25.584 20.183 1.00 93.81 723 PHE A C 1
ATOM 5832 O O . PHE A 1 723 ? -7.708 26.145 19.092 1.00 93.81 723 PHE A O 1
ATOM 5839 N N . LEU A 1 724 ? -8.937 25.525 20.845 1.00 93.69 724 LEU A N 1
ATOM 5840 C CA . LEU A 1 724 ? -10.202 25.942 20.242 1.00 93.69 724 LEU A CA 1
ATOM 5841 C C . LEU A 1 724 ? -10.832 27.183 20.893 1.00 93.69 724 LEU A C 1
ATOM 5843 O O . LEU A 1 724 ? -11.798 27.706 20.333 1.00 93.69 724 LEU A O 1
ATOM 5847 N N . LEU A 1 725 ? -10.249 27.707 21.979 1.00 91.31 725 LEU A N 1
ATOM 5848 C CA . LEU A 1 725 ? -10.742 28.862 22.746 1.00 91.31 725 LEU A CA 1
ATOM 5849 C C . LEU A 1 725 ? -12.206 28.718 23.181 1.00 91.31 725 LEU A C 1
ATOM 5851 O O . LEU A 1 725 ? -12.985 29.674 23.099 1.00 91.31 725 LEU A O 1
ATOM 5855 N N . PHE A 1 726 ? -12.591 27.521 23.622 1.00 93.81 726 PHE A N 1
ATOM 5856 C CA . PHE A 1 726 ? -13.812 27.355 24.398 1.00 93.81 726 PHE A CA 1
ATOM 5857 C C . PHE A 1 726 ? -13.610 27.933 25.798 1.00 93.81 726 PHE A C 1
ATOM 5859 O O . PHE A 1 726 ? -12.574 27.733 26.423 1.00 93.81 726 PHE A O 1
ATOM 5866 N N . THR A 1 727 ? -14.624 28.621 26.305 1.00 93.19 727 THR A N 1
ATOM 5867 C CA . THR A 1 727 ? -14.807 28.800 27.741 1.00 93.19 727 THR A CA 1
ATOM 5868 C C . THR A 1 727 ? -15.350 27.484 28.276 1.00 93.19 727 THR A C 1
ATOM 5870 O O . THR A 1 727 ? -16.436 27.063 27.862 1.00 93.19 727 THR A O 1
ATOM 5873 N N . VAL A 1 728 ? -14.579 26.823 29.133 1.00 94.44 728 VAL A N 1
ATOM 5874 C CA . VAL A 1 728 ? -14.911 25.515 29.691 1.00 94.44 728 VAL A CA 1
ATOM 5875 C C . VAL A 1 728 ? -15.082 25.650 31.199 1.00 94.44 728 VAL A C 1
ATOM 5877 O O . VAL A 1 728 ? -14.278 26.295 31.864 1.00 94.44 728 VAL A O 1
ATOM 5880 N N . THR A 1 729 ? -16.146 25.065 31.736 1.00 93.44 729 THR A N 1
ATOM 5881 C CA . THR A 1 729 ? -16.296 24.831 33.175 1.00 93.44 729 THR A CA 1
ATOM 5882 C C . THR A 1 729 ? -16.383 23.332 33.406 1.00 93.44 729 THR A C 1
ATOM 5884 O O . THR A 1 729 ? -17.073 22.635 32.658 1.00 93.44 729 THR A O 1
ATOM 5887 N N . THR A 1 730 ? -15.665 22.838 34.410 1.00 90.12 730 THR A N 1
ATOM 5888 C CA . THR A 1 730 ? -15.622 21.413 34.745 1.00 90.12 730 THR A CA 1
ATOM 5889 C C . THR A 1 730 ? -16.411 21.168 36.020 1.00 90.12 730 THR A C 1
ATOM 5891 O O . THR A 1 730 ? -16.196 21.851 37.018 1.00 90.12 730 THR A O 1
ATOM 5894 N N . GLU A 1 731 ? -17.307 20.193 35.975 1.00 86.62 731 GLU A N 1
ATOM 5895 C CA . GLU A 1 731 ? -18.086 19.700 37.106 1.00 86.62 731 GLU A CA 1
ATOM 5896 C C . GLU A 1 731 ? -17.809 18.199 37.259 1.00 86.62 731 GLU A C 1
ATOM 5898 O O . GLU A 1 731 ? -17.643 17.483 36.267 1.00 86.62 731 GLU A O 1
ATOM 5903 N N . GLU A 1 732 ? -17.732 17.723 38.499 1.00 81.19 732 GLU A N 1
ATOM 5904 C CA . GLU A 1 732 ? -17.719 16.291 38.794 1.00 81.19 732 GLU A CA 1
ATOM 5905 C C . GLU A 1 732 ? -19.133 15.878 39.194 1.00 81.19 732 GLU A C 1
ATOM 5907 O O . GLU A 1 732 ? -19.691 16.393 40.163 1.00 81.19 732 GLU A O 1
ATOM 5912 N N . GLU A 1 733 ? -19.727 14.969 38.425 1.00 78.81 733 GLU A N 1
ATOM 5913 C CA . GLU A 1 733 ? -21.019 14.371 38.746 1.00 78.81 733 GLU A CA 1
ATOM 5914 C C . GLU A 1 733 ? -20.797 12.932 39.230 1.00 78.81 733 GLU A C 1
ATOM 5916 O O . GLU A 1 733 ? -20.036 12.163 38.638 1.00 78.81 733 GLU A O 1
ATOM 5921 N N . HIS A 1 734 ? -21.473 12.557 40.317 1.00 68.31 734 HIS A N 1
ATOM 5922 C CA . HIS A 1 734 ? -21.512 11.178 40.794 1.00 68.31 734 HIS A CA 1
ATOM 5923 C C . HIS A 1 734 ? -22.801 10.521 40.305 1.00 68.31 734 HIS A C 1
ATOM 5925 O O . HIS A 1 734 ? -23.889 10.854 40.776 1.00 68.31 734 HIS A O 1
ATOM 5931 N N . ALA A 1 735 ? -22.673 9.581 39.372 1.00 56.66 735 ALA A N 1
ATOM 5932 C CA . ALA A 1 735 ? -23.770 8.747 38.894 1.00 56.66 735 ALA A CA 1
ATOM 5933 C C . ALA A 1 735 ? -23.350 7.274 38.988 1.00 56.66 735 ALA A C 1
ATOM 5935 O O . ALA A 1 735 ? -22.246 6.919 38.580 1.00 56.66 735 ALA A O 1
ATOM 5936 N N . ASP A 1 736 ? -24.207 6.427 39.567 1.00 54.09 736 ASP A N 1
ATOM 5937 C CA . ASP A 1 736 ? -24.039 4.966 39.637 1.00 54.09 736 ASP A CA 1
ATOM 5938 C C . ASP A 1 736 ? -22.641 4.482 40.094 1.00 54.09 736 ASP A C 1
ATOM 5940 O O . ASP A 1 736 ? -22.024 3.624 39.466 1.00 54.09 736 ASP A O 1
ATOM 5944 N N . ASN A 1 737 ? -22.125 5.020 41.211 1.00 58.34 737 ASN A N 1
ATOM 5945 C CA . ASN A 1 737 ? -20.807 4.678 41.784 1.00 58.34 737 ASN A CA 1
ATOM 5946 C C . ASN A 1 737 ? -19.585 4.967 40.881 1.00 58.34 737 ASN A C 1
ATOM 5948 O O . ASN A 1 737 ? -18.480 4.515 41.189 1.00 58.34 737 ASN A O 1
ATOM 5952 N N . GLN A 1 738 ? -19.737 5.754 39.813 1.00 63.16 738 GLN A N 1
ATOM 5953 C CA . GLN A 1 738 ? -18.624 6.251 39.005 1.00 63.16 738 GLN A CA 1
ATOM 5954 C C . GLN A 1 738 ? -18.538 7.780 39.067 1.00 63.16 738 GLN A C 1
ATOM 5956 O O . GLN A 1 738 ? -19.541 8.491 38.975 1.00 63.16 738 GLN A O 1
ATOM 5961 N N . THR A 1 739 ? -17.318 8.298 39.227 1.00 66.31 739 THR A N 1
ATOM 5962 C CA . THR A 1 739 ? -17.038 9.729 39.068 1.00 66.31 739 THR A CA 1
ATOM 5963 C C . THR A 1 739 ? -17.002 10.048 37.582 1.00 66.31 739 THR A C 1
ATOM 5965 O O . THR A 1 739 ? -16.179 9.505 36.843 1.00 66.31 739 THR A O 1
ATOM 5968 N N . VAL A 1 740 ? -17.894 10.929 37.145 1.00 81.81 740 VAL A N 1
ATOM 5969 C CA . VAL A 1 740 ? -18.016 11.345 35.754 1.00 81.81 740 VAL A CA 1
ATOM 5970 C C . VAL A 1 740 ? -17.575 12.798 35.641 1.00 81.81 740 VAL A C 1
ATOM 5972 O O . VAL A 1 740 ? -18.132 13.684 36.287 1.00 81.81 740 VAL A O 1
ATOM 5975 N N . THR A 1 741 ? -16.573 13.060 34.803 1.00 86.19 741 THR A N 1
ATOM 5976 C CA . THR A 1 741 ? -16.135 14.431 34.528 1.00 86.19 741 THR A CA 1
ATOM 5977 C C . THR A 1 741 ? -17.006 15.035 33.433 1.00 86.19 741 THR A C 1
ATOM 5979 O O . THR A 1 741 ? -17.074 14.509 32.313 1.00 86.19 741 THR A O 1
ATOM 5982 N N . VAL A 1 742 ? -17.657 16.155 33.747 1.00 91.38 742 VAL A N 1
ATOM 5983 C CA . VAL A 1 742 ? -18.526 16.896 32.834 1.00 91.38 742 VAL A CA 1
ATOM 5984 C C . VAL A 1 742 ? -17.894 18.243 32.498 1.00 91.38 742 VAL A C 1
ATOM 5986 O O . VAL A 1 742 ? -17.552 19.025 33.377 1.00 91.38 742 VAL A O 1
ATOM 5989 N N . PHE A 1 743 ? -17.765 18.545 31.209 1.00 94.06 743 PHE A N 1
ATOM 5990 C CA . PHE A 1 743 ? -17.280 19.827 30.706 1.00 94.06 743 PHE A CA 1
ATOM 5991 C C . PHE A 1 743 ? -18.431 20.587 30.054 1.00 94.06 743 PHE A C 1
ATOM 5993 O O . PHE A 1 743 ? -18.965 20.139 29.039 1.00 94.06 743 PHE A O 1
ATOM 6000 N N . ALA A 1 744 ? -18.804 21.753 30.577 1.00 94.19 744 ALA A N 1
ATOM 6001 C CA . ALA A 1 744 ? -19.702 22.667 29.878 1.00 94.19 744 ALA A CA 1
ATOM 6002 C C . ALA A 1 744 ? -18.875 23.628 29.017 1.00 94.19 744 ALA A C 1
ATOM 6004 O O . ALA A 1 744 ? -18.050 24.389 29.517 1.00 94.19 744 ALA A O 1
ATOM 6005 N N . CYS A 1 745 ? -19.080 23.581 27.702 1.00 95.69 745 CYS A N 1
ATOM 6006 C CA . CYS A 1 745 ? -18.239 24.258 26.724 1.00 95.69 745 CYS A CA 1
ATOM 6007 C C . CYS A 1 745 ? -19.032 25.323 25.969 1.00 95.69 745 CYS A C 1
ATOM 6009 O O . CYS A 1 745 ? -20.058 25.021 25.359 1.00 95.69 745 CYS A O 1
ATOM 6011 N N . ASN A 1 746 ? -18.515 26.551 25.928 1.00 92.75 746 ASN A N 1
ATOM 6012 C CA . ASN A 1 746 ? -19.089 27.663 25.171 1.00 92.75 746 ASN A CA 1
ATOM 6013 C C . ASN A 1 746 ? -18.027 28.318 24.286 1.00 92.75 746 ASN A C 1
ATOM 6015 O O . ASN A 1 746 ? -16.927 28.599 24.747 1.00 92.75 746 ASN A O 1
ATOM 6019 N N . CYS A 1 747 ? -18.335 28.620 23.025 1.00 89.12 747 CYS A N 1
ATOM 6020 C CA . CYS A 1 747 ? -17.452 29.443 22.198 1.00 89.12 747 CYS A CA 1
ATOM 6021 C C . CYS A 1 747 ? -18.209 30.508 21.411 1.00 89.12 747 CYS A C 1
ATOM 6023 O O . CYS A 1 747 ? -19.383 30.362 21.069 1.00 89.12 747 CYS A O 1
ATOM 6025 N N . LYS A 1 748 ? -17.490 31.580 21.072 1.00 85.19 748 LYS A N 1
ATOM 6026 C CA . LYS A 1 748 ? -17.960 32.652 20.180 1.00 85.19 748 LYS A CA 1
ATOM 6027 C C . LYS A 1 748 ? -17.475 32.483 18.735 1.00 85.19 748 LYS A C 1
ATOM 6029 O O . LYS A 1 748 ? -17.993 33.127 17.830 1.00 85.19 748 LYS A O 1
ATOM 6034 N N . TYR A 1 749 ? -16.494 31.605 18.500 1.00 84.19 749 TYR A N 1
ATOM 6035 C CA . TYR A 1 749 ? -15.804 31.481 17.215 1.00 84.19 749 TYR A CA 1
ATOM 6036 C C . TYR A 1 749 ? -15.598 30.018 16.814 1.00 84.19 749 TYR A C 1
ATOM 6038 O O . TYR A 1 749 ? -15.271 29.168 17.638 1.00 84.19 749 TYR A O 1
ATOM 6046 N N . SER A 1 750 ? -15.717 29.728 15.519 1.00 85.00 750 SER A N 1
ATOM 6047 C CA . SER A 1 750 ? -15.498 28.392 14.953 1.00 85.00 750 SER A CA 1
ATOM 6048 C C . SER A 1 750 ? -14.015 28.125 14.655 1.00 85.00 750 SER A C 1
ATOM 6050 O O . SER A 1 750 ? -13.615 28.010 13.494 1.00 85.00 750 SER A O 1
ATOM 6052 N N . LEU A 1 751 ? -13.169 28.065 15.689 1.00 87.25 751 LEU A N 1
ATOM 6053 C CA . LEU A 1 751 ? -11.706 27.931 15.536 1.00 87.25 751 LEU A CA 1
ATOM 6054 C C . LEU A 1 751 ? -11.220 26.525 15.157 1.00 87.25 751 LEU A C 1
ATOM 6056 O O . LEU A 1 751 ? -10.029 26.325 14.914 1.00 87.25 751 LEU A O 1
ATOM 6060 N N . TRP A 1 752 ? -12.129 25.562 15.037 1.00 88.38 752 TRP A N 1
ATOM 6061 C CA . TRP A 1 752 ? -11.855 24.278 14.391 1.00 88.38 752 TRP A CA 1
ATOM 6062 C C . TRP A 1 752 ? -11.812 24.394 12.856 1.00 88.38 752 TRP A C 1
ATOM 6064 O O . TRP A 1 752 ? -11.112 23.634 12.182 1.00 88.38 752 TRP A O 1
ATOM 6074 N N . ASP A 1 753 ? -12.501 25.382 12.278 1.00 79.31 753 ASP A N 1
ATOM 6075 C CA . ASP A 1 753 ? -12.565 25.564 10.831 1.00 79.31 753 ASP A CA 1
ATOM 6076 C C . ASP A 1 753 ? -11.324 26.308 10.315 1.00 79.31 753 ASP A C 1
ATOM 6078 O O . ASP A 1 753 ? -11.004 27.424 10.728 1.00 79.31 753 ASP A O 1
ATOM 6082 N N . GLY A 1 754 ? -10.616 25.698 9.359 1.00 74.62 754 GLY A N 1
ATOM 6083 C CA . GLY A 1 754 ? -9.485 26.326 8.664 1.00 74.62 754 GLY A CA 1
ATOM 6084 C C . GLY A 1 754 ? -8.110 26.161 9.326 1.00 74.62 754 GLY A C 1
ATOM 6085 O O . GLY A 1 754 ? -7.128 26.646 8.758 1.00 74.62 754 GLY A O 1
ATOM 6086 N N . ARG A 1 755 ? -7.995 25.416 10.437 1.00 87.12 755 ARG A N 1
ATOM 6087 C CA . ARG A 1 755 ? -6.711 25.160 11.130 1.00 87.12 755 ARG A CA 1
ATOM 6088 C C . ARG A 1 755 ? -5.625 24.609 10.205 1.00 87.12 755 ARG A C 1
ATOM 6090 O O . ARG A 1 755 ? -4.521 25.138 10.142 1.00 87.12 755 ARG A O 1
ATOM 6097 N N . LYS A 1 756 ? -5.962 23.602 9.388 1.00 77.38 756 LYS A N 1
ATOM 6098 C CA . LYS A 1 756 ? -5.027 22.977 8.429 1.00 77.38 756 LYS A CA 1
ATOM 6099 C C . LYS A 1 756 ? -4.472 23.962 7.392 1.00 77.38 756 LYS A C 1
ATOM 6101 O O . LYS A 1 756 ? -3.314 23.849 6.999 1.00 77.38 756 LYS A O 1
ATOM 6106 N N . SER A 1 757 ? -5.290 24.901 6.911 1.00 73.00 757 SER A N 1
ATOM 6107 C CA . SER A 1 757 ? -4.820 25.950 5.994 1.00 73.00 757 SER A CA 1
ATOM 6108 C C . SER A 1 757 ? -3.902 26.942 6.696 1.00 73.00 757 SER A C 1
ATOM 6110 O O . SER A 1 757 ? -2.862 27.268 6.135 1.00 73.00 757 SER A O 1
ATOM 6112 N N . THR A 1 758 ? -4.244 27.356 7.918 1.00 79.69 758 THR A N 1
ATOM 6113 C CA . THR A 1 758 ? -3.411 28.260 8.720 1.00 79.69 758 THR A CA 1
ATOM 6114 C C . THR A 1 758 ? -2.051 27.633 9.032 1.00 79.69 758 THR A C 1
ATOM 6116 O O . THR A 1 758 ? -1.026 28.258 8.784 1.00 79.69 758 THR A O 1
ATOM 6119 N N . ALA A 1 759 ? -2.011 26.359 9.434 1.00 80.06 759 ALA A N 1
ATOM 6120 C CA . ALA A 1 759 ? -0.758 25.634 9.662 1.00 80.06 759 ALA A CA 1
ATOM 6121 C C . ALA A 1 759 ? 0.160 25.615 8.424 1.00 80.06 759 ALA A C 1
ATOM 6123 O O . ALA A 1 759 ? 1.376 25.761 8.538 1.00 80.06 759 ALA A O 1
ATOM 6124 N N . LYS A 1 760 ? -0.426 25.451 7.228 1.00 76.88 760 LYS A N 1
ATOM 6125 C CA . LYS A 1 760 ? 0.309 25.461 5.954 1.00 76.88 760 LYS A CA 1
ATOM 6126 C C . LYS A 1 760 ? 0.836 26.856 5.610 1.00 76.88 760 LYS A C 1
ATOM 6128 O O . LYS A 1 760 ? 1.945 26.965 5.103 1.00 76.88 760 LYS A O 1
ATOM 6133 N N . GLN A 1 761 ? 0.049 27.899 5.866 1.00 78.00 761 GLN A N 1
ATOM 6134 C CA . GLN A 1 761 ? 0.446 29.292 5.638 1.00 78.00 761 GLN A CA 1
ATOM 6135 C C . GLN A 1 761 ? 1.631 29.691 6.522 1.00 78.00 761 GLN A C 1
ATOM 6137 O O . GLN A 1 761 ? 2.546 30.355 6.052 1.00 78.00 761 GLN A O 1
ATOM 6142 N N . LEU A 1 762 ? 1.636 29.229 7.771 1.00 80.69 762 LEU A N 1
ATOM 6143 C CA . LEU A 1 762 ? 2.707 29.461 8.738 1.00 80.69 762 LEU A CA 1
ATOM 6144 C C . LEU A 1 762 ? 3.936 28.557 8.527 1.00 80.69 762 LEU A C 1
ATOM 6146 O O . LEU A 1 762 ? 4.911 28.667 9.260 1.00 80.69 762 LEU A O 1
ATOM 6150 N N . ASN A 1 763 ? 3.894 27.653 7.540 1.00 80.56 763 ASN A N 1
ATOM 6151 C CA . ASN A 1 763 ? 4.949 26.680 7.248 1.00 80.56 763 ASN A CA 1
ATOM 6152 C C . ASN A 1 763 ? 5.394 25.844 8.472 1.00 80.56 763 ASN A C 1
ATOM 6154 O O . ASN A 1 763 ? 6.548 25.431 8.570 1.00 80.56 763 ASN A O 1
ATOM 6158 N N . LEU A 1 764 ? 4.467 25.552 9.394 1.00 75.75 764 LEU A N 1
ATOM 6159 C CA . LEU A 1 764 ? 4.784 24.870 10.659 1.00 75.75 764 LEU A CA 1
ATOM 6160 C C . LEU A 1 764 ? 5.274 23.430 10.463 1.00 75.75 764 LEU A C 1
ATOM 6162 O O . LEU A 1 764 ? 5.894 22.866 11.350 1.00 75.75 764 LEU A O 1
ATOM 6166 N N . SER A 1 765 ? 5.034 22.819 9.298 1.00 64.44 765 SER A N 1
ATOM 6167 C CA . SER A 1 765 ? 5.547 21.479 8.979 1.00 64.44 765 SER A CA 1
ATOM 6168 C C . SER A 1 765 ? 7.071 21.402 8.859 1.00 64.44 765 SER A C 1
ATOM 6170 O O . SER A 1 765 ? 7.603 20.299 8.850 1.00 64.44 765 SER A O 1
ATOM 6172 N N . ALA A 1 766 ? 7.756 22.540 8.711 1.00 61.53 766 ALA A N 1
ATOM 6173 C CA . ALA A 1 766 ? 9.216 22.616 8.660 1.00 61.53 766 ALA A CA 1
ATOM 6174 C C . ALA A 1 766 ? 9.848 22.953 10.025 1.00 61.53 766 ALA A C 1
ATOM 6176 O O . ALA A 1 766 ? 11.069 23.002 10.127 1.00 61.53 766 ALA A O 1
ATOM 6177 N N . GLN A 1 767 ? 9.033 23.214 11.051 1.00 73.50 767 GLN A N 1
ATOM 6178 C CA . GLN A 1 767 ? 9.484 23.604 12.386 1.00 73.50 767 GLN A CA 1
ATOM 6179 C C . GLN A 1 767 ? 9.350 22.412 13.340 1.00 73.50 767 GLN A C 1
ATOM 6181 O O . GLN A 1 767 ? 8.366 21.673 13.281 1.00 73.50 767 GLN A O 1
ATOM 6186 N N . LYS A 1 768 ? 10.338 22.218 14.218 1.00 74.12 768 LYS A N 1
ATOM 6187 C CA . LYS A 1 768 ? 10.317 21.178 15.254 1.00 74.12 768 LYS A CA 1
ATOM 6188 C C . LYS A 1 768 ? 9.620 21.748 16.497 1.00 74.12 768 LYS A C 1
ATOM 6190 O O . LYS A 1 768 ? 10.286 22.271 17.377 1.00 74.12 768 LYS A O 1
ATOM 6195 N N . LEU A 1 769 ? 8.287 21.737 16.488 1.00 78.75 769 LEU A N 1
ATOM 6196 C CA . LEU A 1 769 ? 7.430 22.224 17.579 1.00 78.75 769 LEU A CA 1
ATOM 6197 C C . LEU A 1 769 ? 6.680 21.057 18.226 1.00 78.75 769 LEU A C 1
ATOM 6199 O O . LEU A 1 769 ? 6.266 20.143 17.502 1.00 78.75 769 LEU A O 1
ATOM 6203 N N . SER A 1 770 ? 6.436 21.148 19.535 1.00 83.81 770 SER A N 1
ATOM 6204 C CA . SER A 1 770 ? 5.486 20.275 20.238 1.00 83.81 770 SER A CA 1
ATOM 6205 C C . SER A 1 770 ? 4.069 20.440 19.676 1.00 83.81 770 SER A C 1
ATOM 6207 O O . SER A 1 770 ? 3.744 21.433 19.003 1.00 83.81 770 SER A O 1
ATOM 6209 N N . LEU A 1 771 ? 3.178 19.484 19.951 1.00 86.38 771 LEU A N 1
ATOM 6210 C CA . LEU A 1 771 ? 1.776 19.590 19.536 1.00 86.38 771 LEU A CA 1
ATOM 6211 C C . LEU A 1 771 ? 1.125 20.860 20.094 1.00 86.38 771 LEU A C 1
ATOM 6213 O O . LEU A 1 771 ? 0.430 21.567 19.356 1.00 86.38 771 LEU A O 1
ATOM 6217 N N . VAL A 1 772 ? 1.341 21.132 21.383 1.00 89.31 772 VAL A N 1
ATOM 6218 C CA . VAL A 1 772 ? 0.715 22.253 22.092 1.00 89.31 772 VAL A CA 1
ATOM 6219 C C . VAL A 1 772 ? 1.181 23.575 21.496 1.00 89.31 772 VAL A C 1
ATOM 6221 O O . VAL A 1 772 ? 0.345 24.378 21.085 1.00 89.31 772 VAL A O 1
ATOM 6224 N N . GLU A 1 773 ? 2.492 23.776 21.339 1.00 88.38 773 GLU A N 1
ATOM 6225 C CA . GLU A 1 773 ? 3.052 24.992 20.733 1.00 88.38 773 GLU A CA 1
ATOM 6226 C C . GLU A 1 773 ? 2.538 25.203 19.309 1.00 88.38 773 GLU A C 1
ATOM 6228 O O . GLU A 1 773 ? 2.157 26.313 18.914 1.00 88.38 773 GLU A O 1
ATOM 6233 N N . ARG A 1 774 ? 2.488 24.124 18.524 1.00 89.88 774 ARG A N 1
ATOM 6234 C CA . ARG A 1 774 ? 2.015 24.164 17.144 1.00 89.88 774 ARG A CA 1
ATOM 6235 C C . ARG A 1 774 ? 0.552 24.584 17.064 1.00 89.88 774 ARG A C 1
ATOM 6237 O O . ARG A 1 774 ? 0.213 25.476 16.281 1.00 89.88 774 ARG A O 1
ATOM 6244 N N . GLU A 1 775 ? -0.326 23.943 17.829 1.00 92.19 775 GLU A N 1
ATOM 6245 C CA . GLU A 1 775 ? -1.758 24.242 17.804 1.00 92.19 775 GLU A CA 1
ATOM 6246 C C . GLU A 1 775 ? -2.062 25.607 18.443 1.00 92.19 775 GLU A C 1
ATOM 6248 O O . GLU A 1 775 ? -2.895 26.343 17.909 1.00 92.19 775 GLU A O 1
ATOM 6253 N N . GLN A 1 776 ? -1.329 26.020 19.481 1.00 91.62 776 GLN A N 1
ATOM 6254 C CA . GLN A 1 776 ? -1.400 27.367 20.056 1.00 91.62 776 GLN A CA 1
ATOM 6255 C C . GLN A 1 776 ? -1.028 28.441 19.025 1.00 91.62 776 GLN A C 1
ATOM 6257 O O . GLN A 1 776 ? -1.742 29.434 18.873 1.00 91.62 776 GLN A O 1
ATOM 6262 N N . THR A 1 777 ? 0.053 28.233 18.269 1.00 89.88 777 THR A N 1
ATOM 6263 C CA . THR A 1 777 ? 0.507 29.164 17.224 1.00 89.88 777 THR A CA 1
ATOM 6264 C C . THR A 1 777 ? -0.568 29.351 16.151 1.00 89.88 777 THR A C 1
ATOM 6266 O O . THR A 1 777 ? -0.868 30.478 15.743 1.00 89.88 777 THR A O 1
ATOM 6269 N N . ILE A 1 778 ? -1.215 28.257 15.733 1.00 90.12 778 ILE A N 1
ATOM 6270 C CA . ILE A 1 778 ? -2.349 28.293 14.798 1.00 90.12 778 ILE A CA 1
ATOM 6271 C C . ILE A 1 778 ? -3.510 29.101 15.390 1.00 90.12 778 ILE A C 1
ATOM 6273 O O . ILE A 1 778 ? -4.064 29.972 14.714 1.00 90.12 778 ILE A O 1
ATOM 6277 N N . THR A 1 779 ? -3.867 28.836 16.646 1.00 92.38 779 THR A N 1
ATOM 6278 C CA . THR A 1 779 ? -4.975 29.499 17.341 1.00 92.38 779 THR A CA 1
ATOM 6279 C C . THR A 1 779 ? -4.741 30.993 17.503 1.00 92.38 779 THR A C 1
ATOM 6281 O O . THR A 1 779 ? -5.621 31.782 17.164 1.00 92.38 779 THR A O 1
ATOM 6284 N N . ASN A 1 780 ? -3.553 31.397 17.952 1.00 90.69 780 ASN A N 1
ATOM 6285 C CA . ASN A 1 780 ? -3.185 32.798 18.143 1.00 90.69 780 ASN A CA 1
ATOM 6286 C C . ASN A 1 780 ? -3.262 33.569 16.824 1.00 90.69 780 ASN A C 1
ATOM 6288 O O . ASN A 1 780 ? -3.853 34.649 16.767 1.00 90.69 780 ASN A O 1
ATOM 6292 N N . HIS A 1 781 ? -2.763 32.973 15.738 1.00 87.94 781 HIS A N 1
ATOM 6293 C CA . HIS A 1 781 ? -2.871 33.561 14.408 1.00 87.94 781 HIS A CA 1
ATOM 6294 C C . HIS A 1 781 ? -4.333 33.697 13.951 1.00 87.94 781 HIS A C 1
ATOM 6296 O O . HIS A 1 781 ? -4.726 34.718 13.388 1.00 87.94 781 HIS A O 1
ATOM 6302 N N . MET A 1 782 ? -5.167 32.687 14.217 1.00 84.94 782 MET A N 1
ATOM 6303 C CA . MET A 1 782 ? -6.594 32.728 13.882 1.00 84.94 782 MET A CA 1
ATOM 6304 C C . MET A 1 782 ? -7.366 33.757 14.716 1.00 84.94 782 MET A C 1
ATOM 6306 O O . MET A 1 782 ? -8.241 34.426 14.169 1.00 84.94 782 MET A O 1
ATOM 6310 N N . LYS A 1 783 ? -7.027 33.915 16.001 1.00 85.44 783 LYS A N 1
ATOM 6311 C CA . LYS A 1 783 ? -7.629 34.890 16.921 1.00 85.44 783 LYS A CA 1
ATOM 6312 C C . LYS A 1 783 ? -7.289 36.327 16.525 1.00 85.44 783 LYS A C 1
ATOM 6314 O O . LYS A 1 783 ? -8.182 37.165 16.488 1.00 85.44 783 LYS A O 1
ATOM 6319 N N . ALA A 1 784 ? -6.030 36.601 16.174 1.00 83.75 784 ALA A N 1
ATOM 6320 C CA . ALA A 1 784 ? -5.577 37.930 15.750 1.00 83.75 784 ALA A CA 1
ATOM 6321 C C . ALA A 1 784 ? -6.275 38.428 14.471 1.00 83.75 784 ALA A C 1
ATOM 6323 O O . ALA A 1 784 ? -6.380 39.625 14.232 1.00 83.75 784 ALA A O 1
ATOM 6324 N N . ALA A 1 785 ? -6.773 37.506 13.648 1.00 78.19 785 ALA A N 1
ATOM 6325 C CA . ALA A 1 785 ? -7.479 37.812 12.413 1.00 78.19 785 ALA A CA 1
ATOM 6326 C C . ALA A 1 785 ? -8.985 38.103 12.597 1.00 78.19 785 ALA A C 1
ATOM 6328 O O . ALA A 1 785 ? -9.675 38.366 11.609 1.00 78.19 785 ALA A O 1
ATOM 6329 N N . ILE A 1 786 ? -9.514 38.029 13.824 1.00 76.69 786 ILE A N 1
ATOM 6330 C CA . ILE A 1 786 ? -10.920 38.324 14.130 1.00 76.69 786 ILE A CA 1
ATOM 6331 C C . ILE A 1 786 ? -11.109 39.854 14.182 1.00 76.69 786 ILE A C 1
ATOM 6333 O O . ILE A 1 786 ? -10.467 40.502 15.006 1.00 76.69 786 ILE A O 1
ATOM 6337 N N . PRO A 1 787 ? -11.980 40.449 13.341 1.00 71.62 787 PRO A N 1
ATOM 6338 C CA . PRO A 1 787 ? -12.229 41.893 13.351 1.00 71.62 787 PRO A CA 1
ATOM 6339 C C . PRO A 1 787 ? -12.800 42.399 14.684 1.00 71.62 787 PRO A C 1
ATOM 6341 O O . PRO A 1 787 ? -13.598 41.703 15.306 1.00 71.62 787 PRO A O 1
ATOM 6344 N N . ASP A 1 788 ? -12.487 43.638 15.075 1.00 73.75 788 ASP A N 1
ATOM 6345 C CA . ASP A 1 788 ? -12.918 44.198 16.369 1.00 73.75 788 ASP A CA 1
ATOM 6346 C C . ASP A 1 788 ? -14.439 44.196 16.570 1.00 73.75 788 ASP A C 1
ATOM 6348 O O . ASP A 1 788 ? -14.913 43.780 17.621 1.00 73.75 788 ASP A O 1
ATOM 6352 N N . HIS A 1 789 ? -15.216 44.527 15.533 1.00 69.94 789 HIS A N 1
ATOM 6353 C CA . HIS A 1 789 ? -16.688 44.512 15.582 1.00 69.94 789 HIS A CA 1
ATOM 6354 C C . HIS A 1 789 ? -17.308 43.114 15.786 1.00 69.94 789 HIS A C 1
ATOM 6356 O O . HIS A 1 789 ? -18.516 42.997 15.963 1.00 69.94 789 HIS A O 1
ATOM 6362 N N . MET A 1 790 ? -16.511 42.042 15.716 1.00 62.16 790 MET A N 1
ATOM 6363 C CA . MET A 1 790 ? -16.957 40.660 15.930 1.00 62.16 790 MET A CA 1
ATOM 6364 C C . MET A 1 790 ? -16.689 40.164 17.357 1.00 62.16 790 MET A C 1
ATOM 6366 O O . MET A 1 790 ? -17.098 39.050 17.688 1.00 62.16 790 MET A O 1
ATOM 6370 N N . LYS A 1 791 ? -16.006 40.955 18.198 1.00 67.94 791 LYS A N 1
ATOM 6371 C CA . LYS A 1 791 ? -15.649 40.570 19.573 1.00 67.94 791 LYS A CA 1
ATOM 6372 C C . LYS A 1 791 ? -16.868 40.448 20.500 1.00 67.94 791 LYS A C 1
ATOM 6374 O O . LYS A 1 791 ? -16.855 39.629 21.423 1.00 67.94 791 LYS A O 1
ATOM 6379 N N . ASP A 1 792 ? -17.945 41.158 20.168 1.00 69.69 792 ASP A N 1
ATOM 6380 C CA . ASP A 1 792 ? -19.183 41.235 20.956 1.00 69.69 792 ASP A CA 1
ATOM 6381 C C . ASP A 1 792 ? -20.311 40.325 20.440 1.00 69.69 792 ASP A C 1
ATOM 6383 O O . ASP A 1 792 ? -21.471 40.475 20.819 1.00 69.69 792 ASP A O 1
ATOM 6387 N N . LEU A 1 793 ? -19.999 39.350 19.579 1.00 70.38 793 LEU A N 1
ATOM 6388 C CA . LEU A 1 793 ? -21.003 38.397 19.106 1.00 70.38 793 LEU A CA 1
ATOM 6389 C C . LEU A 1 793 ? -21.542 37.488 20.231 1.00 70.38 793 LEU A C 1
ATOM 6391 O O . LEU A 1 793 ? -20.796 37.126 21.152 1.00 70.38 793 LEU A O 1
ATOM 6395 N N . PRO A 1 794 ? -22.817 37.053 20.128 1.00 77.81 794 PRO A N 1
ATOM 6396 C CA . PRO A 1 794 ? -23.396 36.067 21.036 1.00 77.81 794 PRO A CA 1
ATOM 6397 C C . PRO A 1 794 ? -22.701 34.703 20.902 1.00 77.81 794 PRO A C 1
ATOM 6399 O O . PRO A 1 794 ? -21.984 34.437 19.934 1.00 77.81 794 PRO A O 1
ATOM 6402 N N . VAL A 1 795 ? -22.934 33.820 21.879 1.00 82.00 795 VAL A N 1
ATOM 6403 C CA . VAL A 1 795 ? -22.393 32.452 21.885 1.00 82.00 795 VAL A CA 1
ATOM 6404 C C . VAL A 1 795 ? -22.771 31.730 20.586 1.00 82.00 795 VAL A C 1
ATOM 6406 O O . VAL A 1 795 ? -23.941 31.612 20.227 1.00 82.00 795 VAL A O 1
ATOM 6409 N N . LEU A 1 796 ? -21.755 31.249 19.872 1.00 84.81 796 LEU A N 1
ATOM 6410 C CA . LEU A 1 796 ? -21.892 30.552 18.596 1.00 84.81 796 LEU A CA 1
ATOM 6411 C C . LEU A 1 796 ? -22.272 29.079 18.803 1.00 84.81 796 LEU A C 1
ATOM 6413 O O . LEU A 1 796 ? -23.041 28.513 18.013 1.00 84.81 796 LEU A O 1
ATOM 6417 N N . LEU A 1 797 ? -21.692 28.454 19.829 1.00 89.00 797 LEU A N 1
ATOM 6418 C CA . LEU A 1 797 ? -21.892 27.053 20.172 1.00 89.00 797 LEU A CA 1
ATOM 6419 C C . LEU A 1 797 ? -21.762 26.834 21.684 1.00 89.00 797 LEU A C 1
ATOM 6421 O O . LEU A 1 797 ? -20.804 27.303 22.291 1.00 89.00 797 LEU A O 1
ATOM 6425 N N . SER A 1 798 ? -22.704 26.077 22.240 1.00 92.00 798 SER A N 1
ATOM 6426 C CA . SER A 1 798 ? -22.772 25.617 23.622 1.00 92.00 798 SER A CA 1
ATOM 6427 C C . SER A 1 798 ? -23.130 24.127 23.660 1.00 92.00 798 SER A C 1
ATOM 6429 O O . SER A 1 798 ? -24.053 23.688 22.963 1.00 92.00 798 SER A O 1
ATOM 6431 N N . PHE A 1 799 ? -22.398 23.328 24.432 1.00 94.75 799 PHE A N 1
ATOM 6432 C CA . PHE A 1 799 ? -22.624 21.887 24.592 1.00 94.75 799 PHE A CA 1
ATOM 6433 C C . PHE A 1 799 ? -21.979 21.374 25.886 1.00 94.75 799 PHE A C 1
ATOM 6435 O O . PHE A 1 799 ? -21.122 22.049 26.454 1.00 94.75 799 PHE A O 1
ATOM 6442 N N . LYS A 1 800 ? -22.381 20.186 26.343 1.00 94.81 800 LYS A N 1
ATOM 6443 C CA . LYS A 1 800 ? -21.722 19.463 27.439 1.00 94.81 800 LYS A CA 1
ATOM 6444 C C . LYS A 1 800 ? -20.948 18.268 26.898 1.00 94.81 800 LYS A C 1
ATOM 6446 O O . LYS A 1 800 ? -21.445 17.598 25.996 1.00 94.81 800 LYS A O 1
ATOM 6451 N N . ILE A 1 801 ? -19.768 17.992 27.441 1.00 94.69 801 ILE A N 1
ATOM 6452 C CA . ILE A 1 801 ? -19.042 16.736 27.240 1.00 94.69 801 ILE A CA 1
ATOM 6453 C C . ILE A 1 801 ? -19.059 15.948 28.538 1.00 94.69 801 ILE A C 1
ATOM 6455 O O . ILE A 1 801 ? -18.735 16.493 29.583 1.00 94.69 801 ILE A O 1
ATOM 6459 N N . THR A 1 802 ? -19.368 14.667 28.447 1.00 91.81 802 THR A N 1
ATOM 6460 C CA . THR A 1 802 ? -19.291 13.694 29.529 1.00 91.81 802 THR A CA 1
ATOM 6461 C C . THR A 1 802 ? -18.215 12.680 29.162 1.00 91.81 802 THR A C 1
ATOM 6463 O O . THR A 1 802 ? -18.246 12.147 28.050 1.00 91.81 802 THR A O 1
ATOM 6466 N N . VAL A 1 803 ? -17.261 12.423 30.057 1.00 91.00 803 VAL A N 1
ATOM 6467 C CA . VAL A 1 803 ? -16.222 11.405 29.844 1.00 91.00 803 VAL A CA 1
ATOM 6468 C C . VAL A 1 803 ? -16.401 10.275 30.848 1.00 91.00 803 VAL A C 1
ATOM 6470 O O . VAL A 1 803 ? -16.362 10.512 32.053 1.00 91.00 803 VAL A O 1
ATOM 6473 N N . THR A 1 804 ? -16.578 9.052 30.352 1.00 86.38 804 THR A N 1
ATOM 6474 C CA . THR A 1 804 ? -16.718 7.841 31.173 1.00 86.38 804 THR A CA 1
ATOM 6475 C C . THR A 1 804 ? -15.602 6.851 30.858 1.00 86.38 804 THR A C 1
ATOM 6477 O O . THR A 1 804 ? -15.171 6.741 29.708 1.00 86.38 804 THR A O 1
ATOM 6480 N N . ARG A 1 805 ? -15.128 6.122 31.873 1.00 85.00 805 ARG A N 1
ATOM 6481 C CA . ARG A 1 805 ? -14.124 5.059 31.725 1.00 85.00 805 ARG A CA 1
ATOM 6482 C C . ARG A 1 805 ? -14.799 3.693 31.801 1.00 85.00 805 ARG A C 1
ATOM 6484 O O . ARG A 1 805 ? -15.441 3.394 32.802 1.00 85.00 805 ARG A O 1
ATOM 6491 N N . ASN A 1 806 ? -14.576 2.858 30.794 1.00 80.56 806 ASN A N 1
ATOM 6492 C CA . ASN A 1 806 ? -15.020 1.470 30.748 1.00 80.56 806 ASN A CA 1
ATOM 6493 C C . ASN A 1 806 ? -13.789 0.578 30.555 1.00 80.56 806 ASN A C 1
ATOM 6495 O O . ASN A 1 806 ? -13.283 0.510 29.443 1.00 80.56 806 ASN A O 1
ATOM 6499 N N . GLU A 1 807 ? -13.307 -0.091 31.607 1.00 75.38 807 GLU A N 1
ATOM 6500 C CA . GLU A 1 807 ? -12.142 -0.999 31.538 1.00 75.38 807 GLU A CA 1
ATOM 6501 C C . GLU A 1 807 ? -10.932 -0.358 30.808 1.00 75.38 807 GLU A C 1
ATOM 6503 O O . GLU A 1 807 ? -10.275 0.524 31.378 1.00 75.38 807 GLU A O 1
ATOM 6508 N N . ASP A 1 808 ? -10.718 -0.748 29.543 1.00 73.00 808 ASP A N 1
ATOM 6509 C CA . ASP A 1 808 ? -9.614 -0.359 28.652 1.00 73.00 808 ASP A CA 1
ATOM 6510 C C . ASP A 1 808 ? -9.998 0.737 27.629 1.00 73.00 808 ASP A C 1
ATOM 6512 O O . ASP A 1 808 ? -9.285 0.988 26.649 1.00 73.00 808 ASP A O 1
ATOM 6516 N N . GLU A 1 809 ? -11.160 1.375 27.776 1.00 80.88 809 GLU A N 1
ATOM 6517 C CA . GLU A 1 809 ? -11.617 2.449 26.896 1.00 80.88 809 GLU A CA 1
ATOM 6518 C C . GLU A 1 809 ? -12.238 3.630 27.648 1.00 80.88 809 GLU A C 1
ATOM 6520 O O . GLU A 1 809 ? -12.770 3.522 28.751 1.00 80.88 809 GLU A O 1
ATOM 6525 N N . ALA A 1 810 ? -12.155 4.804 27.031 1.00 84.31 810 ALA A N 1
ATOM 6526 C CA . ALA A 1 810 ? -12.809 6.018 27.479 1.00 84.31 810 ALA A CA 1
ATOM 6527 C C . ALA A 1 810 ? -13.800 6.471 26.415 1.00 84.31 810 ALA A C 1
ATOM 6529 O O . ALA A 1 810 ? -13.446 6.634 25.242 1.00 84.31 810 ALA A O 1
ATOM 6530 N N . LEU A 1 811 ? -15.034 6.709 26.842 1.00 84.50 811 LEU A N 1
ATOM 6531 C CA . LEU A 1 811 ? -16.105 7.209 26.002 1.00 84.50 811 LEU A CA 1
ATOM 6532 C C . LEU A 1 811 ? -16.311 8.698 26.285 1.00 84.50 811 LEU A C 1
ATOM 6534 O O . LEU A 1 811 ? -16.644 9.099 27.396 1.00 84.50 811 LEU A O 1
ATOM 6538 N N . ILE A 1 812 ? -16.128 9.519 25.255 1.00 89.88 812 ILE A N 1
ATOM 6539 C CA . ILE A 1 812 ? -16.361 10.963 25.282 1.00 89.88 812 ILE A CA 1
ATOM 6540 C C . ILE A 1 812 ? -17.685 11.233 24.573 1.00 89.88 812 ILE A C 1
ATOM 6542 O O . ILE A 1 812 ? -17.765 11.147 23.347 1.00 89.88 812 ILE A O 1
ATOM 6546 N N . CYS A 1 813 ? -18.718 11.583 25.331 1.00 88.12 813 CYS A N 1
ATOM 6547 C CA . CYS A 1 813 ? -20.054 11.899 24.837 1.00 88.12 813 CYS A CA 1
ATOM 6548 C C . CYS A 1 813 ? -20.274 13.409 24.841 1.00 88.12 813 CYS A C 1
ATOM 6550 O O . CYS A 1 813 ? -20.272 14.023 25.899 1.00 88.12 813 CYS A O 1
ATOM 6552 N N . ALA A 1 814 ? -20.518 14.019 23.686 1.00 91.06 814 ALA A N 1
ATOM 6553 C CA . ALA A 1 814 ? -20.847 15.437 23.594 1.00 91.06 814 ALA A CA 1
ATOM 6554 C C . ALA A 1 814 ? -22.330 15.630 23.261 1.00 91.06 814 ALA A C 1
ATOM 6556 O O . ALA A 1 814 ? -22.799 15.108 22.252 1.00 91.06 814 ALA A O 1
ATOM 6557 N N . ASN A 1 815 ? -23.040 16.428 24.058 1.00 90.06 815 ASN A N 1
ATOM 6558 C CA . ASN A 1 815 ? -24.464 16.738 23.925 1.00 90.06 815 ASN A CA 1
ATOM 6559 C C . ASN A 1 815 ? -24.669 18.242 23.712 1.00 90.06 815 ASN A C 1
ATOM 6561 O O . ASN A 1 815 ? -24.286 19.066 24.544 1.00 90.06 815 ASN A O 1
ATOM 6565 N N . LYS A 1 816 ? -25.274 18.613 22.585 1.00 91.62 816 LYS A N 1
ATOM 6566 C CA . LYS A 1 816 ? -25.542 19.999 22.195 1.00 91.62 816 LYS A CA 1
ATOM 6567 C C . LYS A 1 816 ? -26.528 20.653 23.165 1.00 91.62 816 LYS A C 1
ATOM 6569 O O . LYS A 1 816 ? -27.614 20.129 23.374 1.00 91.62 816 LYS A O 1
ATOM 6574 N N . LEU A 1 817 ? -26.188 21.843 23.661 1.00 90.06 817 LEU A N 1
ATOM 6575 C CA . LEU A 1 817 ? -27.111 22.696 24.417 1.00 90.06 817 LEU A CA 1
ATOM 6576 C C . LEU A 1 817 ? -27.732 23.757 23.504 1.00 90.06 817 LEU A C 1
ATOM 6578 O O . LEU A 1 817 ? -28.945 23.845 23.361 1.00 90.06 817 LEU A O 1
ATOM 6582 N N . ALA A 1 818 ? -26.890 24.533 22.822 1.00 85.62 818 ALA A N 1
ATOM 6583 C CA . ALA A 1 818 ? -27.321 25.560 21.883 1.00 85.62 818 ALA A CA 1
ATOM 6584 C C . ALA A 1 818 ? -26.302 25.699 20.753 1.00 85.62 818 ALA A C 1
ATOM 6586 O O . ALA A 1 818 ? -25.097 25.667 20.975 1.00 85.62 818 ALA A O 1
ATOM 6587 N N . ALA A 1 819 ? -26.750 25.874 19.514 1.00 82.88 819 ALA A N 1
ATOM 6588 C CA . ALA A 1 819 ? -25.836 26.090 18.399 1.00 82.88 819 ALA A CA 1
ATOM 6589 C C . ALA A 1 819 ? -26.460 26.996 17.348 1.00 82.88 819 ALA A C 1
ATOM 6591 O O . ALA A 1 819 ? -27.601 26.794 16.932 1.00 82.88 819 ALA A O 1
ATOM 6592 N N . TYR A 1 820 ? -25.676 27.935 16.827 1.00 75.00 820 TYR A N 1
ATOM 6593 C CA . TYR A 1 820 ? -26.089 28.696 15.660 1.00 75.00 820 TYR A CA 1
ATOM 6594 C C . TYR A 1 820 ? -26.083 27.798 14.414 1.00 75.00 820 TYR A C 1
ATOM 6596 O O . TYR A 1 820 ? -25.025 27.488 13.864 1.00 75.00 820 TYR A O 1
ATOM 6604 N N . LYS A 1 821 ? -27.253 27.387 13.910 1.00 74.44 821 LYS A N 1
ATOM 6605 C CA . LYS A 1 821 ? -27.388 26.539 12.702 1.00 74.44 821 LYS A CA 1
ATOM 6606 C C . LYS A 1 821 ? -26.591 25.212 12.847 1.00 74.44 821 LYS A C 1
ATOM 6608 O O . LYS A 1 821 ? -26.352 24.731 13.947 1.00 74.44 821 LYS A O 1
ATOM 6613 N N . LYS A 1 822 ? -26.109 24.603 11.750 1.00 73.62 822 LYS A N 1
ATOM 6614 C CA . LYS A 1 822 ? -25.273 23.365 11.716 1.00 73.62 822 LYS A CA 1
ATOM 6615 C C . LYS A 1 822 ? -23.865 23.429 12.401 1.00 73.62 822 LYS A C 1
ATOM 6617 O O . LYS A 1 822 ? -22.947 22.765 11.931 1.00 73.62 822 LYS A O 1
ATOM 6622 N N . THR A 1 823 ? -23.628 24.288 13.405 1.00 79.25 823 THR A N 1
ATOM 6623 C CA . THR A 1 823 ? -22.267 24.581 13.931 1.00 79.25 823 THR A CA 1
ATOM 6624 C C . THR A 1 823 ? -21.769 23.416 14.772 1.00 79.25 823 THR A C 1
ATOM 6626 O O . THR A 1 823 ? -20.640 22.977 14.575 1.00 79.25 823 THR A O 1
ATOM 6629 N N . PHE A 1 824 ? -22.641 22.854 15.616 1.00 85.31 824 PHE A N 1
ATOM 6630 C CA . PHE A 1 824 ? -22.335 21.657 16.400 1.00 85.31 824 PHE A CA 1
ATOM 6631 C C . PHE A 1 824 ? -21.905 20.490 15.506 1.00 85.31 824 PHE A C 1
ATOM 6633 O O . PHE A 1 824 ? -20.896 19.857 15.774 1.00 85.31 824 PHE A O 1
ATOM 6640 N N . LYS A 1 825 ? -22.580 20.281 14.367 1.00 79.56 825 LYS A N 1
ATOM 6641 C CA . LYS A 1 825 ? -22.190 19.266 13.377 1.00 79.56 825 LYS A CA 1
ATOM 6642 C C . LYS A 1 825 ? -20.793 19.501 12.789 1.00 79.56 825 LYS A C 1
ATOM 6644 O O . LYS A 1 825 ? -20.039 18.546 12.637 1.00 79.56 825 LYS A O 1
ATOM 6649 N N . SER A 1 826 ? -20.454 20.746 12.444 1.00 81.75 826 SER A N 1
ATOM 6650 C CA . SER A 1 826 ? -19.122 21.088 11.914 1.00 81.75 826 SER A CA 1
ATOM 6651 C C . SER A 1 826 ? -18.031 20.810 12.948 1.00 81.75 826 SER A C 1
ATOM 6653 O O . SER A 1 826 ? -17.018 20.189 12.631 1.00 81.75 826 SER A O 1
ATOM 6655 N N . PHE A 1 827 ? -18.280 21.216 14.196 1.00 86.88 827 PHE A N 1
ATOM 6656 C CA . PHE A 1 827 ? -17.401 20.932 15.322 1.00 86.88 827 PHE A CA 1
ATOM 6657 C C . PHE A 1 827 ? -17.269 19.425 15.567 1.00 86.88 827 PHE A C 1
ATOM 6659 O O . PHE A 1 827 ? -16.152 18.930 15.596 1.00 86.88 827 PHE A O 1
ATOM 6666 N N . ALA A 1 828 ? -18.376 18.682 15.641 1.00 84.12 828 ALA A N 1
ATOM 6667 C CA . ALA A 1 828 ? -18.393 17.234 15.841 1.00 84.12 828 ALA A CA 1
ATOM 6668 C C . ALA A 1 828 ? -17.557 16.501 14.783 1.00 84.12 828 ALA A C 1
ATOM 6670 O O . ALA A 1 828 ? -16.685 15.701 15.110 1.00 84.12 828 ALA A O 1
ATOM 6671 N N . GLN A 1 829 ? -17.757 16.829 13.501 1.00 78.69 829 GLN A N 1
ATOM 6672 C CA . GLN A 1 829 ? -16.983 16.246 12.401 1.00 78.69 829 GLN A CA 1
ATOM 6673 C C . GLN A 1 829 ? -15.487 16.521 12.536 1.00 78.69 829 GLN A C 1
ATOM 6675 O O . GLN A 1 829 ? -14.670 15.640 12.272 1.00 78.69 829 GLN A O 1
ATOM 6680 N N . PHE A 1 830 ? -15.120 17.739 12.931 1.00 83.81 830 PHE A N 1
ATOM 6681 C CA . PHE A 1 830 ? -13.733 18.079 13.191 1.00 83.81 830 PHE A CA 1
ATOM 6682 C C . PHE A 1 830 ? -13.185 17.312 14.399 1.00 83.81 830 PHE A C 1
ATOM 6684 O O . PHE A 1 830 ? -12.136 16.681 14.294 1.00 83.81 830 PHE A O 1
ATOM 6691 N N . PHE A 1 831 ? -13.888 17.352 15.525 1.00 87.38 831 PHE A N 1
ATOM 6692 C CA . PHE A 1 831 ? -13.427 16.827 16.799 1.00 87.38 831 PHE A CA 1
ATOM 6693 C C . PHE A 1 831 ? -13.216 15.311 16.726 1.00 87.38 831 PHE A C 1
ATOM 6695 O O . PHE A 1 831 ? -12.108 14.844 16.979 1.00 87.38 831 PHE A O 1
ATOM 6702 N N . VAL A 1 832 ? -14.207 14.566 16.219 1.00 79.38 832 VAL A N 1
ATOM 6703 C CA . VAL A 1 832 ? -14.123 13.109 15.996 1.00 79.38 832 VAL A CA 1
ATOM 6704 C C . VAL A 1 832 ? -12.925 12.734 15.111 1.00 79.38 832 VAL A C 1
ATOM 6706 O O . VAL A 1 832 ? -12.264 11.730 15.350 1.00 79.38 832 VAL A O 1
ATOM 6709 N N . CYS A 1 833 ? -12.598 13.547 14.098 1.00 72.31 833 CYS A N 1
ATOM 6710 C CA . CYS A 1 833 ? -11.500 13.237 13.176 1.00 72.31 833 CYS A CA 1
ATOM 6711 C C . CYS A 1 833 ? -10.099 13.551 13.722 1.00 72.31 833 CYS A C 1
ATOM 6713 O O . CYS A 1 833 ? -9.126 12.989 13.219 1.00 72.31 833 CYS A O 1
ATOM 6715 N N . ASN A 1 834 ? -9.966 14.489 14.664 1.00 79.56 834 ASN A N 1
ATOM 6716 C CA . ASN A 1 834 ? -8.657 15.022 15.063 1.00 79.56 834 ASN A CA 1
ATOM 6717 C C . ASN A 1 834 ? -8.282 14.673 16.504 1.00 79.56 834 ASN A C 1
ATOM 6719 O O . ASN A 1 834 ? -7.104 14.442 16.763 1.00 79.56 834 ASN A O 1
ATOM 6723 N N . PHE A 1 835 ? -9.254 14.580 17.415 1.00 85.88 835 PHE A N 1
ATOM 6724 C CA . PHE A 1 835 ? -8.997 14.515 18.852 1.00 85.88 835 PHE A CA 1
ATOM 6725 C C . PHE A 1 835 ? -8.110 13.331 19.258 1.00 85.88 835 PHE A C 1
ATOM 6727 O O . PHE A 1 835 ? -7.077 13.543 19.882 1.00 85.88 835 PHE A O 1
ATOM 6734 N N . ALA A 1 836 ? -8.428 12.111 18.811 1.00 78.12 836 ALA A N 1
ATOM 6735 C CA . ALA A 1 836 ? -7.626 10.924 19.131 1.00 78.12 836 ALA A CA 1
ATOM 6736 C C . ALA A 1 836 ? -6.170 11.030 18.637 1.00 78.12 836 ALA A C 1
ATOM 6738 O O . ALA A 1 836 ? -5.247 10.583 19.306 1.00 78.12 836 ALA A O 1
ATOM 6739 N N . THR A 1 837 ? -5.957 11.653 17.471 1.00 76.62 837 THR A N 1
ATOM 6740 C CA . THR A 1 837 ? -4.606 11.845 16.913 1.00 76.62 837 THR A CA 1
ATOM 6741 C C . THR A 1 837 ? -3.843 12.929 17.665 1.00 76.62 837 THR A C 1
ATOM 6743 O O . THR A 1 837 ? -2.637 12.823 17.847 1.00 76.62 837 THR A O 1
ATOM 6746 N N . TRP A 1 838 ? -4.531 13.990 18.087 1.00 85.50 838 TRP A N 1
ATOM 6747 C CA . TRP A 1 838 ? -3.921 15.010 18.924 1.00 85.50 838 TRP A CA 1
ATOM 6748 C C . TRP A 1 838 ? -3.533 14.448 20.293 1.00 85.50 838 TRP A C 1
ATOM 6750 O O . TRP A 1 838 ? -2.418 14.678 20.733 1.00 85.50 838 TRP A O 1
ATOM 6760 N N . PHE A 1 839 ? -4.395 13.659 20.928 1.00 85.75 839 PHE A N 1
ATOM 6761 C CA . PHE A 1 839 ? -4.083 13.079 22.230 1.00 85.75 839 PHE A CA 1
ATOM 6762 C C . PHE A 1 839 ? -2.872 12.132 22.179 1.00 85.75 839 PHE A C 1
ATOM 6764 O O . PHE A 1 839 ? -1.987 12.212 23.023 1.00 85.75 839 PHE A O 1
ATOM 6771 N N . GLU A 1 840 ? -2.772 11.307 21.134 1.00 74.81 840 GLU A N 1
ATOM 6772 C CA . GLU A 1 840 ? -1.598 10.460 20.882 1.00 74.81 840 GLU A CA 1
ATOM 6773 C C . GLU A 1 840 ? -0.312 11.287 20.716 1.00 74.81 840 GLU A C 1
ATOM 6775 O O . GLU A 1 840 ? 0.717 10.955 21.295 1.00 74.81 840 GLU A O 1
ATOM 6780 N N . LEU A 1 841 ? -0.351 12.378 19.943 1.00 79.38 841 LEU A N 1
ATOM 6781 C CA . LEU A 1 841 ? 0.813 13.254 19.772 1.00 79.38 841 LEU A CA 1
ATOM 6782 C C . LEU A 1 841 ? 1.209 13.952 21.076 1.00 79.38 841 LEU A C 1
ATOM 6784 O O . LEU A 1 841 ? 2.396 14.112 21.319 1.00 79.38 841 LEU A O 1
ATOM 6788 N N . TYR A 1 842 ? 0.233 14.338 21.899 1.00 82.56 842 TYR A N 1
ATOM 6789 C CA . TYR A 1 842 ? 0.473 14.945 23.207 1.00 82.56 842 TYR A CA 1
ATOM 6790 C C . TYR A 1 842 ? 1.191 13.983 24.158 1.00 82.56 842 TYR A C 1
ATOM 6792 O O . TYR A 1 842 ? 2.108 14.393 24.854 1.00 82.56 842 TYR A O 1
ATOM 6800 N N . GLN A 1 843 ? 0.822 12.700 24.156 1.00 75.44 843 GLN A N 1
ATOM 6801 C CA . GLN A 1 843 ? 1.481 11.709 25.009 1.00 75.44 843 GLN A CA 1
ATOM 6802 C C . GLN A 1 843 ? 2.907 11.354 24.577 1.00 75.44 843 GLN A C 1
ATOM 6804 O O . GLN A 1 843 ? 3.720 10.992 25.418 1.00 75.44 843 GLN A O 1
ATOM 6809 N N . ASN A 1 844 ? 3.206 11.447 23.280 1.00 69.38 844 ASN A N 1
ATOM 6810 C CA . ASN A 1 844 ? 4.530 11.140 22.732 1.00 69.38 844 ASN A CA 1
ATOM 6811 C C . ASN A 1 844 ? 5.474 12.359 22.704 1.00 69.38 844 ASN A C 1
ATOM 6813 O O . ASN A 1 844 ? 6.544 12.283 22.104 1.00 69.38 844 ASN A O 1
ATOM 6817 N N . ASP A 1 845 ? 5.064 13.501 23.260 1.00 70.44 845 ASP A N 1
ATOM 6818 C CA . ASP A 1 845 ? 5.880 14.713 23.306 1.00 70.44 845 ASP A CA 1
ATOM 6819 C C . ASP A 1 845 ? 6.771 14.672 24.562 1.00 70.44 845 ASP A C 1
ATOM 6821 O O . ASP A 1 845 ? 6.283 14.826 25.683 1.00 70.44 845 ASP A O 1
ATOM 6825 N N . ASP A 1 846 ? 8.083 14.480 24.378 1.00 47.25 846 ASP A N 1
ATOM 6826 C CA . ASP A 1 846 ? 9.086 14.353 25.458 1.00 47.25 846 ASP A CA 1
ATOM 6827 C C . ASP A 1 846 ? 9.121 15.563 26.427 1.00 47.25 846 ASP A C 1
ATOM 6829 O O . ASP A 1 846 ? 9.687 15.480 27.513 1.00 47.25 846 ASP A O 1
ATOM 6833 N N . ASN A 1 847 ? 8.491 16.691 26.068 1.00 44.59 847 ASN A N 1
ATOM 6834 C CA . ASN A 1 847 ? 8.452 17.932 26.855 1.00 44.59 847 ASN A CA 1
ATOM 6835 C C . ASN A 1 847 ? 7.283 18.032 27.862 1.00 44.59 847 ASN A C 1
ATOM 6837 O O . ASN A 1 847 ? 7.202 19.010 28.610 1.00 44.59 847 ASN A O 1
ATOM 6841 N N . VAL A 1 848 ? 6.358 17.064 27.918 1.00 42.81 848 VAL A N 1
ATOM 6842 C CA . VAL A 1 848 ? 5.207 17.124 28.853 1.00 42.81 848 VAL A CA 1
ATOM 6843 C C . VAL A 1 848 ? 5.626 16.884 30.314 1.00 42.81 848 VAL A C 1
ATOM 6845 O O . VAL A 1 848 ? 4.895 17.251 31.233 1.00 42.81 848 VAL A O 1
ATOM 6848 N N . SER A 1 849 ? 6.842 16.386 30.568 1.00 35.22 849 SER A N 1
ATOM 6849 C CA . SER A 1 849 ? 7.360 16.204 31.930 1.00 35.22 849 SER A CA 1
ATOM 6850 C C . SER A 1 849 ? 7.715 17.502 32.675 1.00 35.22 849 SER A C 1
ATOM 6852 O O . SER A 1 849 ? 7.850 17.453 33.897 1.00 35.22 849 SER A O 1
ATOM 6854 N N . GLU A 1 850 ? 7.846 18.652 31.999 1.00 31.73 850 GLU A N 1
ATOM 6855 C CA . GLU A 1 850 ? 8.205 19.926 32.657 1.00 31.73 850 GLU A CA 1
ATOM 6856 C C . GLU A 1 850 ? 7.040 20.917 32.814 1.00 31.73 850 GLU A C 1
ATOM 6858 O O . GLU A 1 850 ? 6.983 21.626 33.816 1.00 31.73 850 GLU A O 1
ATOM 6863 N N . LEU A 1 851 ? 6.057 20.934 31.907 1.00 34.75 851 LEU A N 1
ATOM 6864 C CA . LEU A 1 851 ? 4.950 21.908 31.956 1.00 34.75 851 LEU A CA 1
ATOM 6865 C C . LEU A 1 851 ? 3.809 21.541 32.921 1.00 34.75 851 LEU A C 1
ATOM 6867 O O . LEU A 1 851 ? 3.003 22.404 33.250 1.00 34.75 851 LEU A O 1
ATOM 6871 N N . GLY A 1 852 ? 3.752 20.296 33.406 1.00 30.94 852 GLY A N 1
ATOM 6872 C CA . GLY A 1 852 ? 2.800 19.861 34.441 1.00 30.94 852 GLY A CA 1
ATOM 6873 C C . GLY A 1 852 ? 3.311 20.000 35.884 1.00 30.94 852 GLY A C 1
ATOM 6874 O O . GLY A 1 852 ? 2.622 19.582 36.814 1.00 30.94 852 GLY A O 1
ATOM 6875 N N . ARG A 1 853 ? 4.529 20.530 36.090 1.00 29.67 853 ARG A N 1
ATOM 6876 C CA . ARG A 1 853 ? 5.170 20.684 37.414 1.00 29.67 853 ARG A CA 1
ATOM 6877 C C . ARG A 1 853 ? 5.458 22.136 37.825 1.00 29.67 853 ARG A C 1
ATOM 6879 O O . ARG A 1 853 ? 6.110 22.325 38.852 1.00 29.67 853 ARG A O 1
ATOM 6886 N N . GLN A 1 854 ? 4.980 23.138 37.084 1.00 26.23 854 GLN A N 1
ATOM 6887 C CA . GLN A 1 854 ? 5.078 24.556 37.469 1.00 26.23 854 GLN A CA 1
ATOM 6888 C C . GLN A 1 854 ? 3.720 25.189 37.731 1.00 26.23 854 GLN A C 1
ATOM 6890 O O . GLN A 1 854 ? 2.806 24.991 36.900 1.00 26.23 854 GLN A O 1
#

Radius of gyration: 33.88 Å; chains: 1; bounding box: 63×82×100 Å

Organism: Dendroctonus ponderosae (NCBI:txid77166)

Sequence (854 aa):
NKSDIVLSKSLSRILRHRAREEHLCISQEGYVAVDELLKNRYFHNCTVEDIKRVVDSSDKQRFSLRVFNGALEICANQGHSIQGLDKLSLVPIREPGQFEVIHGTYFGKWAKIKREGLSRMSRNHIHFAKGLPCDKSVISGIRSNCQVFIYVNLKAALEAGIPFFLSSNGQSLRSIWTFAVEQLTMGNDSENASTVYHCANCNMNFPNKKAYDIHNNQPAHQMVAKATTISGKKNFQRPGIYVRGYPQHTLQADLVKYFSQFGPVVWVHFGYDFTLLDFNEKSIVEKVLSKNCHYLNGRRLLVKYKENKKAFGPVRQDRTDDKTFEAIVTGLKDVDDFEVEFGVMIAKLKPNRRAQEVEAYELICKDLRQFLGEKFFNMEVHPFGSTVTELGFSNSDIDVYLANVKPFAQPDDIPILREIKKILVRSHRFGCCFVIPSANVPIVRCVHLKTGIQCDININNMLGVFNSELIRYYMSIDPKVQQAMLVLKYWAKCHNFKGQSQFFSNYAFTMMFIFFLQQSPYYLPTVESIQQVKQQTFWSIPHHSKPPFAPMAQFRSEALTKALLLELVEQFFKFYAEYPYHQEVICPYLGKSILKEAFQSPSEQANCKFLQASMAGNEDNGLAVSRTVCVQDPLDLNKNVTITVTGPMLRRLVLFCRLGKKICASRKSVLYKLLTEVPCDYKKQPVHENADSFQVVIHEAVIGGPEWFKNLIEFLRIALETFLLFTVTTEEEHADNQTVTVFACNCKYSLWDGRKSTAKQLNLSAQKLSLVEREQTITNHMKAAIPDHMKDLPVLLSFKITVTRNEDEALICANKLAAYKKTFKSFAQFFVCNFATWFELYQNDDNVSELGRQ

pLDDT: mean 74.73, std 17.25, range [24.89, 98.56]

InterPro domains:
  IPR000504 RNA recognition motif domain [PS50102] (239-308)
  IPR000504 RNA recognition motif domain [SM00360] (240-304)
  IPR002745 Phosphotransferase KptA/Tpt1 [PF01885] (3-173)
  IPR012677 Nucleotide-binding alpha-beta plait domain superfamily [G3DSA:3.30.70.330] (209-325)
  IPR013087 Zinc finger C2H2-type [PS00028] (199-221)
  IPR035979 RNA-binding domain superfamily [SSF54928] (234-313)
  IPR042080 RNA 2'-phosphotransferase, N-terminal domain [G3DSA:1.10.10.970] (4-69)
  IPR042081 RNA 2'-phosphotransferase, C-terminal domain [G3DSA:3.20.170.30] (101-184)
  IPR043519 Nucleotidyltransferase superfamily [G3DSA:3.30.460.10] (353-464)
  IPR043519 Nucleotidyltransferase superfamily [SSF81301] (355-476)
  IPR054708 Poly(A) RNA polymerase, mitochondrial-like, central palm domain [PF22600] (355-475)

Secondary structure (DSSP, 8-state):
-HHHHHHHHHHHHIIIIITGGGT----TTSEEEHHHHHHSTTTTT--HHHHHHHHHT-TT--EEEEEETTEEEEEE-S----S----S-EEEE-S--SS-EEEEE-HHHHHHHHHH-B--TTSSSEEEBSS-TT-TTS---S-TT-SEEEEE-HHHHHHTT--EEEETTS--EEESS-B-STT-------------EEETTTTEEESSHHHHHHHHH-HHHHHHTTTTS----------EEEEE---TTS-HHHHHHHHHTSS-EEEEEE-SSEEEEEES-HHHHHHHHHSS-EEETTEEEEEEE-------------SHHHHHHHHHHHHHTT---HHHHHHHHHHHH--S-HHHHHHHHHHHHHHHHHHHHTTSTT-EEEEESTTTTT-PPTT--EEEEEES-S-TT---HHHHHHHHHHHHHHTSSEEEEEEETTSSS-EEEEEETTT--EEEEE-S-SHHHHHHHHHHHHHHH-HHHHHHHHHHHHHHHHTT-SSSTTS--HHHHHHHHHHHHHSTTT-PPPHHHHH-BTTB--SSPPTTPPP-----TT---HHHHH--HHHHHHHHHHHHHH--TTTEEEETTTTEEEEGGGGTSGGGSTTHHHHHHHH-S-TTSS--TTSS--BB-SSSTT-BTTTT--HHHHHHHHHHHHHHHHHHHT-SSHHHHHHH---TTTS-----TT-SEEEEEEEGGGT--TTHHHHHHHHHHHIIIIIT--EEEEEEEEETTEEEEEEEEEESS-TTTTHHHHHHHTTGGGS---HHHHHHHHHHHHHHTS-GGGTTPPPSEEEEEEEEEETTEEEEEEEEEEESTTHHHHHHHHHHHHHHHHHHHHHT-TTHHHHT--

Foldseek 3Di:
DVVLVQVLVLQCCCLAECVVVQVFPQDLQSKGFVVVVCVGPSNVVDDPVSVVVSCVPPDLNQKDWDQDPNTIIMHGLDHHLDPRSPDLPKAWDLDDDPFWWKDFAAPVCVVVCQAFNADCVSHQWDWTWRDDVQPPVAPGPYDPPGPDMDTDPVHVCVVVVFIWIAGPVRHIITGRDTDHNPPDDDDDDDDDDDDWDADPLQRATHRDPVRVVSCCRGVVSVVLVVVVDDYDDDDDDAWWKKKFWDDQPDDPCQVLVQLCVLPHFPDWDDDNGIIITHHPDVVSLVVVVVLVWDDDPLITMDIDIPDDDDPDDPPPPDDVVVVLLVQLLVCLPPPLFVVVSLVSNCCSQAVDDPVVLVVVVVVVQVLLCVQCCVPQPPKHKFWFDCVLLVLDTPLDAIEIEIERQDDPPDPDFVVSQSVSLSSQVSSVQKAPWDWDRPDPFTWIWIAGPVSRHIYTYGHNFCLRRVLRVVSSVQCPLDVLLSSLLSLVLLLCVLVVQDDDLAHAHNSNVSLLLLLLCCDPPNNDDALQRQQQDPNDGDLADPGPDDRSGDPDDRDDRPCVVPDDSLRSNLSSLVCLLQPLQQQWASASRGSDTDGLVCLVPLVVDPNSVLSCQQQPDPPVQHQPSNASGAYADNRRSRDRSNNSHHLVSSVQSSQLSVVLNVLSVVSTSSSSCSSPPGGPLPPLNPCDLPNQKDKAKAFCSSADDPCLVVLLVVVVCLCQCQLQNWPWDWDWDDDPNDTKIKIKTWDSHLSLPCLVVLLVVVVCVVPPDALRVSSNVSSVSVVVSDDPVSPPGDTAFIWMWIWDDDPRMIMIMIGGDDHDRCSVVVVNSSCSVPVNVSSNSNSPPPPPVPPVPD